Protein 8K07 (pdb70)

Radius of gyration: 27.2 Å; Cα contacts (8 Å, |Δi|>4): 2135; chains: 3; bounding box: 57×72×73 Å

Nearest PDB structures (foldseek):
  8k07-assembly1_B  TM=1.003E+00  e=2.994E-61  Arabidopsis thaliana
  8k07-assembly1_C  TM=9.978E-01  e=1.495E-55  Arabidopsis thaliana
  8k05-assembly1_A  TM=9.420E-01  e=2.807E-55  Arabidopsis thaliana
  4gim-assembly1_C  TM=9.805E-01  e=1.245E-38  Escherichia coli
  4gil-assembly1_C  TM=9.803E-01  e=3.081E-37  Escherichia coli

GO terms:
  GO:0004730 pseudouridylate synthase activity (F, IDA)
  GO:0005777 peroxisome (C, IDA)
  GO:0030597 RNA glycosylase activity (F, IDA)

Organism: Arabidopsis thaliana (NCBI:txid3702)

B-factor: mean 19.68, std 8.08, range [9.18, 56.03]

Structure (mmCIF, N/CA/C/O backbone):
data_8K07
#
_entry.id   8K07
#
_cell.length_a   57.299
_cell.length_b   68.518
_cell.length_c   73.095
_cell.angle_alpha   117.88
_cell.angle_beta   94.31
_cell.angle_gamma   109.38
#
_symmetry.space_group_name_H-M   'P 1'
#
loop_
_entity.id
_entity.type
_entity.pdbx_description
1 polymer "Pseudouridine-5'-phosphate glycosidase"
2 non-polymer 'MANGANESE (II) ION'
3 non-polymer 'CITRIC ACID'
4 water water
#
loop_
_atom_site.group_PDB
_atom_site.id
_atom_site.type_symbol
_atom_site.label_atom_id
_atom_site.label_alt_id
_atom_site.label_comp_id
_atom_site.label_asym_id
_atom_site.label_entity_id
_atom_site.label_seq_id
_atom_site.pdbx_PDB_ins_code
_atom_site.Cartn_x
_atom_site.Cartn_y
_atom_site.Cartn_z
_atom_site.occupancy
_atom_site.B_iso_or_equiv
_atom_site.auth_seq_id
_atom_site.auth_comp_id
_atom_site.auth_asym_id
_atom_site.auth_atom_id
_atom_site.pdbx_PDB_model_num
ATOM 1 N N . SER A 1 28 ? 45.993 23.818 -3.669 1.00 39.19 28 SER A N 1
ATOM 2 C CA . SER A 1 28 ? 45.508 22.772 -2.776 1.00 36.44 28 SER A CA 1
ATOM 3 C C . SER A 1 28 ? 44.055 22.415 -3.076 1.00 33.84 28 SER A C 1
ATOM 4 O O . SER A 1 28 ? 43.354 23.154 -3.768 1.00 38.44 28 SER A O 1
ATOM 7 N N . LEU A 1 29 ? 43.615 21.269 -2.567 1.00 29.71 29 LEU A N 1
ATOM 8 C CA . LEU A 1 29 ? 42.213 20.885 -2.660 1.00 26.03 29 LEU A CA 1
ATOM 9 C C . LEU A 1 29 ? 41.397 21.483 -1.513 1.00 25.08 29 LEU A C 1
ATOM 10 O O . LEU A 1 29 ? 40.210 21.780 -1.664 1.00 23.78 29 LEU A O 1
ATOM 15 N N . VAL A 1 30 ? 42.052 21.675 -0.371 1.00 20.27 30 VAL A N 1
ATOM 16 C CA . VAL A 1 30 ? 41.387 22.103 0.863 1.00 17.00 30 VAL A CA 1
ATOM 17 C C . VAL A 1 30 ? 42.296 23.029 1.666 1.00 17.90 30 VAL A C 1
ATOM 18 O O . VAL A 1 30 ? 43.519 22.925 1.580 1.00 21.49 30 VAL A O 1
ATOM 22 N N . LYS A 1 31 ? 41.699 23.957 2.408 1.00 14.41 31 LYS A N 1
ATOM 23 C CA . LYS A 1 31 ? 42.462 24.807 3.319 1.00 13.42 31 LYS A CA 1
ATOM 24 C C . LYS A 1 31 ? 42.341 24.234 4.725 1.00 12.55 31 LYS A C 1
ATOM 25 O O . LYS A 1 31 ? 41.242 24.135 5.264 1.00 13.37 31 LYS A O 1
ATOM 31 N N . ILE A 1 32 ? 43.467 23.827 5.292 1.00 13.95 32 ILE A N 1
ATOM 32 C CA . ILE A 1 32 ? 43.508 23.310 6.651 1.00 13.97 32 ILE A CA 1
ATOM 33 C C . ILE A 1 32 ? 44.028 24.393 7.585 1.00 13.32 32 ILE A C 1
ATOM 34 O O . ILE A 1 32 ? 45.050 25.021 7.294 1.00 14.41 32 ILE A O 1
ATOM 39 N N . SER A 1 33 ? 43.324 24.649 8.678 1.00 13.27 33 SER A N 1
ATOM 40 C CA . SER A 1 33 ? 43.737 25.711 9.588 1.00 14.26 33 SER A CA 1
ATOM 41 C C . SER A 1 33 ? 45.081 25.384 10.228 1.00 15.58 33 SER A C 1
ATOM 42 O O . SER A 1 33 ? 45.438 24.216 10.355 1.00 15.36 33 SER A O 1
ATOM 45 N N . PRO A 1 34 ? 45.833 26.422 10.640 1.00 15.58 34 PRO A N 1
ATOM 46 C CA . PRO A 1 34 ? 47.116 26.150 11.304 1.00 15.61 34 PRO A CA 1
ATOM 47 C C . PRO A 1 34 ? 47.000 25.183 12.503 1.00 14.35 34 PRO A C 1
ATOM 48 O O . PRO A 1 34 ? 47.796 24.246 12.618 1.00 16.15 34 PRO A O 1
ATOM 52 N N . GLN A 1 35 ? 45.998 25.384 13.351 1.00 14.40 35 GLN A N 1
ATOM 53 C CA . GLN A 1 35 ? 45.833 24.545 14.538 1.00 16.39 35 GLN A CA 1
ATOM 54 C C . GLN A 1 35 ? 45.567 23.079 14.166 1.00 15.39 35 GLN A C 1
ATOM 55 O O . GLN A 1 35 ? 46.116 22.154 14.776 1.00 14.83 35 GLN A O 1
ATOM 61 N N . VAL A 1 36 ? 44.734 22.868 13.153 1.00 14.86 36 VAL A N 1
ATOM 62 C CA . VAL A 1 36 ? 44.405 21.510 12.733 1.00 14.89 36 VAL A CA 1
ATOM 63 C C . VAL A 1 36 ? 45.576 20.864 11.999 1.00 14.48 36 VAL A C 1
ATOM 64 O O . VAL A 1 36 ? 45.875 19.688 12.232 1.00 15.00 36 VAL A O 1
ATOM 68 N N . SER A 1 37 ? 46.264 21.626 11.154 1.00 14.69 37 SER A N 1
ATOM 69 C CA . SER A 1 37 ? 47.401 21.075 10.425 1.00 16.46 37 SER A CA 1
ATOM 70 C C . SER A 1 37 ? 48.513 20.636 11.387 1.00 17.21 37 SER A C 1
ATOM 71 O O . SER A 1 37 ? 49.108 19.564 11.223 1.00 18.68 37 SER A O 1
ATOM 74 N N . GLU A 1 38 ? 48.786 21.470 12.387 1.00 17.14 38 GLU A N 1
ATOM 75 C CA . GLU A 1 38 ? 49.778 21.147 13.407 1.00 18.08 38 GLU A CA 1
ATOM 76 C C . GLU A 1 38 ? 49.384 19.871 14.140 1.00 17.71 38 GLU A C 1
ATOM 77 O O . GLU A 1 38 ? 50.207 18.979 14.342 1.00 20.33 38 GLU A O 1
ATOM 83 N N . ALA A 1 39 ? 48.116 19.779 14.525 1.00 16.17 39 ALA A N 1
ATOM 84 C CA . ALA A 1 39 ? 47.641 18.614 15.257 1.00 16.95 39 ALA A CA 1
ATOM 85 C C . ALA A 1 39 ? 47.782 17.351 14.416 1.00 17.98 39 ALA A C 1
ATOM 86 O O . ALA A 1 39 ? 48.247 16.323 14.905 1.00 18.92 39 ALA A O 1
ATOM 88 N N . LEU A 1 40 ? 47.378 17.417 13.153 1.00 17.57 40 LEU A N 1
ATOM 89 C CA . LEU A 1 40 ? 47.459 16.246 12.290 1.00 19.55 40 LEU A CA 1
ATOM 90 C C . LEU A 1 40 ? 48.917 15.809 12.130 1.00 20.81 40 LEU A C 1
ATOM 91 O O . LEU A 1 40 ? 49.215 14.619 12.192 1.00 22.64 40 LEU A O 1
ATOM 96 N N . SER A 1 41 ? 49.827 16.764 11.943 1.00 19.32 41 SER A N 1
ATOM 97 C CA . SER A 1 41 ? 51.237 16.427 11.737 1.00 22.60 41 SER A CA 1
ATOM 98 C C . SER A 1 41 ? 51.918 15.855 12.982 1.00 24.15 41 SER A C 1
ATOM 99 O O . SER A 1 41 ? 52.849 15.059 12.863 1.00 24.30 41 SER A O 1
ATOM 102 N N . ASN A 1 42 ? 51.440 16.234 14.167 1.00 22.14 42 ASN A N 1
ATOM 103 C CA . ASN A 1 42 ? 52.064 15.811 15.420 1.00 23.83 42 ASN A CA 1
ATOM 104 C C . ASN A 1 42 ? 51.313 14.673 16.091 1.00 23.39 42 ASN A C 1
ATOM 105 O O . ASN A 1 42 ? 51.692 14.220 17.170 1.00 25.38 42 ASN A O 1
ATOM 110 N N . GLY A 1 43 ? 50.274 14.181 15.429 1.00 22.74 43 GLY A N 1
ATOM 111 C CA . GLY A 1 43 ? 49.478 13.089 15.955 1.00 22.62 43 GLY A CA 1
ATOM 112 C C . GLY A 1 43 ? 48.575 13.428 17.129 1.00 24.06 43 GLY A C 1
ATOM 113 O O . GLY A 1 43 ? 48.134 12.521 17.839 1.00 25.29 43 GLY A O 1
ATOM 114 N N . ARG A 1 44 ? 48.256 14.708 17.321 1.00 21.04 44 ARG A N 1
ATOM 115 C CA . ARG A 1 44 ? 47.356 15.093 18.406 1.00 19.36 44 ARG A CA 1
ATOM 116 C C . ARG A 1 44 ? 45.934 14.762 17.962 1.00 18.67 44 ARG A C 1
ATOM 117 O O . ARG A 1 44 ? 45.614 14.828 16.773 1.00 20.88 44 ARG A O 1
ATOM 125 N N . ALA A 1 45 ? 45.076 14.436 18.918 1.00 15.05 45 ALA A N 1
ATOM 126 C CA . ALA A 1 45 ? 43.693 14.075 18.645 1.00 15.48 45 ALA A CA 1
ATOM 127 C C . ALA A 1 45 ? 42.955 15.237 17.989 1.00 14.45 45 ALA A C 1
ATOM 128 O O . ALA A 1 45 ? 43.059 16.380 18.439 1.00 14.49 45 ALA A O 1
ATOM 130 N N . VAL A 1 46 ? 42.228 14.936 16.917 1.00 14.95 46 VAL A N 1
ATOM 131 C CA . VAL A 1 46 ? 41.397 15.922 16.227 1.00 14.73 46 VAL A CA 1
ATOM 132 C C . VAL A 1 46 ? 39.960 15.413 16.188 1.00 13.56 46 VAL A C 1
ATOM 133 O O . VAL A 1 46 ? 39.723 14.221 15.964 1.00 14.63 46 VAL A O 1
ATOM 137 N N . VAL A 1 47 ? 39.014 16.312 16.423 1.00 12.63 47 VAL A N 1
ATOM 138 C CA . VAL A 1 47 ? 37.584 16.020 16.353 1.00 11.72 47 VAL A CA 1
ATOM 139 C C . VAL A 1 47 ? 36.957 16.881 15.260 1.00 11.13 47 VAL A C 1
ATOM 140 O O . VAL A 1 47 ? 36.985 18.116 15.336 1.00 11.52 47 VAL A O 1
ATOM 144 N N . ALA A 1 48 ? 36.394 16.247 14.240 1.00 10.67 48 ALA A N 1
ATOM 145 C CA . ALA A 1 48 ? 35.690 16.984 13.206 1.00 10.00 48 ALA A CA 1
ATOM 146 C C . ALA A 1 48 ? 34.355 17.477 13.740 1.00 10.04 48 ALA A C 1
ATOM 147 O O . ALA A 1 48 ? 33.721 16.799 14.557 1.00 10.28 48 ALA A O 1
ATOM 149 N N . LEU A 1 49 ? 33.940 18.639 13.253 1.00 10.25 49 LEU A N 1
ATOM 150 C CA . LEU A 1 49 ? 32.661 19.226 13.573 1.00 10.12 49 LEU A CA 1
ATOM 151 C C . LEU A 1 49 ? 32.022 19.692 12.276 1.00 10.62 49 LEU A C 1
ATOM 152 O O . LEU A 1 49 ? 32.711 20.107 11.344 1.00 10.76 49 LEU A O 1
ATOM 157 N N . GLU A 1 50 ? 30.707 19.631 12.217 1.00 10.84 50 GLU A N 1
ATOM 158 C CA . GLU A 1 50 ? 29.976 20.087 11.039 1.00 10.91 50 GLU A CA 1
ATOM 159 C C . GLU A 1 50 ? 29.502 21.530 11.197 1.00 10.92 50 GLU A C 1
ATOM 160 O O . GLU A 1 50 ? 29.520 22.092 12.308 1.00 12.14 50 GLU A O 1
ATOM 166 N N . SER A 1 51 ? 29.086 22.127 10.084 1.00 10.54 51 SER A N 1
ATOM 167 C CA . SER A 1 51 ? 28.691 23.527 10.126 1.00 10.93 51 SER A CA 1
ATOM 168 C C . SER A 1 51 ? 27.214 23.787 9.847 1.00 12.09 51 SER A C 1
ATOM 169 O O . SER A 1 51 ? 26.769 24.926 9.997 1.00 12.72 51 SER A O 1
ATOM 172 N N . THR A 1 52 ? 26.440 22.781 9.451 1.00 12.76 52 THR A N 1
ATOM 173 C CA . THR A 1 52 ? 25.022 23.044 9.264 1.00 13.22 52 THR A CA 1
ATOM 174 C C . THR A 1 52 ? 24.328 23.340 10.602 1.00 14.84 52 THR A C 1
ATOM 175 O O . THR A 1 52 ? 23.348 24.092 10.645 1.00 16.10 52 THR A O 1
ATOM 179 N N . ILE A 1 53 ? 24.843 22.793 11.699 1.00 13.68 53 ILE A N 1
ATOM 180 C CA . ILE A 1 53 ? 24.296 23.124 13.012 1.00 15.08 53 ILE A CA 1
ATOM 181 C C . ILE A 1 53 ? 24.448 24.617 13.298 1.00 15.25 53 ILE A C 1
ATOM 182 O O . ILE A 1 53 ? 23.591 25.216 13.950 1.00 17.42 53 ILE A O 1
ATOM 187 N N . ILE A 1 54 ? 25.508 25.224 12.773 1.00 13.85 54 ILE A N 1
ATOM 188 C CA . ILE A 1 54 ? 25.755 26.648 12.952 1.00 14.99 54 ILE A CA 1
ATOM 189 C C . ILE A 1 54 ? 24.853 27.474 12.047 1.00 15.10 54 ILE A C 1
ATOM 190 O O . ILE A 1 54 ? 24.116 28.350 12.508 1.00 16.14 54 ILE A O 1
ATOM 195 N N . SER A 1 55 ? 24.897 27.195 10.751 1.00 15.59 55 SER A N 1
ATOM 196 C CA . SER A 1 55 ? 24.193 28.039 9.788 1.00 16.02 55 SER A CA 1
ATOM 197 C C . SER A 1 55 ? 22.686 27.817 9.794 1.00 17.16 55 SER A C 1
ATOM 198 O O . SER A 1 55 ? 21.929 28.774 9.588 1.00 18.17 55 SER A O 1
ATOM 201 N N . HIS A 1 56 ? 22.248 26.585 10.033 1.00 16.71 56 HIS A N 1
ATOM 202 C CA . HIS A 1 56 ? 20.833 26.252 9.911 1.00 17.00 56 HIS A CA 1
ATOM 203 C C . HIS A 1 56 ? 20.190 25.665 11.159 1.00 18.68 56 HIS A C 1
ATOM 204 O O . HIS A 1 56 ? 18.999 25.867 11.398 1.00 21.20 56 HIS A O 1
ATOM 211 N N . GLY A 1 57 ? 20.981 25.012 11.998 1.00 16.48 57 GLY A N 1
ATOM 212 C CA . GLY A 1 57 ? 20.427 24.288 13.122 1.00 18.97 57 GLY A CA 1
ATOM 213 C C . GLY A 1 57 ? 20.113 25.188 14.293 1.00 16.76 57 GLY A C 1
ATOM 214 O O . GLY A 1 57 ? 19.295 24.840 15.140 1.00 18.75 57 GLY A O 1
ATOM 215 N N . MET A 1 58 ? 20.730 26.366 14.321 1.00 15.13 58 MET A N 1
ATOM 216 C CA . MET A 1 58 ? 20.598 27.263 15.455 1.00 14.95 58 MET A CA 1
ATOM 217 C C . MET A 1 58 ? 20.624 28.685 14.944 1.00 16.13 58 MET A C 1
ATOM 218 O O . MET A 1 58 ? 21.300 28.981 13.966 1.00 15.30 58 MET A O 1
ATOM 223 N N . PRO A 1 59 ? 19.901 29.579 15.626 1.00 15.00 59 PRO A N 1
ATOM 224 C CA . PRO A 1 59 ? 19.823 30.971 15.191 1.00 15.86 59 PRO A CA 1
ATOM 225 C C . PRO A 1 59 ? 21.014 31.798 15.669 1.00 15.36 59 PRO A C 1
ATOM 226 O O . PRO A 1 59 ? 21.623 31.482 16.686 1.00 17.55 59 PRO A O 1
ATOM 230 N N . TYR A 1 60 ? 21.294 32.882 14.956 1.00 18.33 60 TYR A N 1
ATOM 231 C CA . TYR A 1 60 ? 22.312 33.849 15.342 1.00 19.55 60 TYR A CA 1
ATOM 232 C C . TYR A 1 60 ? 21.720 34.740 16.420 1.00 22.40 60 TYR A C 1
ATOM 233 O O . TYR A 1 60 ? 20.602 35.235 16.245 1.00 22.62 60 TYR A O 1
ATOM 242 N N . PRO A 1 61 ? 22.457 34.971 17.524 1.00 23.19 61 PRO A N 1
ATOM 243 C CA . PRO A 1 61 ? 23.842 34.553 17.804 1.00 22.62 61 PRO A CA 1
ATOM 244 C C . PRO A 1 61 ? 24.045 33.292 18.676 1.00 21.76 61 PRO A C 1
ATOM 245 O O . PRO A 1 61 ? 25.193 32.973 18.997 1.00 21.47 61 PRO A O 1
ATOM 249 N N . GLN A 1 62 ? 22.987 32.568 19.028 1.00 20.47 62 GLN A N 1
ATOM 250 C CA . GLN A 1 62 ? 23.151 31.312 19.769 1.00 21.58 62 GLN A CA 1
ATOM 251 C C . GLN A 1 62 ? 24.015 30.302 19.004 1.00 18.85 62 GLN A C 1
ATOM 252 O O . GLN A 1 62 ? 24.709 29.461 19.598 1.00 18.09 62 GLN A O 1
ATOM 258 N N . ASN A 1 63 ? 23.944 30.365 17.679 1.00 16.80 63 ASN A N 1
ATOM 259 C CA . ASN A 1 63 ? 24.724 29.449 16.872 1.00 15.98 63 ASN A CA 1
ATOM 260 C C . ASN A 1 63 ? 26.227 29.641 17.059 1.00 15.69 63 ASN A C 1
ATOM 261 O O . ASN A 1 63 ? 26.966 28.667 17.216 1.00 14.89 63 ASN A O 1
ATOM 266 N N . LEU A 1 64 ? 26.667 30.893 17.072 1.00 14.77 64 LEU A N 1
ATOM 267 C CA . LEU A 1 64 ? 28.075 31.216 17.243 1.00 14.73 64 LEU A CA 1
ATOM 268 C C . LEU A 1 64 ? 28.535 30.908 18.669 1.00 14.47 64 LEU A C 1
ATOM 269 O O . LEU A 1 64 ? 29.602 30.333 18.880 1.00 15.88 64 LEU A O 1
ATOM 274 N N . GLN A 1 65 ? 27.727 31.314 19.646 1.00 15.90 65 GLN A N 1
ATOM 275 C CA . GLN A 1 65 ? 28.031 31.059 21.048 1.00 16.43 65 GLN A CA 1
ATOM 276 C C . GLN A 1 65 ? 28.242 29.568 21.301 1.00 15.89 65 GLN A C 1
ATOM 277 O O . GLN A 1 65 ? 29.218 29.157 21.933 1.00 16.00 65 GLN A O 1
ATOM 283 N N . THR A 1 66 ? 27.332 28.757 20.780 1.00 15.18 66 THR A N 1
ATOM 284 C CA . THR A 1 66 ? 27.406 27.319 20.952 1.00 15.26 66 THR A CA 1
ATOM 285 C C . THR A 1 66 ? 28.605 26.734 20.207 1.00 14.05 66 THR A C 1
ATOM 286 O O . THR A 1 66 ? 29.290 25.854 20.726 1.00 14.10 66 THR A O 1
ATOM 290 N N . ALA A 1 67 ? 28.859 27.205 18.991 1.00 13.82 67 ALA A N 1
ATOM 291 C CA . ALA A 1 67 ? 29.987 26.687 18.222 1.00 13.65 67 ALA A CA 1
ATOM 292 C C . ALA A 1 67 ? 31.303 26.932 18.959 1.00 14.10 67 ALA A C 1
ATOM 293 O O . ALA A 1 67 ? 32.166 26.054 19.001 1.00 13.67 67 ALA A O 1
ATOM 295 N N . LYS A 1 68 ? 31.446 28.115 19.554 1.00 14.53 68 LYS A N 1
ATOM 296 C CA . LYS A 1 68 ? 32.650 28.435 20.322 1.00 14.48 68 LYS A CA 1
ATOM 297 C C . LYS A 1 68 ? 32.748 27.577 21.581 1.00 13.40 68 LYS A C 1
ATOM 298 O O . LYS A 1 68 ? 33.829 27.097 21.931 1.00 13.84 68 LYS A O 1
ATOM 304 N N . GLU A 1 69 ? 31.619 27.385 22.253 1.00 14.63 69 GLU A N 1
ATOM 305 C CA . GLU A 1 69 ? 31.607 26.569 23.459 1.00 15.61 69 GLU A CA 1
ATOM 306 C C . GLU A 1 69 ? 31.937 25.104 23.152 1.00 14.10 69 GLU A C 1
ATOM 307 O O . GLU A 1 69 ? 32.672 24.453 23.903 1.00 14.25 69 GLU A O 1
ATOM 313 N N . VAL A 1 70 ? 31.423 24.601 22.031 1.00 14.04 70 VAL A N 1
ATOM 314 C CA . VAL A 1 70 ? 31.738 23.245 21.596 1.00 13.12 70 VAL A CA 1
ATOM 315 C C . VAL A 1 70 ? 33.225 23.111 21.283 1.00 11.66 70 VAL A C 1
ATOM 316 O O . VAL A 1 70 ? 33.876 22.152 21.725 1.00 12.28 70 VAL A O 1
ATOM 320 N N . GLU A 1 71 ? 33.780 24.072 20.552 1.00 11.61 71 GLU A N 1
ATOM 321 C CA . GLU A 1 71 ? 35.192 24.006 20.249 1.00 11.49 71 GLU A CA 1
ATOM 322 C C . GLU A 1 71 ? 36.027 24.066 21.530 1.00 12.57 71 GLU A C 1
ATOM 323 O O . GLU A 1 71 ? 37.047 23.381 21.636 1.00 13.29 71 GLU A O 1
ATOM 329 N N . SER A 1 72 ? 35.605 24.888 22.483 1.00 12.30 72 SER A N 1
ATOM 330 C CA . SER A 1 72 ? 36.308 24.982 23.763 1.00 13.59 72 SER A CA 1
ATOM 331 C C . SER A 1 72 ? 36.277 23.657 24.525 1.00 13.57 72 SER A C 1
ATOM 332 O O . SER A 1 72 ? 37.286 23.238 25.092 1.00 13.56 72 SER A O 1
ATOM 335 N N . ILE A 1 73 ? 35.121 22.997 24.541 1.00 12.41 73 ILE A N 1
ATOM 336 C CA . ILE A 1 73 ? 35.003 21.694 25.197 1.00 12.09 73 ILE A CA 1
ATOM 337 C C . ILE A 1 73 ? 35.938 20.672 24.554 1.00 13.28 73 ILE A C 1
ATOM 338 O O . ILE A 1 73 ? 36.585 19.878 25.248 1.00 13.34 73 ILE A O 1
ATOM 343 N N . VAL A 1 74 ? 36.020 20.682 23.228 1.00 12.18 74 VAL A N 1
ATOM 344 C CA . VAL A 1 74 ? 36.943 19.784 22.550 1.00 11.48 74 VAL A CA 1
ATOM 345 C C . VAL A 1 74 ? 38.384 20.027 23.034 1.00 12.91 74 VAL A C 1
ATOM 346 O O . VAL A 1 74 ? 39.106 19.080 23.400 1.00 13.27 74 VAL A O 1
ATOM 350 N N . ARG A 1 75 ? 38.784 21.294 23.054 1.00 12.72 75 ARG A N 1
ATOM 351 C CA . ARG A 1 75 ? 40.133 21.670 23.479 1.00 13.87 75 ARG A CA 1
ATOM 352 C C . ARG A 1 75 ? 40.395 21.327 24.939 1.00 14.66 75 ARG A C 1
ATOM 353 O O . ARG A 1 75 ? 41.462 20.814 25.278 1.00 14.80 75 ARG A O 1
ATOM 361 N N . GLU A 1 76 ? 39.388 21.529 25.776 1.00 14.04 76 GLU A N 1
ATOM 362 C CA . GLU A 1 76 ? 39.529 21.314 27.206 1.00 15.08 76 GLU A CA 1
ATOM 363 C C . GLU A 1 76 ? 39.775 19.840 27.520 1.00 16.49 76 GLU A C 1
ATOM 364 O O . GLU A 1 76 ? 40.399 19.515 28.542 1.00 17.56 76 GLU A O 1
ATOM 370 N N . ASN A 1 77 ? 39.375 18.944 26.618 1.00 13.94 77 ASN A N 1
ATOM 371 C CA . ASN A 1 77 ? 39.552 17.519 26.863 1.00 15.70 77 ASN A CA 1
ATOM 372 C C . ASN A 1 77 ? 40.687 16.927 26.052 1.00 13.81 77 ASN A C 1
ATOM 373 O O . ASN A 1 77 ? 40.848 15.710 25.985 1.00 17.20 77 ASN A O 1
ATOM 378 N N . GLY A 1 78 ? 41.533 17.798 25.511 1.00 14.47 78 GLY A N 1
ATOM 379 C CA . GLY A 1 78 ? 42.788 17.375 24.925 1.00 14.60 78 GLY A CA 1
ATOM 380 C C . GLY A 1 78 ? 42.820 17.162 23.425 1.00 13.54 78 GLY A C 1
ATOM 381 O O . GLY A 1 78 ? 43.809 16.671 22.902 1.00 14.50 78 GLY A O 1
ATOM 382 N N . ALA A 1 79 ? 41.761 17.565 22.724 1.00 14.40 79 ALA A N 1
ATOM 383 C CA . ALA A 1 79 ? 41.711 17.405 21.280 1.00 12.55 79 ALA A CA 1
ATOM 384 C C . ALA A 1 79 ? 41.646 18.765 20.589 1.00 13.39 79 ALA A C 1
ATOM 385 O O . ALA A 1 79 ? 41.445 19.790 21.233 1.00 13.77 79 ALA A O 1
ATOM 387 N N . ILE A 1 80 ? 41.827 18.762 19.274 1.00 12.43 80 ILE A N 1
ATOM 388 C CA . ILE A 1 80 ? 41.752 19.977 18.476 1.00 12.23 80 ILE A CA 1
ATOM 389 C C . ILE A 1 80 ? 40.507 19.916 17.602 1.00 11.81 80 ILE A C 1
ATOM 390 O O . ILE A 1 80 ? 40.306 18.948 16.870 1.00 12.24 80 ILE A O 1
ATOM 395 N N . PRO A 1 81 ? 39.637 20.919 17.702 1.00 11.51 81 PRO A N 1
ATOM 396 C CA . PRO A 1 81 ? 38.415 20.900 16.895 1.00 12.14 81 PRO A CA 1
ATOM 397 C C . PRO A 1 81 ? 38.656 21.328 15.465 1.00 11.14 81 PRO A C 1
ATOM 398 O O . PRO A 1 81 ? 39.301 22.352 15.201 1.00 11.98 81 PRO A O 1
ATOM 402 N N . ALA A 1 82 ? 38.084 20.570 14.543 1.00 10.52 82 ALA A N 1
ATOM 403 C CA . ALA A 1 82 ? 38.162 20.862 13.125 1.00 10.94 82 ALA A CA 1
ATOM 404 C C . ALA A 1 82 ? 36.757 21.059 12.587 1.00 11.46 82 ALA A C 1
ATOM 405 O O . ALA A 1 82 ? 36.144 20.132 12.030 1.00 10.95 82 ALA A O 1
ATOM 407 N N . THR A 1 83 ? 36.232 22.265 12.768 1.00 11.12 83 THR A N 1
ATOM 408 C CA . THR A 1 83 ? 34.951 22.585 12.162 1.00 11.22 83 THR A CA 1
ATOM 409 C C . THR A 1 83 ? 35.173 22.683 10.655 1.00 10.10 83 THR A C 1
ATOM 410 O O . THR A 1 83 ? 36.132 23.319 10.196 1.00 11.57 83 THR A O 1
ATOM 414 N N . ILE A 1 84 ? 34.282 22.059 9.894 1.00 10.13 84 ILE A N 1
ATOM 415 C CA . ILE A 1 84 ? 34.393 21.954 8.452 1.00 10.10 84 ILE A CA 1
ATOM 416 C C . ILE A 1 84 ? 33.269 22.738 7.800 1.00 10.28 84 ILE A C 1
ATOM 417 O O . ILE A 1 84 ? 32.140 22.734 8.270 1.00 10.22 84 ILE A O 1
ATOM 422 N N . ALA A 1 85 ? 33.612 23.457 6.731 1.00 10.90 85 ALA A N 1
ATOM 423 C CA . ALA A 1 85 ? 32.655 24.225 5.943 1.00 11.67 85 ALA A CA 1
ATOM 424 C C . ALA A 1 85 ? 33.267 24.480 4.571 1.00 11.82 85 ALA A C 1
ATOM 425 O O . ALA A 1 85 ? 34.420 24.133 4.322 1.00 13.96 85 ALA A O 1
ATOM 427 N N . ILE A 1 86 ? 32.490 25.049 3.658 1.00 11.75 86 ILE A N 1
ATOM 428 C CA . ILE A 1 86 ? 33.036 25.526 2.387 1.00 11.71 86 ILE A CA 1
ATOM 429 C C . ILE A 1 86 ? 32.841 27.032 2.351 1.00 12.32 86 ILE A C 1
ATOM 430 O O . ILE A 1 86 ? 31.736 27.516 2.563 1.00 11.65 86 ILE A O 1
ATOM 435 N N . LEU A 1 87 ? 33.923 27.761 2.122 1.00 11.97 87 LEU A N 1
ATOM 436 C CA . LEU A 1 87 ? 33.855 29.218 2.120 1.00 12.76 87 LEU A CA 1
ATOM 437 C C . LEU A 1 87 ? 34.473 29.746 0.838 1.00 12.06 87 LEU A C 1
ATOM 438 O O . LEU A 1 87 ? 35.607 29.414 0.520 1.00 12.75 87 LEU A O 1
ATOM 443 N N . ASN A 1 88 ? 33.695 30.526 0.089 1.00 13.81 88 ASN A N 1
ATOM 444 C CA . ASN A 1 88 ? 34.139 31.050 -1.203 1.00 15.14 88 ASN A CA 1
ATOM 445 C C . ASN A 1 88 ? 34.649 29.935 -2.111 1.00 14.87 88 ASN A C 1
ATOM 446 O O . ASN A 1 88 ? 35.646 30.100 -2.806 1.00 14.52 88 ASN A O 1
ATOM 451 N N . GLY A 1 89 ? 33.984 28.780 -2.060 1.00 13.50 89 GLY A N 1
ATOM 452 C CA . GLY A 1 89 ? 34.353 27.648 -2.893 1.00 14.11 89 GLY A CA 1
ATOM 453 C C . GLY A 1 89 ? 35.504 26.800 -2.377 1.00 13.31 89 GLY A C 1
ATOM 454 O O . GLY A 1 89 ? 35.866 25.796 -2.994 1.00 15.31 89 GLY A O 1
ATOM 455 N N . VAL A 1 90 ? 36.081 27.195 -1.250 1.00 12.45 90 VAL A N 1
ATOM 456 C CA . VAL A 1 90 ? 37.210 26.480 -0.675 1.00 13.99 90 VAL A CA 1
ATOM 457 C C . VAL A 1 90 ? 36.778 25.605 0.496 1.00 13.21 90 VAL A C 1
ATOM 458 O O . VAL A 1 90 ? 36.292 26.118 1.487 1.00 12.57 90 VAL A O 1
ATOM 462 N N . PRO A 1 91 ? 36.948 24.280 0.391 1.00 13.08 91 PRO A N 1
ATOM 463 C CA . PRO A 1 91 ? 36.696 23.461 1.575 1.00 11.98 91 PRO A CA 1
ATOM 464 C C . PRO A 1 91 ? 37.669 23.819 2.689 1.00 11.63 91 PRO A C 1
ATOM 465 O O . PRO A 1 91 ? 38.883 23.827 2.468 1.00 13.24 91 PRO A O 1
ATOM 469 N N . CYS A 1 92 ? 37.136 24.116 3.867 1.00 11.65 92 CYS A N 1
ATOM 470 C CA . CYS A 1 92 ? 37.951 24.506 5.011 1.00 12.10 92 CYS A CA 1
ATOM 471 C C . CYS A 1 92 ? 37.853 23.438 6.082 1.00 12.98 92 CYS A C 1
ATOM 472 O O . CYS A 1 92 ? 36.746 23.064 6.504 1.00 14.53 92 CYS A O 1
ATOM 475 N N . ILE A 1 93 ? 39.001 22.942 6.524 1.00 12.16 93 ILE A N 1
ATOM 476 C CA . ILE A 1 93 ? 39.043 21.968 7.597 1.00 12.94 93 ILE A CA 1
ATOM 477 C C . ILE A 1 93 ? 39.733 22.634 8.776 1.00 11.93 93 ILE A C 1
ATOM 478 O O . ILE A 1 93 ? 40.946 22.832 8.771 1.00 13.33 93 ILE A O 1
ATOM 483 N N . GLY A 1 94 ? 38.929 23.017 9.757 1.00 11.52 94 GLY A N 1
ATOM 484 C CA . GLY A 1 94 ? 39.402 23.897 10.806 1.00 12.97 94 GLY A CA 1
ATOM 485 C C . GLY A 1 94 ? 39.027 25.323 10.461 1.00 12.66 94 GLY A C 1
ATOM 486 O O . GLY A 1 94 ? 39.323 25.794 9.359 1.00 16.76 94 GLY A O 1
ATOM 487 N N . LEU A 1 95 ? 38.321 25.988 11.365 1.00 12.02 95 LEU A N 1
ATOM 488 C CA . LEU A 1 95 ? 37.912 27.372 11.144 1.00 12.35 95 LEU A CA 1
ATOM 489 C C . LEU A 1 95 ? 38.506 28.292 12.179 1.00 13.52 95 LEU A C 1
ATOM 490 O O . LEU A 1 95 ? 38.708 27.910 13.323 1.00 15.21 95 LEU A O 1
ATOM 495 N N . SER A 1 96 ? 38.791 29.509 11.755 1.00 11.51 96 SER A N 1
ATOM 496 C CA . SER A 1 96 ? 39.192 30.594 12.643 1.00 12.17 96 SER A CA 1
ATOM 497 C C . SER A 1 96 ? 37.992 31.287 13.260 1.00 12.69 96 SER A C 1
ATOM 498 O O . SER A 1 96 ? 36.853 31.089 12.822 1.00 13.30 96 SER A O 1
ATOM 501 N N . GLU A 1 97 ? 38.259 32.154 14.232 1.00 13.66 97 GLU A N 1
ATOM 502 C CA . GLU A 1 97 ? 37.218 32.986 14.821 1.00 15.04 97 GLU A CA 1
ATOM 503 C C . GLU A 1 97 ? 36.477 33.792 13.750 1.00 14.74 97 GLU A C 1
ATOM 504 O O . GLU A 1 97 ? 35.251 33.861 13.757 1.00 15.83 97 GLU A O 1
ATOM 510 N N . GLU A 1 98 ? 37.220 34.370 12.810 1.00 14.70 98 GLU A N 1
ATOM 511 C CA . GLU A 1 98 ? 36.618 35.153 11.738 1.00 14.85 98 GLU A CA 1
ATOM 512 C C . GLU A 1 98 ? 35.673 34.318 10.887 1.00 14.00 98 GLU A C 1
ATOM 513 O O . GLU A 1 98 ? 34.575 34.759 10.540 1.00 15.39 98 GLU A O 1
ATOM 519 N N . GLU A 1 99 ? 36.079 33.087 10.582 1.00 14.05 99 GLU A N 1
ATOM 520 C CA . GLU A 1 99 ? 35.259 32.215 9.757 1.00 14.02 99 GLU A CA 1
ATOM 521 C C . GLU A 1 99 ? 34.011 31.729 10.479 1.00 14.31 99 GLU A C 1
ATOM 522 O O . GLU A 1 99 ? 32.945 31.609 9.874 1.00 16.04 99 GLU A O 1
ATOM 528 N N . LEU A 1 100 ? 34.136 31.427 11.767 1.00 13.64 100 LEU A N 1
ATOM 529 C CA . LEU A 1 100 ? 32.962 31.075 12.560 1.00 13.90 100 LEU A CA 1
ATOM 530 C C . LEU A 1 100 ? 31.959 32.232 12.593 1.00 16.01 100 LEU A C 1
ATOM 531 O O . LEU A 1 100 ? 30.752 32.015 12.467 1.00 16.30 100 LEU A O 1
ATOM 536 N N . GLU A 1 101 ? 32.458 33.452 12.769 1.00 15.56 101 GLU A N 1
ATOM 537 C CA . GLU A 1 101 ? 31.586 34.621 12.771 1.00 17.57 101 GLU A CA 1
ATOM 538 C C . GLU A 1 101 ? 30.880 34.740 11.413 1.00 18.61 101 GLU A C 1
ATOM 539 O O . GLU A 1 101 ? 29.691 35.059 11.350 1.00 18.16 101 GLU A O 1
ATOM 545 N N . ARG A 1 102 ? 31.603 34.441 10.335 1.00 19.04 102 ARG A N 1
ATOM 546 C CA . ARG A 1 102 ? 31.045 34.496 8.986 1.00 21.05 102 ARG A CA 1
ATOM 547 C C . ARG A 1 102 ? 29.903 33.513 8.767 1.00 20.70 102 ARG A C 1
ATOM 548 O O . ARG A 1 102 ? 28.836 33.891 8.283 1.00 20.98 102 ARG A O 1
ATOM 556 N N . LEU A 1 103 ? 30.117 32.249 9.109 1.00 18.92 103 LEU A N 1
ATOM 557 C CA . LEU A 1 103 ? 29.073 31.249 8.967 1.00 20.93 103 LEU A CA 1
ATOM 558 C C . LEU A 1 103 ? 27.885 31.575 9.841 1.00 20.58 103 LEU A C 1
ATOM 559 O O . LEU A 1 103 ? 26.735 31.378 9.439 1.00 20.13 103 LEU A O 1
ATOM 564 N N . ALA A 1 104 ? 28.155 32.001 11.066 1.00 15.04 104 ALA A N 1
ATOM 565 C CA . ALA A 1 104 ? 27.057 32.233 11.985 1.00 14.96 104 ALA A CA 1
ATOM 566 C C . ALA A 1 104 ? 26.218 33.438 11.567 1.00 15.08 104 ALA A C 1
ATOM 567 O O . ALA A 1 104 ? 24.997 33.364 11.575 1.00 15.42 104 ALA A O 1
ATOM 569 N N . SER A 1 105 ? 26.868 34.527 11.157 1.00 14.09 105 SER A N 1
ATOM 570 C CA . SER A 1 105 ? 26.140 35.754 10.831 1.00 16.59 105 SER A CA 1
ATOM 571 C C . SER A 1 105 ? 25.380 35.641 9.517 1.00 18.85 105 SER A C 1
ATOM 572 O O . SER A 1 105 ? 24.308 36.225 9.374 1.00 22.14 105 SER A O 1
ATOM 575 N N . LEU A 1 106 ? 25.927 34.912 8.549 1.00 15.76 106 LEU A N 1
ATOM 576 C CA . LEU A 1 106 ? 25.222 34.721 7.284 1.00 16.98 106 LEU A CA 1
ATOM 577 C C . LEU A 1 106 ? 24.054 33.763 7.471 1.00 17.59 106 LEU A C 1
ATOM 578 O O . LEU A 1 106 ? 23.111 33.755 6.674 1.00 18.80 106 LEU A O 1
ATOM 583 N N . GLY A 1 107 ? 24.127 32.941 8.512 1.00 17.86 107 GLY A N 1
ATOM 584 C CA . GLY A 1 107 ? 22.999 32.133 8.921 1.00 19.28 107 GLY A CA 1
ATOM 585 C C . GLY A 1 107 ? 22.402 31.262 7.839 1.00 18.45 107 GLY A C 1
ATOM 586 O O . GLY A 1 107 ? 23.112 30.609 7.069 1.00 18.92 107 GLY A O 1
ATOM 587 N N . LYS A 1 108 ? 21.075 31.275 7.771 1.00 19.65 108 LYS A N 1
ATOM 588 C CA . LYS A 1 108 ? 20.355 30.365 6.897 1.00 20.91 108 LYS A CA 1
ATOM 589 C C . LYS A 1 108 ? 20.456 30.728 5.413 1.00 20.21 108 LYS A C 1
ATOM 590 O O . LYS A 1 108 ? 19.930 30.002 4.564 1.00 20.88 108 LYS A O 1
ATOM 596 N N . SER A 1 109 ? 21.143 31.823 5.092 1.00 18.98 109 SER A N 1
ATOM 597 C CA . SER A 1 109 ? 21.382 32.189 3.698 1.00 19.83 109 SER A CA 1
ATOM 598 C C . SER A 1 109 ? 22.537 31.387 3.083 1.00 20.06 109 SER A C 1
ATOM 599 O O . SER A 1 109 ? 22.712 31.367 1.862 1.00 20.12 109 SER A O 1
ATOM 602 N N . VAL A 1 110 ? 23.336 30.743 3.928 1.00 17.16 110 VAL A N 1
ATOM 603 C CA . VAL A 1 110 ? 24.363 29.820 3.447 1.00 17.14 110 VAL A CA 1
ATOM 604 C C . VAL A 1 110 ? 23.716 28.519 2.970 1.00 15.13 110 VAL A C 1
ATOM 605 O O . VAL A 1 110 ? 22.773 28.026 3.569 1.00 18.68 110 VAL A O 1
ATOM 609 N N . GLN A 1 111 ? 24.210 27.999 1.853 1.00 15.55 111 GLN A N 1
ATOM 610 C CA . GLN A 1 111 ? 23.718 26.741 1.302 1.00 14.68 111 GLN A CA 1
ATOM 611 C C . GLN A 1 111 ? 23.913 25.579 2.277 1.00 12.08 111 GLN A C 1
ATOM 612 O O . GLN A 1 111 ? 25.045 25.306 2.677 1.00 13.47 111 GLN A O 1
ATOM 618 N N . LYS A 1 112 ? 22.830 24.898 2.641 1.00 13.33 112 LYS A N 1
ATOM 619 C CA . LYS A 1 112 ? 22.937 23.628 3.348 1.00 12.90 112 LYS A CA 1
ATOM 620 C C . LYS A 1 112 ? 23.530 22.634 2.358 1.00 13.63 112 LYS A C 1
ATOM 621 O O . LYS A 1 112 ? 22.949 22.377 1.305 1.00 15.32 112 LYS A O 1
ATOM 627 N N . THR A 1 113 ? 24.717 22.131 2.665 1.00 11.07 113 THR A N 1
ATOM 628 C CA . THR A 1 113 ? 25.534 21.385 1.722 1.00 12.00 113 THR A CA 1
ATOM 629 C C . THR A 1 113 ? 25.681 19.932 2.141 1.00 10.84 113 THR A C 1
ATOM 630 O O . THR A 1 113 ? 26.420 19.618 3.084 1.00 10.90 113 THR A O 1
ATOM 634 N N . ALA A 1 114 ? 24.957 19.044 1.463 1.00 10.52 114 ALA A N 1
ATOM 635 C CA . ALA A 1 114 ? 25.153 17.612 1.647 1.00 10.40 114 ALA A CA 1
ATOM 636 C C . ALA A 1 114 ? 26.362 17.184 0.822 1.00 9.69 114 ALA A C 1
ATOM 637 O O . ALA A 1 114 ? 26.898 17.986 0.050 1.00 9.91 114 ALA A O 1
ATOM 639 N N . GLY A 1 115 ? 26.802 15.940 0.995 1.00 10.38 115 GLY A N 1
ATOM 640 C CA . GLY A 1 115 ? 27.936 15.453 0.233 1.00 11.67 115 GLY A CA 1
ATOM 641 C C . GLY A 1 115 ? 27.750 15.655 -1.263 1.00 10.86 115 GLY A C 1
ATOM 642 O O . GLY A 1 115 ? 28.700 16.053 -1.950 1.00 10.77 115 GLY A O 1
ATOM 643 N N . ARG A 1 116 ? 26.527 15.442 -1.751 1.00 9.86 116 ARG A N 1
ATOM 644 C CA . ARG A 1 116 ? 26.285 15.554 -3.182 1.00 10.11 116 ARG A CA 1
ATOM 645 C C . ARG A 1 116 ? 26.356 16.984 -3.688 1.00 10.85 116 ARG A C 1
ATOM 646 O O . ARG A 1 116 ? 26.423 17.187 -4.897 1.00 11.72 116 ARG A O 1
ATOM 654 N N . ASP A 1 117 ? 26.345 17.958 -2.777 1.00 10.85 117 ASP A N 1
ATOM 655 C CA . ASP A 1 117 ? 26.384 19.369 -3.145 1.00 10.59 117 ASP A CA 1
ATOM 656 C C . ASP A 1 117 ? 27.787 19.952 -3.148 1.00 9.64 117 ASP A C 1
ATOM 657 O O . ASP A 1 117 ? 27.986 21.081 -3.600 1.00 10.69 117 ASP A O 1
ATOM 662 N N . ILE A 1 118 ? 28.757 19.216 -2.618 1.00 10.84 118 ILE A N 1
ATOM 663 C CA . ILE A 1 118 ? 30.110 19.742 -2.479 1.00 11.78 118 ILE A CA 1
ATOM 664 C C . ILE A 1 118 ? 30.679 20.246 -3.800 1.00 10.92 118 ILE A C 1
ATOM 665 O O . ILE A 1 118 ? 31.148 21.384 -3.893 1.00 10.78 118 ILE A O 1
ATOM 670 N N . ALA A 1 119 ? 30.627 19.416 -4.834 1.00 11.60 119 ALA A N 1
ATOM 671 C CA . ALA A 1 119 ? 31.231 19.792 -6.115 1.00 11.62 119 ALA A CA 1
ATOM 672 C C . ALA A 1 119 ? 30.614 21.075 -6.671 1.00 10.66 119 ALA A C 1
ATOM 673 O O . ALA A 1 119 ? 31.322 21.945 -7.171 1.00 11.55 119 ALA A O 1
ATOM 675 N N . ASN A 1 120 ? 29.299 21.201 -6.560 1.00 11.21 120 ASN A N 1
ATOM 676 C CA . ASN A 1 120 ? 28.595 22.379 -7.046 1.00 12.44 120 ASN A CA 1
ATOM 677 C C . ASN A 1 120 ? 28.960 23.632 -6.243 1.00 10.94 120 ASN A C 1
ATOM 678 O O . ASN A 1 120 ? 29.221 24.697 -6.823 1.00 11.89 120 ASN A O 1
ATOM 683 N N . VAL A 1 121 ? 29.015 23.519 -4.920 1.00 11.25 121 VAL A N 1
ATOM 684 C CA . VAL A 1 121 ? 29.362 24.678 -4.105 1.00 10.94 121 VAL A CA 1
ATOM 685 C C . VAL A 1 121 ? 30.807 25.095 -4.383 1.00 11.21 121 VAL A C 1
ATOM 686 O O . VAL A 1 121 ? 31.105 26.293 -4.461 1.00 12.35 121 VAL A O 1
ATOM 690 N N . VAL A 1 122 ? 31.708 24.135 -4.566 1.00 11.57 122 VAL A N 1
ATOM 691 C CA . VAL A 1 122 ? 33.081 24.439 -4.950 1.00 12.07 122 VAL A CA 1
ATOM 692 C C . VAL A 1 122 ? 33.115 25.125 -6.320 1.00 12.18 122 VAL A C 1
ATOM 693 O O . VAL A 1 122 ? 33.715 26.195 -6.484 1.00 13.65 122 VAL A O 1
ATOM 697 N N . ALA A 1 123 ? 32.428 24.546 -7.298 1.00 12.37 123 ALA A N 1
ATOM 698 C CA . ALA A 1 123 ? 32.472 25.057 -8.667 1.00 13.41 123 ALA A CA 1
ATOM 699 C C . ALA A 1 123 ? 31.907 26.474 -8.778 1.00 13.45 123 ALA A C 1
ATOM 700 O O . ALA A 1 123 ? 32.398 27.294 -9.566 1.00 16.14 123 ALA A O 1
ATOM 702 N N . THR A 1 124 ? 30.872 26.770 -8.003 1.00 12.91 124 THR A N 1
ATOM 703 C CA . THR A 1 124 ? 30.242 28.086 -8.039 1.00 14.58 124 THR A CA 1
ATOM 704 C C . THR A 1 124 ? 30.895 29.096 -7.083 1.00 15.83 124 THR A C 1
ATOM 705 O O . THR A 1 124 ? 30.441 30.242 -6.971 1.00 14.71 124 THR A O 1
ATOM 709 N N . ARG A 1 125 ? 31.971 28.684 -6.415 1.00 12.96 125 ARG A N 1
ATOM 710 C CA . ARG A 1 125 ? 32.684 29.512 -5.437 1.00 13.36 125 ARG A CA 1
ATOM 711 C C . ARG A 1 125 ? 31.760 30.008 -4.341 1.00 13.63 125 ARG A C 1
ATOM 712 O O . ARG A 1 125 ? 31.912 31.128 -3.855 1.00 15.25 125 ARG A O 1
ATOM 720 N N . GLY A 1 126 ? 30.855 29.142 -3.896 1.00 14.56 126 GLY A N 1
ATOM 721 C CA . GLY A 1 126 ? 29.894 29.527 -2.889 1.00 14.77 126 GLY A CA 1
ATOM 722 C C . GLY A 1 126 ? 30.302 29.205 -1.468 1.00 12.59 126 GLY A C 1
ATOM 723 O O . GLY A 1 126 ? 31.352 28.606 -1.214 1.00 13.52 126 GLY A O 1
ATOM 724 N N . ASN A 1 127 ? 29.454 29.629 -0.544 1.00 13.05 127 ASN A N 1
ATOM 725 C CA . ASN A 1 127 ? 29.574 29.235 0.844 1.00 12.00 127 ASN A CA 1
ATOM 726 C C . ASN A 1 127 ? 28.636 28.075 1.104 1.00 12.38 127 ASN A C 1
ATOM 727 O O . ASN A 1 127 ? 27.512 28.069 0.603 1.00 14.43 127 ASN A O 1
ATOM 732 N N . GLY A 1 128 ? 29.092 27.087 1.872 1.00 10.75 128 GLY A N 1
ATOM 733 C CA . GLY A 1 128 ? 28.281 25.933 2.196 1.00 10.81 128 GLY A CA 1
ATOM 734 C C . GLY A 1 128 ? 28.498 25.476 3.623 1.00 12.13 128 GLY A C 1
ATOM 735 O O . GLY A 1 128 ? 29.637 25.378 4.079 1.00 13.23 128 GLY A O 1
ATOM 736 N N . ALA A 1 129 ? 27.398 25.220 4.323 1.00 11.89 129 ALA A N 1
ATOM 737 C CA . ALA A 1 129 ? 27.426 24.658 5.664 1.00 11.61 129 ALA A CA 1
ATOM 738 C C . ALA A 1 129 ? 27.185 23.163 5.511 1.00 11.66 129 ALA A C 1
ATOM 739 O O . ALA A 1 129 ? 26.142 22.738 5.004 1.00 11.75 129 ALA A O 1
ATOM 741 N N . THR A 1 130 ? 28.185 22.379 5.886 1.00 10.80 130 THR A N 1
ATOM 742 C CA . THR A 1 130 ? 28.182 20.967 5.569 1.00 10.70 130 THR A CA 1
ATOM 743 C C . THR A 1 130 ? 27.391 20.127 6.566 1.00 10.41 130 THR A C 1
ATOM 744 O O . THR A 1 130 ? 27.490 20.300 7.789 1.00 11.31 130 THR A O 1
ATOM 748 N N . THR A 1 131 ? 26.595 19.211 6.024 1.00 10.43 131 THR A N 1
ATOM 749 C CA . THR A 1 131 ? 25.829 18.248 6.809 1.00 10.37 131 THR A CA 1
ATOM 750 C C . THR A 1 131 ? 26.720 17.073 7.214 1.00 9.18 131 THR A C 1
ATOM 751 O O . THR A 1 131 ? 27.910 17.065 6.913 1.00 10.30 131 THR A O 1
ATOM 755 N N . VAL A 1 132 ? 26.151 16.062 7.861 1.00 10.63 132 VAL A N 1
ATOM 756 C CA . VAL A 1 132 ? 26.939 14.881 8.201 1.00 10.33 132 VAL A CA 1
ATOM 757 C C . VAL A 1 132 ? 27.527 14.205 6.950 1.00 10.39 132 VAL A C 1
ATOM 758 O O . VAL A 1 132 ? 28.708 13.876 6.929 1.00 10.57 132 VAL A O 1
ATOM 762 N N . SER A 1 133 ? 26.751 14.028 5.886 1.00 9.43 133 SER A N 1
ATOM 763 C CA . SER A 1 133 ? 27.299 13.328 4.728 1.00 10.25 133 SER A CA 1
ATOM 764 C C . SER A 1 133 ? 28.481 14.097 4.123 1.00 9.51 133 SER A C 1
ATOM 765 O O . SER A 1 133 ? 29.465 13.490 3.715 1.00 10.89 133 SER A O 1
ATOM 768 N N . ALA A 1 134 ? 28.403 15.422 4.058 1.00 9.66 134 ALA A N 1
ATOM 769 C CA . ALA A 1 134 ? 29.503 16.199 3.479 1.00 10.10 134 ALA A CA 1
ATOM 770 C C . ALA A 1 134 ? 30.701 16.264 4.422 1.00 9.67 134 ALA A C 1
ATOM 771 O O . ALA A 1 134 ? 31.849 16.177 3.995 1.00 10.42 134 ALA A O 1
ATOM 773 N N . THR A 1 135 ? 30.441 16.420 5.716 1.00 9.75 135 THR A N 1
ATOM 774 C CA . THR A 1 135 ? 31.519 16.542 6.689 1.00 10.52 135 THR A CA 1
ATOM 775 C C . THR A 1 135 ? 32.281 15.223 6.821 1.00 11.18 135 THR A C 1
ATOM 776 O O . THR A 1 135 ? 33.508 15.229 6.937 1.00 12.00 135 THR A O 1
ATOM 780 N N . LEU A 1 136 ? 31.557 14.105 6.746 1.00 11.18 136 LEU A N 1
ATOM 781 C CA . LEU A 1 136 ? 32.185 12.773 6.685 1.00 12.30 136 LEU A CA 1
ATOM 782 C C . LEU A 1 136 ? 33.236 12.698 5.596 1.00 11.73 136 LEU A C 1
ATOM 783 O O . LEU A 1 136 ? 34.333 12.165 5.807 1.00 12.86 136 LEU A O 1
ATOM 788 N N . PHE A 1 137 ? 32.878 13.204 4.417 1.00 11.68 137 PHE A N 1
ATOM 789 C CA . PHE A 1 137 ? 33.749 13.118 3.267 1.00 12.39 137 PHE A CA 1
ATOM 790 C C . PHE A 1 137 ? 35.048 13.877 3.534 1.00 12.33 137 PHE A C 1
ATOM 791 O O . PHE A 1 137 ? 36.138 13.354 3.315 1.00 13.54 137 PHE A O 1
ATOM 799 N N . PHE A 1 138 ? 34.941 15.111 4.021 1.00 12.34 138 PHE A N 1
ATOM 800 C CA . PHE A 1 138 ? 36.139 15.904 4.248 1.00 12.98 138 PHE A CA 1
ATOM 801 C C . PHE A 1 138 ? 36.964 15.391 5.427 1.00 13.90 138 PHE A C 1
ATOM 802 O O . PHE A 1 138 ? 38.190 15.395 5.366 1.00 14.68 138 PHE A O 1
ATOM 810 N N . ALA A 1 139 ? 36.314 14.937 6.491 1.00 11.74 139 ALA A N 1
ATOM 811 C CA . ALA A 1 139 ? 37.032 14.386 7.630 1.00 15.52 139 ALA A CA 1
ATOM 812 C C . ALA A 1 139 ? 37.854 13.167 7.196 1.00 15.69 139 ALA A C 1
ATOM 813 O O . ALA A 1 139 ? 39.027 13.028 7.553 1.00 15.88 139 ALA A O 1
ATOM 815 N N . SER A 1 140 ? 37.236 12.290 6.412 1.00 16.39 140 SER A N 1
ATOM 816 C CA . SER A 1 140 ? 37.914 11.085 5.934 1.00 16.87 140 SER A CA 1
ATOM 817 C C . SER A 1 140 ? 39.105 11.425 5.045 1.00 18.79 140 SER A C 1
ATOM 818 O O . SER A 1 140 ? 40.147 10.772 5.102 1.00 20.24 140 SER A O 1
ATOM 821 N N . MET A 1 141 ? 38.943 12.452 4.228 1.00 17.72 141 MET A N 1
ATOM 822 C CA . MET A 1 141 ? 39.978 12.883 3.309 1.00 19.22 141 MET A CA 1
ATOM 823 C C . MET A 1 141 ? 41.299 13.188 4.021 1.00 17.38 141 MET A C 1
ATOM 824 O O . MET A 1 141 ? 42.380 12.920 3.485 1.00 20.25 141 MET A O 1
ATOM 829 N N . VAL A 1 142 ? 41.223 13.776 5.212 1.00 16.67 142 VAL A N 1
ATOM 830 C CA . VAL A 1 142 ? 42.447 14.154 5.921 1.00 18.49 142 VAL A CA 1
ATOM 831 C C . VAL A 1 142 ? 42.764 13.248 7.106 1.00 17.66 142 VAL A C 1
ATOM 832 O O . VAL A 1 142 ? 43.691 13.519 7.868 1.00 20.82 142 VAL A O 1
ATOM 836 N N . GLY A 1 143 ? 42.000 12.174 7.271 1.00 16.49 143 GLY A N 1
ATOM 837 C CA . GLY A 1 143 ? 42.327 11.164 8.261 1.00 18.49 143 GLY A CA 1
ATOM 838 C C . GLY A 1 143 ? 41.825 11.429 9.668 1.00 17.95 143 GLY A C 1
ATOM 839 O O . GLY A 1 143 ? 42.360 10.878 10.631 1.00 22.38 143 GLY A O 1
ATOM 840 N N . ILE A 1 144 ? 40.791 12.252 9.802 1.00 14.08 144 ILE A N 1
ATOM 841 C CA . ILE A 1 144 ? 40.163 12.455 11.100 1.00 14.06 144 ILE A CA 1
ATOM 842 C C . ILE A 1 144 ? 39.203 11.296 11.342 1.00 15.20 144 ILE A C 1
ATOM 843 O O . ILE A 1 144 ? 38.418 10.943 10.464 1.00 17.91 144 ILE A O 1
ATOM 848 N N . GLN A 1 145 ? 39.298 10.678 12.515 1.00 12.46 145 GLN A N 1
ATOM 849 C CA . GLN A 1 145 ? 38.554 9.456 12.820 1.00 13.31 145 GLN A CA 1
ATOM 850 C C . GLN A 1 145 ? 37.282 9.661 13.634 1.00 14.02 145 GLN A C 1
ATOM 851 O O . GLN A 1 145 ? 36.413 8.775 13.670 1.00 16.49 145 GLN A O 1
ATOM 857 N N . VAL A 1 146 ? 37.193 10.789 14.331 1.00 11.02 146 VAL A N 1
ATOM 858 C CA . VAL A 1 146 ? 36.082 11.079 15.215 1.00 10.83 146 VAL A CA 1
ATOM 859 C C . VAL A 1 146 ? 35.414 12.375 14.785 1.00 9.83 146 VAL A C 1
ATOM 860 O O . VAL A 1 146 ? 36.080 13.413 14.625 1.00 10.68 146 VAL A O 1
ATOM 864 N N . PHE A 1 147 ? 34.104 12.304 14.584 1.00 10.02 147 PHE A N 1
ATOM 865 C CA . PHE A 1 147 ? 33.309 13.417 14.086 1.00 9.79 147 PHE A CA 1
ATOM 866 C C . PHE A 1 147 ? 32.105 13.602 15.012 1.00 10.07 147 PHE A C 1
ATOM 867 O O . PHE A 1 147 ? 31.247 12.726 15.097 1.00 10.80 147 PHE A O 1
ATOM 875 N N . VAL A 1 148 ? 32.084 14.718 15.742 1.00 11.01 148 VAL A N 1
ATOM 876 C CA . VAL A 1 148 ? 30.983 15.060 16.627 1.00 10.57 148 VAL A CA 1
ATOM 877 C C . VAL A 1 148 ? 29.914 15.874 15.898 1.00 9.83 148 VAL A C 1
ATOM 878 O O . VAL A 1 148 ? 30.222 16.871 15.260 1.00 10.51 148 VAL A O 1
ATOM 882 N N . THR A 1 149 ? 28.656 15.466 16.043 1.00 11.90 149 THR A N 1
ATOM 883 C CA . THR A 1 149 ? 27.488 16.152 15.487 1.00 14.73 149 THR A CA 1
ATOM 884 C C . THR A 1 149 ? 26.413 16.184 16.604 1.00 14.47 149 THR A C 1
ATOM 885 O O . THR A 1 149 ? 26.663 15.732 17.706 1.00 22.30 149 THR A O 1
ATOM 889 N N . GLY A 1 150 ? 25.254 16.772 16.349 1.00 20.66 150 GLY A N 1
ATOM 890 C CA . GLY A 1 150 ? 24.169 16.682 17.311 1.00 19.09 150 GLY A CA 1
ATOM 891 C C . GLY A 1 150 ? 23.394 15.401 17.085 1.00 20.15 150 GLY A C 1
ATOM 892 O O . GLY A 1 150 ? 23.438 14.465 17.876 1.00 17.49 150 GLY A O 1
ATOM 893 N N . GLY A 1 151 ? 22.704 15.351 15.957 1.00 20.04 151 GLY A N 1
ATOM 894 C CA . GLY A 1 151 ? 21.950 14.180 15.570 1.00 21.22 151 GLY A CA 1
ATOM 895 C C . GLY A 1 151 ? 22.244 13.932 14.114 1.00 22.20 151 GLY A C 1
ATOM 896 O O . GLY A 1 151 ? 22.619 14.833 13.364 1.00 27.73 151 GLY A O 1
ATOM 897 N N . ILE A 1 152 ? 22.065 12.694 13.706 1.00 20.26 152 ILE A N 1
ATOM 898 C CA . ILE A 1 152 ? 22.279 12.345 12.320 1.00 17.02 152 ILE A CA 1
ATOM 899 C C . ILE A 1 152 ? 20.935 12.413 11.586 1.00 20.65 152 ILE A C 1
ATOM 900 O O . ILE A 1 152 ? 19.892 12.203 12.213 1.00 22.59 152 ILE A O 1
ATOM 905 N N . GLY A 1 153 ? 20.940 12.717 10.283 1.00 17.16 153 GLY A N 1
ATOM 906 C CA . GLY A 1 153 ? 19.727 12.585 9.487 1.00 15.31 153 GLY A CA 1
ATOM 907 C C . GLY A 1 153 ? 19.261 11.137 9.529 1.00 14.20 153 GLY A C 1
ATOM 908 O O . GLY A 1 153 ? 19.966 10.269 10.040 1.00 16.52 153 GLY A O 1
ATOM 909 N N . GLY A 1 154 ? 18.068 10.861 9.024 1.00 12.58 154 GLY A N 1
ATOM 910 C CA . GLY A 1 154 ? 17.559 9.510 9.119 1.00 12.65 154 GLY A CA 1
ATOM 911 C C . GLY A 1 154 ? 16.554 9.144 8.057 1.00 11.39 154 GLY A C 1
ATOM 912 O O . GLY A 1 154 ? 16.400 9.829 7.038 1.00 12.40 154 GLY A O 1
ATOM 913 N N . VAL A 1 155 ? 15.876 8.038 8.323 1.00 11.26 155 VAL A N 1
ATOM 914 C CA . VAL A 1 155 ? 14.703 7.661 7.548 1.00 13.42 155 VAL A CA 1
ATOM 915 C C . VAL A 1 155 ? 13.551 8.540 8.008 1.00 13.13 155 VAL A C 1
ATOM 916 O O . VAL A 1 155 ? 13.280 8.605 9.206 1.00 13.31 155 VAL A O 1
ATOM 920 N N . HIS A 1 156 ? 12.891 9.230 7.087 1.00 13.20 156 HIS A N 1
ATOM 921 C CA . HIS A 1 156 ? 11.790 10.094 7.477 1.00 13.21 156 HIS A CA 1
ATOM 922 C C . HIS A 1 156 ? 10.529 9.303 7.758 1.00 15.54 156 HIS A C 1
ATOM 923 O O . HIS A 1 156 ? 10.356 8.193 7.270 1.00 15.46 156 HIS A O 1
ATOM 930 N N . ARG A 1 157 ? 9.645 9.883 8.554 1.00 16.57 157 ARG A N 1
ATOM 931 C CA . ARG A 1 157 ? 8.347 9.267 8.738 1.00 18.63 157 ARG A CA 1
ATOM 932 C C . ARG A 1 157 ? 7.627 9.215 7.396 1.00 18.95 157 ARG A C 1
ATOM 933 O O . ARG A 1 157 ? 7.804 10.094 6.548 1.00 17.91 157 ARG A O 1
ATOM 941 N N . HIS A 1 158 ? 6.845 8.155 7.219 1.00 20.17 158 HIS A N 1
ATOM 942 C CA . HIS A 1 158 ? 6.132 7.864 5.974 1.00 22.42 158 HIS A CA 1
ATOM 943 C C . HIS A 1 158 ? 7.070 7.642 4.786 1.00 22.20 158 HIS A C 1
ATOM 944 O O . HIS A 1 158 ? 6.667 7.832 3.639 1.00 23.13 158 HIS A O 1
ATOM 951 N N . ALA A 1 159 ? 8.309 7.230 5.055 1.00 20.49 159 ALA A N 1
ATOM 952 C CA . ALA A 1 159 ? 9.256 6.901 3.985 1.00 21.30 159 ALA A CA 1
ATOM 953 C C . ALA A 1 159 ? 8.739 5.738 3.150 1.00 23.20 159 ALA A C 1
ATOM 954 O O . ALA A 1 159 ? 9.156 5.521 2.012 1.00 23.81 159 ALA A O 1
ATOM 956 N N . ASN A 1 160 ? 7.812 4.989 3.728 1.00 27.85 160 ASN A N 1
ATOM 957 C CA . ASN A 1 160 ? 7.203 3.899 3.010 1.00 29.72 160 ASN A CA 1
ATOM 958 C C . ASN A 1 160 ? 6.354 4.418 1.868 1.00 31.50 160 ASN A C 1
ATOM 959 O O . ASN A 1 160 ? 6.023 3.647 0.987 1.00 34.66 160 ASN A O 1
ATOM 964 N N . HIS A 1 161 ? 5.921 5.680 1.929 1.00 28.97 161 HIS A N 1
ATOM 965 C CA . HIS A 1 161 ? 5.306 6.345 0.767 1.00 30.79 161 HIS A CA 1
ATOM 966 C C . HIS A 1 161 ? 6.257 7.242 -0.036 1.00 27.45 161 HIS A C 1
ATOM 967 O O . HIS A 1 161 ? 6.035 7.463 -1.226 1.00 31.40 161 HIS A O 1
ATOM 974 N N . SER A 1 162 ? 7.300 7.765 0.610 1.00 22.88 162 SER A N 1
ATOM 975 C CA . SER A 1 162 ? 8.115 8.821 -0.000 1.00 20.01 162 SER A CA 1
ATOM 976 C C . SER A 1 162 ? 9.516 8.395 -0.408 1.00 17.01 162 SER A C 1
ATOM 977 O O . SER A 1 162 ? 10.111 8.997 -1.300 1.00 17.27 162 SER A O 1
ATOM 980 N N . MET A 1 163 ? 10.034 7.380 0.273 1.00 17.03 163 MET A N 1
ATOM 981 C CA . MET A 1 163 ? 11.425 6.950 0.147 1.00 15.67 163 MET A CA 1
ATOM 982 C C . MET A 1 163 ? 12.419 8.057 0.523 1.00 14.34 163 MET A C 1
ATOM 983 O O . MET A 1 163 ? 13.553 8.076 0.053 1.00 14.92 163 MET A O 1
ATOM 988 N N . ASP A 1 164 ? 11.998 8.973 1.388 1.00 14.94 164 ASP A N 1
ATOM 989 C CA . ASP A 1 164 ? 12.890 10.022 1.877 1.00 14.63 164 ASP A CA 1
ATOM 990 C C . ASP A 1 164 ? 13.817 9.468 2.965 1.00 14.40 164 ASP A C 1
ATOM 991 O O . ASP A 1 164 ? 13.400 9.289 4.118 1.00 14.72 164 ASP A O 1
ATOM 996 N N . ILE A 1 165 ? 15.069 9.202 2.590 1.00 13.28 165 ILE A N 1
ATOM 997 C CA . ILE A 1 165 ? 16.056 8.592 3.483 1.00 13.75 165 ILE A CA 1
ATOM 998 C C . ILE A 1 165 ? 17.361 9.374 3.390 1.00 13.36 165 ILE A C 1
ATOM 999 O O . ILE A 1 165 ? 17.929 9.518 2.306 1.00 13.22 165 ILE A O 1
ATOM 1004 N N . SER A 1 166 ? 17.838 9.885 4.523 1.00 12.49 166 SER A N 1
ATOM 1005 C CA . SER A 1 166 ? 19.006 10.761 4.509 1.00 12.18 166 SER A CA 1
ATOM 1006 C C . SER A 1 166 ? 20.253 10.106 3.922 1.00 10.67 166 SER A C 1
ATOM 1007 O O . SER A 1 166 ? 20.607 8.983 4.282 1.00 11.15 166 SER A O 1
ATOM 1010 N N . SER A 1 167 ? 20.956 10.851 3.073 1.00 10.33 167 SER A N 1
ATOM 1011 C CA . SER A 1 167 ? 22.250 10.389 2.582 1.00 10.20 167 SER A CA 1
ATOM 1012 C C . SER A 1 167 ? 23.287 10.272 3.701 1.00 9.37 167 SER A C 1
ATOM 1013 O O . SER A 1 167 ? 24.326 9.666 3.505 1.00 10.10 167 SER A O 1
ATOM 1016 N N . ASP A 1 168 ? 23.023 10.892 4.847 1.00 9.93 168 ASP A N 1
ATOM 1017 C CA . ASP A 1 168 ? 23.894 10.717 6.009 1.00 10.46 168 ASP A CA 1
ATOM 1018 C C . ASP A 1 168 ? 24.124 9.239 6.306 1.00 10.81 168 ASP A C 1
ATOM 1019 O O . ASP A 1 168 ? 25.223 8.822 6.668 1.00 11.26 168 ASP A O 1
ATOM 1024 N N . LEU A 1 169 ? 23.064 8.453 6.159 1.00 10.55 169 LEU A N 1
ATOM 1025 C CA . LEU A 1 169 ? 23.104 7.046 6.524 1.00 10.06 169 LEU A CA 1
ATOM 1026 C C . LEU A 1 169 ? 23.897 6.246 5.511 1.00 10.15 169 LEU A C 1
ATOM 1027 O O . LEU A 1 169 ? 24.724 5.411 5.874 1.00 11.39 169 LEU A O 1
ATOM 1032 N N . THR A 1 170 ? 23.646 6.520 4.236 1.00 10.87 170 THR A N 1
ATOM 1033 C CA . THR A 1 170 ? 24.379 5.861 3.173 1.00 11.64 170 THR A CA 1
ATOM 1034 C C . THR A 1 170 ? 25.863 6.211 3.276 1.00 11.27 170 THR A C 1
ATOM 1035 O O . THR A 1 170 ? 26.738 5.342 3.169 1.00 11.26 170 THR A O 1
ATOM 1039 N N . ALA A 1 171 ? 26.152 7.484 3.505 1.00 10.46 171 ALA A N 1
ATOM 1040 C CA . ALA A 1 171 ? 27.531 7.934 3.600 1.00 11.09 171 ALA A CA 1
ATOM 1041 C C . ALA A 1 171 ? 28.263 7.227 4.746 1.00 10.55 171 ALA A C 1
ATOM 1042 O O . ALA A 1 171 ? 29.404 6.788 4.575 1.00 10.55 171 ALA A O 1
ATOM 1044 N N . LEU A 1 172 ? 27.616 7.112 5.904 1.00 9.92 172 LEU A N 1
ATOM 1045 C CA . LEU A 1 172 ? 28.262 6.489 7.048 1.00 10.02 172 LEU A CA 1
ATOM 1046 C C . LEU A 1 172 ? 28.517 5.012 6.763 1.00 9.70 172 LEU A C 1
ATOM 1047 O O . LEU A 1 172 ? 29.509 4.455 7.216 1.00 10.60 172 LEU A O 1
ATOM 1052 N N . GLY A 1 173 ? 27.644 4.386 5.971 1.00 10.01 173 GLY A N 1
ATOM 1053 C CA . GLY A 1 173 ? 27.820 2.997 5.571 1.00 11.47 173 GLY A CA 1
ATOM 1054 C C . GLY A 1 173 ? 29.011 2.739 4.657 1.00 10.29 173 GLY A C 1
ATOM 1055 O O . GLY A 1 173 ? 29.409 1.586 4.474 1.00 12.14 173 GLY A O 1
ATOM 1056 N N . ARG A 1 174 ? 29.581 3.784 4.066 1.00 10.85 174 ARG A N 1
ATOM 1057 C CA . ARG A 1 174 ? 30.753 3.581 3.214 1.00 11.79 174 ARG A CA 1
ATOM 1058 C C . ARG A 1 174 ? 31.870 4.597 3.477 1.00 12.44 174 ARG A C 1
ATOM 1059 O O . ARG A 1 174 ? 32.739 4.816 2.637 1.00 12.49 174 ARG A O 1
ATOM 1067 N N . THR A 1 175 ? 31.880 5.159 4.681 1.00 10.95 175 THR A N 1
ATOM 1068 C CA . THR A 1 175 ? 32.968 6.017 5.133 1.00 12.07 175 THR A CA 1
ATOM 1069 C C . THR A 1 175 ? 33.394 5.580 6.525 1.00 12.07 175 THR A C 1
ATOM 1070 O O . THR A 1 175 ? 32.597 5.676 7.458 1.00 13.81 175 THR A O 1
ATOM 1074 N N . PRO A 1 176 ? 34.634 5.093 6.673 1.00 11.32 176 PRO A N 1
ATOM 1075 C CA . PRO A 1 176 ? 35.020 4.530 7.974 1.00 12.68 176 PRO A CA 1
ATOM 1076 C C . PRO A 1 176 ? 35.450 5.617 8.955 1.00 12.52 176 PRO A C 1
ATOM 1077 O O . PRO A 1 176 ? 36.636 5.925 9.086 1.00 16.58 176 PRO A O 1
ATOM 1081 N N . ILE A 1 177 ? 34.457 6.204 9.599 1.00 11.93 177 ILE A N 1
ATOM 1082 C CA . ILE A 1 177 ? 34.639 7.258 10.579 1.00 12.21 177 ILE A CA 1
ATOM 1083 C C . ILE A 1 177 ? 33.633 6.992 11.686 1.00 11.14 177 ILE A C 1
ATOM 1084 O O . ILE A 1 177 ? 32.568 6.412 11.445 1.00 11.54 177 ILE A O 1
ATOM 1089 N N . ALA A 1 178 ? 33.971 7.407 12.899 1.00 10.82 178 ALA A N 1
ATOM 1090 C CA . ALA A 1 178 ? 33.054 7.330 14.021 1.00 10.94 178 ALA A CA 1
ATOM 1091 C C . ALA A 1 178 ? 32.317 8.650 14.189 1.00 9.63 178 ALA A C 1
ATOM 1092 O O . ALA A 1 178 ? 32.932 9.694 14.480 1.00 11.27 178 ALA A O 1
ATOM 1094 N N . VAL A 1 179 ? 31.003 8.598 14.039 1.00 10.06 179 VAL A N 1
ATOM 1095 C CA . VAL A 1 179 ? 30.143 9.743 14.278 1.00 10.12 179 VAL A CA 1
ATOM 1096 C C . VAL A 1 179 ? 29.620 9.677 15.708 1.00 9.49 179 VAL A C 1
ATOM 1097 O O . VAL A 1 179 ? 29.100 8.636 16.154 1.00 9.97 179 VAL A O 1
ATOM 1101 N N . ILE A 1 180 ? 29.787 10.790 16.419 1.00 10.02 180 ILE A N 1
ATOM 1102 C CA . ILE A 1 180 ? 29.365 10.901 17.802 1.00 10.28 180 ILE A CA 1
ATOM 1103 C C . ILE A 1 180 ? 28.108 11.754 17.807 1.00 10.53 180 ILE A C 1
ATOM 1104 O O . ILE A 1 180 ? 28.169 12.971 17.574 1.00 12.66 180 ILE A O 1
ATOM 1109 N N . SER A 1 181 ? 26.967 11.109 18.031 1.00 11.74 181 SER A N 1
ATOM 1110 C CA . SER A 1 181 ? 25.657 11.745 17.985 1.00 11.89 181 SER A CA 1
ATOM 1111 C C . SER A 1 181 ? 24.974 11.580 19.340 1.00 11.27 181 SER A C 1
ATOM 1112 O O . SER A 1 181 ? 25.459 10.849 20.202 1.00 12.48 181 SER A O 1
ATOM 1115 N N . ALA A 1 182 ? 23.811 12.201 19.484 1.00 11.14 182 ALA A N 1
ATOM 1116 C CA . ALA A 1 182 ? 22.932 11.942 20.615 1.00 13.43 182 ALA A CA 1
ATOM 1117 C C . ALA A 1 182 ? 21.747 11.096 20.156 1.00 12.82 182 ALA A C 1
ATOM 1118 O O . ALA A 1 182 ? 20.660 11.194 20.706 1.00 13.99 182 ALA A O 1
ATOM 1120 N N . GLY A 1 183 ? 21.973 10.250 19.153 1.00 12.50 183 GLY A N 1
ATOM 1121 C CA . GLY A 1 183 ? 20.906 9.451 18.583 1.00 14.43 183 GLY A CA 1
ATOM 1122 C C . GLY A 1 183 ? 20.230 10.173 17.433 1.00 14.01 183 GLY A C 1
ATOM 1123 O O . GLY A 1 183 ? 20.861 10.944 16.709 1.00 16.07 183 GLY A O 1
ATOM 1124 N N . VAL A 1 184 ? 18.934 9.930 17.297 1.00 13.40 184 VAL A N 1
ATOM 1125 C CA . VAL A 1 184 ? 18.123 10.381 16.180 1.00 13.54 184 VAL A CA 1
ATOM 1126 C C . VAL A 1 184 ? 16.848 11.008 16.724 1.00 14.33 184 VAL A C 1
ATOM 1127 O O . VAL A 1 184 ? 16.208 10.428 17.602 1.00 14.26 184 VAL A O 1
ATOM 1131 N N . ALA A 1 185 ? 16.478 12.179 16.217 1.00 14.01 185 ALA A N 1
ATOM 1132 C CA . ALA A 1 185 ? 15.281 12.845 16.709 1.00 13.82 185 ALA A CA 1
ATOM 1133 C C . ALA A 1 185 ? 14.001 12.138 16.277 1.00 13.96 185 ALA A C 1
ATOM 1134 O O . ALA A 1 185 ? 13.924 11.562 15.186 1.00 13.47 185 ALA A O 1
ATOM 1136 N N . SER A 1 186 ? 12.980 12.224 17.123 1.00 14.36 186 SER A N 1
ATOM 1137 C CA . SER A 1 186 ? 11.694 11.597 16.838 1.00 15.42 186 SER A CA 1
ATOM 1138 C C . SER A 1 186 ? 10.925 12.296 15.730 1.00 14.93 186 SER A C 1
ATOM 1139 O O . SER A 1 186 ? 9.876 11.813 15.312 1.00 15.75 186 SER A O 1
ATOM 1142 N N . ILE A 1 187 ? 11.446 13.414 15.234 1.00 13.40 187 ILE A N 1
ATOM 1143 C CA . ILE A 1 187 ? 10.919 13.979 14.007 1.00 15.58 187 ILE A CA 1
ATOM 1144 C C . ILE A 1 187 ? 11.062 12.959 12.869 1.00 15.97 187 ILE A C 1
ATOM 1145 O O . ILE A 1 187 ? 10.232 12.898 11.949 1.00 19.19 187 ILE A O 1
ATOM 1150 N N . LEU A 1 188 ? 12.122 12.158 12.956 1.00 13.49 188 LEU A N 1
ATOM 1151 C CA . LEU A 1 188 ? 12.406 11.096 12.008 1.00 13.67 188 LEU A CA 1
ATOM 1152 C C . LEU A 1 188 ? 11.821 9.769 12.493 1.00 13.27 188 LEU A C 1
ATOM 1153 O O . LEU A 1 188 ? 11.291 9.699 13.597 1.00 14.22 188 LEU A O 1
ATOM 1158 N N . ASP A 1 189 ? 11.913 8.730 11.666 1.00 13.59 189 ASP A N 1
ATOM 1159 C CA . ASP A 1 189 ? 11.454 7.398 12.037 1.00 12.93 189 ASP A CA 1
ATOM 1160 C C . ASP A 1 189 ? 12.633 6.651 12.659 1.00 13.22 189 ASP A C 1
ATOM 1161 O O . ASP A 1 189 ? 13.508 6.145 11.952 1.00 13.27 189 ASP A O 1
ATOM 1166 N N . ILE A 1 190 ? 12.680 6.597 13.980 1.00 12.11 190 ILE A N 1
ATOM 1167 C CA . ILE A 1 190 ? 13.854 6.052 14.636 1.00 11.95 190 ILE A CA 1
ATOM 1168 C C . ILE A 1 190 ? 13.990 4.536 14.389 1.00 12.16 190 ILE A C 1
ATOM 1169 O O . ILE A 1 190 ? 15.078 4.085 14.032 1.00 12.11 190 ILE A O 1
ATOM 1174 N N . PRO A 1 191 ? 12.903 3.748 14.543 1.00 12.77 191 PRO A N 1
ATOM 1175 C CA . PRO A 1 191 ? 13.069 2.317 14.250 1.00 13.09 191 PRO A CA 1
ATOM 1176 C C . PRO A 1 191 ? 13.561 2.043 12.826 1.00 12.64 191 PRO A C 1
ATOM 1177 O O . PRO A 1 191 ? 14.461 1.209 12.639 1.00 12.82 191 PRO A O 1
ATOM 1181 N N . LYS A 1 192 ? 13.020 2.738 11.833 1.00 12.17 192 LYS A N 1
ATOM 1182 C CA . LYS A 1 192 ? 13.454 2.480 10.467 1.00 12.51 192 LYS A CA 1
ATOM 1183 C C . LYS A 1 192 ? 14.875 2.984 10.244 1.00 12.47 192 LYS A C 1
ATOM 1184 O O . LYS A 1 192 ? 15.611 2.405 9.456 1.00 12.43 192 LYS A O 1
ATOM 1190 N N . THR A 1 193 ? 15.263 4.057 10.928 1.00 11.78 193 THR A N 1
ATOM 1191 C CA . THR A 1 193 ? 16.617 4.581 10.803 1.00 11.37 193 THR A CA 1
ATOM 1192 C C . THR A 1 193 ? 17.610 3.548 11.329 1.00 11.52 193 THR A C 1
ATOM 1193 O O . THR A 1 193 ? 18.650 3.297 10.711 1.00 11.13 193 THR A O 1
ATOM 1197 N N . LEU A 1 194 ? 17.284 2.931 12.462 1.00 11.42 194 LEU A N 1
ATOM 1198 C CA . LEU A 1 194 ? 18.114 1.863 13.004 1.00 12.18 194 LEU A CA 1
ATOM 1199 C C . LEU A 1 194 ? 18.192 0.683 12.028 1.00 11.65 194 LEU A C 1
ATOM 1200 O O . LEU A 1 194 ? 19.276 0.134 11.822 1.00 12.08 194 LEU A O 1
ATOM 1205 N N . GLU A 1 195 ? 17.067 0.305 11.418 1.00 11.37 195 GLU A N 1
ATOM 1206 C CA . GLU A 1 195 ? 17.093 -0.796 10.444 1.00 12.55 195 GLU A CA 1
ATOM 1207 C C . GLU A 1 195 ? 17.975 -0.441 9.245 1.00 11.22 195 GLU A C 1
ATOM 1208 O O . GLU A 1 195 ? 18.781 -1.258 8.798 1.00 11.37 195 GLU A O 1
ATOM 1214 N N . TYR A 1 196 ? 17.836 0.777 8.736 1.00 10.46 196 TYR A N 1
ATOM 1215 C CA . TYR A 1 196 ? 18.597 1.175 7.564 1.00 11.63 196 TYR A CA 1
ATOM 1216 C C . TYR A 1 196 ? 20.094 1.207 7.865 1.00 11.07 196 TYR A C 1
ATOM 1217 O O . TYR A 1 196 ? 20.907 0.733 7.061 1.00 11.13 196 TYR A O 1
ATOM 1226 N N . LEU A 1 197 ? 20.462 1.728 9.035 1.00 10.63 197 LEU A N 1
ATOM 1227 C CA . LEU A 1 197 ? 21.858 1.690 9.461 1.00 12.07 197 LEU A CA 1
ATOM 1228 C C . LEU A 1 197 ? 22.387 0.258 9.505 1.00 10.01 197 LEU A C 1
ATOM 1229 O O . LEU A 1 197 ? 23.517 0.001 9.092 1.00 11.15 197 LEU A O 1
ATOM 1234 N N . GLU A 1 198 ? 21.594 -0.670 10.034 1.00 10.49 198 GLU A N 1
ATOM 1235 C CA . GLU A 1 198 ? 22.012 -2.067 10.054 1.00 10.88 198 GLU A CA 1
ATOM 1236 C C . GLU A 1 198 ? 22.229 -2.597 8.640 1.00 11.04 198 GLU A C 1
ATOM 1237 O O . GLU A 1 198 ? 23.234 -3.246 8.356 1.00 11.63 198 GLU A O 1
ATOM 1243 N N . THR A 1 199 ? 21.305 -2.279 7.752 1.00 10.99 199 THR A N 1
ATOM 1244 C CA . THR A 1 199 ? 21.408 -2.735 6.374 1.00 11.20 199 THR A CA 1
ATOM 1245 C C . THR A 1 199 ? 22.688 -2.198 5.725 1.00 11.54 199 THR A C 1
ATOM 1246 O O . THR A 1 199 ? 23.322 -2.893 4.916 1.00 12.97 199 THR A O 1
ATOM 1250 N N . GLN A 1 200 ? 23.094 -0.981 6.097 1.00 11.35 200 GLN A N 1
ATOM 1251 C CA . GLN A 1 200 ? 24.305 -0.367 5.551 1.00 11.75 200 GLN A CA 1
ATOM 1252 C C . GLN A 1 200 ? 25.599 -0.798 6.244 1.00 12.18 200 GLN A C 1
ATOM 1253 O O . GLN A 1 200 ? 26.675 -0.289 5.890 1.00 14.32 200 GLN A O 1
ATOM 1259 N N . GLU A 1 201 ? 25.504 -1.709 7.210 1.00 12.04 201 GLU A N 1
ATOM 1260 C CA . GLU A 1 201 ? 26.644 -2.267 7.945 1.00 13.11 201 GLU A CA 1
ATOM 1261 C C . GLU A 1 201 ? 27.307 -1.277 8.896 1.00 12.04 201 GLU A C 1
ATOM 1262 O O . GLU A 1 201 ? 28.491 -1.415 9.200 1.00 12.72 201 GLU A O 1
ATOM 1268 N N . VAL A 1 202 ? 26.532 -0.317 9.388 1.00 11.63 202 VAL A N 1
ATOM 1269 C CA . VAL A 1 202 ? 27.030 0.647 10.363 1.00 11.21 202 VAL A CA 1
ATOM 1270 C C . VAL A 1 202 ? 26.848 0.100 11.770 1.00 11.15 202 VAL A C 1
ATOM 1271 O O . VAL A 1 202 ? 25.723 -0.177 12.186 1.00 10.87 202 VAL A O 1
ATOM 1275 N N . TYR A 1 203 ? 27.950 -0.043 12.503 1.00 11.04 203 TYR A N 1
ATOM 1276 C CA . TYR A 1 203 ? 27.906 -0.398 13.915 1.00 10.82 203 TYR A CA 1
ATOM 1277 C C . TYR A 1 203 ? 27.288 0.748 14.718 1.00 10.29 203 TYR A C 1
ATOM 1278 O O . TYR A 1 203 ? 27.739 1.888 14.622 1.00 10.81 203 TYR A O 1
ATOM 1287 N N . VAL A 1 204 ? 26.226 0.437 15.451 1.00 10.65 204 VAL A N 1
ATOM 1288 C CA . VAL A 1 204 ? 25.499 1.404 16.248 1.00 10.57 204 VAL A CA 1
ATOM 1289 C C . VAL A 1 204 ? 25.585 0.994 17.707 1.00 10.20 204 VAL A C 1
ATOM 1290 O O . VAL A 1 204 ? 25.248 -0.140 18.059 1.00 11.17 204 VAL A O 1
ATOM 1294 N N . ALA A 1 205 ? 26.036 1.902 18.573 1.00 10.76 205 ALA A N 1
ATOM 1295 C CA . ALA A 1 205 ? 26.107 1.610 19.999 1.00 11.63 205 ALA A CA 1
ATOM 1296 C C . ALA A 1 205 ? 25.681 2.809 20.826 1.00 11.33 205 ALA A C 1
ATOM 1297 O O . ALA A 1 205 ? 26.080 3.940 20.547 1.00 11.87 205 ALA A O 1
ATOM 1299 N N . ALA A 1 206 ? 24.854 2.544 21.830 1.00 12.34 206 ALA A N 1
ATOM 1300 C CA . ALA A 1 206 ? 24.501 3.554 22.816 1.00 13.25 206 ALA A CA 1
ATOM 1301 C C . ALA A 1 206 ? 25.553 3.587 23.914 1.00 12.89 206 ALA A C 1
ATOM 1302 O O . ALA A 1 206 ? 26.144 2.558 24.272 1.00 14.11 206 ALA A O 1
ATOM 1304 N N . TYR A 1 207 ? 25.772 4.783 24.446 1.00 13.07 207 TYR A N 1
ATOM 1305 C CA . TYR A 1 207 ? 26.776 5.020 25.465 1.00 13.70 207 TYR A CA 1
ATOM 1306 C C . TYR A 1 207 ? 26.164 4.929 26.855 1.00 14.00 207 TYR A C 1
ATOM 1307 O O . TYR A 1 207 ? 25.298 5.733 27.211 1.00 15.14 207 TYR A O 1
ATOM 1316 N N . LYS A 1 208 ? 26.602 3.924 27.615 1.00 13.15 208 LYS A N 1
ATOM 1317 C CA . LYS A 1 208 ? 26.177 3.696 29.004 1.00 15.67 208 LYS A CA 1
ATOM 1318 C C . LYS A 1 208 ? 24.667 3.570 29.154 1.00 15.64 208 LYS A C 1
ATOM 1319 O O . LYS A 1 208 ? 24.092 4.012 30.151 1.00 17.75 208 LYS A O 1
ATOM 1325 N N . SER A 1 209 ? 24.028 2.942 28.176 1.00 15.86 209 SER A N 1
ATOM 1326 C CA . SER A 1 209 ? 22.594 2.719 28.228 1.00 16.07 209 SER A CA 1
ATOM 1327 C C . SER A 1 209 ? 22.228 1.570 27.310 1.00 16.58 209 SER A C 1
ATOM 1328 O O . SER A 1 209 ? 22.921 1.313 26.322 1.00 17.11 209 SER A O 1
ATOM 1331 N N . ASP A 1 210 ? 21.135 0.884 27.642 1.00 17.19 210 ASP A N 1
ATOM 1332 C CA . ASP A 1 210 ? 20.562 -0.123 26.754 1.00 18.47 210 ASP A CA 1
ATOM 1333 C C . ASP A 1 210 ? 19.517 0.478 25.820 1.00 19.07 210 ASP A C 1
ATOM 1334 O O . ASP A 1 210 ? 18.993 -0.214 24.946 1.00 20.17 210 ASP A O 1
ATOM 1339 N N . GLU A 1 211 ? 19.182 1.750 26.018 1.00 17.33 211 GLU A N 1
ATOM 1340 C CA . GLU A 1 211 ? 18.161 2.374 25.187 1.00 18.18 211 GLU A CA 1
ATOM 1341 C C . GLU A 1 211 ? 18.774 3.337 24.182 1.00 15.79 211 GLU A C 1
ATOM 1342 O O . GLU A 1 211 ? 19.595 4.181 24.532 1.00 16.75 211 GLU A O 1
ATOM 1348 N N . PHE A 1 212 ? 18.384 3.198 22.924 1.00 14.33 212 PHE A N 1
ATOM 1349 C CA . PHE A 1 212 ? 18.861 4.128 21.913 1.00 12.81 212 PHE A CA 1
ATOM 1350 C C . PHE A 1 212 ? 18.264 5.513 22.172 1.00 14.80 212 PHE A C 1
ATOM 1351 O O . PHE A 1 212 ? 17.056 5.643 22.320 1.00 15.64 212 PHE A O 1
ATOM 1359 N N . PRO A 1 213 ? 19.105 6.555 22.241 1.00 13.55 213 PRO A N 1
ATOM 1360 C CA . PRO A 1 213 ? 18.551 7.877 22.571 1.00 14.38 213 PRO A CA 1
ATOM 1361 C C . PRO A 1 213 ? 17.902 8.602 21.388 1.00 13.25 213 PRO A C 1
ATOM 1362 O O . PRO A 1 213 ? 18.198 8.319 20.226 1.00 14.14 213 PRO A O 1
ATOM 1366 N N . ALA A 1 214 ? 17.019 9.546 21.706 1.00 14.77 214 ALA A N 1
ATOM 1367 C CA . ALA A 1 214 ? 16.234 10.253 20.709 1.00 14.24 214 ALA A CA 1
ATOM 1368 C C . ALA A 1 214 ? 16.566 11.747 20.678 1.00 14.73 214 ALA A C 1
ATOM 1369 O O . ALA A 1 214 ? 15.663 12.588 20.674 1.00 15.81 214 ALA A O 1
ATOM 1371 N N . PHE A 1 215 ? 17.857 12.070 20.683 1.00 14.18 215 PHE A N 1
ATOM 1372 C CA . PHE A 1 215 ? 18.322 13.440 20.433 1.00 14.09 215 PHE A CA 1
ATOM 1373 C C . PHE A 1 215 ? 17.924 14.368 21.599 1.00 14.48 215 PHE A C 1
ATOM 1374 O O . PHE A 1 215 ? 18.598 14.384 22.629 1.00 15.44 215 PHE A O 1
ATOM 1382 N N . PHE A 1 216 ? 16.814 15.096 21.454 1.00 15.58 216 PHE A N 1
ATOM 1383 C CA . PHE A 1 216 ? 16.313 15.989 22.507 1.00 17.28 216 PHE A CA 1
ATOM 1384 C C . PHE A 1 216 ? 16.054 15.263 23.818 1.00 18.65 216 PHE A C 1
ATOM 1385 O O . PHE A 1 216 ? 16.142 15.860 24.891 1.00 19.63 216 PHE A O 1
ATOM 1393 N N . THR A 1 217 ? 15.654 13.998 23.724 1.00 19.06 217 THR A N 1
ATOM 1394 C CA . THR A 1 217 ? 15.324 13.197 24.897 1.00 21.13 217 THR A CA 1
ATOM 1395 C C . THR A 1 217 ? 16.063 11.872 24.878 1.00 20.79 217 THR A C 1
ATOM 1396 O O . THR A 1 217 ? 16.405 11.366 23.812 1.00 19.69 217 THR A O 1
ATOM 1400 N N . GLU A 1 218 ? 16.282 11.295 26.056 1.00 22.57 218 GLU A N 1
ATOM 1401 C CA . GLU A 1 218 ? 17.017 10.038 26.162 1.00 26.76 218 GLU A CA 1
ATOM 1402 C C . GLU A 1 218 ? 16.172 8.820 25.788 1.00 23.94 218 GLU A C 1
ATOM 1403 O O . GLU A 1 218 ? 16.710 7.761 25.470 1.00 27.35 218 GLU A O 1
ATOM 1409 N N . LYS A 1 219 ? 14.853 8.974 25.813 1.00 24.73 219 LYS A N 1
ATOM 1410 C CA . LYS A 1 219 ? 13.935 7.859 25.592 1.00 29.09 219 LYS A CA 1
ATOM 1411 C C . LYS A 1 219 ? 13.459 7.796 24.141 1.00 25.71 219 LYS A C 1
ATOM 1412 O O . LYS A 1 219 ? 12.771 8.707 23.682 1.00 26.97 219 LYS A O 1
ATOM 1418 N N . SER A 1 220 ? 13.827 6.740 23.412 1.00 24.56 220 SER A N 1
ATOM 1419 C CA . SER A 1 220 ? 13.293 6.550 22.061 1.00 21.72 220 SER A CA 1
ATOM 1420 C C . SER A 1 220 ? 12.260 5.435 22.014 1.00 21.91 220 SER A C 1
ATOM 1421 O O . SER A 1 220 ? 11.425 5.396 21.114 1.00 26.13 220 SER A O 1
ATOM 1424 N N . GLY A 1 221 ? 12.317 4.530 22.983 1.00 22.26 221 GLY A N 1
ATOM 1425 C CA . GLY A 1 221 ? 11.471 3.352 22.967 1.00 22.71 221 GLY A CA 1
ATOM 1426 C C . GLY A 1 221 ? 12.071 2.220 22.145 1.00 20.72 221 GLY A C 1
ATOM 1427 O O . GLY A 1 221 ? 11.452 1.172 21.968 1.00 23.24 221 GLY A O 1
ATOM 1428 N N . CYS A 1 222 ? 13.285 2.433 21.644 1.00 17.56 222 CYS A N 1
ATOM 1429 C CA . CYS A 1 222 ? 14.022 1.420 20.899 1.00 18.16 222 CYS A CA 1
ATOM 1430 C C . CYS A 1 222 ? 15.225 0.949 21.690 1.00 17.39 222 CYS A C 1
ATOM 1431 O O . CYS A 1 222 ? 15.990 1.760 22.218 1.00 16.65 222 CYS A O 1
ATOM 1434 N N . LYS A 1 223 ? 15.407 -0.361 21.747 1.00 18.35 223 LYS A N 1
ATOM 1435 C CA . LYS A 1 223 ? 16.588 -0.938 22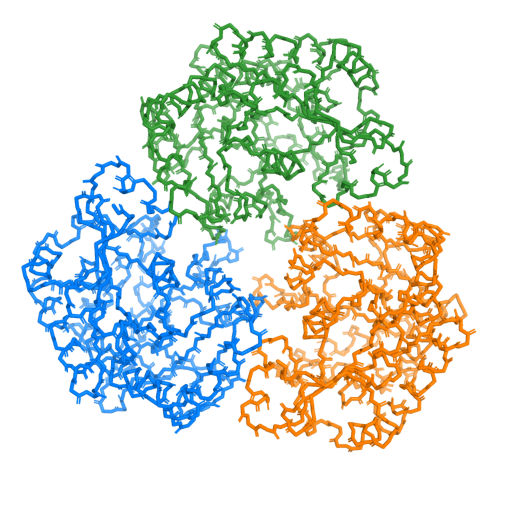.360 1.00 18.05 223 LYS A CA 1
ATOM 1436 C C . LYS A 1 223 ? 17.813 -0.611 21.500 1.00 17.12 223 LYS A C 1
ATOM 1437 O O . LYS A 1 223 ? 17.738 -0.642 20.271 1.00 19.86 223 LYS A O 1
ATOM 1443 N N . ALA A 1 224 ? 18.928 -0.266 22.129 1.00 16.87 224 ALA A N 1
ATOM 1444 C CA . ALA A 1 224 ? 20.167 -0.076 21.373 1.00 16.82 224 ALA A CA 1
ATOM 1445 C C . ALA A 1 224 ? 20.694 -1.434 20.903 1.00 15.66 224 ALA A C 1
ATOM 1446 O O . ALA A 1 224 ? 20.670 -2.404 21.658 1.00 15.74 224 ALA A O 1
ATOM 1448 N N . PRO A 1 225 ? 21.166 -1.527 19.652 1.00 14.33 225 PRO A N 1
ATOM 1449 C CA . PRO A 1 225 ? 21.641 -2.837 19.196 1.00 16.28 225 PRO A CA 1
ATOM 1450 C C . PRO A 1 225 ? 22.963 -3.246 19.844 1.00 15.61 225 PRO A C 1
ATOM 1451 O O . PRO A 1 225 ? 23.313 -4.425 19.814 1.00 16.12 225 PRO A O 1
ATOM 1455 N N . SER A 1 226 ? 23.696 -2.284 20.398 1.00 13.89 226 SER A N 1
ATOM 1456 C CA . SER A 1 226 ? 24.938 -2.582 21.094 1.00 14.72 226 SER A CA 1
ATOM 1457 C C . SER A 1 226 ? 25.193 -1.459 22.083 1.00 13.58 226 SER A C 1
ATOM 1458 O O . SER A 1 226 ? 24.535 -0.416 22.016 1.00 13.11 226 SER A O 1
ATOM 1461 N N . ARG A 1 227 ? 26.138 -1.677 22.987 1.00 13.98 227 ARG A N 1
ATOM 1462 C CA . ARG A 1 227 ? 26.409 -0.735 24.067 1.00 14.07 227 ARG A CA 1
ATOM 1463 C C . ARG A 1 227 ? 27.903 -0.632 24.314 1.00 14.89 227 ARG A C 1
ATOM 1464 O O . ARG A 1 227 ? 28.638 -1.626 24.210 1.00 16.56 227 ARG A O 1
ATOM 1472 N N . VAL A 1 228 ? 28.346 0.585 24.615 1.00 13.26 228 VAL A N 1
ATOM 1473 C CA . VAL A 1 228 ? 29.716 0.857 25.016 1.00 15.20 228 VAL A CA 1
ATOM 1474 C C . VAL A 1 228 ? 29.668 1.689 26.281 1.00 13.94 228 VAL A C 1
ATOM 1475 O O . VAL A 1 228 ? 28.753 2.483 26.458 1.00 15.24 228 VAL A O 1
ATOM 1479 N N . ASN A 1 229 ? 30.641 1.509 27.169 1.00 14.20 229 ASN A N 1
ATOM 1480 C CA . ASN A 1 229 ? 30.523 2.079 28.510 1.00 15.20 229 ASN A CA 1
ATOM 1481 C C . ASN A 1 229 ? 31.600 3.070 28.923 1.00 18.09 229 ASN A C 1
ATOM 1482 O O . ASN A 1 229 ? 31.577 3.564 30.051 1.00 18.77 229 ASN A O 1
ATOM 1487 N N . SER A 1 230 ? 32.530 3.380 28.033 1.00 15.75 230 SER A N 1
ATOM 1488 C CA . SER A 1 230 ? 33.595 4.318 28.372 1.00 15.11 230 SER A CA 1
ATOM 1489 C C . SER A 1 230 ? 34.189 4.861 27.089 1.00 14.36 230 SER A C 1
ATOM 1490 O O . SER A 1 230 ? 34.037 4.242 26.039 1.00 14.16 230 SER A O 1
ATOM 1493 N N . PRO A 1 231 ? 34.889 6.003 27.163 1.00 14.43 231 PRO A N 1
ATOM 1494 C CA . PRO A 1 231 ? 35.543 6.500 25.947 1.00 15.68 231 PRO A CA 1
ATOM 1495 C C . PRO A 1 231 ? 36.605 5.524 25.439 1.00 14.42 231 PRO A C 1
ATOM 1496 O O . PRO A 1 231 ? 36.788 5.386 24.227 1.00 13.64 231 PRO A O 1
ATOM 1500 N N . GLU A 1 232 ? 37.258 4.818 26.360 1.00 14.94 232 GLU A N 1
ATOM 1501 C CA . GLU A 1 232 ? 38.264 3.832 25.999 1.00 15.75 232 GLU A CA 1
ATOM 1502 C C . GLU A 1 232 ? 37.646 2.638 25.253 1.00 16.29 232 GLU A C 1
ATOM 1503 O O . GLU A 1 232 ? 38.239 2.132 24.291 1.00 15.87 232 GLU A O 1
ATOM 1509 N N . ASP A 1 233 ? 36.462 2.201 25.691 1.00 14.44 233 ASP A N 1
ATOM 1510 C CA . ASP A 1 233 ? 35.702 1.166 24.974 1.00 15.16 233 ASP A CA 1
ATOM 1511 C C . ASP A 1 233 ? 35.485 1.589 23.533 1.00 13.58 233 ASP A C 1
ATOM 1512 O O . ASP A 1 233 ? 35.701 0.824 22.592 1.00 13.41 233 ASP A O 1
ATOM 1517 N N . CYS A 1 234 ? 35.031 2.829 23.374 1.00 12.46 234 CYS A N 1
ATOM 1518 C CA . CYS A 1 234 ? 34.717 3.352 22.047 1.00 12.33 234 CYS A CA 1
ATOM 1519 C C . CYS A 1 234 ? 35.961 3.363 21.178 1.00 11.80 234 CYS A C 1
ATOM 1520 O O . CYS A 1 234 ? 35.933 2.950 20.017 1.00 12.69 234 CYS A O 1
ATOM 1523 N N . ALA A 1 235 ? 37.058 3.861 21.742 1.00 12.54 235 ALA A N 1
ATOM 1524 C CA . ALA A 1 235 ? 38.321 3.948 21.028 1.00 12.90 235 ALA A CA 1
ATOM 1525 C C . ALA A 1 235 ? 38.827 2.571 20.588 1.00 12.62 235 ALA A C 1
ATOM 1526 O O . ALA A 1 235 ? 39.380 2.420 19.500 1.00 13.37 235 ALA A O 1
ATOM 1528 N N . ARG A 1 236 ? 38.633 1.554 21.424 1.00 13.35 236 ARG A N 1
ATOM 1529 C CA . ARG A 1 236 ? 39.060 0.205 21.048 1.00 12.96 236 ARG A CA 1
ATOM 1530 C C . ARG A 1 236 ? 38.254 -0.333 19.859 1.00 12.47 236 ARG A C 1
ATOM 1531 O O . ARG A 1 236 ? 38.809 -0.998 18.985 1.00 13.16 236 ARG A O 1
ATOM 1539 N N . VAL A 1 237 ? 36.952 -0.042 19.830 1.00 11.81 237 VAL A N 1
ATOM 1540 C CA . VAL A 1 237 ? 36.135 -0.433 18.674 1.00 11.89 237 VAL A CA 1
ATOM 1541 C C . VAL A 1 237 ? 36.625 0.273 17.409 1.00 11.95 237 VAL A C 1
ATOM 1542 O O . VAL A 1 237 ? 36.819 -0.354 16.374 1.00 11.52 237 VAL A O 1
ATOM 1546 N N . ILE A 1 238 ? 36.881 1.572 17.503 1.00 11.94 238 ILE A N 1
ATOM 1547 C CA . ILE A 1 238 ? 37.363 2.341 16.358 1.00 12.35 238 ILE A CA 1
ATOM 1548 C C . ILE A 1 238 ? 38.703 1.808 15.872 1.00 11.57 238 ILE A C 1
ATOM 1549 O O . ILE A 1 238 ? 38.901 1.594 14.679 1.00 12.74 238 ILE A O 1
ATOM 1554 N N . ASP A 1 239 ? 39.605 1.560 16.821 1.00 12.29 239 ASP A N 1
ATOM 1555 C CA . ASP A 1 239 ? 40.924 1.038 16.513 1.00 12.92 239 ASP A CA 1
ATOM 1556 C C . ASP A 1 239 ? 40.831 -0.281 15.743 1.00 12.29 239 ASP A C 1
ATOM 1557 O O . ASP A 1 239 ? 41.531 -0.485 14.755 1.00 13.30 239 ASP A O 1
ATOM 1562 N N . ALA A 1 240 ? 39.965 -1.185 16.201 1.00 11.99 240 ALA A N 1
ATOM 1563 C CA . ALA A 1 240 ? 39.777 -2.446 15.495 1.00 12.79 240 ALA A CA 1
ATOM 1564 C C . ALA A 1 240 ? 39.232 -2.206 14.088 1.00 12.09 240 ALA A C 1
ATOM 1565 O O . ALA A 1 240 ? 39.683 -2.825 13.130 1.00 13.08 240 ALA A O 1
ATOM 1567 N N . ASN A 1 241 ? 38.269 -1.295 13.967 1.00 12.23 241 ASN A N 1
ATOM 1568 C CA . ASN A 1 241 ? 37.675 -0.991 12.666 1.00 13.16 241 ASN A CA 1
ATOM 1569 C C . ASN A 1 241 ? 38.729 -0.487 11.693 1.00 12.04 241 ASN A C 1
ATOM 1570 O O . ASN A 1 241 ? 38.726 -0.861 10.515 1.00 14.05 241 ASN A O 1
ATOM 1575 N N . MET A 1 242 ? 39.626 0.365 12.190 1.00 13.19 242 MET A N 1
ATOM 1576 C CA . MET A 1 242 ? 40.726 0.901 11.395 1.00 14.85 242 MET A CA 1
ATOM 1577 C C . MET A 1 242 ? 41.696 -0.198 10.955 1.00 16.07 242 MET A C 1
ATOM 1578 O O . MET A 1 242 ? 42.048 -0.297 9.781 1.00 16.42 242 MET A O 1
ATOM 1583 N N . LYS A 1 243 ? 42.115 -1.031 11.904 1.00 14.98 243 LYS A N 1
ATOM 1584 C CA . LYS A 1 243 ? 43.088 -2.088 11.633 1.00 17.26 243 LYS A CA 1
ATOM 1585 C C . LYS A 1 243 ? 42.533 -3.115 10.640 1.00 18.90 243 LYS A C 1
ATOM 1586 O O . LYS A 1 243 ? 43.276 -3.688 9.842 1.00 23.27 243 LYS A O 1
ATOM 1592 N N . LEU A 1 244 ? 41.225 -3.338 10.697 1.00 15.96 244 LEU A N 1
ATOM 1593 C CA . LEU A 1 244 ? 40.551 -4.268 9.796 1.00 16.59 244 LEU A CA 1
ATOM 1594 C C . LEU A 1 244 ? 40.355 -3.706 8.394 1.00 16.99 244 LEU A C 1
ATOM 1595 O O . LEU A 1 244 ? 40.032 -4.443 7.463 1.00 17.78 244 LEU A O 1
ATOM 1600 N N . ASN A 1 245 ? 40.521 -2.396 8.252 1.00 15.55 245 ASN A N 1
ATOM 1601 C CA . ASN A 1 245 ? 40.287 -1.699 6.987 1.00 17.31 245 ASN A CA 1
ATOM 1602 C C . ASN A 1 245 ? 38.853 -1.862 6.478 1.00 16.85 245 ASN A C 1
ATOM 1603 O O . ASN A 1 245 ? 38.617 -1.900 5.273 1.00 18.47 245 ASN A O 1
ATOM 1608 N N . ARG A 1 246 ? 37.893 -1.930 7.392 1.00 14.82 246 ARG A N 1
ATOM 1609 C CA . ARG A 1 246 ? 36.479 -1.902 7.011 1.00 14.26 246 ARG A CA 1
ATOM 1610 C C . ARG A 1 246 ? 36.137 -0.552 6.407 1.00 13.14 246 ARG A C 1
ATOM 1611 O O . ARG A 1 246 ? 36.699 0.478 6.800 1.00 14.35 246 ARG A O 1
ATOM 1619 N N . GLN A 1 247 ? 35.203 -0.555 5.470 1.00 13.45 247 GLN A N 1
ATOM 1620 C CA . GLN A 1 247 ? 34.818 0.668 4.772 1.00 13.73 247 GLN A CA 1
ATOM 1621 C C . GLN A 1 247 ? 33.578 1.323 5.353 1.00 14.14 247 GLN A C 1
ATOM 1622 O O . GLN A 1 247 ? 33.231 2.439 4.968 1.00 16.46 247 GLN A O 1
ATOM 1628 N N . ALA A 1 248 ? 32.928 0.661 6.296 1.00 12.67 248 ALA A N 1
ATOM 1629 C CA . ALA A 1 248 ? 31.765 1.218 6.958 1.00 11.09 248 ALA A CA 1
ATOM 1630 C C . ALA A 1 248 ? 32.148 1.869 8.275 1.00 11.66 248 ALA A C 1
ATOM 1631 O O . ALA A 1 248 ? 33.070 1.418 8.969 1.00 12.20 248 ALA A O 1
ATOM 1633 N N . GLY A 1 249 ? 31.401 2.900 8.641 1.00 11.29 249 GLY A N 1
ATOM 1634 C CA . GLY A 1 249 ? 31.664 3.657 9.839 1.00 11.71 249 GLY A CA 1
ATOM 1635 C C . GLY A 1 249 ? 30.825 3.212 11.014 1.00 10.20 249 GLY A C 1
ATOM 1636 O O . GLY A 1 249 ? 30.222 2.136 11.030 1.00 10.15 249 GLY A O 1
ATOM 1637 N N . ILE A 1 250 ? 30.824 4.079 12.020 1.00 10.37 250 ILE A N 1
ATOM 1638 C CA . ILE A 1 250 ? 30.283 3.789 13.335 1.00 10.39 250 ILE A CA 1
ATOM 1639 C C . ILE A 1 250 ? 29.417 4.943 13.793 1.00 9.70 250 ILE A C 1
ATOM 1640 O O . ILE A 1 250 ? 29.782 6.107 13.597 1.00 10.18 250 ILE A O 1
ATOM 1645 N N . LEU A 1 251 ? 28.251 4.631 14.353 1.00 10.82 251 LEU A N 1
ATOM 1646 C CA . LEU A 1 251 ? 27.452 5.643 15.043 1.00 10.73 251 LEU A CA 1
ATOM 1647 C C . LEU A 1 251 ? 27.432 5.374 16.535 1.00 10.19 251 LEU A C 1
ATOM 1648 O O . LEU A 1 251 ? 26.836 4.384 16.999 1.00 10.87 251 LEU A O 1
ATOM 1653 N N . PHE A 1 252 ? 28.089 6.241 17.298 1.00 10.45 252 PHE A N 1
ATOM 1654 C CA . PHE A 1 252 ? 27.940 6.230 18.739 1.00 10.88 252 PHE A CA 1
ATOM 1655 C C . PHE A 1 252 ? 26.801 7.175 19.080 1.00 11.85 252 PHE A C 1
ATOM 1656 O O . PHE A 1 252 ? 26.656 8.252 18.461 1.00 12.75 252 PHE A O 1
ATOM 1664 N N . ALA A 1 253 ? 25.943 6.745 19.994 1.00 11.31 253 ALA A N 1
ATOM 1665 C CA . ALA A 1 253 ? 24.781 7.527 20.371 1.00 11.55 253 ALA A CA 1
ATOM 1666 C C . ALA A 1 253 ? 24.855 7.801 21.868 1.00 11.42 253 ALA A C 1
ATOM 1667 O O . ALA A 1 253 ? 24.703 6.885 22.694 1.00 12.44 253 ALA A O 1
ATOM 1669 N N . ILE A 1 254 ? 25.121 9.063 22.192 1.00 12.24 254 ILE A N 1
ATOM 1670 C CA . ILE A 1 254 ? 25.349 9.525 23.557 1.00 13.47 254 ILE A CA 1
ATOM 1671 C C . ILE A 1 254 ? 24.062 10.138 24.089 1.00 13.17 254 ILE A C 1
ATOM 1672 O O . ILE A 1 254 ? 23.671 11.212 23.643 1.00 13.23 254 ILE A O 1
ATOM 1677 N N . PRO A 1 255 ? 23.393 9.456 25.029 1.00 13.77 255 PRO A N 1
ATOM 1678 C CA . PRO A 1 255 ? 22.154 10.031 25.557 1.00 14.76 255 PRO A CA 1
ATOM 1679 C C . PRO A 1 255 ? 22.356 11.421 26.168 1.00 15.21 255 PRO A C 1
ATOM 1680 O O . PRO A 1 255 ? 23.348 11.642 26.874 1.00 15.43 255 PRO A O 1
ATOM 1684 N N . ILE A 1 256 ? 21.450 12.349 25.867 1.00 14.59 256 ILE A N 1
ATOM 1685 C CA . ILE A 1 256 ? 21.491 13.683 26.474 1.00 15.32 256 ILE A CA 1
ATOM 1686 C C . ILE A 1 256 ? 21.516 13.529 28.004 1.00 16.97 256 ILE A C 1
ATOM 1687 O O . ILE A 1 256 ? 20.827 12.667 28.547 1.00 17.69 256 ILE A O 1
ATOM 1692 N N . PRO A 1 257 ? 22.339 14.334 28.703 1.00 18.04 257 PRO A N 1
ATOM 1693 C CA . PRO A 1 257 ? 22.392 14.191 30.162 1.00 21.47 257 PRO A CA 1
ATOM 1694 C C . PRO A 1 257 ? 21.021 14.260 30.824 1.00 22.86 257 PRO A C 1
ATOM 1695 O O . PRO A 1 257 ? 20.173 15.043 30.404 1.00 22.03 257 PRO A O 1
ATOM 1699 N N . LYS A 1 258 ? 20.827 13.437 31.851 1.00 24.91 258 LYS A N 1
ATOM 1700 C CA . LYS A 1 258 ? 19.522 13.263 32.476 1.00 27.75 258 LYS A CA 1
ATOM 1701 C C . LYS A 1 258 ? 19.022 14.589 33.044 1.00 31.73 258 LYS A C 1
ATOM 1702 O O . LYS A 1 258 ? 17.824 14.882 33.037 1.00 35.31 258 LYS A O 1
ATOM 1708 N N . HIS A 1 259 ? 19.951 15.400 33.533 1.00 29.21 259 HIS A N 1
ATOM 1709 C CA . HIS A 1 259 ? 19.611 16.728 34.036 1.00 32.94 259 HIS A CA 1
ATOM 1710 C C . HIS A 1 259 ? 19.274 17.707 32.912 1.00 33.12 259 HIS A C 1
ATOM 1711 O O . HIS A 1 259 ? 18.666 18.747 33.151 1.00 35.74 259 HIS A O 1
ATOM 1718 N N . HIS A 1 260 ? 19.651 17.379 31.683 1.00 33.29 260 HIS A N 1
ATOM 1719 C CA . HIS A 1 260 ? 19.287 18.241 30.567 1.00 33.00 260 HIS A CA 1
ATOM 1720 C C . HIS A 1 260 ? 18.166 17.601 29.762 1.00 29.22 260 HIS A C 1
ATOM 1721 O O . HIS A 1 260 ? 17.737 18.143 28.748 1.00 31.25 260 HIS A O 1
ATOM 1728 N N . ALA A 1 263 ? 11.989 17.805 30.416 1.00 26.93 263 ALA A N 1
ATOM 1729 C CA . ALA A 1 263 ? 11.743 18.561 29.200 1.00 28.58 263 ALA A CA 1
ATOM 1730 C C . ALA A 1 263 ? 11.563 17.630 28.008 1.00 27.52 263 ALA A C 1
ATOM 1731 O O . ALA A 1 263 ? 11.118 18.050 26.933 1.00 27.22 263 ALA A O 1
ATOM 1733 N N . GLY A 1 264 ? 11.905 16.362 28.203 1.00 31.62 264 GLY A N 1
ATOM 1734 C CA . GLY A 1 264 ? 11.848 15.384 27.132 1.00 31.14 264 GLY A CA 1
ATOM 1735 C C . GLY A 1 264 ? 10.397 15.111 26.800 1.00 29.59 264 GLY A C 1
ATOM 1736 O O . GLY A 1 264 ? 10.020 14.951 25.635 1.00 32.11 264 GLY A O 1
ATOM 1737 N N . ASN A 1 265 ? 9.577 15.096 27.845 1.00 32.61 265 ASN A N 1
ATOM 1738 C CA . ASN A 1 265 ? 8.159 14.808 27.725 1.00 32.09 265 ASN A CA 1
ATOM 1739 C C . ASN A 1 265 ? 7.491 15.883 26.864 1.00 29.34 265 ASN A C 1
ATOM 1740 O O . ASN A 1 265 ? 6.668 15.602 25.989 1.00 30.33 265 ASN A O 1
ATOM 1745 N N . LEU A 1 266 ? 7.904 17.123 27.100 1.00 26.20 266 LEU A N 1
ATOM 1746 C CA . LEU A 1 266 ? 7.424 18.282 26.362 1.00 21.74 266 LEU A CA 1
ATOM 1747 C C . LEU A 1 266 ? 7.806 18.241 24.883 1.00 22.17 266 LEU A C 1
ATOM 1748 O O . LEU A 1 266 ? 6.960 18.421 24.006 1.00 23.52 266 LEU A O 1
ATOM 1753 N N . ILE A 1 267 ? 9.083 18.007 24.609 1.00 23.56 267 ILE A N 1
ATOM 1754 C CA . ILE A 1 267 ? 9.583 18.058 23.240 1.00 22.65 267 ILE A CA 1
ATOM 1755 C C . ILE A 1 267 ? 8.980 16.945 22.364 1.00 22.13 267 ILE A C 1
ATOM 1756 O O . ILE A 1 267 ? 8.699 17.164 21.185 1.00 23.73 267 ILE A O 1
ATOM 1761 N N . GLU A 1 268 ? 8.759 15.767 22.943 1.00 22.41 268 GLU A N 1
ATOM 1762 C CA . GLU A 1 268 ? 8.077 14.675 22.233 1.00 25.18 268 GLU A CA 1
ATOM 1763 C C . GLU A 1 268 ? 6.637 15.021 21.857 1.00 24.33 268 GLU A C 1
ATOM 1764 O O . GLU A 1 268 ? 6.181 14.735 20.746 1.00 24.07 268 GLU A O 1
ATOM 1770 N N . SER A 1 269 ? 5.915 15.613 22.803 1.00 23.87 269 SER A N 1
ATOM 1771 C CA . SER A 1 269 ? 4.546 16.046 22.562 1.00 23.92 269 SER A CA 1
ATOM 1772 C C . SER A 1 269 ? 4.526 17.098 21.448 1.00 20.79 269 SER A C 1
ATOM 1773 O O . SER A 1 269 ? 3.681 17.072 20.561 1.00 18.91 269 SER A O 1
ATOM 1776 N N . ALA A 1 270 ? 5.445 18.052 21.523 1.00 20.55 270 ALA A N 1
ATOM 1777 C CA . ALA A 1 270 ? 5.548 19.081 20.492 1.00 20.23 270 ALA A CA 1
ATOM 1778 C C . ALA A 1 270 ? 5.914 18.484 19.129 1.00 18.88 270 ALA A C 1
ATOM 1779 O O . ALA A 1 270 ? 5.445 18.945 18.094 1.00 18.76 270 ALA A O 1
ATOM 1781 N N . THR A 1 271 ? 6.760 17.457 19.136 1.00 20.25 271 THR A N 1
ATOM 1782 C CA . THR A 1 271 ? 7.164 16.797 17.897 1.00 20.36 271 THR A CA 1
ATOM 1783 C C . THR A 1 271 ? 5.953 16.209 17.184 1.00 18.92 271 THR A C 1
ATOM 1784 O O . THR A 1 271 ? 5.792 16.381 15.980 1.00 18.68 271 THR A O 1
ATOM 1788 N N . GLN A 1 272 ? 5.102 15.507 17.925 1.00 20.44 272 GLN A N 1
ATOM 1789 C CA . GLN A 1 272 ? 3.900 14.946 17.328 1.00 20.71 272 GLN A CA 1
ATOM 1790 C C . GLN A 1 272 ? 3.024 16.043 16.737 1.00 21.41 272 GLN A C 1
ATOM 1791 O O . GLN A 1 272 ? 2.507 15.905 15.630 1.00 19.74 272 GLN A O 1
ATOM 1797 N N . ARG A 1 273 ? 2.881 17.152 17.456 1.00 21.09 273 ARG A N 1
ATOM 1798 C CA . ARG A 1 273 ? 2.057 18.237 16.944 1.00 22.27 273 ARG A CA 1
ATOM 1799 C C . ARG A 1 273 ? 2.681 18.862 15.691 1.00 20.92 273 ARG A C 1
ATOM 1800 O O . ARG A 1 273 ? 1.981 19.153 14.735 1.00 20.57 273 ARG A O 1
ATOM 1808 N N . ALA A 1 274 ? 3.998 19.057 15.691 1.00 19.66 274 ALA A N 1
ATOM 1809 C CA . ALA A 1 274 ? 4.673 19.653 14.537 1.00 19.87 274 ALA A CA 1
ATOM 1810 C C . ALA A 1 274 ? 4.541 18.766 13.302 1.00 20.50 274 ALA A C 1
ATOM 1811 O O . ALA A 1 274 ? 4.328 19.253 12.195 1.00 19.77 274 ALA A O 1
ATOM 1813 N N . LEU A 1 275 ? 4.651 17.457 13.503 1.00 19.53 275 LEU A N 1
ATOM 1814 C CA . LEU A 1 275 ? 4.499 16.518 12.395 1.00 22.25 275 LEU A CA 1
ATOM 1815 C C . LEU A 1 275 ? 3.113 16.623 11.778 1.00 24.79 275 LEU A C 1
ATOM 1816 O O . LEU A 1 275 ? 2.972 16.657 10.559 1.00 25.65 275 LEU A O 1
ATOM 1821 N N . THR A 1 276 ? 2.096 16.676 12.627 1.00 23.32 276 THR A N 1
ATOM 1822 C CA . THR A 1 276 ? 0.726 16.805 12.148 1.00 25.81 276 THR A CA 1
ATOM 1823 C C . THR A 1 276 ? 0.551 18.087 11.330 1.00 28.83 276 THR A C 1
ATOM 1824 O O . THR A 1 276 ? -0.079 18.077 10.274 1.00 28.41 276 THR A O 1
ATOM 1828 N N . GLU A 1 277 ? 1.109 19.190 11.819 1.00 26.09 277 GLU A N 1
ATOM 1829 C CA . GLU A 1 277 ? 1.000 20.462 11.106 1.00 28.22 277 GLU A CA 1
ATOM 1830 C C . GLU A 1 277 ? 1.684 20.434 9.737 1.00 29.48 277 GLU A C 1
ATOM 1831 O O . GLU A 1 277 ? 1.137 20.930 8.756 1.00 31.40 277 GLU A O 1
ATOM 1837 N N . ALA A 1 278 ? 2.870 19.838 9.669 1.00 27.82 278 ALA A N 1
ATOM 1838 C CA . ALA A 1 278 ? 3.607 19.757 8.409 1.00 29.27 278 ALA A CA 1
ATOM 1839 C C . ALA A 1 278 ? 2.824 18.958 7.369 1.00 32.24 278 ALA A C 1
ATOM 1840 O O . ALA A 1 278 ? 2.831 19.280 6.183 1.00 33.33 278 ALA A O 1
ATOM 1842 N N . ARG A 1 279 ? 2.147 17.918 7.840 1.00 32.59 279 ARG A N 1
ATOM 1843 C CA . ARG A 1 279 ? 1.329 17.053 6.998 1.00 32.49 279 ARG A CA 1
ATOM 1844 C C . ARG A 1 279 ? 0.069 17.761 6.513 1.00 34.38 279 ARG A C 1
ATOM 1845 O O . ARG A 1 279 ? -0.255 17.706 5.328 1.00 36.93 279 ARG A O 1
ATOM 1853 N N . GLU A 1 280 ? -0.630 18.440 7.418 1.00 33.60 280 GLU A N 1
ATOM 1854 C CA . GLU A 1 280 ? -1.875 19.110 7.056 1.00 33.96 280 GLU A CA 1
ATOM 1855 C C . GLU A 1 280 ? -1.600 20.321 6.168 1.00 36.78 280 GLU A C 1
ATOM 1856 O O . GLU A 1 280 ? -2.493 20.795 5.466 1.00 38.77 280 GLU A O 1
ATOM 1862 N N . GLN A 1 281 ? -0.364 20.817 6.192 1.00 35.56 281 GLN A N 1
ATOM 1863 C CA . GLN A 1 281 ? 0.004 21.973 5.377 1.00 34.35 281 GLN A CA 1
ATOM 1864 C C . GLN A 1 281 ? 0.895 21.636 4.183 1.00 33.07 281 GLN A C 1
ATOM 1865 O O . GLN A 1 281 ? 1.380 22.542 3.503 1.00 36.13 281 GLN A O 1
ATOM 1871 N N . ASN A 1 282 ? 1.079 20.344 3.919 1.00 34.43 282 ASN A N 1
ATOM 1872 C CA . ASN A 1 282 ? 1.983 19.868 2.867 1.00 35.21 282 ASN A CA 1
ATOM 1873 C C . ASN A 1 282 ? 3.303 20.629 2.782 1.00 34.64 282 ASN A C 1
ATOM 1874 O O . ASN A 1 282 ? 3.639 21.197 1.743 1.00 34.30 282 ASN A O 1
ATOM 1879 N N . VAL A 1 283 ? 4.048 20.649 3.879 1.00 30.86 283 VAL A N 1
ATOM 1880 C CA . VAL A 1 283 ? 5.380 21.229 3.838 1.00 31.37 283 VAL A CA 1
ATOM 1881 C C . VAL A 1 283 ? 6.342 20.148 3.372 1.00 29.02 283 VAL A C 1
ATOM 1882 O O . VAL A 1 283 ? 6.486 19.114 4.019 1.00 31.21 283 VAL A O 1
ATOM 1886 N N . THR A 1 284 ? 6.971 20.381 2.224 1.00 28.34 284 THR A N 1
ATOM 1887 C CA . THR A 1 284 ? 7.827 19.380 1.597 1.00 27.49 284 THR A CA 1
ATOM 1888 C C . THR A 1 284 ? 9.144 19.989 1.121 1.00 26.89 284 THR A C 1
ATOM 1889 O O . THR A 1 284 ? 9.386 21.188 1.288 1.00 26.23 284 THR A O 1
ATOM 1893 N N . GLY A 1 285 ? 9.987 19.156 0.513 1.00 28.90 285 GLY A N 1
ATOM 1894 C CA . GLY A 1 285 ? 11.241 19.609 -0.066 1.00 27.98 285 GLY A CA 1
ATOM 1895 C C . GLY A 1 285 ? 12.187 20.264 0.924 1.00 25.73 285 GLY A C 1
ATOM 1896 O O . GLY A 1 285 ? 12.324 19.814 2.062 1.00 25.10 285 GLY A O 1
ATOM 1897 N N . ASN A 1 286 ? 12.834 21.342 0.490 1.00 28.06 286 ASN A N 1
ATOM 1898 C CA . ASN A 1 286 ? 13.812 22.039 1.316 1.00 28.01 286 ASN A CA 1
ATOM 1899 C C . ASN A 1 286 ? 13.201 22.682 2.556 1.00 26.58 286 ASN A C 1
ATOM 1900 O O . ASN A 1 286 ? 13.905 22.960 3.528 1.00 25.39 286 ASN A O 1
ATOM 1905 N N . ALA A 1 287 ? 11.892 22.902 2.528 1.00 25.19 287 ALA A N 1
ATOM 1906 C CA . ALA A 1 287 ? 11.215 23.594 3.623 1.00 24.49 287 ALA A CA 1
ATOM 1907 C C . ALA A 1 287 ? 10.904 22.686 4.809 1.00 23.89 287 ALA A C 1
ATOM 1908 O O . ALA A 1 287 ? 10.765 23.153 5.937 1.00 22.70 287 ALA A O 1
ATOM 1910 N N . GLU A 1 288 ? 10.816 21.388 4.559 1.00 21.94 288 GLU A N 1
ATOM 1911 C CA . GLU A 1 288 ? 10.256 20.451 5.529 1.00 20.56 288 GLU A CA 1
ATOM 1912 C C . GLU A 1 288 ? 11.033 20.322 6.854 1.00 20.24 288 GLU A C 1
ATOM 1913 O O . GLU A 1 288 ? 10.479 20.557 7.937 1.00 20.09 288 GLU A O 1
ATOM 1919 N N . THR A 1 289 ? 12.304 19.947 6.786 1.00 20.27 289 THR A N 1
ATOM 1920 C CA . THR A 1 289 ? 13.095 19.765 8.005 1.00 19.28 289 THR A CA 1
ATOM 1921 C C . THR A 1 289 ? 13.278 21.066 8.815 1.00 17.21 289 THR A C 1
ATOM 1922 O O . THR A 1 289 ? 13.103 21.053 10.045 1.00 18.02 289 THR A O 1
ATOM 1926 N N . PRO A 1 290 ? 13.608 22.189 8.151 1.00 17.18 290 PRO A N 1
ATOM 1927 C CA . PRO A 1 290 ? 13.656 23.422 8.941 1.00 17.64 290 PRO A CA 1
ATOM 1928 C C . PRO A 1 290 ? 12.313 23.758 9.577 1.00 17.47 290 PRO A C 1
ATOM 1929 O O . PRO A 1 290 ? 12.305 24.285 10.689 1.00 17.04 290 PRO A O 1
ATOM 1933 N N . PHE A 1 291 ? 11.206 23.458 8.901 1.00 17.77 291 PHE A N 1
ATOM 1934 C CA . PHE A 1 291 ? 9.887 23.760 9.446 1.00 17.92 291 PHE A CA 1
ATOM 1935 C C . PHE A 1 291 ? 9.666 22.996 10.744 1.00 18.15 291 PHE A C 1
ATOM 1936 O O . PHE A 1 291 ? 9.218 23.561 11.744 1.00 16.65 291 PHE A O 1
ATOM 1944 N N . LEU A 1 292 ? 9.972 21.708 10.728 1.00 17.45 292 LEU A N 1
ATOM 1945 C CA . LEU A 1 292 ? 9.761 20.873 11.898 1.00 17.79 292 LEU A CA 1
ATOM 1946 C C . LEU A 1 292 ? 10.632 21.289 13.081 1.00 18.15 292 LEU A C 1
ATOM 1947 O O . LEU A 1 292 ? 10.137 21.410 14.204 1.00 17.16 292 LEU A O 1
ATOM 1952 N N . LEU A 1 293 ? 11.917 21.533 12.842 1.00 16.41 293 LEU A N 1
ATOM 1953 C CA . LEU A 1 293 ? 12.802 21.960 13.919 1.00 17.59 293 LEU A CA 1
ATOM 1954 C C . LEU A 1 293 ? 12.359 23.302 14.492 1.00 17.29 293 LEU A C 1
ATOM 1955 O O . LEU A 1 293 ? 12.378 23.490 15.716 1.00 16.86 293 LEU A O 1
ATOM 1960 N N . ALA A 1 294 ? 11.980 24.235 13.624 1.00 15.70 294 ALA A N 1
ATOM 1961 C CA . ALA A 1 294 ? 11.511 25.538 14.077 1.00 16.90 294 ALA A CA 1
ATOM 1962 C C . ALA A 1 294 ? 10.197 25.416 14.850 1.00 16.73 294 ALA A C 1
ATOM 1963 O O . ALA A 1 294 ? 10.040 26.024 15.910 1.00 15.98 294 ALA A O 1
ATOM 1965 N N . ARG A 1 295 ? 9.250 24.644 14.324 1.00 16.69 295 ARG A N 1
ATOM 1966 C CA . ARG A 1 295 ? 7.964 24.466 14.992 1.00 16.83 295 ARG A CA 1
ATOM 1967 C C . ARG A 1 295 ? 8.138 23.850 16.374 1.00 16.46 295 ARG A C 1
ATOM 1968 O O . ARG A 1 295 ? 7.475 24.270 17.325 1.00 16.18 295 ARG A O 1
ATOM 1976 N N . VAL A 1 296 ? 8.980 22.832 16.497 1.00 15.29 296 VAL A N 1
ATOM 1977 C CA . VAL A 1 296 ? 9.192 22.213 17.804 1.00 16.95 296 VAL A CA 1
ATOM 1978 C C . VAL A 1 296 ? 9.761 23.237 18.793 1.00 15.75 296 VAL A C 1
ATOM 1979 O O . VAL A 1 296 ? 9.353 23.294 19.955 1.00 16.41 296 VAL A O 1
ATOM 1983 N N . ASN A 1 297 ? 10.686 24.072 18.341 1.00 14.93 297 ASN A N 1
ATOM 1984 C CA . ASN A 1 297 ? 11.237 25.073 19.242 1.00 16.09 297 ASN A CA 1
ATOM 1985 C C . ASN A 1 297 ? 10.202 26.121 19.653 1.00 15.64 297 ASN A C 1
ATOM 1986 O O . ASN A 1 297 ? 10.135 26.505 20.824 1.00 15.83 297 ASN A O 1
ATOM 1991 N N . GLU A 1 298 ? 9.378 26.550 18.705 1.00 14.62 298 GLU A N 1
ATOM 1992 C CA . GLU A 1 298 ? 8.310 27.507 18.983 1.00 15.11 298 GLU A CA 1
ATOM 1993 C C . GLU A 1 298 ? 7.299 26.916 19.950 1.00 15.82 298 GLU A C 1
ATOM 1994 O O . GLU A 1 298 ? 6.935 27.551 20.948 1.00 16.40 298 GLU A O 1
ATOM 2000 N N . LEU A 1 299 ? 6.871 25.690 19.674 1.00 15.63 299 LEU A N 1
ATOM 2001 C CA . LEU A 1 299 ? 5.874 25.022 20.499 1.00 16.07 299 LEU A CA 1
ATOM 2002 C C . LEU A 1 299 ? 6.371 24.736 21.910 1.00 16.74 299 LEU A C 1
ATOM 2003 O O . LEU A 1 299 ? 5.573 24.704 22.847 1.00 16.32 299 LEU A O 1
ATOM 2008 N N . THR A 1 300 ? 7.676 24.549 22.072 1.00 15.97 300 THR A N 1
ATOM 2009 C CA . THR A 1 300 ? 8.231 24.273 23.396 1.00 16.73 300 THR A CA 1
ATOM 2010 C C . THR A 1 300 ? 8.827 25.505 24.061 1.00 16.92 300 THR A C 1
ATOM 2011 O O . THR A 1 300 ? 9.462 25.395 25.107 1.00 16.55 300 THR A O 1
ATOM 2015 N N . GLY A 1 301 ? 8.643 26.670 23.452 1.00 16.49 301 GLY A N 1
ATOM 2016 C CA . GLY A 1 301 ? 9.118 27.912 24.038 1.00 18.09 301 GLY A CA 1
ATOM 2017 C C . GLY A 1 301 ? 10.620 27.980 24.220 1.00 17.92 301 GLY A C 1
ATOM 2018 O O . GLY A 1 301 ? 11.097 28.584 25.179 1.00 17.81 301 GLY A O 1
ATOM 2019 N N . GLY A 1 302 ? 11.366 27.365 23.306 1.00 16.57 302 GLY A N 1
ATOM 2020 C CA . GLY A 1 302 ? 12.815 27.397 23.375 1.00 18.22 302 GLY A CA 1
ATOM 2021 C C . GLY A 1 302 ? 13.431 26.189 24.055 1.00 16.62 302 GLY A C 1
ATOM 2022 O O . GLY A 1 302 ? 14.653 26.056 24.111 1.00 17.15 302 GLY A O 1
ATOM 2023 N N . THR A 1 303 ? 12.594 25.296 24.575 1.00 17.59 303 THR A N 1
ATOM 2024 C CA . THR A 1 303 ? 13.103 24.149 25.313 1.00 18.22 303 THR A CA 1
ATOM 2025 C C . THR A 1 303 ? 13.900 23.204 24.405 1.00 17.13 303 THR A C 1
ATOM 2026 O O . THR A 1 303 ? 14.947 22.690 24.803 1.00 17.95 303 THR A O 1
ATOM 2030 N N . SER A 1 304 ? 13.435 22.986 23.179 1.00 16.32 304 SER A N 1
ATOM 2031 C CA . SER A 1 304 ? 14.144 22.060 22.304 1.00 16.51 304 SER A CA 1
ATOM 2032 C C . SER A 1 304 ? 15.487 22.644 21.835 1.00 16.39 304 SER A C 1
ATOM 2033 O O . SER A 1 304 ? 16.469 21.911 21.741 1.00 15.29 304 SER A O 1
ATOM 2036 N N . LEU A 1 305 ? 15.551 23.945 21.555 1.00 16.71 305 LEU A N 1
ATOM 2037 C CA . LEU A 1 305 ? 16.841 24.545 21.203 1.00 15.95 305 LEU A CA 1
ATOM 2038 C C . LEU A 1 305 ? 17.814 24.423 22.379 1.00 16.12 305 LEU A C 1
ATOM 2039 O O . LEU A 1 305 ? 18.981 24.058 22.197 1.00 16.01 305 LEU A O 1
ATOM 2044 N N . ALA A 1 306 ? 17.333 24.686 23.590 1.00 16.30 306 ALA A N 1
ATOM 2045 C CA . ALA A 1 306 ? 18.179 24.553 24.768 1.00 15.99 306 ALA A CA 1
ATOM 2046 C C . ALA A 1 306 ? 18.710 23.121 24.898 1.00 15.04 306 ALA A C 1
ATOM 2047 O O . ALA A 1 306 ? 19.877 22.911 25.216 1.00 15.21 306 ALA A O 1
ATOM 2049 N N . ALA A 1 307 ? 17.851 22.140 24.645 1.00 16.47 307 ALA A N 1
ATOM 2050 C CA . ALA A 1 307 ? 18.276 20.749 24.695 1.00 15.34 307 ALA A CA 1
ATOM 2051 C C . ALA A 1 307 ? 19.295 20.445 23.598 1.00 13.28 307 ALA A C 1
ATOM 2052 O O . ALA A 1 307 ? 20.263 19.716 23.820 1.00 14.47 307 ALA A O 1
ATOM 2054 N N . ASN A 1 308 ? 19.080 21.000 22.411 1.00 13.68 308 ASN A N 1
ATOM 2055 C CA . ASN A 1 308 ? 19.998 20.790 21.297 1.00 15.05 308 ASN A CA 1
ATOM 2056 C C . ASN A 1 308 ? 21.374 21.345 21.640 1.00 14.35 308 ASN A C 1
ATOM 2057 O O . ASN A 1 308 ? 22.397 20.766 21.285 1.00 14.21 308 ASN A O 1
ATOM 2062 N N . ILE A 1 309 ? 21.399 22.489 22.320 1.00 15.35 309 ILE A N 1
ATOM 2063 C CA . ILE A 1 309 ? 22.661 23.073 22.750 1.00 14.43 309 ILE A CA 1
ATOM 2064 C C . ILE A 1 309 ? 23.334 22.165 23.784 1.00 14.26 309 ILE A C 1
ATOM 2065 O O . ILE A 1 309 ? 24.522 21.876 23.679 1.00 15.26 309 ILE A O 1
ATOM 2070 N N . ALA A 1 310 ? 22.567 21.668 24.750 1.00 14.35 310 ALA A N 1
ATOM 2071 C CA . ALA A 1 310 ? 23.125 20.787 25.770 1.00 15.28 310 ALA A CA 1
ATOM 2072 C C . ALA A 1 310 ? 23.690 19.494 25.176 1.00 15.27 310 ALA A C 1
ATOM 2073 O O . ALA A 1 310 ? 24.760 19.027 25.581 1.00 16.01 310 ALA A O 1
ATOM 2075 N N . LEU A 1 311 ? 22.981 18.908 24.214 1.00 14.77 311 LEU A N 1
ATOM 2076 C CA . LEU A 1 311 ? 23.418 17.613 23.703 1.00 15.08 311 LEU A CA 1
ATOM 2077 C C . LEU A 1 311 ? 24.667 17.744 22.823 1.00 13.35 311 LEU A C 1
ATOM 2078 O O . LEU A 1 311 ? 25.526 16.865 22.855 1.00 13.37 311 LEU A O 1
ATOM 2083 N N . VAL A 1 312 ? 24.804 18.825 22.055 1.00 13.01 312 VAL A N 1
ATOM 2084 C CA . VAL A 1 312 ? 26.000 18.919 21.219 1.00 14.75 312 VAL A CA 1
ATOM 2085 C C . VAL A 1 312 ? 27.228 19.167 22.108 1.00 12.34 312 VAL A C 1
ATOM 2086 O O . VAL A 1 312 ? 28.310 18.662 21.835 1.00 13.25 312 VAL A O 1
ATOM 2090 N N . LYS A 1 313 ? 27.052 19.912 23.193 1.00 13.44 313 LYS A N 1
ATOM 2091 C CA . LYS A 1 313 ? 28.139 20.088 24.154 1.00 14.35 313 LYS A CA 1
ATOM 2092 C C . LYS A 1 313 ? 28.526 18.765 24.821 1.00 12.83 313 LYS A C 1
ATOM 2093 O O . LYS A 1 313 ? 29.707 18.489 25.029 1.00 14.48 313 LYS A O 1
ATOM 2099 N N . ASN A 1 314 ? 27.530 17.958 25.172 1.00 13.19 314 ASN A N 1
ATOM 2100 C CA . ASN A 1 314 ? 27.802 16.651 25.759 1.00 14.17 314 ASN A CA 1
ATOM 2101 C C . ASN A 1 314 ? 28.484 15.723 24.748 1.00 13.85 314 ASN A C 1
ATOM 2102 O O . ASN A 1 314 ? 29.425 15.007 25.087 1.00 12.86 314 ASN A O 1
ATOM 2107 N N . ASN A 1 315 ? 28.033 15.755 23.496 1.00 12.76 315 ASN A N 1
ATOM 2108 C CA . ASN A 1 315 ? 28.672 14.940 22.464 1.00 12.67 315 ASN A CA 1
ATOM 2109 C C . ASN A 1 315 ? 30.131 15.356 22.285 1.00 10.90 315 ASN A C 1
ATOM 2110 O O . ASN A 1 315 ? 31.006 14.530 22.038 1.00 12.03 315 ASN A O 1
ATOM 2115 N N . ALA A 1 316 ? 30.388 16.661 22.388 1.00 12.04 316 ALA A N 1
ATOM 2116 C CA . ALA A 1 316 ? 31.743 17.176 22.256 1.00 12.45 316 ALA A CA 1
ATOM 2117 C C . ALA A 1 316 ? 32.636 16.677 23.390 1.00 11.55 316 ALA A C 1
ATOM 21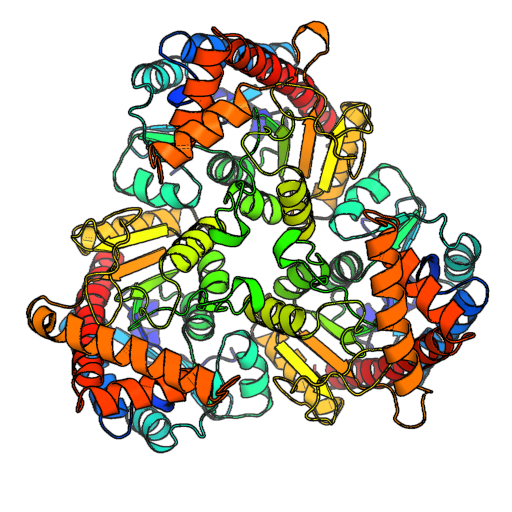18 O O . ALA A 1 316 ? 33.796 16.358 23.181 1.00 12.10 316 ALA A O 1
ATOM 2120 N N . LEU A 1 317 ? 32.082 16.631 24.595 1.00 12.07 317 LEU A N 1
ATOM 2121 C CA . LEU A 1 317 ? 32.806 16.128 25.756 1.00 12.27 317 LEU A CA 1
ATOM 2122 C C . LEU A 1 317 ? 33.225 14.669 25.566 1.00 12.86 317 LEU A C 1
ATOM 2123 O O . LEU A 1 317 ? 34.411 14.333 25.625 1.00 13.18 317 LEU A O 1
ATOM 2128 N N . ILE A 1 318 ? 32.246 13.808 25.321 1.00 12.98 318 ILE A N 1
ATOM 2129 C CA . ILE A 1 318 ? 32.525 12.384 25.193 1.00 13.11 318 ILE A CA 1
ATOM 2130 C C . ILE A 1 318 ? 33.325 12.109 23.915 1.00 11.86 318 ILE A C 1
ATOM 2131 O O . ILE A 1 318 ? 34.278 11.330 23.930 1.00 12.16 318 ILE A O 1
ATOM 2136 N N . GLY A 1 319 ? 32.969 12.778 22.814 1.00 11.77 319 GLY A N 1
ATOM 2137 C CA . GLY A 1 319 ? 33.684 12.577 21.567 1.00 12.96 319 GLY A CA 1
ATOM 2138 C C . GLY A 1 319 ? 35.162 12.930 21.642 1.00 11.77 319 GLY A C 1
ATOM 2139 O O . GLY A 1 319 ? 36.013 12.238 21.102 1.00 12.49 319 GLY A O 1
ATOM 2140 N N . SER A 1 320 ? 35.479 14.040 22.308 1.00 12.18 320 SER A N 1
ATOM 2141 C CA . SER A 1 320 ? 36.883 14.434 22.450 1.00 13.02 320 SER A CA 1
ATOM 2142 C C . SER A 1 320 ? 37.630 13.433 23.333 1.00 12.08 320 SER A C 1
ATOM 2143 O O . SER A 1 320 ? 38.774 13.092 23.054 1.00 12.55 320 SER A O 1
ATOM 2146 N N . GLN A 1 321 ? 36.973 12.933 24.375 1.00 12.71 321 GLN A N 1
ATOM 2147 C CA . GLN A 1 321 ? 37.600 11.912 25.209 1.00 13.84 321 GLN A CA 1
ATOM 2148 C C . GLN A 1 321 ? 37.861 10.636 24.402 1.00 13.11 321 GLN A C 1
ATOM 2149 O O . GLN A 1 321 ? 38.902 9.995 24.550 1.00 13.04 321 GLN A O 1
ATOM 2155 N N . ILE A 1 322 ? 36.929 10.282 23.519 1.00 12.66 322 ILE A N 1
ATOM 2156 C CA . ILE A 1 322 ? 37.122 9.131 22.636 1.00 12.90 322 ILE A CA 1
ATOM 2157 C C . ILE A 1 322 ? 38.321 9.372 21.708 1.00 11.95 322 ILE A C 1
ATOM 2158 O O . ILE A 1 322 ? 39.187 8.510 21.545 1.00 12.09 322 ILE A O 1
ATOM 2163 N N . ALA A 1 323 ? 38.374 10.552 21.096 1.00 11.77 323 ALA A N 1
ATOM 2164 C CA . ALA A 1 323 ? 39.467 10.854 20.176 1.00 12.46 323 ALA A CA 1
ATOM 2165 C C . ALA A 1 323 ? 40.835 10.820 20.867 1.00 12.13 323 ALA A C 1
ATOM 2166 O O . ALA A 1 323 ? 41.804 10.322 20.315 1.00 13.47 323 ALA A O 1
ATOM 2168 N N . VAL A 1 324 ? 40.907 11.357 22.071 1.00 13.04 324 VAL A N 1
ATOM 2169 C CA . VAL A 1 324 ? 42.162 11.326 22.813 1.00 14.40 324 VAL A CA 1
ATOM 2170 C C . VAL A 1 324 ? 42.545 9.885 23.181 1.00 14.25 324 VAL A C 1
ATOM 2171 O O . VAL A 1 324 ? 43.697 9.480 23.004 1.00 15.45 324 VAL A O 1
ATOM 2175 N N . ALA A 1 325 ? 41.581 9.096 23.654 1.00 13.37 325 ALA A N 1
ATOM 2176 C CA . ALA A 1 325 ? 41.843 7.696 23.964 1.00 14.25 325 ALA A CA 1
ATOM 2177 C C . ALA A 1 325 ? 42.325 6.955 22.712 1.00 14.85 325 ALA A C 1
ATOM 2178 O O . ALA A 1 325 ? 43.255 6.146 22.780 1.00 16.93 325 ALA A O 1
ATOM 2180 N N . LEU A 1 326 ? 41.715 7.245 21.562 1.00 13.95 326 LEU A N 1
ATOM 2181 C CA . LEU A 1 326 ? 42.131 6.602 20.324 1.00 15.36 326 LEU A CA 1
ATOM 2182 C C . LEU A 1 326 ? 43.560 6.987 19.946 1.00 16.93 326 LEU A C 1
ATOM 2183 O O . LEU A 1 326 ? 44.360 6.133 19.585 1.00 18.67 326 LEU A O 1
ATOM 2188 N N . SER A 1 327 ? 43.885 8.275 20.037 1.00 17.04 327 SER A N 1
ATOM 2189 C CA . SER A 1 327 ? 45.232 8.736 19.710 1.00 19.45 327 SER A CA 1
ATOM 2190 C C . SER A 1 327 ? 46.269 8.059 20.601 1.00 21.81 327 SER A C 1
ATOM 2191 O O . SER A 1 327 ? 47.357 7.709 20.144 1.00 24.64 327 SER A O 1
ATOM 2194 N N . GLN A 1 328 ? 45.917 7.862 21.865 1.00 20.31 328 GLN A N 1
ATOM 2195 C CA . GLN A 1 328 ? 46.796 7.204 22.825 1.00 23.18 328 GLN A CA 1
ATOM 2196 C C . GLN A 1 328 ? 46.973 5.723 22.501 1.00 25.89 328 GLN A C 1
ATOM 2197 O O . GLN A 1 328 ? 48.073 5.182 22.634 1.00 29.08 328 GLN A O 1
ATOM 2203 N N . LEU A 1 329 ? 45.893 5.072 22.076 1.00 23.94 329 LEU A N 1
ATOM 2204 C CA . LEU A 1 329 ? 45.958 3.676 21.651 1.00 25.37 329 LEU A CA 1
ATOM 2205 C C . LEU A 1 329 ? 46.941 3.500 20.505 1.00 27.11 329 LEU A C 1
ATOM 2206 O O . LEU A 1 329 ? 47.747 2.569 20.498 1.00 31.00 329 LEU A O 1
ATOM 2211 N N . MET A 1 330 ? 46.854 4.396 19.530 1.00 27.17 330 MET A N 1
ATOM 2212 C CA . MET A 1 330 ? 47.674 4.322 18.327 1.00 30.16 330 MET A CA 1
ATOM 2213 C C . MET A 1 330 ? 49.120 4.711 18.616 1.00 30.71 330 MET A C 1
ATOM 2214 O O . MET A 1 330 ? 49.440 5.168 19.713 1.00 32.35 330 MET A O 1
ATOM 2219 N N . SER B 1 28 ? 47.895 -7.464 9.937 1.00 40.90 28 SER B N 1
ATOM 2220 C CA . SER B 1 28 ? 47.903 -8.871 10.314 1.00 38.05 28 SER B CA 1
ATOM 2221 C C . SER B 1 28 ? 47.108 -9.117 11.591 1.00 32.45 28 SER B C 1
ATOM 2222 O O . SER B 1 28 ? 47.640 -9.636 12.570 1.00 36.45 28 SER B O 1
ATOM 2225 N N . LEU B 1 29 ? 45.832 -8.747 11.580 1.00 31.78 30 LEU B N 1
ATOM 2226 C CA . LEU B 1 29 ? 44.962 -9.046 12.711 1.00 29.72 30 LEU B CA 1
ATOM 2227 C C . LEU B 1 29 ? 44.424 -10.471 12.553 1.00 25.36 30 LEU B C 1
ATOM 2228 O O . LEU B 1 29 ? 44.092 -11.146 13.539 1.00 23.98 30 LEU B O 1
ATOM 2233 N N . VAL B 1 30 ? 44.397 -10.944 11.310 1.00 23.46 31 VAL B N 1
ATOM 2234 C CA . VAL B 1 30 ? 43.743 -12.207 10.989 1.00 18.76 31 VAL B CA 1
ATOM 2235 C C . VAL B 1 30 ? 44.718 -13.373 10.997 1.00 19.06 31 VAL B C 1
ATOM 2236 O O . VAL B 1 30 ? 45.838 -13.270 10.504 1.00 22.35 31 VAL B O 1
ATOM 2240 N N . LYS B 1 31 ? 44.274 -14.496 11.553 1.00 15.17 32 LYS B N 1
ATOM 2241 C CA . LYS B 1 31 ? 45.072 -15.710 11.554 1.00 16.49 32 LYS B CA 1
ATOM 2242 C C . LYS B 1 31 ? 44.553 -16.683 10.518 1.00 15.95 32 LYS B C 1
ATOM 2243 O O . LYS B 1 31 ? 43.424 -17.159 10.608 1.00 16.16 32 LYS B O 1
ATOM 2249 N N . ILE B 1 32 ? 45.382 -16.974 9.528 1.00 15.02 33 ILE B N 1
ATOM 2250 C CA . ILE B 1 32 ? 45.035 -17.939 8.508 1.00 16.41 33 ILE B CA 1
ATOM 2251 C C . ILE B 1 32 ? 45.726 -19.238 8.875 1.00 16.45 33 ILE B C 1
ATOM 2252 O O . ILE B 1 32 ? 46.934 -19.251 9.116 1.00 18.04 33 ILE B O 1
ATOM 2257 N N . SER B 1 33 ? 44.967 -20.324 8.950 1.00 15.35 34 SER B N 1
ATOM 2258 C CA . SER B 1 33 ? 45.541 -21.602 9.369 1.00 16.88 34 SER B CA 1
ATOM 2259 C C . SER B 1 33 ? 46.554 -22.082 8.335 1.00 19.72 34 SER B C 1
ATOM 2260 O O . SER B 1 33 ? 46.464 -21.726 7.164 1.00 17.55 34 SER B O 1
ATOM 2263 N N . PRO B 1 34 ? 47.523 -22.905 8.770 1.00 21.26 35 PRO B N 1
ATOM 2264 C CA . PRO B 1 34 ? 48.530 -23.458 7.860 1.00 23.07 35 PRO B CA 1
ATOM 2265 C C . PRO B 1 34 ? 47.906 -24.151 6.657 1.00 21.89 35 PRO B C 1
ATOM 2266 O O . PRO B 1 34 ? 48.379 -24.018 5.536 1.00 22.44 35 PRO B O 1
ATOM 2270 N N . GLN B 1 35 ? 46.845 -24.903 6.908 1.00 21.60 36 GLN B N 1
ATOM 2271 C CA . GLN B 1 35 ? 46.179 -25.641 5.857 1.00 22.95 36 GLN B CA 1
ATOM 2272 C C . GLN B 1 35 ? 45.574 -24.706 4.8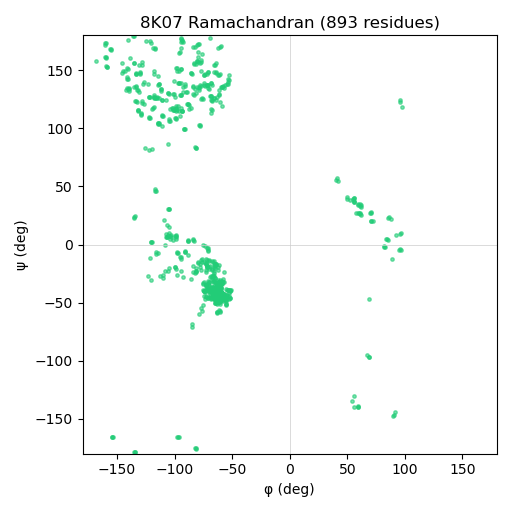01 1.00 22.56 36 GLN B C 1
ATOM 2273 O O . GLN B 1 35 ? 45.684 -24.947 3.598 1.00 23.15 36 GLN B O 1
ATOM 2279 N N . VAL B 1 36 ? 44.944 -23.626 5.252 1.00 21.1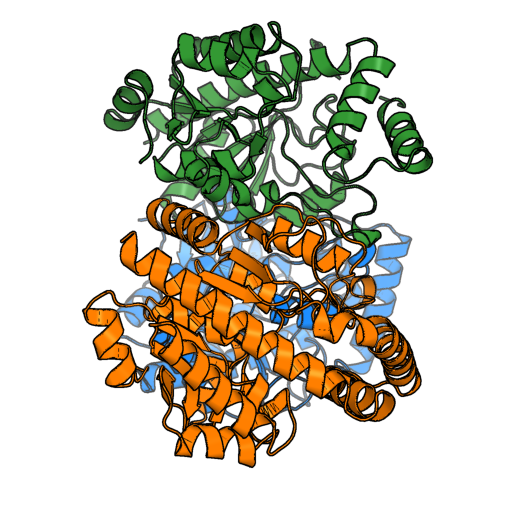7 37 VAL B N 1
ATOM 2280 C CA . VAL B 1 36 ? 44.335 -22.678 4.327 1.00 19.68 37 VAL B CA 1
ATOM 2281 C C . VAL B 1 36 ? 45.406 -21.834 3.624 1.00 20.61 37 VAL B C 1
ATOM 2282 O O . VAL B 1 36 ? 45.320 -21.599 2.420 1.00 22.12 37 VAL B O 1
ATOM 2286 N N . SER B 1 37 ? 46.426 -21.400 4.363 1.00 21.78 38 SER B N 1
ATOM 2287 C CA . SER B 1 37 ? 47.506 -20.621 3.753 1.00 23.09 38 SER B CA 1
ATOM 2288 C C . SER B 1 37 ? 48.257 -21.450 2.701 1.00 25.54 38 SER B C 1
ATOM 2289 O O . SER B 1 37 ? 48.646 -20.922 1.660 1.00 25.89 38 SER B O 1
ATOM 2292 N N . GLU B 1 38 ? 48.467 -22.736 2.979 1.00 24.68 39 GLU B N 1
ATOM 2293 C CA . GLU B 1 38 ? 49.116 -23.633 2.019 1.00 26.16 39 GLU B CA 1
ATOM 2294 C C . GLU B 1 38 ? 48.357 -23.647 0.692 1.00 28.06 39 GLU B C 1
ATOM 2295 O O . GLU B 1 38 ? 48.955 -23.516 -0.378 1.00 29.33 39 GLU B O 1
ATOM 2301 N N . ALA B 1 39 ? 47.038 -23.787 0.765 1.00 25.00 40 ALA B N 1
ATOM 2302 C CA . ALA B 1 39 ? 46.209 -23.819 -0.435 1.00 25.79 40 ALA B CA 1
ATOM 2303 C C . ALA B 1 39 ? 46.226 -22.497 -1.205 1.00 26.48 40 ALA B C 1
ATOM 2304 O O . ALA B 1 39 ? 46.399 -22.479 -2.424 1.00 27.22 40 ALA B O 1
ATOM 2306 N N . LEU B 1 40 ? 46.044 -21.390 -0.490 1.00 25.52 41 LEU B N 1
ATOM 2307 C CA . LEU B 1 40 ? 45.980 -20.076 -1.127 1.00 26.60 41 LEU B CA 1
ATOM 2308 C C . LEU B 1 40 ? 47.275 -19.687 -1.843 1.00 29.54 41 LEU B C 1
ATOM 2309 O O . LEU B 1 40 ? 47.242 -19.159 -2.953 1.00 28.26 41 LEU B O 1
ATOM 2314 N N . SER B 1 41 ? 48.411 -19.963 -1.213 1.00 28.87 42 SER B N 1
ATOM 2315 C CA . SER B 1 41 ? 49.703 -19.586 -1.779 1.00 30.87 42 SER B CA 1
ATOM 2316 C C . SER B 1 41 ? 49.994 -20.351 -3.069 1.00 32.55 42 SER B C 1
ATOM 2317 O O . SER B 1 41 ? 50.763 -19.894 -3.915 1.00 35.61 42 SER B O 1
ATOM 2320 N N . ASN B 1 42 ? 49.378 -21.518 -3.215 1.00 30.52 43 ASN B N 1
ATOM 2321 C CA . ASN B 1 42 ? 49.623 -22.368 -4.373 1.00 32.35 43 ASN B CA 1
ATOM 2322 C C . ASN B 1 42 ? 48.493 -22.317 -5.405 1.00 30.92 43 ASN B C 1
ATOM 2323 O O . ASN B 1 42 ? 48.496 -23.075 -6.375 1.00 30.58 43 ASN B O 1
ATOM 2328 N N . GLY B 1 43 ? 47.522 -21.434 -5.182 1.00 29.33 44 GLY B N 1
ATOM 2329 C CA . GLY B 1 43 ? 46.419 -21.244 -6.110 1.00 27.30 44 GLY B CA 1
ATOM 2330 C C . GLY B 1 43 ? 45.437 -22.402 -6.163 1.00 27.40 44 GLY B C 1
ATOM 2331 O O . GLY B 1 43 ? 44.703 -22.558 -7.134 1.00 29.44 44 GLY B O 1
ATOM 2332 N N . ARG B 1 44 ? 45.443 -23.223 -5.119 1.00 26.39 45 ARG B N 1
ATOM 2333 C CA . ARG B 1 44 ? 44.539 -24.363 -4.999 1.00 24.10 45 ARG B CA 1
ATOM 2334 C C . ARG B 1 44 ? 43.164 -23.966 -4.457 1.00 19.72 45 ARG B C 1
ATOM 2335 O O . ARG B 1 44 ? 43.022 -22.946 -3.782 1.00 21.36 45 ARG B O 1
ATOM 2343 N N . ALA B 1 45 ? 42.157 -24.773 -4.772 1.00 18.88 46 ALA B N 1
ATOM 2344 C CA . ALA B 1 45 ? 40.773 -24.473 -4.400 1.00 19.37 46 ALA B CA 1
ATOM 2345 C C . ALA B 1 45 ? 40.542 -24.396 -2.895 1.00 16.60 46 ALA B C 1
ATOM 2346 O O . ALA B 1 45 ? 40.921 -25.302 -2.143 1.00 16.38 46 ALA B O 1
ATOM 2348 N N . VAL B 1 46 ? 39.920 -23.296 -2.475 1.00 16.27 47 VAL B N 1
ATOM 2349 C CA . VAL B 1 46 ? 39.512 -23.067 -1.092 1.00 15.85 47 VAL B CA 1
ATOM 2350 C C . VAL B 1 46 ? 38.038 -22.696 -1.060 1.00 14.12 47 VAL B C 1
ATOM 2351 O O . VAL B 1 46 ? 37.579 -21.914 -1.896 1.00 15.25 47 VAL B O 1
ATOM 2355 N N . VAL B 1 47 ? 37.298 -23.239 -0.100 1.00 12.94 48 VAL B N 1
ATOM 2356 C CA . VAL B 1 47 ? 35.902 -22.869 0.101 1.00 13.42 48 VAL B CA 1
ATOM 2357 C C . VAL B 1 47 ? 35.713 -22.266 1.490 1.00 12.78 48 VAL B C 1
ATOM 2358 O O . VAL B 1 47 ? 35.962 -22.933 2.506 1.00 12.97 48 VAL B O 1
ATOM 2362 N N . ALA B 1 48 ? 35.296 -20.998 1.542 1.00 12.53 49 ALA B N 1
ATOM 2363 C CA . ALA B 1 48 ? 35.000 -20.369 2.823 1.00 11.77 49 ALA B CA 1
ATOM 2364 C C . ALA B 1 48 ? 33.676 -20.882 3.371 1.00 11.37 49 ALA B C 1
ATOM 2365 O O . ALA B 1 48 ? 32.749 -21.157 2.619 1.00 11.58 49 ALA B O 1
ATOM 2367 N N . LEU B 1 49 ? 33.613 -20.982 4.698 1.00 11.45 50 LEU B N 1
ATOM 2368 C CA . LEU B 1 49 ? 32.417 -21.442 5.394 1.00 11.04 50 LEU B CA 1
ATOM 2369 C C . LEU B 1 49 ? 32.138 -20.494 6.551 1.00 10.50 50 LEU B C 1
ATOM 2370 O O . LEU B 1 49 ? 33.070 -19.958 7.147 1.00 11.63 50 LEU B O 1
ATOM 2375 N N . GLU B 1 50 ? 30.864 -20.287 6.867 1.00 10.60 51 GLU B N 1
ATOM 2376 C CA . GLU B 1 50 ? 30.487 -19.396 7.960 1.00 10.73 51 GLU B CA 1
ATOM 2377 C C . GLU B 1 50 ? 30.248 -20.189 9.236 1.00 10.87 51 GLU B C 1
ATOM 2378 O O . GLU B 1 50 ? 30.091 -21.416 9.214 1.00 12.06 51 GLU B O 1
ATOM 2384 N N . SER B 1 51 ? 30.210 -19.477 10.359 1.00 10.66 52 SER B N 1
ATOM 2385 C CA . SER B 1 51 ? 30.090 -20.141 11.648 1.00 10.52 52 SER B CA 1
ATOM 2386 C C . SER B 1 51 ? 28.806 -19.829 12.404 1.00 10.84 52 SER B C 1
ATOM 2387 O O . SER B 1 51 ? 28.526 -20.496 13.416 1.00 11.20 52 SER B O 1
ATOM 2390 N N . THR B 1 52 ? 28.002 -18.875 11.937 1.00 11.38 53 THR B N 1
ATOM 2391 C CA . THR B 1 52 ? 26.755 -18.636 12.648 1.00 12.03 53 THR B CA 1
ATOM 2392 C C . THR B 1 52 ? 25.794 -19.832 12.543 1.00 11.99 53 THR B C 1
ATOM 2393 O O . THR B 1 52 ? 24.992 -20.061 13.458 1.00 12.24 53 THR B O 1
ATOM 2397 N N . ILE B 1 53 ? 25.879 -20.607 11.465 1.00 11.48 54 ILE B N 1
ATOM 2398 C CA . ILE B 1 53 ? 25.065 -21.819 11.379 1.00 11.89 54 ILE B CA 1
ATOM 2399 C C . ILE B 1 53 ? 25.411 -22.783 12.520 1.00 11.67 54 ILE B C 1
ATOM 2400 O O . ILE B 1 53 ? 24.546 -23.538 12.976 1.00 13.39 54 ILE B O 1
ATOM 2405 N N . ILE B 1 54 ? 26.660 -22.749 12.977 1.00 11.35 55 ILE B N 1
ATOM 2406 C CA . ILE B 1 54 ? 27.103 -23.618 14.065 1.00 11.74 55 ILE B CA 1
ATOM 2407 C C . ILE B 1 54 ? 26.590 -23.113 15.413 1.00 11.57 55 ILE B C 1
ATOM 2408 O O . ILE B 1 54 ? 25.893 -23.835 16.126 1.00 12.37 55 ILE B O 1
ATOM 2413 N N . SER B 1 55 ? 26.907 -21.875 15.769 1.00 11.46 56 SER B N 1
ATOM 2414 C CA . SER B 1 55 ? 26.541 -21.397 17.090 1.00 11.69 56 SER B CA 1
ATOM 2415 C C . SER B 1 55 ? 25.066 -21.060 17.225 1.00 13.46 56 SER B C 1
ATOM 2416 O O . SER B 1 55 ? 24.502 -21.223 18.314 1.00 14.67 56 SER B O 1
ATOM 2419 N N . HIS B 1 56 ? 24.444 -20.577 16.147 1.00 12.67 57 HIS B N 1
ATOM 2420 C CA . HIS B 1 56 ? 23.083 -20.047 16.240 1.00 13.78 57 HIS B CA 1
ATOM 2421 C C . HIS B 1 56 ? 22.045 -20.731 15.372 1.00 14.56 57 HIS B C 1
ATOM 2422 O O . HIS B 1 56 ? 20.880 -20.830 15.762 1.00 17.57 57 HIS B O 1
ATOM 2429 N N . GLY B 1 57 ? 22.470 -21.253 14.229 1.00 13.51 58 GLY B N 1
ATOM 2430 C CA . GLY B 1 57 ? 21.556 -21.753 13.220 1.00 14.57 58 GLY B CA 1
ATOM 2431 C C . GLY B 1 57 ? 21.068 -23.168 13.419 1.00 13.61 58 GLY B C 1
ATOM 2432 O O . GLY B 1 57 ? 20.058 -23.566 12.832 1.00 15.24 58 GLY B O 1
ATOM 2433 N N . MET B 1 58 ? 21.780 -23.933 14.236 1.00 13.00 59 MET B N 1
ATOM 2434 C CA . MET B 1 58 ? 21.477 -25.342 14.451 1.00 14.53 59 MET B CA 1
ATOM 2435 C C . MET B 1 58 ? 21.738 -25.685 15.893 1.00 14.73 59 MET B C 1
ATOM 2436 O O . MET B 1 58 ? 22.617 -25.106 16.523 1.00 14.63 59 MET B O 1
ATOM 2441 N N . PRO B 1 59 ? 20.978 -26.655 16.419 1.00 15.51 60 PRO B N 1
ATOM 2442 C CA . PRO B 1 59 ? 21.116 -27.061 17.813 1.00 17.68 60 PRO B CA 1
ATOM 2443 C C . PRO B 1 59 ? 22.302 -27.991 17.991 1.00 15.00 60 PRO B C 1
ATOM 2444 O O . PRO B 1 59 ? 22.825 -28.558 17.030 1.00 15.40 60 PRO B O 1
ATOM 2448 N N . TYR B 1 60 ? 22.735 -28.102 19.236 1.00 17.05 61 TYR B N 1
ATOM 2449 C CA . TYR B 1 60 ? 23.798 -29.007 19.628 1.00 17.56 61 TYR B CA 1
ATOM 2450 C C . TYR B 1 60 ? 23.226 -30.422 19.773 1.00 19.18 61 TYR B C 1
ATOM 2451 O O . TYR B 1 60 ? 22.152 -30.588 20.352 1.00 20.40 61 TYR B O 1
ATOM 2460 N N . PRO B 1 61 ? 23.921 -31.447 19.253 1.00 16.84 62 PRO B N 1
ATOM 2461 C CA . PRO B 1 61 ? 25.222 -31.428 18.582 1.00 17.50 62 PRO B CA 1
ATOM 2462 C C . PRO B 1 61 ? 25.164 -31.547 17.052 1.00 14.59 62 PRO B C 1
ATOM 2463 O O . PRO B 1 61 ? 26.225 -31.681 16.442 1.00 14.73 62 PRO B O 1
ATOM 2467 N N . GLN B 1 62 ? 23.981 -31.495 16.441 1.00 15.56 63 GLN B N 1
ATOM 2468 C CA . GLN B 1 62 ? 23.909 -31.519 14.983 1.00 15.10 63 GLN B CA 1
ATOM 2469 C C . GLN B 1 62 ? 24.706 -30.368 14.386 1.00 12.95 63 GLN B C 1
ATOM 2470 O O . GLN B 1 62 ? 25.223 -30.492 13.276 1.00 14.40 63 GLN B O 1
ATOM 2476 N N . ASN B 1 63 ? 24.804 -29.254 15.117 1.00 12.50 64 ASN B N 1
ATOM 2477 C CA . ASN B 1 63 ? 25.555 -28.118 14.592 1.00 12.54 64 ASN B CA 1
ATOM 2478 C C . ASN B 1 63 ? 27.017 -28.479 14.334 1.00 12.93 64 ASN B C 1
ATOM 2479 O O . ASN B 1 63 ? 27.557 -28.202 13.255 1.00 13.28 64 ASN B O 1
ATOM 2484 N N . LEU B 1 64 ? 27.631 -29.145 15.303 1.00 12.46 65 LEU B N 1
ATOM 2485 C CA . LEU B 1 64 ? 29.006 -29.590 15.180 1.00 13.35 65 LEU B CA 1
ATOM 2486 C C . LEU B 1 64 ? 29.174 -30.703 14.144 1.00 13.51 65 LEU B C 1
ATOM 2487 O O . LEU B 1 64 ? 30.096 -30.698 13.332 1.00 13.75 65 LEU B O 1
ATOM 2492 N N . GLN B 1 65 ? 28.285 -31.690 14.207 1.00 12.86 66 GLN B N 1
ATOM 2493 C CA . GLN B 1 65 ? 28.341 -32.813 13.281 1.00 14.90 66 GLN B CA 1
ATOM 2494 C C . GLN B 1 65 ? 28.291 -32.318 11.845 1.00 13.39 66 GLN B C 1
ATOM 2495 O O . GLN B 1 65 ? 29.081 -32.733 10.988 1.00 13.62 66 GLN B O 1
ATOM 2501 N N . THR B 1 66 ? 27.367 -31.396 11.592 1.00 14.01 67 THR B N 1
ATOM 2502 C CA . THR B 1 66 ? 27.178 -30.857 10.251 1.00 14.42 67 THR B CA 1
ATOM 2503 C C . THR B 1 66 ? 28.386 -30.037 9.789 1.00 13.07 67 THR B C 1
ATOM 2504 O O . THR B 1 66 ? 28.819 -30.174 8.648 1.00 13.71 67 THR B O 1
ATOM 2508 N N . ALA B 1 67 ? 28.943 -29.222 10.681 1.00 12.96 68 ALA B N 1
ATOM 2509 C CA . ALA B 1 67 ? 30.103 -28.413 10.321 1.00 13.10 68 ALA B CA 1
ATOM 2510 C C . ALA B 1 67 ? 31.283 -29.288 9.897 1.00 13.09 68 ALA B C 1
ATOM 2511 O O . ALA B 1 67 ? 31.990 -28.980 8.930 1.00 14.00 68 ALA B O 1
ATOM 2513 N N . LYS B 1 68 ? 31.488 -30.382 10.628 1.00 13.18 69 LYS B N 1
ATOM 2514 C CA . LYS B 1 68 ? 32.558 -31.322 10.300 1.00 13.74 69 LYS B CA 1
ATOM 2515 C C . LYS B 1 68 ? 32.270 -32.082 9.006 1.00 13.76 69 LYS B C 1
ATOM 2516 O O . LYS B 1 68 ? 33.173 -32.299 8.197 1.00 14.55 69 LYS B O 1
ATOM 2522 N N . GLU B 1 69 ? 31.017 -32.481 8.809 1.00 13.98 70 GLU B N 1
ATOM 2523 C CA . GLU B 1 69 ? 30.640 -33.186 7.589 1.00 14.24 70 GLU B CA 1
ATOM 2524 C C . GLU B 1 69 ? 30.791 -32.288 6.362 1.00 12.95 70 GLU B C 1
ATOM 2525 O O . GLU B 1 69 ? 31.251 -32.729 5.308 1.00 14.44 70 GLU B O 1
ATOM 2531 N N . VAL B 1 70 ? 30.448 -31.010 6.515 1.00 13.38 71 VAL B N 1
ATOM 2532 C CA . VAL B 1 70 ? 30.620 -30.046 5.432 1.00 12.73 71 VAL B CA 1
ATOM 2533 C C . VAL B 1 70 ? 32.101 -29.910 5.068 1.00 12.85 71 VAL B C 1
ATOM 2534 O O . VAL B 1 70 ? 32.460 -29.959 3.896 1.00 14.48 71 VAL B O 1
ATOM 2538 N N . GLU B 1 71 ? 32.970 -29.788 6.064 1.00 13.10 72 GLU B N 1
ATOM 2539 C CA . GLU B 1 71 ? 34.402 -29.685 5.796 1.00 14.70 72 GLU B CA 1
ATOM 2540 C C . GLU B 1 71 ? 34.909 -30.949 5.084 1.00 14.45 72 GLU B C 1
ATOM 2541 O O . GLU B 1 71 ? 35.737 -30.882 4.183 1.00 15.04 72 GLU B O 1
ATOM 2547 N N . SER B 1 72 ? 34.399 -32.106 5.495 1.00 12.75 73 SER B N 1
ATOM 2548 C CA . SER B 1 72 ? 34.768 -33.360 4.850 1.00 14.66 73 SER B CA 1
ATOM 2549 C C . SER B 1 72 ? 34.355 -33.409 3.383 1.00 14.98 73 SER B C 1
ATOM 2550 O O . SER B 1 72 ? 35.123 -33.858 2.526 1.00 15.09 73 SER B O 1
ATOM 2553 N N . ILE B 1 73 ? 33.138 -32.957 3.094 1.00 13.92 74 ILE B N 1
ATOM 2554 C CA . ILE B 1 73 ? 32.650 -32.914 1.722 1.00 14.89 74 ILE B CA 1
ATOM 2555 C C . ILE B 1 73 ? 33.517 -31.997 0.868 1.00 15.21 74 ILE B C 1
ATOM 2556 O O . ILE B 1 73 ? 33.837 -32.316 -0.283 1.00 15.58 74 ILE B O 1
ATOM 2561 N N . VAL B 1 74 ? 33.907 -30.855 1.426 1.00 14.00 75 VAL B N 1
ATOM 2562 C CA . VAL B 1 74 ? 34.789 -29.937 0.715 1.00 13.48 75 VAL B CA 1
ATOM 2563 C C . VAL B 1 74 ? 36.103 -30.647 0.358 1.00 15.93 75 VAL B C 1
ATOM 2564 O O . VAL B 1 74 ? 36.532 -30.603 -0.798 1.00 16.63 75 VAL B O 1
ATOM 2568 N N . ARG B 1 75 ? 36.715 -31.333 1.323 1.00 15.16 76 ARG B N 1
ATOM 2569 C CA . ARG B 1 75 ? 37.960 -32.061 1.054 1.00 16.64 76 ARG B CA 1
ATOM 2570 C C . ARG B 1 75 ? 37.795 -33.184 0.027 1.00 18.60 76 ARG B C 1
ATOM 2571 O O . ARG B 1 75 ? 38.667 -33.373 -0.829 1.00 17.69 76 ARG B O 1
ATOM 2579 N N . GLU B 1 76 ? 36.674 -33.899 0.084 1.00 16.64 77 GLU B N 1
ATOM 2580 C CA . GLU B 1 76 ? 36.456 -35.045 -0.802 1.00 18.34 77 GLU B CA 1
ATOM 2581 C C . GLU B 1 76 ? 36.315 -34.623 -2.249 1.00 20.58 77 GLU B C 1
ATOM 2582 O O . GLU B 1 76 ? 36.588 -35.399 -3.168 1.00 21.59 77 GLU B O 1
ATOM 2588 N N . ASN B 1 77 ? 35.976 -33.362 -2.462 1.00 18.79 78 ASN B N 1
ATOM 2589 C CA . ASN B 1 77 ? 35.808 -32.881 -3.816 1.00 18.48 78 ASN B CA 1
ATOM 2590 C C . ASN B 1 77 ? 36.949 -31.985 -4.264 1.00 19.51 78 ASN B C 1
ATOM 2591 O O . ASN B 1 77 ? 36.838 -31.278 -5.260 1.00 21.88 78 ASN B O 1
ATOM 2596 N N . GLY B 1 78 ? 38.058 -32.043 -3.535 1.00 17.57 79 GLY B N 1
ATOM 2597 C CA . GLY B 1 78 ? 39.295 -31.452 -3.998 1.00 18.49 79 GLY B CA 1
ATOM 2598 C C . GLY B 1 78 ? 39.604 -30.054 -3.513 1.00 17.55 79 GLY B C 1
ATOM 2599 O O . GLY B 1 78 ? 40.553 -29.433 -3.980 1.00 20.27 79 GLY B O 1
ATOM 2600 N N . ALA B 1 79 ? 38.825 -29.551 -2.565 1.00 17.36 80 ALA B N 1
ATOM 2601 C CA . ALA B 1 79 ? 39.085 -28.211 -2.055 1.00 16.53 80 ALA B CA 1
ATOM 2602 C C . ALA B 1 79 ? 39.444 -28.241 -0.574 1.00 15.93 80 ALA B C 1
ATOM 2603 O O . ALA B 1 79 ? 39.274 -29.260 0.106 1.00 16.76 80 ALA B O 1
ATOM 2605 N N . ILE B 1 80 ? 39.925 -27.110 -0.077 1.00 16.31 81 ILE B N 1
ATOM 2606 C CA . ILE B 1 80 ? 40.293 -26.967 1.321 1.00 16.52 81 ILE B CA 1
ATOM 2607 C C . ILE B 1 80 ? 39.249 -26.098 2.000 1.00 13.81 81 ILE B C 1
ATOM 2608 O O . ILE B 1 80 ? 38.974 -24.987 1.536 1.00 14.15 81 ILE B O 1
ATOM 2613 N N . PRO B 1 81 ? 38.635 -26.607 3.077 1.00 13.29 82 PRO B N 1
ATOM 2614 C CA . PRO B 1 81 ? 37.605 -25.842 3.784 1.00 13.65 82 PRO B CA 1
ATOM 2615 C C . PRO B 1 81 ? 38.231 -24.790 4.673 1.00 14.80 82 PRO B C 1
ATOM 2616 O O . PRO B 1 81 ? 39.264 -25.034 5.302 1.00 15.14 82 PRO B O 1
ATOM 2620 N N . ALA B 1 82 ? 37.647 -23.599 4.652 1.00 12.37 83 ALA B N 1
ATOM 2621 C CA . ALA B 1 82 ? 38.089 -22.502 5.497 1.00 12.94 83 ALA B CA 1
ATOM 2622 C C . ALA B 1 82 ? 36.919 -21.962 6.306 1.00 12.18 83 ALA B C 1
ATOM 2623 O O . ALA B 1 82 ? 36.279 -20.984 5.901 1.00 12.03 83 ALA B O 1
ATOM 2625 N N . THR B 1 83 ? 36.608 -22.595 7.427 1.00 12.07 84 THR B N 1
ATOM 2626 C CA . THR B 1 83 ? 35.565 -22.056 8.287 1.00 11.77 84 THR B CA 1
ATOM 2627 C C . THR B 1 83 ? 36.111 -20.815 8.990 1.00 11.06 84 THR B C 1
ATOM 2628 O O . THR B 1 83 ? 37.261 -20.795 9.430 1.00 12.04 84 THR B O 1
ATOM 2632 N N . ILE B 1 84 ? 35.294 -19.767 9.046 1.00 11.53 85 ILE B N 1
ATOM 2633 C CA . ILE B 1 84 ? 35.706 -18.475 9.578 1.00 10.90 85 ILE B CA 1
ATOM 2634 C C . ILE B 1 84 ? 34.934 -18.179 10.863 1.00 10.92 85 ILE B C 1
ATOM 2635 O O . ILE B 1 84 ? 33.741 -18.452 10.952 1.00 11.37 85 ILE B O 1
ATOM 2640 N N . ALA B 1 85 ? 35.634 -17.641 11.856 1.00 10.78 86 ALA B N 1
ATOM 2641 C CA . ALA B 1 85 ? 35.030 -17.209 13.115 1.00 11.14 86 ALA B CA 1
ATOM 2642 C C . ALA B 1 85 ? 35.981 -16.243 13.796 1.00 11.67 86 ALA B C 1
ATOM 2643 O O . ALA B 1 85 ? 37.100 -16.051 13.341 1.00 14.32 86 ALA B O 1
ATOM 2645 N N . ILE B 1 86 ? 35.539 -15.647 14.891 1.00 10.95 87 ILE B N 1
ATOM 2646 C CA . ILE B 1 86 ? 36.409 -14.834 15.729 1.00 11.50 87 ILE B CA 1
ATOM 2647 C C . ILE B 1 86 ? 36.520 -15.534 17.080 1.00 11.84 87 ILE B C 1
ATOM 2648 O O . ILE B 1 86 ? 35.507 -15.878 17.688 1.00 12.35 87 ILE B O 1
ATOM 2653 N N . LEU B 1 87 ? 37.749 -15.764 17.528 1.00 11.98 88 LEU B N 1
ATOM 2654 C CA . LEU B 1 87 ? 37.969 -16.507 18.764 1.00 12.25 88 LEU B CA 1
ATOM 2655 C C . LEU B 1 87 ? 38.858 -15.679 19.663 1.00 12.79 88 LEU B C 1
ATOM 2656 O O . LEU B 1 87 ? 39.973 -15.357 19.280 1.00 13.87 88 LEU B O 1
ATOM 2661 N N . ASN B 1 88 ? 38.359 -15.352 20.849 1.00 13.67 89 ASN B N 1
ATOM 2662 C CA . ASN B 1 88 ? 39.107 -14.497 21.766 1.00 14.80 89 ASN B CA 1
ATOM 2663 C C . ASN B 1 88 ? 39.614 -13.227 21.088 1.00 14.77 89 ASN B C 1
ATOM 2664 O O . ASN B 1 88 ? 40.737 -12.797 21.330 1.00 15.70 89 ASN B O 1
ATOM 2669 N N . GLY B 1 89 ? 38.781 -12.646 20.223 1.00 12.94 90 GLY B N 1
ATOM 2670 C CA . GLY B 1 89 ? 39.101 -11.421 19.523 1.00 13.18 90 GLY B CA 1
ATOM 2671 C C . GLY B 1 89 ? 39.953 -11.579 18.283 1.00 12.25 90 GLY B C 1
ATOM 2672 O O . GLY B 1 89 ? 40.220 -10.586 17.599 1.00 14.25 90 GLY B O 1
ATOM 2673 N N . VAL B 1 90 ? 40.359 -12.806 17.973 1.00 13.72 91 VAL B N 1
ATOM 2674 C CA . VAL B 1 90 ? 41.195 -13.065 16.806 1.00 13.71 91 VAL B CA 1
ATOM 2675 C C . VAL B 1 90 ? 40.363 -13.606 15.648 1.00 13.49 91 VAL B C 1
ATOM 2676 O O . VAL B 1 90 ? 39.790 -14.688 15.761 1.00 13.03 91 VAL B O 1
ATOM 2680 N N . PRO B 1 91 ? 40.277 -12.862 14.534 1.00 12.37 92 PRO B N 1
ATOM 2681 C CA . PRO B 1 91 ? 39.616 -13.438 13.363 1.00 13.15 92 PRO B CA 1
ATOM 2682 C C . PRO B 1 91 ? 40.425 -14.615 12.858 1.00 13.28 92 PRO B C 1
ATOM 2683 O O . PRO B 1 91 ? 41.627 -14.488 12.607 1.00 14.48 92 PRO B O 1
ATOM 2687 N N . CYS B 1 92 ? 39.764 -15.759 12.732 1.00 12.24 93 CYS B N 1
ATOM 2688 C CA . CYS B 1 92 ? 40.408 -16.989 12.293 1.00 13.23 93 CYS B CA 1
ATOM 2689 C C . CYS B 1 92 ? 39.812 -17.476 10.997 1.00 13.16 93 CYS B C 1
ATOM 2690 O O . CYS B 1 92 ? 38.594 -17.622 10.883 1.00 13.34 93 CYS B O 1
ATOM 2693 N N . ILE B 1 93 ? 40.679 -17.746 10.033 1.00 12.82 94 ILE B N 1
ATOM 2694 C CA . ILE B 1 93 ? 40.282 -18.302 8.755 1.00 13.71 94 ILE B CA 1
ATOM 2695 C C . ILE B 1 93 ? 40.899 -19.698 8.677 1.00 13.08 94 ILE B C 1
ATOM 2696 O O . ILE B 1 93 ? 42.105 -19.856 8.489 1.00 14.04 94 ILE B O 1
ATOM 2701 N N . GLY B 1 94 ? 40.053 -20.707 8.867 1.00 13.10 95 GLY B N 1
ATOM 2702 C CA . GLY B 1 94 ? 40.476 -22.080 9.097 1.00 13.86 95 GLY B CA 1
ATOM 2703 C C . GLY B 1 94 ? 40.458 -22.355 10.589 1.00 13.83 95 GLY B C 1
ATOM 2704 O O . GLY B 1 94 ? 41.187 -21.726 11.360 1.00 15.75 95 GLY B O 1
ATOM 2705 N N . LEU B 1 95 ? 39.619 -23.308 10.990 1.00 13.90 96 LEU B N 1
ATOM 2706 C CA . LEU B 1 95 ? 39.431 -23.636 12.393 1.00 15.20 96 LEU B CA 1
ATOM 2707 C C . LEU B 1 95 ? 39.833 -25.065 12.696 1.00 14.57 96 LEU B C 1
ATOM 2708 O O . LEU B 1 95 ? 39.686 -25.934 11.851 1.00 15.30 96 LEU B O 1
ATOM 2713 N N . SER B 1 96 ? 40.311 -25.310 13.912 1.00 13.46 97 SER B N 1
ATOM 2714 C CA . SER B 1 96 ? 40.543 -26.680 14.354 1.00 13.97 97 SER B CA 1
ATOM 2715 C C . SER B 1 96 ? 39.219 -27.301 14.794 1.00 12.61 97 SER B C 1
ATOM 2716 O O . SER B 1 96 ? 38.232 -26.597 15.035 1.00 13.81 97 SER B O 1
ATOM 2719 N N . GLU B 1 97 ? 39.207 -28.620 14.939 1.00 12.65 98 GLU B N 1
ATOM 2720 C CA . GLU B 1 97 ? 38.023 -29.304 15.428 1.00 12.18 98 GLU B CA 1
ATOM 2721 C C . GLU B 1 97 ? 37.623 -28.863 16.823 1.00 12.05 98 GLU B C 1
ATOM 2722 O O . GLU B 1 97 ? 36.440 -28.723 17.099 1.00 13.00 98 GLU B O 1
ATOM 2728 N N . GLU B 1 98 ? 38.597 -28.651 17.699 1.00 12.49 99 GLU B N 1
ATOM 2729 C CA . GLU B 1 98 ? 38.264 -28.183 19.042 1.00 14.44 99 GLU B CA 1
ATOM 2730 C C . GLU B 1 98 ? 37.599 -26.800 18.966 1.00 12.84 99 GLU B C 1
ATOM 2731 O O . GLU B 1 98 ? 36.734 -26.484 19.786 1.00 13.65 99 GLU B O 1
ATOM 2737 N N . GLU B 1 99 ? 38.011 -25.967 18.006 1.00 12.51 100 GLU B N 1
ATOM 2738 C CA . GLU B 1 99 ? 37.394 -24.648 17.859 1.00 12.62 100 GLU B CA 1
ATOM 2739 C C . GLU B 1 99 ? 35.963 -24.777 17.315 1.00 12.65 100 GLU B C 1
ATOM 2740 O O . GLU B 1 99 ? 35.063 -24.075 17.789 1.00 12.33 100 GLU B O 1
ATOM 2746 N N . LEU B 1 100 ? 35.732 -25.697 16.375 1.00 12.63 101 LEU B N 1
ATOM 2747 C CA . LEU B 1 100 ? 34.371 -25.968 15.923 1.00 13.52 101 LEU B CA 1
ATOM 2748 C C . LEU B 1 100 ? 33.513 -26.433 17.109 1.00 12.10 101 LEU B C 1
ATOM 2749 O O . LEU B 1 100 ? 32.373 -26.005 17.277 1.00 12.58 101 LEU B O 1
ATOM 2754 N N . GLU B 1 101 ? 34.079 -27.313 17.936 1.00 13.08 102 GLU B N 1
ATOM 2755 C CA . GLU B 1 101 ? 33.375 -27.817 19.121 1.00 14.62 102 GLU B CA 1
ATOM 2756 C C . GLU B 1 101 ? 33.040 -26.707 20.101 1.00 13.30 102 GLU B C 1
ATOM 2757 O O . GLU B 1 101 ? 31.931 -26.661 20.637 1.00 13.50 102 GLU B O 1
ATOM 2763 N N . ARG B 1 102 ? 33.977 -25.781 20.275 1.00 13.36 103 ARG B N 1
ATOM 2764 C CA . ARG B 1 102 ? 33.772 -24.652 21.179 1.00 14.09 103 ARG B CA 1
ATOM 2765 C C . ARG B 1 102 ? 32.615 -23.767 20.697 1.00 11.78 103 ARG B C 1
ATOM 2766 O O . ARG B 1 102 ? 31.738 -23.395 21.474 1.00 13.21 103 ARG B O 1
ATOM 2774 N N . LEU B 1 103 ? 32.602 -23.445 19.406 1.00 12.38 104 LEU B N 1
ATOM 2775 C CA . LEU B 1 103 ? 31.521 -22.651 18.822 1.00 13.20 104 LEU B CA 1
ATOM 2776 C C . LEU B 1 103 ? 30.188 -23.363 18.996 1.00 12.43 104 LEU B C 1
ATOM 2777 O O . LEU B 1 103 ? 29.170 -22.740 19.302 1.00 13.08 104 LEU B O 1
ATOM 2782 N N . ALA B 1 104 ? 30.185 -24.673 18.759 1.00 11.61 105 ALA B N 1
ATOM 2783 C CA . ALA B 1 104 ? 28.951 -25.446 18.833 1.00 11.99 105 ALA B CA 1
ATOM 2784 C C . ALA B 1 104 ? 28.430 -25.558 20.265 1.00 11.99 105 ALA B C 1
ATOM 2785 O O . ALA B 1 104 ? 27.217 -25.496 20.499 1.00 13.96 105 ALA B O 1
ATOM 2787 N N . SER B 1 105 ? 29.349 -25.761 21.207 1.00 13.48 106 SER B N 1
ATOM 2788 C CA . SER B 1 105 ? 28.987 -25.951 22.614 1.00 14.13 106 SER B CA 1
ATOM 2789 C C . SER B 1 105 ? 28.568 -24.666 23.323 1.00 14.61 106 SER B C 1
ATOM 2790 O O . SER B 1 105 ? 27.592 -24.645 24.077 1.00 14.01 106 SER B O 1
ATOM 2793 N N . LEU B 1 106 ? 29.266 -23.577 23.024 1.00 13.27 107 LEU B N 1
ATOM 2794 C CA . LEU B 1 106 ? 28.926 -22.298 23.632 1.00 13.37 107 LEU B CA 1
ATOM 2795 C C . LEU B 1 106 ? 27.636 -21.767 23.033 1.00 15.58 107 LEU B C 1
ATOM 2796 O O . LEU B 1 106 ? 26.929 -20.997 23.677 1.00 16.44 107 LEU B O 1
ATOM 2801 N N . GLY B 1 107 ? 27.312 -22.206 21.818 1.00 13.66 108 GLY B N 1
ATOM 2802 C CA . GLY B 1 107 ? 26.013 -21.913 21.253 1.00 14.90 108 GLY B CA 1
ATOM 2803 C C . GLY B 1 107 ? 25.701 -20.428 21.216 1.00 15.23 108 GLY B C 1
ATOM 2804 O O . GLY B 1 107 ? 26.499 -19.603 20.747 1.00 15.72 108 GLY B O 1
ATOM 2805 N N . LYS B 1 108 ? 24.522 -20.084 21.716 1.00 16.87 109 LYS B N 1
ATOM 2806 C CA . LYS B 1 108 ? 24.010 -18.723 21.604 1.00 20.29 109 LYS B CA 1
ATOM 2807 C C . LYS B 1 108 ? 24.760 -17.724 22.475 1.00 19.20 109 LYS B C 1
ATOM 2808 O O . LYS B 1 108 ? 24.514 -16.519 22.376 1.00 20.65 109 LYS B O 1
ATOM 2814 N N . SER B 1 109 ? 25.691 -18.188 23.301 1.00 18.51 110 SER B N 1
ATOM 2815 C CA . SER B 1 109 ? 26.494 -17.255 24.083 1.00 17.66 110 SER B CA 1
ATOM 2816 C C . SER B 1 109 ? 27.611 -16.671 23.218 1.00 16.50 110 SER B C 1
ATOM 2817 O O . SER B 1 109 ? 28.215 -15.658 23.558 1.00 16.53 110 SER B O 1
ATOM 2820 N N . VAL B 1 110 ? 27.874 -17.302 22.083 1.00 13.94 111 VAL B N 1
ATOM 2821 C CA . VAL B 1 110 ? 28.783 -16.717 21.101 1.00 13.44 111 VAL B CA 1
ATOM 2822 C C . VAL B 1 110 ? 28.060 -15.564 20.398 1.00 11.71 111 VAL B C 1
ATOM 2823 O O . VAL B 1 110 ? 26.882 -15.672 20.086 1.00 13.22 111 VAL B O 1
ATOM 2827 N N . GLN B 1 111 ? 28.728 -14.438 20.182 1.00 11.77 112 GLN B N 1
ATOM 2828 C CA . GLN B 1 111 ? 28.085 -13.325 19.479 1.00 11.63 112 GLN B CA 1
ATOM 2829 C C . GLN B 1 111 ? 27.746 -13.686 18.040 1.00 11.58 112 GLN B C 1
ATOM 2830 O O . GLN B 1 111 ? 28.626 -14.090 17.293 1.00 11.92 112 GLN B O 1
ATOM 2836 N N . LYS B 1 112 ? 26.481 -13.553 17.658 1.00 12.15 113 LYS B N 1
ATOM 2837 C CA . LYS B 1 112 ? 26.133 -13.625 16.252 1.00 11.67 113 LYS B CA 1
ATOM 2838 C C . LYS B 1 112 ? 26.724 -12.370 15.615 1.00 11.87 113 LYS B C 1
ATOM 2839 O O . LYS B 1 112 ? 26.294 -11.239 15.894 1.00 13.60 113 LYS B O 1
ATOM 2845 N N . THR B 1 113 ? 27.709 -12.571 14.760 1.00 10.54 114 THR B N 1
ATOM 2846 C CA . THR B 1 113 ? 28.546 -11.478 14.301 1.00 9.82 114 THR B CA 1
ATOM 2847 C C . THR B 1 113 ? 28.310 -11.165 12.836 1.00 10.74 114 THR B C 1
ATOM 2848 O O . THR B 1 113 ? 28.797 -11.854 11.955 1.00 10.90 114 THR B O 1
ATOM 2852 N N . ALA B 1 114 ? 27.550 -10.105 12.584 1.00 10.17 115 ALA B N 1
ATOM 2853 C CA . ALA B 1 114 ? 27.430 -9.566 11.239 1.00 11.00 115 ALA B CA 1
ATOM 2854 C C . ALA B 1 114 ? 28.675 -8.731 10.960 1.00 10.90 115 ALA B C 1
ATOM 2855 O O . ALA B 1 114 ? 29.473 -8.480 11.865 1.00 10.32 115 ALA B O 1
ATOM 2857 N N . GLY B 1 115 ? 28.830 -8.281 9.721 1.00 10.35 116 GLY B N 1
ATOM 2858 C CA . GLY B 1 115 ? 29.972 -7.457 9.375 1.00 11.79 116 GLY B CA 1
ATOM 2859 C C . GLY B 1 115 ? 30.131 -6.273 10.326 1.00 10.56 116 GLY B C 1
ATOM 2860 O O . GLY B 1 115 ? 31.247 -5.966 10.741 1.00 10.98 116 GLY B O 1
ATOM 2861 N N . ARG B 1 116 ? 29.019 -5.666 10.723 1.00 10.37 117 ARG B N 1
ATOM 2862 C CA . ARG B 1 116 ? 29.085 -4.476 11.571 1.00 10.22 117 ARG B CA 1
ATOM 2863 C C . ARG B 1 116 ? 29.513 -4.771 12.990 1.00 9.91 117 ARG B C 1
ATOM 2864 O O . ARG B 1 116 ? 29.828 -3.844 13.717 1.00 11.49 117 ARG B O 1
ATOM 2872 N N . ASP B 1 117 ? 29.511 -6.042 13.391 1.00 9.81 118 ASP B N 1
ATOM 2873 C CA . ASP B 1 117 ? 29.878 -6.438 14.744 1.00 9.73 118 ASP B CA 1
ATOM 2874 C C . ASP B 1 117 ? 31.334 -6.854 14.864 1.00 10.49 118 ASP B C 1
ATOM 2875 O O . ASP B 1 117 ? 31.818 -7.066 15.986 1.00 11.14 118 ASP B O 1
ATOM 2880 N N . ILE B 1 118 ? 32.019 -7.028 13.737 1.00 10.85 119 ILE B N 1
ATOM 2881 C CA . ILE B 1 118 ? 33.385 -7.553 13.770 1.00 11.02 119 ILE B CA 1
ATOM 2882 C C . ILE B 1 118 ? 34.297 -6.724 14.671 1.00 11.70 119 ILE B C 1
ATOM 2883 O O . ILE B 1 118 ? 34.961 -7.276 15.558 1.00 11.42 119 ILE B O 1
ATOM 2888 N N . ALA B 1 119 ? 34.316 -5.412 14.473 1.00 10.32 120 ALA B N 1
ATOM 2889 C CA . ALA B 1 119 ? 35.210 -4.558 15.247 1.00 10.91 120 ALA B CA 1
ATOM 2890 C C . ALA B 1 119 ? 34.940 -4.662 16.750 1.00 10.61 120 ALA B C 1
ATOM 2891 O O . ALA B 1 119 ? 35.875 -4.711 17.558 1.00 12.25 120 ALA B O 1
ATOM 2893 N N . ASN B 1 120 ? 33.669 -4.708 17.126 1.00 10.82 121 ASN B N 1
ATOM 2894 C CA . ASN B 1 120 ? 33.299 -4.821 18.526 1.00 12.33 121 ASN B CA 1
ATOM 2895 C C . ASN B 1 120 ? 33.735 -6.160 19.126 1.00 11.48 121 ASN B C 1
ATOM 2896 O O . ASN B 1 120 ? 34.261 -6.193 20.246 1.00 12.95 121 ASN B O 1
ATOM 2901 N N . VAL B 1 121 ? 33.535 -7.263 18.405 1.00 11.23 122 VAL B N 1
ATOM 2902 C CA . VAL B 1 121 ? 33.952 -8.566 18.930 1.00 12.20 122 VAL B CA 1
ATOM 2903 C C . VAL B 1 121 ? 35.482 -8.632 19.054 1.00 12.44 122 VAL B C 1
ATOM 2904 O O . VAL B 1 121 ? 35.999 -9.127 20.067 1.00 12.47 122 VAL B O 1
ATOM 2908 N N . VAL B 1 122 ? 36.200 -8.066 18.085 1.00 13.03 123 VAL B N 1
ATOM 2909 C CA . VAL B 1 122 ? 37.648 -7.971 18.194 1.00 13.27 123 VAL B CA 1
ATOM 2910 C C . VAL B 1 122 ? 38.058 -7.118 19.416 1.00 14.04 123 VAL B C 1
ATOM 2911 O O . VAL B 1 122 ? 38.886 -7.549 20.242 1.00 14.97 123 VAL B O 1
ATOM 2915 N N . ALA B 1 123 ? 37.448 -5.943 19.567 1.00 12.65 124 ALA B N 1
ATOM 2916 C CA . ALA B 1 123 ? 37.817 -5.010 20.635 1.00 14.22 124 ALA B CA 1
ATOM 2917 C C . ALA B 1 123 ? 37.558 -5.593 22.014 1.00 14.99 124 ALA B C 1
ATOM 2918 O O . ALA B 1 123 ? 38.308 -5.342 22.962 1.00 15.73 124 ALA B O 1
ATOM 2920 N N . THR B 1 124 ? 36.479 -6.352 22.138 1.00 14.11 125 THR B N 1
ATOM 2921 C CA . THR B 1 124 ? 36.138 -6.940 23.425 1.00 15.68 125 THR B CA 1
ATOM 2922 C C . THR B 1 124 ? 36.795 -8.303 23.653 1.00 13.75 125 THR B C 1
ATOM 2923 O O . THR B 1 124 ? 36.588 -8.924 24.699 1.00 15.14 125 THR B O 1
ATOM 2927 N N . ARG B 1 125 ? 37.615 -8.741 22.699 1.00 14.20 126 ARG B N 1
ATOM 2928 C CA . ARG B 1 125 ? 38.280 -10.051 22.765 1.00 15.28 126 ARG B CA 1
ATOM 2929 C C . ARG B 1 125 ? 37.278 -11.186 22.947 1.00 15.94 126 ARG B C 1
ATOM 2930 O O . ARG B 1 125 ? 37.532 -12.165 23.666 1.00 15.47 126 ARG B O 1
ATOM 2938 N N . GLY B 1 126 ? 36.142 -11.077 22.272 1.00 15.06 127 GLY B N 1
ATOM 2939 C CA . GLY B 1 126 ? 35.091 -12.066 22.392 1.00 14.82 127 GLY B CA 1
ATOM 2940 C C . GLY B 1 126 ? 35.132 -13.140 21.327 1.00 12.47 127 GLY B C 1
ATOM 2941 O O . GLY B 1 126 ? 35.984 -13.145 20.445 1.00 13.00 127 GLY B O 1
ATOM 2942 N N . ASN B 1 127 ? 34.209 -14.079 21.455 1.00 12.70 128 ASN B N 1
ATOM 2943 C CA . ASN B 1 127 ? 33.980 -15.062 20.416 1.00 11.67 128 ASN B CA 1
ATOM 2944 C C . ASN B 1 127 ? 32.836 -14.609 19.541 1.00 11.91 128 ASN B C 1
ATOM 2945 O O . ASN B 1 127 ? 31.815 -14.118 20.035 1.00 13.36 128 ASN B O 1
ATOM 2950 N N . GLY B 1 128 ? 32.989 -14.809 18.239 1.00 11.47 129 GLY B N 1
ATOM 2951 C CA . GLY B 1 128 ? 31.966 -14.415 17.291 1.00 11.12 129 GLY B CA 1
ATOM 2952 C C . GLY B 1 128 ? 31.802 -15.452 16.214 1.00 11.57 129 GLY B C 1
ATOM 2953 O O . GLY B 1 128 ? 32.781 -15.937 15.639 1.00 12.95 129 GLY B O 1
ATOM 2954 N N . ALA B 1 129 ? 30.548 -15.798 15.959 1.00 10.84 130 ALA B N 1
ATOM 2955 C CA . ALA B 1 129 ? 30.181 -16.698 14.886 1.00 10.51 130 ALA B CA 1
ATOM 2956 C C . ALA B 1 129 ? 29.680 -15.819 13.751 1.00 10.84 130 ALA B C 1
ATOM 2957 O O . ALA B 1 129 ? 28.663 -15.130 13.899 1.00 11.41 130 ALA B O 1
ATOM 2959 N N . THR B 1 130 ? 30.392 -15.849 12.634 1.00 10.66 131 THR B N 1
ATOM 2960 C CA . THR B 1 130 ? 30.186 -14.873 11.578 1.00 10.95 131 THR B CA 1
ATOM 2961 C C . THR B 1 130 ? 29.040 -15.250 10.644 1.00 11.28 131 THR B C 1
ATOM 2962 O O . THR B 1 130 ? 28.884 -16.414 10.244 1.00 11.94 131 THR B O 1
ATOM 2966 N N . THR B 1 131 ? 28.220 -14.256 10.315 1.00 10.76 132 THR B N 1
ATOM 2967 C CA . THR B 1 131 ? 27.116 -14.396 9.376 1.00 11.39 132 THR B CA 1
ATOM 2968 C C . THR B 1 131 ? 27.639 -14.263 7.950 1.00 9.43 132 THR B C 1
ATOM 2969 O O . THR B 1 131 ? 28.835 -14.116 7.733 1.00 10.88 132 THR B O 1
ATOM 2973 N N . VAL B 1 132 ? 26.749 -14.271 6.970 1.00 11.18 133 VAL B N 1
ATOM 2974 C CA . VAL B 1 132 ? 27.188 -14.094 5.601 1.00 13.22 133 VAL B CA 1
ATOM 2975 C C . VAL B 1 132 ? 27.905 -12.743 5.408 1.00 11.13 133 VAL B C 1
ATOM 2976 O O . VAL B 1 132 ? 28.982 -12.702 4.826 1.00 11.39 133 VAL B O 1
ATOM 2980 N N . SER B 1 133 ? 27.364 -11.643 5.933 1.00 10.55 134 SER B N 1
ATOM 2981 C CA . SER B 1 133 ? 28.011 -10.356 5.696 1.00 11.27 134 SER B CA 1
ATOM 2982 C C . SER B 1 133 ? 29.419 -10.308 6.305 1.00 10.31 134 SER B C 1
ATOM 2983 O O . SER B 1 133 ? 30.344 -9.751 5.695 1.00 11.46 134 SER B O 1
ATOM 2986 N N . ALA B 1 134 ? 29.612 -10.888 7.488 1.00 10.09 135 ALA B N 1
ATOM 2987 C CA . ALA B 1 134 ? 30.944 -10.861 8.092 1.00 10.89 135 ALA B CA 1
ATOM 2988 C C . ALA B 1 134 ? 31.907 -11.836 7.419 1.00 10.41 135 ALA B C 1
ATOM 2989 O O . ALA B 1 134 ? 33.092 -11.548 7.247 1.00 10.80 135 ALA B O 1
ATOM 2991 N N . THR B 1 135 ? 31.398 -13.011 7.066 1.00 10.88 136 THR B N 1
ATOM 2992 C CA . THR B 1 135 ? 32.233 -14.021 6.439 1.00 12.16 136 THR B CA 1
ATOM 2993 C C . THR B 1 135 ? 32.675 -13.565 5.040 1.00 12.63 136 THR B C 1
ATOM 2994 O O . THR B 1 135 ? 33.823 -13.801 4.658 1.00 12.57 136 THR B O 1
ATOM 2998 N N . LEU B 1 136 ? 31.789 -12.869 4.319 1.00 11.90 137 LEU B N 1
ATOM 2999 C CA . LEU B 1 136 ? 32.107 -12.242 3.023 1.00 15.84 137 LEU B CA 1
ATOM 3000 C C . LEU B 1 136 ? 33.339 -11.374 3.147 1.00 13.45 137 LEU B C 1
ATOM 3001 O O . LEU B 1 136 ? 34.266 -11.434 2.327 1.00 14.27 137 LEU B O 1
ATOM 3006 N N . PHE B 1 137 ? 33.337 -10.563 4.197 1.00 13.18 138 PHE B N 1
ATOM 3007 C CA . PHE B 1 137 ? 34.400 -9.605 4.402 1.00 13.16 138 PHE B CA 1
ATOM 3008 C C . PHE B 1 137 ? 35.744 -10.311 4.570 1.00 12.80 138 PHE B C 1
ATOM 3009 O O . PHE B 1 137 ? 36.734 -9.960 3.918 1.00 13.03 138 PHE B O 1
ATOM 3017 N N . PHE B 1 138 ? 35.782 -11.316 5.439 1.00 11.74 139 PHE B N 1
ATOM 3018 C CA . PHE B 1 138 ? 37.048 -11.995 5.692 1.00 12.15 139 PHE B CA 1
ATOM 3019 C C . PHE B 1 138 ? 37.497 -12.860 4.520 1.00 12.45 139 PHE B C 1
ATOM 3020 O O . PHE B 1 138 ? 38.683 -12.902 4.194 1.00 13.09 139 PHE B O 1
ATOM 3028 N N . ALA B 1 139 ? 36.562 -13.547 3.877 1.00 12.38 140 ALA B N 1
ATOM 3029 C CA . ALA B 1 139 ? 36.914 -14.383 2.733 1.00 14.34 140 ALA B CA 1
ATOM 3030 C C . ALA B 1 139 ? 37.523 -13.539 1.617 1.00 14.72 140 ALA B C 1
ATOM 3031 O O . ALA B 1 139 ? 38.570 -13.883 1.061 1.00 16.10 140 ALA B O 1
ATOM 3033 N N . SER B 1 140 ? 36.889 -12.415 1.310 1.00 14.29 141 SER B N 1
ATOM 3034 C CA . SER B 1 140 ? 37.401 -11.535 0.269 1.00 17.12 141 SER B CA 1
ATOM 3035 C C . SER B 1 140 ? 38.761 -10.966 0.638 1.00 16.68 141 SER B C 1
ATOM 3036 O O . SER B 1 140 ? 39.649 -10.848 -0.211 1.00 18.04 141 SER B O 1
ATOM 3039 N N . MET B 1 141 ? 38.926 -10.622 1.909 1.00 15.22 142 MET B N 1
ATOM 3040 C CA . MET B 1 141 ? 40.172 -10.058 2.402 1.00 16.34 142 MET B CA 1
ATOM 3041 C C . MET B 1 141 ? 41.381 -10.931 2.092 1.00 16.70 142 MET B C 1
ATOM 3042 O O . MET B 1 141 ? 42.446 -10.417 1.731 1.00 19.53 142 MET B O 1
ATOM 3047 N N . VAL B 1 142 ? 41.226 -12.248 2.206 1.00 14.93 143 VAL B N 1
ATOM 3048 C CA . VAL B 1 142 ? 42.383 -13.117 2.038 1.00 16.26 143 VAL B CA 1
ATOM 3049 C C . VAL B 1 142 ? 42.389 -13.822 0.695 1.00 17.10 143 VAL B C 1
ATOM 3050 O O . VAL B 1 142 ? 43.247 -14.667 0.443 1.00 19.50 143 VAL B O 1
ATOM 3054 N N . GLY B 1 143 ? 41.456 -13.458 -0.177 1.00 15.59 144 GLY B N 1
ATOM 3055 C CA . GLY B 1 143 ? 41.461 -13.944 -1.543 1.00 16.61 144 GLY B CA 1
ATOM 3056 C C . GLY B 1 143 ? 40.750 -15.260 -1.805 1.00 16.98 144 GLY B C 1
ATOM 3057 O O . GLY B 1 143 ? 41.043 -15.940 -2.789 1.00 18.70 144 GLY B O 1
ATOM 3058 N N . ILE B 1 144 ? 39.820 -15.636 -0.932 1.00 14.60 145 ILE B N 1
ATOM 3059 C CA . ILE B 1 144 ? 38.960 -16.785 -1.195 1.00 14.81 145 ILE B CA 1
ATOM 3060 C C . ILE B 1 144 ? 37.784 -16.332 -2.059 1.00 15.57 145 ILE B C 1
ATOM 3061 O O . ILE B 1 144 ? 37.131 -15.336 -1.740 1.00 18.62 145 ILE B O 1
ATOM 3066 N N . GLN B 1 145 ? 37.514 -17.039 -3.149 1.00 13.79 146 GLN B N 1
ATOM 3067 C CA . GLN B 1 145 ? 36.515 -16.617 -4.130 1.00 14.96 146 GLN B CA 1
ATOM 3068 C C . GLN B 1 145 ? 35.153 -17.304 -3.999 1.00 14.99 146 GLN B C 1
ATOM 3069 O O . GLN B 1 145 ? 34.157 -16.845 -4.572 1.00 17.07 146 GLN B O 1
ATOM 3075 N N . VAL B 1 146 ? 35.123 -18.444 -3.320 1.00 12.50 147 VAL B N 1
ATOM 3076 C CA . VAL B 1 146 ? 33.905 -19.224 -3.194 1.00 12.22 147 VAL B CA 1
ATOM 3077 C C . VAL B 1 146 ? 33.567 -19.398 -1.718 1.00 11.16 147 VAL B C 1
ATOM 3078 O O . VAL B 1 146 ? 34.405 -19.846 -0.937 1.00 12.82 147 VAL B O 1
ATOM 3082 N N . PHE B 1 147 ? 32.338 -19.045 -1.355 1.00 10.48 148 PHE B N 1
ATOM 3083 C CA . PHE B 1 147 ? 31.854 -19.082 0.026 1.00 10.99 148 PHE B CA 1
ATOM 3084 C C . PHE B 1 147 ? 30.523 -19.847 0.047 1.00 10.98 148 PHE B C 1
ATOM 3085 O O . PHE B 1 147 ? 29.535 -19.416 -0.546 1.00 11.58 148 PHE B O 1
ATOM 3093 N N . VAL B 1 148 ? 30.527 -21.019 0.686 1.00 10.59 149 VAL B N 1
ATOM 3094 C CA . VAL B 1 148 ? 29.340 -21.860 0.814 1.00 10.50 149 VAL B CA 1
ATOM 3095 C C . VAL B 1 148 ? 28.580 -21.565 2.098 1.00 10.62 149 VAL B C 1
ATOM 3096 O O . VAL B 1 148 ? 29.169 -21.498 3.165 1.00 11.42 149 VAL B O 1
ATOM 3100 N N . THR B 1 149 ? 27.274 -21.371 1.981 1.00 11.88 150 THR B N 1
ATOM 3101 C CA . THR B 1 149 ? 26.381 -21.231 3.121 1.00 14.22 150 THR B CA 1
ATOM 3102 C C . THR B 1 149 ? 25.086 -21.974 2.782 1.00 13.70 150 THR B C 1
ATOM 3103 O O . THR B 1 149 ? 24.898 -22.396 1.645 1.00 17.80 150 THR B O 1
ATOM 3107 N N . GLY B 1 150 ? 24.155 -22.047 3.716 1.00 16.43 151 GLY B N 1
ATOM 3108 C CA . GLY B 1 150 ? 22.870 -22.664 3.443 1.00 15.04 151 GLY B CA 1
ATOM 3109 C C . GLY B 1 150 ? 21.958 -21.727 2.681 1.00 14.40 151 GLY B C 1
ATOM 3110 O O . GLY B 1 150 ? 21.437 -22.054 1.616 1.00 15.48 151 GLY B O 1
ATOM 3111 N N . GLY B 1 151 ? 21.685 -20.588 3.305 1.00 15.14 152 GLY B N 1
ATOM 3112 C CA . GLY B 1 151 ? 20.858 -19.542 2.735 1.00 16.42 152 GLY B CA 1
ATOM 3113 C C . GLY B 1 151 ? 21.438 -18.169 3.007 1.00 15.04 152 GLY B C 1
ATOM 3114 O O . GLY B 1 151 ? 22.322 -18.013 3.850 1.00 18.34 152 GLY B O 1
ATOM 3115 N N . ILE B 1 152 ? 21.026 -17.188 2.222 1.00 14.35 153 ILE B N 1
ATOM 3116 C CA . ILE B 1 152 ? 21.417 -15.812 2.508 1.00 13.55 153 ILE B CA 1
ATOM 3117 C C . ILE B 1 152 ? 20.271 -15.090 3.238 1.00 14.88 153 ILE B C 1
ATOM 3118 O O . ILE B 1 152 ? 19.095 -15.439 3.063 1.00 14.85 153 ILE B O 1
ATOM 3123 N N . GLY B 1 153 ? 20.598 -14.093 4.062 1.00 12.80 154 GLY B N 1
ATOM 3124 C CA . GLY B 1 153 ? 19.583 -13.219 4.623 1.00 13.91 154 GLY B CA 1
ATOM 3125 C C . GLY B 1 153 ? 18.858 -12.452 3.528 1.00 12.96 154 GLY B C 1
ATOM 3126 O O . GLY B 1 153 ? 19.273 -12.453 2.369 1.00 15.27 154 GLY B O 1
ATOM 3127 N N . GLY B 1 154 ? 17.763 -11.790 3.872 1.00 12.17 155 GLY B N 1
ATOM 3128 C CA . GLY B 1 154 ? 17.003 -11.115 2.838 1.00 13.30 155 GLY B CA 1
ATOM 3129 C C . GLY B 1 154 ? 16.196 -9.934 3.323 1.00 12.19 155 GLY B C 1
ATOM 3130 O O . GLY B 1 154 ? 16.379 -9.438 4.440 1.00 11.55 155 GLY B O 1
ATOM 3131 N N . VAL B 1 155 ? 15.291 -9.504 2.462 1.00 12.15 156 VAL B N 1
ATOM 3132 C CA . VAL B 1 155 ? 14.260 -8.554 2.825 1.00 12.86 156 VAL B CA 1
ATOM 3133 C C . VAL B 1 155 ? 13.225 -9.303 3.648 1.00 12.97 156 VAL B C 1
ATOM 3134 O O . VAL B 1 155 ? 12.699 -10.328 3.210 1.00 13.06 156 VAL B O 1
ATOM 3138 N N . HIS B 1 156 ? 12.922 -8.824 4.842 1.00 12.58 157 HIS B N 1
ATOM 3139 C CA . HIS B 1 156 ? 11.951 -9.512 5.681 1.00 13.89 157 HIS B CA 1
ATOM 3140 C C . HIS B 1 156 ? 10.529 -9.246 5.215 1.00 13.75 157 HIS B C 1
ATOM 3141 O O . HIS B 1 156 ? 10.272 -8.285 4.490 1.00 15.20 157 HIS B O 1
ATOM 3148 N N . ARG B 1 157 ? 9.612 -10.130 5.596 1.00 15.32 158 ARG B N 1
ATOM 3149 C CA . ARG B 1 157 ? 8.204 -9.875 5.352 1.00 15.51 158 ARG B CA 1
ATOM 3150 C C . ARG B 1 157 ? 7.797 -8.608 6.095 1.00 18.10 158 ARG B C 1
ATOM 3151 O O . ARG B 1 157 ? 8.331 -8.313 7.171 1.00 17.29 158 ARG B O 1
ATOM 3159 N N . HIS B 1 158 ? 6.874 -7.863 5.490 1.00 19.64 159 HIS B N 1
ATOM 3160 C CA . HIS B 1 158 ? 6.399 -6.577 6.010 1.00 21.89 159 HIS B CA 1
ATOM 3161 C C . HIS B 1 158 ? 7.513 -5.540 6.112 1.00 21.38 159 HIS B C 1
ATOM 3162 O O . HIS B 1 158 ? 7.445 -4.632 6.935 1.00 23.19 159 HIS B O 1
ATOM 3169 N N . ALA B 1 159 ? 8.536 -5.675 5.279 1.00 18.56 160 ALA B N 1
ATOM 3170 C CA . ALA B 1 159 ? 9.622 -4.702 5.255 1.00 18.35 160 ALA B CA 1
ATOM 3171 C C . ALA B 1 159 ? 9.154 -3.290 4.869 1.00 24.10 160 ALA B C 1
ATOM 3172 O O . ALA B 1 159 ? 9.849 -2.300 5.134 1.00 22.92 160 ALA B O 1
ATOM 3174 N N . ASN B 1 160 ? 7.971 -3.178 4.276 1.00 25.86 161 ASN B N 1
ATOM 3175 C CA . ASN B 1 160 ? 7.494 -1.853 3.908 1.00 26.81 161 ASN B CA 1
ATOM 3176 C C . ASN B 1 160 ? 7.167 -1.018 5.147 1.00 29.42 161 ASN B C 1
ATOM 3177 O O . ASN B 1 160 ? 7.293 0.209 5.136 1.00 34.36 161 ASN B O 1
ATOM 3182 N N . HIS B 1 161 ? 6.817 -1.688 6.241 1.00 28.27 162 HIS B N 1
ATOM 3183 C CA . HIS B 1 161 ? 6.633 -1.012 7.529 1.00 31.08 162 HIS B CA 1
ATOM 3184 C C . HIS B 1 161 ? 7.868 -1.039 8.415 1.00 28.52 162 HIS B C 1
ATOM 3185 O O . HIS B 1 161 ? 7.989 -0.215 9.313 1.00 33.67 162 HIS B O 1
ATOM 3192 N N . SER B 1 162 ? 8.769 -1.992 8.192 1.00 26.01 163 SER B N 1
ATOM 3193 C CA . SER B 1 162 ? 9.888 -2.158 9.112 1.00 21.93 163 SER B CA 1
ATOM 3194 C C . SER B 1 162 ? 11.233 -1.750 8.510 1.00 19.48 163 SER B C 1
ATOM 3195 O O . SER B 1 162 ? 12.128 -1.335 9.237 1.00 17.84 163 SER B O 1
ATOM 3198 N N . MET B 1 163 ? 11.366 -1.876 7.189 1.00 18.14 164 MET B N 1
ATOM 3199 C CA . MET B 1 163 ? 12.647 -1.710 6.483 1.00 15.89 164 MET B CA 1
ATOM 3200 C C . MET B 1 163 ? 13.715 -2.683 7.015 1.00 13.81 164 MET B C 1
ATOM 3201 O O . MET B 1 163 ? 14.914 -2.426 6.929 1.00 13.76 164 MET B O 1
ATOM 3206 N N . ASP B 1 164 ? 13.277 -3.825 7.540 1.00 13.35 165 ASP B N 1
ATOM 3207 C CA . ASP B 1 164 ? 14.207 -4.850 8.001 1.00 14.00 165 ASP B CA 1
ATOM 3208 C C . ASP B 1 164 ? 14.765 -5.617 6.801 1.00 13.08 165 ASP B C 1
ATOM 3209 O O . ASP B 1 164 ? 14.073 -6.453 6.199 1.00 13.83 165 ASP B O 1
ATOM 3214 N N . ILE B 1 165 ? 16.004 -5.301 6.432 1.00 12.75 166 ILE B N 1
ATOM 3215 C CA . ILE B 1 165 ? 16.660 -5.862 5.248 1.00 12.42 166 ILE B CA 1
ATOM 3216 C C . ILE B 1 165 ? 18.076 -6.280 5.608 1.00 12.57 166 ILE B C 1
ATOM 3217 O O . ILE B 1 165 ? 18.864 -5.475 6.101 1.00 12.41 166 ILE B O 1
ATOM 3222 N N . SER B 1 166 ? 18.403 -7.546 5.374 1.00 12.12 167 SER B N 1
ATOM 3223 C CA . SER B 1 166 ? 19.681 -8.095 5.792 1.00 11.24 167 SER B CA 1
ATOM 3224 C C . SER B 1 166 ? 20.881 -7.370 5.202 1.00 10.76 167 SER B C 1
ATOM 3225 O O . SER B 1 166 ? 20.922 -7.111 3.997 1.00 10.99 167 SER B O 1
ATOM 3228 N N . SER B 1 167 ? 21.868 -7.105 6.051 1.00 11.05 168 SER B N 1
ATOM 3229 C CA . SER B 1 167 ? 23.123 -6.563 5.558 1.00 11.28 168 SER B CA 1
ATOM 3230 C C . SER B 1 167 ? 23.852 -7.533 4.625 1.00 10.66 168 SER B C 1
ATOM 3231 O O . SER B 1 167 ? 24.762 -7.124 3.915 1.00 11.08 168 SER B O 1
ATOM 3234 N N . ASP B 1 168 ? 23.474 -8.813 4.642 1.00 11.21 169 ASP B N 1
ATOM 3235 C CA . ASP B 1 168 ? 24.020 -9.766 3.689 1.00 11.07 169 ASP B CA 1
ATOM 3236 C C . ASP B 1 168 ? 23.898 -9.253 2.260 1.00 11.11 169 ASP B C 1
ATOM 3237 O O . ASP B 1 168 ? 24.787 -9.464 1.449 1.00 11.03 169 ASP B O 1
ATOM 3242 N N . LEU B 1 169 ? 22.779 -8.609 1.949 1.00 10.43 170 LEU B N 1
ATOM 3243 C CA . LEU B 1 169 ? 22.506 -8.192 0.584 1.00 10.43 170 LEU B CA 1
ATOM 3244 C C . LEU B 1 169 ? 23.383 -7.017 0.165 1.00 10.86 170 LEU B C 1
ATOM 3245 O O . LEU B 1 169 ? 23.929 -7.002 -0.931 1.00 11.54 170 LEU B O 1
ATOM 3250 N N . THR B 1 170 ? 23.504 -6.027 1.044 1.00 10.68 171 THR B N 1
ATOM 3251 C CA . THR B 1 170 ? 24.366 -4.889 0.805 1.00 11.63 171 THR B CA 1
ATOM 3252 C C . THR B 1 170 ? 25.816 -5.336 0.693 1.00 11.47 171 THR B C 1
ATOM 3253 O O . THR B 1 170 ? 26.551 -4.909 -0.205 1.00 11.19 171 THR B O 1
ATOM 3257 N N . ALA B 1 171 ? 26.224 -6.205 1.611 1.00 10.24 172 ALA B N 1
ATOM 3258 C CA . ALA B 1 171 ? 27.590 -6.690 1.598 1.00 11.18 172 ALA B CA 1
ATOM 3259 C C . ALA B 1 171 ? 27.924 -7.396 0.287 1.00 11.42 172 ALA B C 1
ATOM 3260 O O . ALA B 1 171 ? 28.992 -7.181 -0.274 1.00 11.23 172 ALA B O 1
ATOM 3262 N N . LEU B 1 172 ? 27.025 -8.246 -0.196 1.00 10.32 173 LEU B N 1
ATOM 3263 C CA . LEU B 1 172 ? 27.320 -8.961 -1.420 1.00 9.73 173 LEU B CA 1
ATOM 3264 C C . LEU B 1 172 ? 27.384 -7.996 -2.614 1.00 10.58 173 LEU B C 1
ATOM 3265 O O . LEU B 1 172 ? 28.139 -8.228 -3.559 1.00 10.71 173 LEU B O 1
ATOM 3270 N N . GLY B 1 173 ? 26.590 -6.929 -2.565 1.00 10.02 174 GLY B N 1
ATOM 3271 C CA . GLY B 1 173 ? 26.606 -5.914 -3.603 1.00 10.57 174 GLY B CA 1
ATOM 3272 C C . GLY B 1 173 ? 27.901 -5.123 -3.692 1.00 10.60 174 GLY B C 1
ATOM 3273 O O . GLY B 1 173 ? 28.123 -4.417 -4.679 1.00 11.81 174 GLY B O 1
ATOM 3274 N N . ARG B 1 174 ? 28.754 -5.212 -2.674 1.00 11.11 175 ARG B N 1
ATOM 3275 C CA . ARG B 1 174 ? 30.021 -4.482 -2.744 1.00 12.14 175 ARG B CA 1
ATOM 3276 C C . ARG B 1 174 ? 31.211 -5.335 -2.304 1.00 12.15 175 ARG B C 1
ATOM 3277 O O . ARG B 1 174 ? 32.277 -4.810 -1.986 1.00 13.03 175 ARG B O 1
ATOM 3285 N N . THR B 1 175 ? 31.058 -6.655 -2.386 1.00 11.66 176 THR B N 1
ATOM 3286 C CA . THR B 1 175 ? 32.163 -7.581 -2.128 1.00 12.72 176 THR B CA 1
ATOM 3287 C C . THR B 1 175 ? 32.229 -8.601 -3.255 1.00 13.83 176 THR B C 1
ATOM 3288 O O . THR B 1 175 ? 31.286 -9.380 -3.430 1.00 14.43 176 THR B O 1
ATOM 3292 N N . PRO B 1 176 ? 33.328 -8.607 -4.027 1.00 11.26 177 PRO B N 1
ATOM 3293 C CA . PRO B 1 176 ? 33.377 -9.473 -5.215 1.00 14.15 177 PRO B CA 1
ATOM 3294 C C . PRO B 1 176 ? 33.746 -10.918 -4.866 1.00 13.57 177 PRO B C 1
ATOM 3295 O O . PRO B 1 176 ? 34.907 -11.327 -4.921 1.00 16.82 177 PRO B O 1
ATOM 3299 N N . ILE B 1 177 ? 32.745 -11.675 -4.455 1.00 11.81 178 ILE B N 1
ATOM 3300 C CA . ILE B 1 177 ? 32.923 -13.065 -4.071 1.00 12.59 178 ILE B CA 1
ATOM 3301 C C . ILE B 1 177 ? 31.659 -13.791 -4.501 1.00 12.28 178 ILE B C 1
ATOM 3302 O O . ILE B 1 177 ? 30.607 -13.172 -4.682 1.00 12.56 178 ILE B O 1
ATOM 3307 N N . ALA B 1 178 ? 31.768 -15.095 -4.714 1.00 11.83 179 ALA B N 1
ATOM 3308 C CA . ALA B 1 178 ? 30.620 -15.911 -5.056 1.00 12.75 179 ALA B CA 1
ATOM 3309 C C . ALA B 1 178 ? 30.079 -16.633 -3.834 1.00 11.71 179 ALA B C 1
ATOM 3310 O O . ALA B 1 178 ? 30.794 -17.407 -3.191 1.00 14.00 179 ALA B O 1
ATOM 3312 N N . VAL B 1 179 ? 28.827 -16.352 -3.495 1.00 10.96 180 VAL B N 1
ATOM 3313 C CA . VAL B 1 179 ? 28.149 -17.071 -2.428 1.00 11.52 180 VAL B CA 1
ATOM 3314 C C . VAL B 1 179 ? 27.349 -18.217 -3.035 1.00 11.63 180 VAL B C 1
ATOM 3315 O O . VAL B 1 179 ? 26.580 -18.019 -3.981 1.00 12.07 180 VAL B O 1
ATOM 3319 N N . ILE B 1 180 ? 27.560 -19.417 -2.493 1.00 11.34 181 ILE B N 1
ATOM 3320 C CA . ILE B 1 180 ? 26.880 -20.629 -2.936 1.00 12.07 181 ILE B CA 1
ATOM 3321 C C . ILE B 1 180 ? 25.832 -20.959 -1.890 1.00 13.19 181 ILE B C 1
ATOM 3322 O O . ILE B 1 180 ? 26.178 -21.346 -0.767 1.00 15.18 181 ILE B O 1
ATOM 3327 N N . SER B 1 181 ? 24.569 -20.746 -2.235 1.00 13.41 182 SER B N 1
ATOM 3328 C CA . SER B 1 181 ? 23.432 -20.910 -1.336 1.00 13.20 182 SER B CA 1
ATOM 3329 C C . SER B 1 181 ? 22.415 -21.861 -1.907 1.00 11.96 182 SER B C 1
ATOM 3330 O O . SER B 1 181 ? 22.520 -22.240 -3.066 1.00 12.96 182 SER B O 1
ATOM 3333 N N . ALA B 1 182 ? 21.382 -22.161 -1.125 1.00 11.52 183 ALA B N 1
ATOM 3334 C CA . ALA B 1 182 ? 20.204 -22.848 -1.648 1.00 11.28 183 ALA B CA 1
ATOM 3335 C C . ALA B 1 182 ? 19.060 -21.849 -1.792 1.00 12.50 183 ALA B C 1
ATOM 3336 O O . ALA B 1 182 ? 17.887 -22.209 -1.672 1.00 15.09 183 ALA B O 1
ATOM 3338 N N . GLY B 1 183 ? 19.402 -20.588 -2.051 1.00 12.60 184 GLY B N 1
ATOM 3339 C CA . GLY B 1 183 ? 18.394 -19.554 -2.159 1.00 13.29 184 GLY B CA 1
ATOM 3340 C C . GLY B 1 183 ? 18.090 -18.831 -0.862 1.00 12.71 184 GLY B C 1
ATOM 3341 O O . GLY B 1 183 ? 18.981 -18.562 -0.047 1.00 15.30 184 GLY B O 1
ATOM 3342 N N . VAL B 1 184 ? 16.818 -18.482 -0.707 1.00 13.24 185 VAL B N 1
ATOM 3343 C CA . VAL B 1 184 ? 16.320 -17.649 0.379 1.00 13.79 185 VAL B CA 1
ATOM 3344 C C . VAL B 1 184 ? 15.104 -18.334 1.007 1.00 12.94 185 VAL B C 1
ATOM 3345 O O . VAL B 1 184 ? 14.202 -18.748 0.286 1.00 14.47 185 VAL B O 1
ATOM 3349 N N . ALA B 1 185 ? 15.069 -18.446 2.331 1.00 13.18 186 ALA B N 1
ATOM 3350 C CA . ALA B 1 185 ? 13.943 -19.105 3.002 1.00 13.59 186 ALA B CA 1
ATOM 3351 C C . ALA B 1 185 ? 12.666 -18.267 2.937 1.00 15.10 186 ALA B C 1
ATOM 3352 O O . ALA B 1 185 ? 12.716 -17.032 2.927 1.00 13.93 186 ALA B O 1
ATOM 3354 N N . SER B 1 186 ? 11.521 -18.943 2.900 1.00 14.04 187 SER B N 1
ATOM 3355 C CA . SER B 1 186 ? 10.227 -18.281 2.822 1.00 14.63 187 SER B CA 1
ATOM 3356 C C . SER B 1 186 ? 9.844 -17.577 4.118 1.00 14.01 187 SER B C 1
ATOM 3357 O O . SER B 1 186 ? 8.811 -16.915 4.190 1.00 15.74 187 SER B O 1
ATOM 3360 N N . ILE B 1 187 ? 10.682 -17.707 5.135 1.00 14.49 188 ILE B N 1
ATOM 3361 C CA . ILE B 1 187 ? 10.573 -16.868 6.319 1.00 15.37 188 ILE B CA 1
ATOM 3362 C C . ILE B 1 187 ? 10.712 -15.407 5.882 1.00 16.05 188 ILE B C 1
ATOM 3363 O O . ILE B 1 187 ? 10.076 -14.512 6.441 1.00 16.85 188 ILE B O 1
ATOM 3368 N N . LEU B 1 188 ? 11.523 -15.191 4.846 1.00 13.96 189 LEU B N 1
ATOM 3369 C CA . LEU B 1 188 ? 11.770 -13.878 4.260 1.00 13.30 189 LEU B CA 1
ATOM 3370 C C . LEU B 1 188 ? 10.845 -13.609 3.069 1.00 13.38 189 LEU B C 1
ATOM 3371 O O . LEU B 1 188 ? 10.092 -14.491 2.644 1.00 14.88 189 LEU B O 1
ATOM 3376 N N . ASP B 1 189 ? 10.905 -12.395 2.532 1.00 13.54 190 ASP B N 1
ATOM 3377 C CA . ASP B 1 189 ? 10.144 -12.012 1.357 1.00 13.91 190 ASP B CA 1
ATOM 3378 C C . ASP B 1 189 ? 11.014 -12.278 0.139 1.00 13.62 190 ASP B C 1
ATOM 3379 O O . ASP B 1 189 ? 11.895 -11.475 -0.178 1.00 13.86 190 ASP B O 1
ATOM 3384 N N . ILE B 1 190 ? 10.785 -13.398 -0.541 1.00 14.04 191 ILE B N 1
ATOM 3385 C CA . ILE B 1 190 ? 11.692 -13.797 -1.611 1.00 13.18 191 ILE B CA 1
ATOM 3386 C C . ILE B 1 190 ? 11.605 -12.855 -2.829 1.00 14.04 191 ILE B C 1
ATOM 3387 O O . ILE B 1 190 ? 12.652 -12.424 -3.325 1.00 13.32 191 ILE B O 1
ATOM 3392 N N . PRO B 1 191 ? 10.391 -12.487 -3.289 1.00 13.56 192 PRO B N 1
ATOM 3393 C CA . PRO B 1 191 ? 10.371 -11.553 -4.422 1.00 14.43 192 PRO B CA 1
ATOM 3394 C C . PRO B 1 191 ? 11.096 -10.232 -4.133 1.00 13.64 192 PRO B C 1
ATOM 3395 O O . PRO B 1 191 ? 11.843 -9.747 -4.991 1.00 14.00 192 PRO B O 1
ATOM 3399 N N . LYS B 1 192 ? 10.895 -9.657 -2.953 1.00 13.01 193 LYS B N 1
ATOM 3400 C CA . LYS B 1 192 ? 11.547 -8.388 -2.649 1.00 13.75 193 LYS B CA 1
ATOM 3401 C C . LYS B 1 192 ? 13.055 -8.576 -2.474 1.00 12.60 193 LYS B C 1
ATOM 3402 O O . LYS B 1 192 ? 13.838 -7.671 -2.788 1.00 12.96 193 LYS B O 1
ATOM 3408 N N . THR B 1 193 ? 13.463 -9.738 -1.972 1.00 12.98 194 THR B N 1
ATOM 3409 C CA . THR B 1 193 ? 14.883 -10.026 -1.806 1.00 12.70 194 THR B CA 1
ATOM 3410 C C . THR B 1 193 ? 15.555 -10.067 -3.175 1.00 12.32 194 THR B C 1
ATOM 3411 O O . THR B 1 193 ? 16.646 -9.519 -3.371 1.00 12.35 194 THR B O 1
ATOM 3415 N N . LEU B 1 194 ? 14.892 -10.699 -4.134 1.00 11.42 195 LEU B N 1
ATOM 3416 C CA . LEU B 1 194 ? 15.398 -10.722 -5.501 1.00 11.63 195 LEU B CA 1
ATOM 3417 C C . LEU B 1 194 ? 15.488 -9.304 -6.091 1.00 11.76 195 LEU B C 1
ATOM 3418 O O . LEU B 1 194 ? 16.481 -8.969 -6.745 1.00 12.94 195 LEU B O 1
ATOM 3423 N N . GLU B 1 195 ? 14.479 -8.472 -5.848 1.00 11.89 196 GLU B N 1
ATOM 3424 C CA . GLU B 1 195 ? 14.538 -7.090 -6.329 1.00 11.97 196 GLU B CA 1
ATOM 3425 C C . GLU B 1 195 ? 15.708 -6.336 -5.692 1.00 11.09 196 GLU B C 1
ATOM 3426 O O . GLU B 1 195 ? 16.424 -5.595 -6.383 1.00 12.59 196 GLU B O 1
ATOM 3432 N N . TYR B 1 196 ? 15.897 -6.502 -4.386 1.00 10.91 197 TYR B N 1
ATOM 3433 C CA . TYR B 1 196 ? 16.940 -5.772 -3.683 1.00 11.50 197 TYR B CA 1
ATOM 3434 C C . TYR B 1 196 ? 18.322 -6.210 -4.165 1.00 11.32 197 TYR B C 1
ATOM 3435 O O . TYR B 1 196 ? 19.199 -5.367 -4.376 1.00 11.33 197 TYR B O 1
ATOM 3444 N N . LEU B 1 197 ? 18.516 -7.517 -4.370 1.00 11.30 198 LEU B N 1
ATOM 3445 C CA . LEU B 1 197 ? 19.759 -8.015 -4.942 1.00 11.85 198 LEU B CA 1
ATOM 3446 C C . LEU B 1 197 ? 20.024 -7.380 -6.298 1.00 12.92 198 LEU B C 1
ATOM 3447 O O . LEU B 1 197 ? 21.157 -6.984 -6.599 1.00 12.19 198 LEU B O 1
ATOM 3452 N N . GLU B 1 198 ? 18.987 -7.272 -7.119 1.00 11.51 199 GLU B N 1
ATOM 3453 C CA . GLU B 1 198 ? 19.150 -6.627 -8.411 1.00 12.31 199 GLU B CA 1
ATOM 3454 C C . GLU B 1 198 ? 19.571 -5.157 -8.259 1.00 12.48 199 GLU B C 1
ATOM 3455 O O . GLU B 1 198 ? 20.498 -4.686 -8.930 1.00 13.61 199 GLU B O 1
ATOM 3461 N N . THR B 1 199 ? 18.924 -4.448 -7.348 1.00 11.56 200 THR B N 1
ATOM 3462 C CA . THR B 1 199 ? 19.251 -3.037 -7.115 1.00 12.48 200 THR B CA 1
ATOM 3463 C C . THR B 1 199 ? 20.709 -2.875 -6.657 1.00 11.63 200 THR B C 1
ATOM 3464 O O . THR B 1 199 ? 21.374 -1.886 -7.007 1.00 13.03 200 THR B O 1
ATOM 3468 N N . GLN B 1 200 ? 21.200 -3.858 -5.900 1.00 11.16 201 GLN B N 1
ATOM 3469 C CA . GLN B 1 200 ? 22.577 -3.847 -5.378 1.00 11.76 201 GLN B CA 1
ATOM 3470 C C . GLN B 1 200 ? 23.615 -4.379 -6.367 1.00 11.92 201 GLN B C 1
ATOM 3471 O O . GLN B 1 200 ? 24.802 -4.458 -6.040 1.00 13.63 201 GLN B O 1
ATOM 3477 N N . GLU B 1 201 ? 23.168 -4.708 -7.572 1.00 11.87 202 GLU B N 1
ATOM 3478 C CA . GLU B 1 201 ? 24.030 -5.156 -8.664 1.00 12.95 202 GLU B CA 1
ATOM 3479 C C . GLU B 1 201 ? 24.631 -6.551 -8.465 1.00 11.89 202 GLU B C 1
ATOM 3480 O O . GLU B 1 201 ? 25.681 -6.873 -9.026 1.00 13.24 202 GLU B O 1
ATOM 3486 N N . VAL B 1 202 ? 23.943 -7.399 -7.708 1.00 11.38 203 VAL B N 1
ATOM 3487 C CA . VAL B 1 202 ? 24.375 -8.785 -7.506 1.00 12.18 203 VAL B CA 1
ATOM 3488 C C . VAL B 1 202 ? 23.829 -9.708 -8.583 1.00 10.44 203 VAL B C 1
ATOM 3489 O O . VAL B 1 202 ? 22.620 -9.800 -8.768 1.00 12.39 203 VAL B O 1
ATOM 3493 N N . TYR B 1 203 ? 24.724 -10.372 -9.303 1.00 11.37 204 TYR B N 1
ATOM 3494 C CA . TYR B 1 203 ? 24.326 -11.401 -10.248 1.00 10.72 204 TYR B CA 1
ATOM 3495 C C . TYR B 1 203 ? 23.761 -12.597 -9.497 1.00 11.18 204 TYR B C 1
ATOM 3496 O O . TYR B 1 203 ? 24.413 -13.134 -8.602 1.00 11.82 204 TYR B O 1
ATOM 3505 N N . VAL B 1 204 ? 22.536 -12.978 -9.840 1.00 10.27 205 VAL B N 1
ATOM 3506 C CA . VAL B 1 204 ? 21.825 -14.091 -9.224 1.00 10.83 205 VAL B CA 1
ATOM 3507 C C . VAL B 1 204 ? 21.535 -15.156 -10.276 1.00 11.78 205 VAL B C 1
ATOM 3508 O O . VAL B 1 204 ? 20.968 -14.844 -11.333 1.00 12.86 205 VAL B O 1
ATOM 3512 N N . ALA B 1 205 ? 21.923 -16.396 -10.012 1.00 12.35 206 ALA B N 1
ATOM 3513 C CA . ALA B 1 205 ? 21.636 -17.468 -10.955 1.00 11.54 206 ALA B CA 1
ATOM 3514 C C . ALA B 1 205 ? 21.237 -18.717 -10.215 1.00 12.40 206 ALA B C 1
ATOM 3515 O O . ALA B 1 205 ? 21.881 -19.092 -9.238 1.00 13.11 206 ALA B O 1
ATOM 3517 N N . ALA B 1 206 ? 20.168 -19.355 -10.679 1.00 12.99 207 ALA B N 1
ATOM 3518 C CA . ALA B 1 206 ? 19.778 -20.657 -10.162 1.00 13.28 207 ALA B CA 1
ATOM 3519 C C . ALA B 1 206 ? 20.544 -21.740 -10.904 1.00 14.28 207 ALA B C 1
ATOM 3520 O O . ALA B 1 206 ? 20.859 -21.598 -12.094 1.00 15.22 207 ALA B O 1
ATOM 3522 N N . TYR B 1 207 ? 20.828 -22.821 -10.185 1.00 14.44 208 TYR B N 1
ATOM 3523 C CA . TYR B 1 207 ? 21.620 -23.924 -10.702 1.00 15.29 208 TYR B CA 1
ATOM 3524 C C . TYR B 1 207 ? 20.727 -25.009 -11.288 1.00 15.66 208 TYR B C 1
ATOM 3525 O O . TYR B 1 207 ? 19.961 -25.637 -10.559 1.00 15.66 208 TYR B O 1
ATOM 3534 N N . LYS B 1 208 ? 20.827 -25.211 -12.604 1.00 15.32 209 LYS B N 1
ATOM 3535 C CA . LYS B 1 208 ? 20.071 -26.252 -13.323 1.00 15.51 209 LYS B CA 1
ATOM 3536 C C . LYS B 1 208 ? 18.563 -26.144 -13.122 1.00 17.87 209 LYS B C 1
ATOM 3537 O O . LYS B 1 208 ? 17.873 -27.163 -13.011 1.00 19.48 209 LYS B O 1
ATOM 3543 N N . SER B 1 209 ? 18.049 -24.919 -13.071 1.00 16.63 210 SER B N 1
ATOM 3544 C CA . SER B 1 209 ? 16.618 -24.692 -12.927 1.00 17.07 210 SER B CA 1
ATOM 3545 C C . SER B 1 209 ? 16.254 -23.288 -13.386 1.00 17.48 210 SER B C 1
ATOM 3546 O O . SER B 1 209 ? 17.092 -22.380 -13.338 1.00 17.09 210 SER B O 1
ATOM 3549 N N . ASP B 1 210 ? 15.010 -23.107 -13.824 1.00 18.12 211 ASP B N 1
ATOM 3550 C CA . ASP B 1 210 ? 14.494 -21.772 -14.112 1.00 19.81 211 ASP B CA 1
ATOM 3551 C C . ASP B 1 210 ? 13.808 -21.144 -12.901 1.00 19.57 211 ASP B C 1
ATOM 3552 O O . ASP B 1 210 ? 13.422 -19.977 -12.952 1.00 20.64 211 ASP B O 1
ATOM 3557 N N . GLU B 1 211 ? 13.661 -21.908 -11.820 1.00 17.16 212 GLU B N 1
ATOM 3558 C CA . GLU B 1 211 ? 12.977 -21.416 -10.628 1.00 17.03 212 GLU B CA 1
ATOM 3559 C C . GLU B 1 211 ? 13.972 -21.097 -9.525 1.00 16.95 212 GLU B C 1
ATOM 3560 O O . GLU B 1 211 ? 14.819 -21.923 -9.188 1.00 16.73 212 GLU B O 1
ATOM 3566 N N . PHE B 1 212 ? 13.867 -19.904 -8.951 1.00 15.61 213 PHE B N 1
ATOM 3567 C CA . PHE B 1 212 ? 14.723 -19.559 -7.823 1.00 14.36 213 PHE B CA 1
ATOM 3568 C C . PHE B 1 212 ? 14.348 -20.403 -6.606 1.00 14.75 213 PHE B C 1
ATOM 3569 O O . PHE B 1 212 ? 13.180 -20.463 -6.242 1.00 17.00 213 PHE B O 1
ATOM 3577 N N . PRO B 1 213 ? 15.329 -21.072 -5.980 1.00 14.07 214 PRO B N 1
ATOM 3578 C CA . PRO B 1 213 ? 14.957 -21.953 -4.865 1.00 14.93 214 PRO B CA 1
ATOM 3579 C C . PRO B 1 213 ? 14.740 -21.205 -3.548 1.00 13.63 214 PRO B C 1
ATOM 3580 O O . PRO B 1 213 ? 15.246 -20.091 -3.344 1.00 13.89 214 PRO B O 1
ATOM 3584 N N . ALA B 1 214 ? 13.981 -21.847 -2.662 1.00 14.83 215 ALA B N 1
ATOM 3585 C CA . ALA B 1 214 ? 13.583 -21.257 -1.393 1.00 15.24 215 ALA B CA 1
ATOM 3586 C C . ALA B 1 214 ? 14.130 -22.029 -0.191 1.00 14.94 215 ALA B C 1
ATOM 3587 O O . ALA B 1 214 ? 13.380 -22.343 0.739 1.00 16.65 215 ALA B O 1
ATOM 3589 N N . PHE B 1 215 ? 15.422 -22.350 -0.225 1.00 14.04 216 PHE B N 1
ATOM 3590 C CA . PHE B 1 215 ? 16.132 -22.903 0.937 1.00 14.87 216 PHE B CA 1
ATOM 3591 C C . PHE B 1 215 ? 15.620 -24.327 1.214 1.00 15.15 216 PHE B C 1
ATOM 3592 O O . PHE B 1 215 ? 16.061 -25.271 0.554 1.00 15.05 216 PHE B O 1
ATOM 3600 N N . PHE B 1 216 ? 14.675 -24.471 2.147 1.00 15.45 217 PHE B N 1
ATOM 3601 C CA . PHE B 1 216 ? 14.057 -25.759 2.476 1.00 17.06 217 PHE B CA 1
ATOM 3602 C C . PHE B 1 216 ? 13.395 -26.441 1.296 1.00 17.58 217 PHE B C 1
ATOM 3603 O O . PHE B 1 216 ? 13.292 -27.673 1.283 1.00 18.91 217 PHE B O 1
ATOM 3611 N N . THR B 1 217 ? 12.856 -25.652 0.369 1.00 18.29 218 THR B N 1
ATOM 3612 C CA . THR B 1 217 ? 12.178 -26.190 -0.810 1.00 18.88 218 THR B CA 1
ATOM 3613 C C . THR B 1 217 ? 12.666 -25.544 -2.102 1.00 19.67 218 THR B C 1
ATOM 3614 O O . THR B 1 217 ? 13.138 -24.407 -2.094 1.00 18.37 218 THR B O 1
ATOM 3618 N N . GLU B 1 218 ? 12.534 -26.262 -3.213 1.00 19.93 219 GLU B N 1
ATOM 3619 C CA . GLU B 1 218 ? 12.953 -25.747 -4.512 1.00 22.43 219 GLU B CA 1
ATOM 3620 C C . GLU B 1 218 ? 11.912 -24.770 -5.043 1.00 22.54 219 GLU B C 1
ATOM 3621 O O . GLU B 1 218 ? 12.183 -23.996 -5.969 1.00 22.15 219 GLU B O 1
ATOM 3627 N N . LYS B 1 219 ? 10.713 -24.809 -4.470 1.00 22.11 220 LYS B N 1
ATOM 3628 C CA . LYS B 1 219 ? 9.616 -24.020 -5.012 1.00 24.36 220 LYS B CA 1
ATOM 3629 C C . LYS B 1 219 ? 9.470 -22.678 -4.295 1.00 23.42 220 LYS B C 1
ATOM 3630 O O . LYS B 1 219 ? 9.059 -22.622 -3.139 1.00 27.07 220 LYS B O 1
ATOM 3636 N N . SER B 1 220 ? 9.794 -21.595 -4.994 1.00 23.39 221 SER B N 1
ATOM 3637 C CA . SER B 1 220 ? 9.579 -20.251 -4.471 1.00 21.19 221 SER B CA 1
ATOM 3638 C C . SER B 1 220 ? 8.436 -19.542 -5.180 1.00 21.74 221 SER B C 1
ATOM 3639 O O . SER B 1 220 ? 7.861 -18.589 -4.651 1.00 26.45 221 SER B O 1
ATOM 3642 N N . GLY B 1 221 ? 8.131 -19.983 -6.395 1.00 23.46 222 GLY B N 1
ATOM 3643 C CA . GLY B 1 221 ? 7.143 -19.301 -7.206 1.00 21.67 222 GLY B CA 1
ATOM 3644 C C . GLY B 1 221 ? 7.747 -18.121 -7.947 1.00 22.46 222 GLY B C 1
ATOM 3645 O O . GLY B 1 221 ? 7.035 -17.362 -8.608 1.00 23.60 222 GLY B O 1
ATOM 3646 N N . CYS B 1 222 ? 9.063 -17.959 -7.823 1.00 20.34 223 CYS B N 1
ATOM 3647 C CA . CYS B 1 222 ? 9.784 -16.885 -8.504 1.00 17.77 223 CYS B CA 1
ATOM 3648 C C . CYS B 1 222 ? 10.703 -17.429 -9.576 1.00 17.53 223 CYS B C 1
ATOM 3649 O O . CYS B 1 222 ? 11.484 -18.343 -9.322 1.00 17.36 223 CYS B O 1
ATOM 3652 N N . LYS B 1 223 ? 10.643 -16.832 -10.760 1.00 18.76 224 LYS B N 1
ATOM 3653 C CA . LYS B 1 223 ? 11.556 -17.186 -11.836 1.00 18.10 224 LYS B CA 1
ATOM 3654 C C . LYS B 1 223 ? 12.968 -16.733 -11.473 1.00 18.90 224 LYS B C 1
ATOM 3655 O O . LYS B 1 223 ? 13.152 -15.651 -10.918 1.00 22.15 224 LYS B O 1
ATOM 3661 N N . ALA B 1 224 ? 13.965 -17.558 -11.764 1.00 19.15 225 ALA B N 1
ATOM 3662 C CA . ALA B 1 224 ? 15.351 -17.139 -11.575 1.00 18.64 225 ALA B CA 1
ATOM 3663 C C . ALA B 1 224 ? 15.721 -16.093 -12.625 1.00 18.01 225 ALA B C 1
ATOM 3664 O O . ALA B 1 224 ? 15.360 -16.236 -13.789 1.00 17.79 225 ALA B O 1
ATOM 3666 N N . PRO B 1 225 ? 16.437 -15.027 -12.231 1.00 16.79 226 PRO B N 1
ATOM 3667 C CA . PRO B 1 225 ? 16.773 -14.026 -13.252 1.00 16.92 226 PRO B CA 1
ATOM 3668 C C . PRO B 1 225 ? 17.828 -14.531 -14.234 1.00 15.16 226 PRO B C 1
ATOM 3669 O O . PRO B 1 225 ? 17.947 -13.977 -15.329 1.00 17.72 226 PRO B O 1
ATOM 3673 N N . SER B 1 226 ? 18.576 -15.563 -13.851 1.00 15.13 227 SER B N 1
ATOM 3674 C CA . SER B 1 226 ? 19.576 -16.152 -14.720 1.00 16.16 227 SER B CA 1
ATOM 3675 C C . SER B 1 226 ? 19.798 -17.594 -14.275 1.00 14.84 227 SER B C 1
ATOM 3676 O O . SER B 1 226 ? 19.344 -17.995 -13.201 1.00 14.30 227 SER B O 1
ATOM 3679 N N . ARG B 1 227 ? 20.493 -18.366 -15.103 1.00 14.76 228 ARG B N 1
ATOM 3680 C CA . ARG B 1 227 ? 20.681 -19.790 -14.855 1.00 14.12 228 ARG B CA 1
ATOM 3681 C C . ARG B 1 227 ? 22.090 -20.219 -15.251 1.00 16.39 228 ARG B C 1
ATOM 3682 O O . ARG B 1 227 ? 22.658 -19.697 -16.216 1.00 17.45 228 ARG B O 1
ATOM 3690 N N . VAL B 1 228 ? 22.656 -21.143 -14.482 1.00 15.14 229 VAL B N 1
ATOM 3691 C CA . VAL B 1 228 ? 23.917 -21.790 -14.803 1.00 15.44 229 VAL B CA 1
ATOM 3692 C C . VAL B 1 228 ? 23.695 -23.293 -14.667 1.00 16.31 229 VAL B C 1
ATOM 3693 O O . VAL B 1 228 ? 22.883 -23.728 -13.851 1.00 16.20 229 VAL B O 1
ATOM 3697 N N . ASN B 1 229 ? 24.397 -24.091 -15.467 1.00 17.23 230 ASN B N 1
ATOM 3698 C CA . ASN B 1 229 ? 24.060 -25.513 -15.562 1.00 17.75 230 ASN B CA 1
ATOM 3699 C C . ASN B 1 229 ? 25.163 -26.490 -15.169 1.00 19.14 230 ASN B C 1
ATOM 3700 O O . ASN B 1 229 ? 24.967 -27.701 -15.251 1.00 18.93 230 ASN B O 1
ATOM 3705 N N . SER B 1 230 ? 26.309 -25.983 -14.733 1.00 16.91 231 SER B N 1
ATOM 3706 C CA . SER B 1 230 ? 27.418 -26.844 -14.338 1.00 16.83 231 SER B CA 1
ATOM 3707 C C . SER B 1 230 ? 28.385 -26.087 -13.437 1.00 15.39 231 SER B C 1
ATOM 3708 O O . SER B 1 230 ? 28.390 -24.849 -13.428 1.00 15.59 231 SER B O 1
ATOM 3711 N N . PRO B 1 231 ? 29.227 -26.815 -12.688 1.00 15.42 232 PRO B N 1
ATOM 3712 C CA . PRO B 1 231 ? 30.213 -26.098 -11.877 1.00 17.20 232 PRO B CA 1
ATOM 3713 C C . PRO B 1 231 ? 31.163 -25.280 -12.745 1.00 17.01 232 PRO B C 1
ATOM 3714 O O . PRO B 1 231 ? 31.601 -24.203 -12.340 1.00 16.14 232 PRO B O 1
ATOM 3718 N N . GLU B 1 232 ? 31.444 -25.780 -13.943 1.00 17.41 233 GLU B N 1
ATOM 3719 C CA . GLU B 1 232 ? 32.312 -25.084 -14.879 1.00 17.72 233 GLU B CA 1
ATOM 3720 C C . GLU B 1 232 ? 31.684 -23.774 -15.375 1.00 16.62 233 GLU B C 1
ATOM 3721 O O . GLU B 1 232 ? 32.386 -22.759 -15.514 1.00 17.76 233 GLU B O 1
ATOM 3727 N N . ASP B 1 233 ? 30.372 -23.794 -15.623 1.00 15.89 234 ASP B N 1
ATOM 3728 C CA . ASP B 1 233 ? 29.633 -22.574 -15.982 1.00 17.01 234 ASP B CA 1
ATOM 3729 C C . ASP B 1 233 ? 29.835 -21.515 -14.912 1.00 15.75 234 ASP B C 1
ATOM 3730 O O . ASP B 1 233 ? 30.103 -20.347 -15.207 1.00 15.04 234 ASP B O 1
ATOM 3735 N N . CYS B 1 234 ? 29.660 -21.938 -13.666 1.00 15.48 235 CYS B N 1
ATOM 3736 C CA . CYS B 1 234 ? 29.775 -21.046 -12.522 1.00 15.35 235 CYS B CA 1
ATOM 3737 C C . CYS B 1 234 ? 31.172 -20.471 -12.436 1.00 16.64 235 CYS B C 1
ATOM 3738 O O . CYS B 1 234 ? 31.344 -19.269 -12.240 1.00 14.60 235 CYS B O 1
ATOM 3741 N N . ALA B 1 235 ? 32.176 -21.327 -12.578 1.00 14.69 236 ALA B N 1
ATOM 3742 C CA . ALA B 1 235 ? 33.557 -20.887 -12.507 1.00 15.18 236 ALA B CA 1
ATOM 3743 C C . ALA B 1 235 ? 33.880 -19.873 -13.598 1.00 14.92 236 ALA B C 1
ATOM 3744 O O . ALA B 1 235 ? 34.623 -18.921 -13.359 1.00 15.66 236 ALA B O 1
ATOM 3746 N N . ARG B 1 236 ? 33.328 -20.069 -14.793 1.00 15.62 237 ARG B N 1
ATOM 3747 C CA . ARG B 1 236 ? 33.589 -19.130 -15.878 1.00 15.88 237 ARG B CA 1
ATOM 3748 C C . ARG B 1 236 ? 32.980 -17.751 -15.584 1.00 14.94 237 ARG B C 1
ATOM 3749 O O . ARG B 1 236 ? 33.594 -16.730 -15.885 1.00 15.83 237 ARG B O 1
ATOM 3757 N N . VAL B 1 237 ? 31.793 -17.712 -14.990 1.00 14.23 238 VAL B N 1
ATOM 3758 C CA . VAL B 1 237 ? 31.209 -16.434 -14.571 1.00 14.93 238 VAL B CA 1
ATOM 3759 C C . VAL B 1 237 ? 32.079 -15.752 -13.516 1.00 13.82 238 VAL B C 1
ATOM 3760 O O . VAL B 1 237 ? 32.366 -14.555 -13.626 1.00 14.23 238 VAL B O 1
ATOM 3764 N N . ILE B 1 238 ? 32.514 -16.514 -12.516 1.00 13.43 239 ILE B N 1
ATOM 3765 C CA . ILE B 1 238 ? 33.373 -15.959 -11.473 1.00 14.33 239 ILE B CA 1
ATOM 3766 C C . ILE B 1 238 ? 34.680 -15.428 -12.063 1.00 14.38 239 ILE B C 1
ATOM 3767 O O . ILE B 1 238 ? 35.127 -14.327 -11.738 1.00 14.52 239 ILE B O 1
ATOM 3772 N N . ASP B 1 239 ? 35.285 -16.219 -12.946 1.00 15.44 240 ASP B N 1
ATOM 3773 C CA . ASP B 1 239 ? 36.533 -15.843 -13.605 1.00 15.89 240 ASP B CA 1
ATOM 3774 C C . ASP B 1 239 ? 36.387 -14.509 -14.343 1.00 15.36 240 ASP B C 1
ATOM 3775 O O . ASP B 1 239 ? 37.249 -13.629 -14.253 1.00 15.96 240 ASP B O 1
ATOM 3780 N N . ALA B 1 240 ? 35.290 -14.360 -15.075 1.00 14.22 241 ALA B N 1
ATOM 3781 C CA . ALA B 1 240 ? 35.030 -13.107 -15.771 1.00 14.45 241 ALA B CA 1
ATOM 3782 C C . ALA B 1 240 ? 34.857 -11.958 -14.777 1.00 15.41 241 ALA B C 1
ATOM 3783 O O . ALA B 1 240 ? 35.374 -10.868 -14.993 1.00 14.80 241 ALA B O 1
ATOM 3785 N N . ASN B 1 241 ? 34.133 -12.199 -13.689 1.00 13.97 242 ASN B N 1
ATOM 3786 C CA . ASN B 1 241 ? 33.907 -11.166 -12.685 1.00 14.73 242 ASN B CA 1
ATOM 3787 C C . ASN B 1 241 ? 35.222 -10.680 -12.084 1.00 15.59 242 ASN B C 1
ATOM 3788 O O . ASN B 1 241 ? 35.419 -9.471 -11.866 1.00 15.32 242 ASN B O 1
ATOM 3793 N N . MET B 1 242 ? 36.125 -11.622 -11.829 1.00 14.75 243 MET B N 1
ATOM 3794 C CA . MET B 1 242 ? 37.450 -11.320 -11.299 1.00 15.71 243 MET B CA 1
ATOM 3795 C C . MET B 1 242 ? 38.269 -10.509 -12.296 1.00 16.64 243 MET B C 1
ATOM 3796 O O . MET B 1 242 ? 38.846 -9.480 -11.945 1.00 17.84 243 MET B O 1
ATOM 3801 N N . LYS B 1 243 ? 38.323 -10.977 -13.536 1.00 16.77 244 LYS B N 1
ATOM 3802 C CA . LYS B 1 243 ? 39.133 -10.306 -14.543 1.00 18.78 244 LYS B CA 1
ATOM 3803 C C . LYS B 1 243 ? 38.625 -8.897 -14.830 1.00 18.64 244 LYS B C 1
ATOM 3804 O O . LYS B 1 243 ? 39.422 -8.002 -15.115 1.00 20.55 244 LYS B O 1
ATOM 3810 N N . LEU B 1 244 ? 37.310 -8.700 -14.740 1.00 15.93 245 LEU B N 1
ATOM 3811 C CA . LEU B 1 244 ? 36.697 -7.385 -14.954 1.00 17.17 245 LEU B CA 1
ATOM 3812 C C . LEU B 1 244 ? 36.927 -6.438 -13.782 1.00 16.86 245 LEU B C 1
ATOM 3813 O O . LEU B 1 244 ? 36.737 -5.224 -13.912 1.00 17.11 245 LEU B O 1
ATOM 3818 N N . ASN B 1 245 ? 37.342 -6.996 -12.651 1.00 17.12 246 ASN B N 1
ATOM 3819 C CA . ASN B 1 245 ? 37.539 -6.244 -11.416 1.00 17.77 246 ASN B CA 1
ATOM 3820 C C . ASN B 1 245 ? 36.252 -5.554 -10.953 1.00 16.56 246 ASN B C 1
ATOM 3821 O O . ASN B 1 245 ? 36.285 -4.464 -10.376 1.00 18.72 246 ASN B O 1
ATOM 3826 N N . ARG B 1 246 ? 35.114 -6.201 -11.188 1.00 15.29 247 ARG B N 1
ATOM 3827 C CA . ARG B 1 246 ? 33.852 -5.730 -10.623 1.00 15.03 247 ARG B CA 1
ATOM 3828 C C . ARG B 1 246 ? 33.906 -5.819 -9.109 1.00 14.87 247 ARG B C 1
ATOM 3829 O O . ARG B 1 246 ? 34.561 -6.701 -8.565 1.00 16.19 247 ARG B O 1
ATOM 3837 N N . GLN B 1 247 ? 33.219 -4.911 -8.433 1.00 13.79 248 GLN B N 1
ATOM 3838 C CA . GLN B 1 247 ? 33.219 -4.850 -6.971 1.00 13.36 248 GLN B CA 1
ATOM 3839 C C . GLN B 1 247 ? 32.004 -5.524 -6.345 1.00 16.10 248 GLN B C 1
ATOM 3840 O O . GLN B 1 247 ? 31.927 -5.676 -5.126 1.00 19.41 248 GLN B O 1
ATOM 3846 N N . ALA B 1 248 ? 31.060 -5.939 -7.173 1.00 13.51 249 ALA B N 1
ATOM 3847 C CA . ALA B 1 248 ? 29.884 -6.645 -6.695 1.00 12.53 249 ALA B CA 1
ATOM 3848 C C . ALA B 1 248 ? 30.057 -8.139 -6.848 1.00 11.68 249 ALA B C 1
ATOM 3849 O O . ALA B 1 248 ? 30.749 -8.617 -7.761 1.00 13.27 249 ALA B O 1
ATOM 3851 N N . GLY B 1 249 ? 29.390 -8.882 -5.978 1.00 12.09 250 GLY B N 1
ATOM 3852 C CA . GLY B 1 249 ? 29.493 -10.325 -5.949 1.00 11.46 250 GLY B CA 1
ATOM 3853 C C . GLY B 1 249 ? 28.374 -11.060 -6.665 1.00 11.22 250 GLY B C 1
ATOM 3854 O O . GLY B 1 249 ? 27.594 -10.484 -7.436 1.00 11.44 250 GLY B O 1
ATOM 3855 N N . ILE B 1 250 ? 28.305 -12.354 -6.379 1.00 10.55 251 ILE B N 1
ATOM 3856 C CA . ILE B 1 250 ? 27.462 -13.292 -7.103 1.00 10.75 251 ILE B CA 1
ATOM 3857 C C . ILE B 1 250 ? 26.739 -14.193 -6.120 1.00 10.04 251 ILE B C 1
ATOM 3858 O O . ILE B 1 250 ? 27.333 -14.630 -5.131 1.00 10.70 251 ILE B O 1
ATOM 3863 N N . LEU B 1 251 ? 25.449 -14.406 -6.346 1.00 10.44 252 LEU B N 1
ATOM 3864 C CA . LEU B 1 251 ? 24.705 -15.413 -5.615 1.00 10.55 252 LEU B CA 1
ATOM 3865 C C . LEU B 1 251 ? 24.320 -16.553 -6.532 1.00 12.42 252 LEU B C 1
ATOM 3866 O O . LEU B 1 251 ? 23.514 -16.379 -7.453 1.00 11.81 252 LEU B O 1
ATOM 3871 N N . PHE B 1 252 ? 24.920 -17.716 -6.304 1.00 11.69 253 PHE B N 1
ATOM 3872 C CA . PHE B 1 252 ? 24.450 -18.935 -6.936 1.00 12.47 253 PHE B CA 1
ATOM 3873 C C . PHE B 1 252 ? 23.454 -19.593 -5.987 1.00 12.53 253 PHE B C 1
ATOM 3874 O O . PHE B 1 252 ? 23.690 -19.657 -4.771 1.00 15.45 253 PHE B O 1
ATOM 3882 N N . ALA B 1 253 ? 22.340 -20.052 -6.535 1.00 11.51 254 ALA B N 1
ATOM 3883 C CA . ALA B 1 253 ? 21.269 -20.637 -5.742 1.00 12.09 254 ALA B CA 1
ATOM 3884 C C . ALA B 1 253 ? 20.993 -22.058 -6.232 1.00 11.95 254 ALA B C 1
ATOM 3885 O O . ALA B 1 253 ? 20.501 -22.265 -7.339 1.00 13.13 254 ALA B O 1
ATOM 3887 N N . ILE B 1 254 ? 21.360 -23.015 -5.392 1.00 11.89 255 ILE B N 1
ATOM 3888 C CA . ILE B 1 254 ? 21.316 -24.440 -5.690 1.00 13.59 255 ILE B CA 1
ATOM 3889 C C . ILE B 1 254 ? 20.061 -25.062 -5.074 1.00 13.22 255 ILE B C 1
ATOM 3890 O O . ILE B 1 254 ? 19.981 -25.158 -3.859 1.00 13.46 255 ILE B O 1
ATOM 3895 N N . PRO B 1 255 ? 19.075 -25.450 -5.895 1.00 14.28 256 PRO B N 1
ATOM 3896 C CA . PRO B 1 255 ? 17.886 -26.095 -5.317 1.00 14.01 256 PRO B CA 1
ATOM 3897 C C . PRO B 1 255 ? 18.223 -27.331 -4.479 1.00 15.10 256 PRO B C 1
ATOM 3898 O O . PRO B 1 255 ? 19.099 -28.118 -4.841 1.00 15.02 256 PRO B O 1
ATOM 3902 N N . ILE B 1 256 ? 17.567 -27.454 -3.334 1.00 14.58 257 ILE B N 1
ATOM 3903 C CA . ILE B 1 256 ? 17.723 -28.631 -2.482 1.00 15.05 257 ILE B CA 1
ATOM 3904 C C . ILE B 1 256 ? 17.453 -29.904 -3.304 1.00 16.67 257 ILE B C 1
ATOM 3905 O O . ILE B 1 256 ? 16.580 -29.907 -4.167 1.00 15.17 257 ILE B O 1
ATOM 3910 N N . PRO B 1 257 ? 18.250 -30.969 -3.086 1.00 16.20 258 PRO B N 1
ATOM 3911 C CA . PRO B 1 257 ? 18.017 -32.206 -3.847 1.00 18.45 258 PRO B CA 1
ATOM 3912 C C . PRO B 1 257 ? 16.581 -32.729 -3.775 1.00 18.64 258 PRO B C 1
ATOM 3913 O O . PRO B 1 257 ? 15.916 -32.608 -2.748 1.00 18.23 258 PRO B O 1
ATOM 3917 N N . LYS B 1 258 ? 16.139 -33.318 -4.883 1.00 21.00 259 LYS B N 1
ATOM 3918 C CA . LYS B 1 258 ? 14.766 -33.793 -5.096 1.00 23.52 259 LYS B CA 1
ATOM 3919 C C . LYS B 1 258 ? 14.308 -34.791 -4.046 1.00 24.28 259 LYS B C 1
ATOM 3920 O O . LYS B 1 258 ? 13.116 -34.947 -3.793 1.00 26.04 259 LYS B O 1
ATOM 3926 N N . HIS B 1 259 ? 15.279 -35.445 -3.430 1.00 21.93 260 HIS B N 1
ATOM 3927 C CA . HIS B 1 259 ? 15.051 -36.466 -2.422 1.00 26.87 260 HIS B CA 1
ATOM 3928 C C . HIS B 1 259 ? 14.395 -35.868 -1.174 1.00 26.00 260 HIS B C 1
ATOM 3929 O O . HIS B 1 259 ? 13.848 -36.580 -0.332 1.00 28.07 260 HIS B O 1
ATOM 3936 N N . HIS B 1 260 ? 14.470 -34.546 -1.064 1.00 22.61 261 HIS B N 1
ATOM 3937 C CA . HIS B 1 260 ? 13.828 -33.802 0.013 1.00 21.48 261 HIS B CA 1
ATOM 3938 C C . HIS B 1 260 ? 12.596 -33.013 -0.440 1.00 18.55 261 HIS B C 1
ATOM 3939 O O . HIS B 1 260 ? 12.012 -32.275 0.343 1.00 19.78 261 HIS B O 1
ATOM 3946 N N . SER B 1 261 ? 12.173 -33.192 -1.687 1.00 20.94 262 SER B N 1
ATOM 3947 C CA . SER B 1 261 ? 11.076 -32.385 -2.208 1.00 22.15 262 SER B CA 1
ATOM 3948 C C . SER B 1 261 ? 9.762 -32.652 -1.470 1.00 20.08 262 SER B C 1
ATOM 3949 O O . SER B 1 261 ? 8.952 -31.743 -1.296 1.00 19.75 262 SER B O 1
ATOM 3952 N N . ALA B 1 262 ? 9.563 -33.883 -1.007 1.00 19.83 263 ALA B N 1
ATOM 3953 C CA . ALA B 1 262 ? 8.320 -34.246 -0.333 1.00 22.04 263 ALA B CA 1
ATOM 3954 C C . ALA B 1 262 ? 8.114 -33.500 0.983 1.00 20.66 263 ALA B C 1
ATOM 3955 O O . ALA B 1 262 ? 6.999 -33.444 1.496 1.00 22.85 263 ALA B O 1
ATOM 3957 N N . ALA B 1 263 ? 9.190 -32.938 1.527 1.00 18.09 264 ALA B N 1
ATOM 3958 C CA . ALA B 1 263 ? 9.140 -32.225 2.796 1.00 17.77 264 ALA B CA 1
ATOM 3959 C C . ALA B 1 263 ? 8.812 -30.738 2.649 1.00 18.04 264 ALA B C 1
ATOM 3960 O O . ALA B 1 263 ? 8.550 -30.068 3.647 1.00 16.56 264 ALA B O 1
ATOM 3962 N N . GLY B 1 264 ? 8.791 -30.228 1.418 1.00 17.40 265 GLY B N 1
ATOM 3963 C CA . GLY B 1 264 ? 8.664 -28.792 1.226 1.00 16.91 265 GLY B CA 1
ATOM 3964 C C . GLY B 1 264 ? 7.327 -28.224 1.651 1.00 19.18 265 GLY B C 1
ATOM 3965 O O . GLY B 1 264 ? 7.294 -27.193 2.315 1.00 17.86 265 GLY B O 1
ATOM 3966 N N . ASN B 1 265 ? 6.227 -28.906 1.343 1.00 18.17 266 ASN B N 1
ATOM 3967 C CA . ASN B 1 265 ? 4.914 -28.383 1.710 1.00 17.97 266 ASN B CA 1
ATOM 3968 C C . ASN B 1 265 ? 4.769 -28.317 3.220 1.00 16.44 266 ASN B C 1
ATOM 3969 O O . ASN B 1 265 ? 4.233 -27.348 3.761 1.00 18.00 266 ASN B O 1
ATOM 3974 N N . LEU B 1 266 ? 5.302 -29.335 3.893 1.00 16.42 267 LEU B N 1
ATOM 3975 C CA . LEU B 1 266 ? 5.297 -29.391 5.344 1.00 15.91 267 LEU B CA 1
ATOM 3976 C C . LEU B 1 266 ? 6.058 -28.212 5.935 1.00 15.09 267 LEU B C 1
ATOM 3977 O O . LEU B 1 266 ? 5.561 -27.517 6.816 1.00 15.95 267 LEU B O 1
ATOM 3982 N N . ILE B 1 267 ? 7.279 -28.007 5.461 1.00 15.87 268 ILE B N 1
ATOM 3983 C CA . ILE B 1 267 ? 8.108 -26.952 6.032 1.00 15.02 268 ILE B CA 1
ATOM 3984 C C . ILE B 1 267 ? 7.510 -25.574 5.718 1.00 16.03 268 ILE B C 1
ATOM 3985 O O . ILE B 1 267 ? 7.517 -24.687 6.566 1.00 16.56 268 ILE B O 1
ATOM 3990 N N . GLU B 1 268 ? 6.939 -25.421 4.528 1.00 15.33 269 GLU B N 1
ATOM 3991 C CA . GLU B 1 268 ? 6.264 -24.175 4.171 1.00 16.96 269 GLU B CA 1
ATOM 3992 C C . GLU B 1 268 ? 5.068 -23.894 5.073 1.00 17.53 269 GLU B C 1
ATOM 3993 O O . GLU B 1 268 ? 4.885 -22.771 5.548 1.00 18.77 269 GLU B O 1
ATOM 3999 N N . SER B 1 269 ? 4.261 -24.925 5.324 1.00 16.63 270 SER B N 1
ATOM 4000 C CA . SER B 1 269 ? 3.097 -24.784 6.196 1.00 17.85 270 SER B CA 1
ATOM 4001 C C . SER B 1 269 ? 3.513 -24.386 7.613 1.00 16.82 270 SER B C 1
ATOM 4002 O O . SER B 1 269 ? 2.928 -23.482 8.216 1.00 17.50 270 SER B O 1
ATOM 4005 N N . ALA B 1 270 ? 4.523 -25.071 8.145 1.00 16.74 271 ALA B N 1
ATOM 4006 C CA . ALA B 1 270 ? 5.044 -24.760 9.471 1.00 16.30 271 ALA B CA 1
ATOM 4007 C C . ALA B 1 270 ? 5.629 -23.344 9.517 1.00 15.91 271 ALA B C 1
ATOM 4008 O O . ALA B 1 270 ? 5.511 -22.653 10.529 1.00 16.35 271 ALA B O 1
ATOM 4010 N N . THR B 1 271 ? 6.273 -22.932 8.426 1.00 15.76 272 THR B N 1
ATOM 4011 C CA . THR B 1 271 ? 6.834 -21.585 8.342 1.00 17.48 272 THR B CA 1
ATOM 4012 C C . THR B 1 271 ? 5.720 -20.552 8.499 1.00 17.82 272 THR B C 1
ATOM 4013 O O . THR B 1 271 ? 5.846 -19.621 9.292 1.00 18.20 272 THR B O 1
ATOM 4017 N N . GLN B 1 272 ? 4.624 -20.734 7.772 1.00 18.48 273 GLN B N 1
ATOM 4018 C CA . GLN B 1 272 ? 3.500 -19.812 7.881 1.00 20.20 273 GLN B CA 1
ATOM 4019 C C . GLN B 1 272 ? 2.934 -19.765 9.305 1.00 19.76 273 GLN B C 1
ATOM 4020 O O . GLN B 1 272 ? 2.631 -18.684 9.818 1.00 21.36 273 GLN B O 1
ATOM 4026 N N . ARG B 1 273 ? 2.812 -20.923 9.957 1.00 19.05 274 ARG B N 1
ATOM 4027 C CA . ARG B 1 273 ? 2.271 -20.954 11.313 1.00 19.88 274 ARG B CA 1
ATOM 4028 C C . ARG B 1 273 ? 3.217 -20.242 12.284 1.00 20.62 274 ARG B C 1
ATOM 4029 O O . ARG B 1 273 ? 2.787 -19.484 13.150 1.00 21.31 274 ARG B O 1
ATOM 4037 N N . ALA B 1 274 ? 4.515 -20.487 12.130 1.00 18.30 275 ALA B N 1
ATOM 4038 C CA . ALA B 1 274 ? 5.516 -19.872 12.995 1.00 18.18 275 ALA B CA 1
ATOM 4039 C C . ALA B 1 274 ? 5.533 -18.348 12.839 1.00 21.12 275 ALA B C 1
ATOM 4040 O O . ALA B 1 274 ? 5.667 -17.622 13.826 1.00 21.29 275 ALA B O 1
ATOM 4042 N N . LEU B 1 275 ? 5.392 -17.870 11.604 1.00 19.77 276 LEU B N 1
ATOM 4043 C CA . LEU B 1 275 ? 5.344 -16.431 11.348 1.00 21.18 276 LEU B CA 1
ATOM 4044 C C . LEU B 1 275 ? 4.144 -15.812 12.062 1.00 23.11 276 LEU B C 1
ATOM 4045 O O . LEU B 1 275 ? 4.270 -14.773 12.721 1.00 23.10 276 LEU B O 1
ATOM 4050 N N . THR B 1 276 ? 2.986 -16.455 11.937 1.00 22.38 277 THR B N 1
ATOM 4051 C CA . THR B 1 276 ? 1.771 -15.990 12.603 1.00 25.62 277 THR B CA 1
ATOM 4052 C C . THR B 1 276 ? 1.958 -15.965 14.121 1.00 25.81 277 THR B C 1
ATOM 4053 O O . THR B 1 276 ? 1.588 -14.994 14.788 1.00 29.26 277 THR B O 1
ATOM 4057 N N . GLU B 1 277 ? 2.545 -17.029 14.660 1.00 24.30 278 GLU B N 1
ATOM 4058 C CA . GLU B 1 277 ? 2.807 -17.124 16.093 1.00 26.18 278 GLU B CA 1
ATOM 4059 C C . GLU B 1 277 ? 3.768 -16.044 16.579 1.00 28.60 278 GLU B C 1
ATOM 4060 O O . GLU B 1 277 ? 3.587 -15.481 17.661 1.00 29.16 278 GLU B O 1
ATOM 4066 N N . ALA B 1 278 ? 4.799 -15.766 15.791 1.00 26.57 279 ALA B N 1
ATOM 4067 C CA . ALA B 1 278 ? 5.773 -14.745 16.157 1.00 25.57 279 ALA B CA 1
ATOM 4068 C C . ALA B 1 278 ? 5.092 -13.385 16.254 1.00 29.52 279 ALA B C 1
ATOM 4069 O O . ALA B 1 278 ? 5.405 -12.583 17.136 1.00 31.22 279 ALA B O 1
ATOM 4071 N N . ARG B 1 279 ? 4.145 -13.143 15.351 1.00 29.18 280 ARG B N 1
ATOM 4072 C CA . ARG B 1 279 ? 3.397 -11.892 15.340 1.00 31.11 280 ARG B CA 1
ATOM 4073 C C . ARG B 1 279 ? 2.438 -11.794 16.521 1.00 32.27 280 ARG B C 1
ATOM 4074 O O . ARG B 1 279 ? 2.363 -10.755 17.178 1.00 35.19 280 ARG B O 1
ATOM 4082 N N . GLU B 1 280 ? 1.698 -12.868 16.788 1.00 31.49 281 GLU B N 1
ATOM 4083 C CA . GLU B 1 280 ? 0.714 -12.853 17.870 1.00 32.38 281 GLU B CA 1
ATOM 4084 C C . GLU B 1 280 ? 1.379 -12.830 19.250 1.00 33.66 281 GLU B C 1
ATOM 4085 O O . GLU B 1 280 ? 0.764 -12.419 20.234 1.00 35.43 281 GLU B O 1
ATOM 4091 N N . GLN B 1 281 ? 2.640 -13.244 19.318 1.00 32.06 282 GLN B N 1
ATOM 4092 C CA . GLN B 1 281 ? 3.355 -13.270 20.590 1.00 31.78 282 GLN B CA 1
ATOM 4093 C C . GLN B 1 281 ? 4.352 -12.127 20.675 1.00 31.13 282 GLN B C 1
ATOM 4094 O O . GLN B 1 281 ? 5.176 -12.077 21.590 1.00 32.44 282 GLN B O 1
ATOM 4100 N N . ASN B 1 282 ? 4.248 -11.214 19.713 1.00 32.17 283 ASN B N 1
ATOM 4101 C CA . ASN B 1 282 ? 5.142 -10.070 19.570 1.00 32.52 283 ASN B CA 1
ATOM 4102 C C . ASN B 1 282 ? 6.616 -10.412 19.813 1.00 33.49 283 ASN B C 1
ATOM 4103 O O . ASN B 1 282 ? 7.291 -9.770 20.627 1.00 32.63 283 ASN B O 1
ATOM 4108 N N . VAL B 1 283 ? 7.114 -11.410 19.083 1.00 31.00 284 VAL B N 1
ATOM 4109 C CA . VAL B 1 283 ? 8.528 -11.770 19.133 1.00 29.62 284 VAL B CA 1
ATOM 4110 C C . VAL B 1 283 ? 9.302 -10.930 18.125 1.00 29.97 284 VAL B C 1
ATOM 4111 O O . VAL B 1 283 ? 9.072 -11.032 16.921 1.00 29.56 284 VAL B O 1
ATOM 4115 N N . THR B 1 284 ? 10.214 -10.098 18.618 1.00 28.32 285 THR B N 1
ATOM 4116 C CA . THR B 1 284 ? 10.929 -9.160 17.758 1.00 26.62 285 THR B CA 1
ATOM 4117 C C . THR B 1 284 ? 12.424 -9.136 18.051 1.00 24.61 285 THR B C 1
ATOM 4118 O O . THR B 1 284 ? 12.909 -9.866 18.916 1.00 24.92 285 THR B O 1
ATOM 4122 N N . GLY B 1 285 ? 13.146 -8.281 17.330 1.00 25.95 286 GLY B N 1
ATOM 4123 C CA . GLY B 1 285 ? 14.564 -8.084 17.566 1.00 26.78 286 GLY B CA 1
ATOM 4124 C C . GLY B 1 285 ? 15.397 -9.342 17.419 1.00 23.32 286 GLY B C 1
ATOM 4125 O O . GLY B 1 285 ? 15.166 -10.162 16.526 1.00 22.90 286 GLY B O 1
ATOM 4126 N N . ASN B 1 286 ? 16.360 -9.504 18.317 1.00 22.35 287 ASN B N 1
ATOM 4127 C CA . ASN B 1 286 ? 17.287 -10.622 18.267 1.00 22.82 287 ASN B CA 1
ATOM 4128 C C . ASN B 1 286 ? 16.621 -11.975 18.510 1.00 22.38 287 ASN B C 1
ATOM 4129 O O . ASN B 1 286 ? 17.192 -13.015 18.188 1.00 24.87 287 ASN B O 1
ATOM 4134 N N . ALA B 1 287 ? 15.421 -11.948 19.085 1.00 22.33 288 ALA B N 1
ATOM 4135 C CA . ALA B 1 287 ? 14.687 -13.168 19.416 1.00 22.88 288 ALA B CA 1
ATOM 4136 C C . ALA B 1 287 ? 13.947 -13.760 18.213 1.00 21.82 288 ALA B C 1
ATOM 4137 O O . ALA B 1 287 ? 13.648 -14.956 18.195 1.00 22.24 288 ALA B O 1
ATOM 4139 N N . GLU B 1 288 ? 13.654 -12.923 17.220 1.00 22.51 289 GLU B N 1
ATOM 4140 C CA . GLU B 1 288 ? 12.737 -13.273 16.129 1.00 21.20 289 GLU B CA 1
ATOM 4141 C C . GLU B 1 288 ? 13.216 -14.438 15.259 1.00 20.41 289 GLU B C 1
ATOM 4142 O O . GLU B 1 288 ? 12.531 -15.463 15.145 1.00 20.88 289 GLU B O 1
ATOM 4148 N N . THR B 1 289 ? 14.391 -14.293 14.658 1.00 20.87 290 THR B N 1
ATOM 4149 C CA . THR B 1 289 ? 14.917 -15.323 13.769 1.00 20.24 290 THR B CA 1
ATOM 4150 C C . THR B 1 289 ? 15.188 -16.654 14.507 1.00 20.08 290 THR B C 1
ATOM 4151 O O . THR B 1 289 ? 14.820 -17.716 13.997 1.00 20.29 290 THR B O 1
ATOM 4155 N N . PRO B 1 290 ? 15.796 -16.619 15.712 1.00 21.39 291 PRO B N 1
ATOM 4156 C CA . PRO B 1 290 ? 15.925 -17.889 16.443 1.00 24.14 291 PRO B CA 1
ATOM 4157 C C . PRO B 1 290 ? 14.586 -18.553 16.765 1.00 20.27 291 PRO B C 1
ATOM 4158 O O . PRO B 1 290 ? 14.471 -19.786 16.727 1.00 23.06 291 PRO B O 1
ATOM 4162 N N . PHE B 1 291 ? 13.581 -17.746 17.082 1.00 19.70 292 PHE B N 1
ATOM 4163 C CA . PHE B 1 291 ? 12.263 -18.285 17.404 1.00 20.92 292 PHE B CA 1
ATOM 4164 C C . PHE B 1 291 ? 11.693 -19.030 16.213 1.00 18.24 292 PHE B C 1
ATOM 4165 O O . PHE B 1 291 ? 11.191 -20.149 16.346 1.00 17.98 292 PHE B O 1
ATOM 4173 N N . LEU B 1 292 ? 11.778 -18.407 15.049 1.00 18.69 293 LEU B N 1
ATOM 4174 C CA . LEU B 1 292 ? 11.218 -18.980 13.832 1.00 19.15 293 LEU B CA 1
ATOM 4175 C C . LEU B 1 292 ? 11.896 -20.288 13.421 1.00 19.77 293 LEU B C 1
ATOM 4176 O O . LEU B 1 292 ? 11.211 -21.276 13.128 1.00 18.88 293 LEU B O 1
ATOM 4181 N N . LEU B 1 293 ? 13.226 -20.324 13.432 1.00 21.02 294 LEU B N 1
ATOM 4182 C CA . LEU B 1 293 ? 13.943 -21.557 13.096 1.00 21.25 294 LEU B CA 1
ATOM 4183 C C . LEU B 1 293 ? 13.640 -22.696 14.066 1.00 20.23 294 LEU B C 1
ATOM 4184 O O . LEU B 1 293 ? 13.444 -23.846 13.651 1.00 19.88 294 LEU B O 1
ATOM 4189 N N . ALA B 1 294 ? 13.613 -22.388 15.354 1.00 18.32 295 ALA B N 1
ATOM 4190 C CA . ALA B 1 294 ? 13.313 -23.385 16.368 1.00 21.51 295 ALA B CA 1
ATOM 4191 C C . ALA B 1 294 ? 11.876 -23.895 16.258 1.00 18.93 295 ALA B C 1
ATOM 4192 O O . ALA B 1 294 ? 11.630 -25.107 16.316 1.00 18.85 295 ALA B O 1
ATOM 4194 N N . ARG B 1 295 ? 10.931 -22.970 16.118 1.00 17.32 296 ARG B N 1
ATOM 4195 C CA . ARG B 1 295 ? 9.516 -23.310 16.013 1.00 17.33 296 ARG B CA 1
ATOM 4196 C C . ARG B 1 295 ? 9.231 -24.184 14.799 1.00 17.88 296 ARG B C 1
ATOM 4197 O O . ARG B 1 295 ? 8.453 -25.137 14.883 1.00 15.61 296 ARG B O 1
ATOM 4205 N N . VAL B 1 296 ? 9.804 -23.829 13.655 1.00 16.80 297 VAL B N 1
ATOM 4206 C CA . VAL B 1 296 ? 9.612 -24.618 12.442 1.00 16.48 297 VAL B CA 1
ATOM 4207 C C . VAL B 1 296 ? 10.155 -26.037 12.646 1.00 15.08 297 VAL B 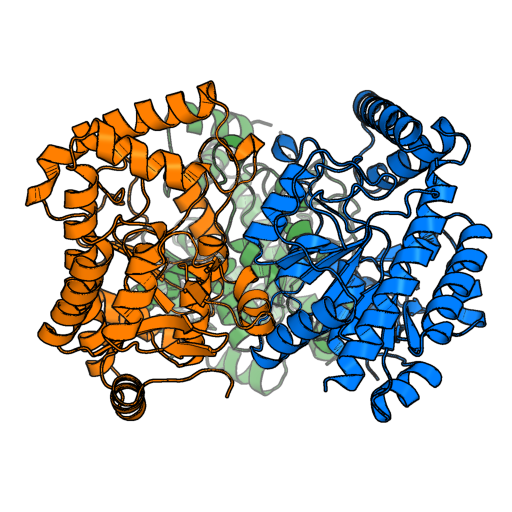C 1
ATOM 4208 O O . VAL B 1 296 ? 9.509 -27.019 12.252 1.00 15.66 297 VAL B O 1
ATOM 4212 N N . ASN B 1 297 ? 11.308 -26.169 13.292 1.00 15.23 298 ASN B N 1
ATOM 4213 C CA . ASN B 1 297 ? 11.858 -27.505 13.523 1.00 14.80 298 ASN B CA 1
ATOM 4214 C C . ASN B 1 297 ? 10.976 -28.303 14.480 1.00 15.15 298 ASN B C 1
ATOM 4215 O O . ASN B 1 297 ? 10.792 -29.512 14.312 1.00 15.54 298 ASN B O 1
ATOM 4220 N N . GLU B 1 298 ? 10.431 -27.633 15.490 1.00 15.42 299 GLU B N 1
ATOM 4221 C CA . GLU B 1 298 ? 9.508 -28.273 16.423 1.00 17.07 299 GLU B CA 1
ATOM 4222 C C . GLU B 1 298 ? 8.227 -28.726 15.709 1.00 16.44 299 GLU B C 1
ATOM 4223 O O . GLU B 1 298 ? 7.809 -29.883 15.837 1.00 16.32 299 GLU B O 1
ATOM 4229 N N . LEU B 1 299 ? 7.633 -27.832 14.926 1.00 15.48 300 LEU B N 1
ATOM 4230 C CA . LEU B 1 299 ? 6.392 -28.143 14.221 1.00 15.12 300 LEU B CA 1
ATOM 4231 C C . LEU B 1 299 ? 6.553 -29.234 13.175 1.00 14.33 300 LEU B C 1
ATOM 4232 O O . LEU B 1 299 ? 5.610 -29.984 12.902 1.00 14.75 300 LEU B O 1
ATOM 4237 N N . THR B 1 300 ? 7.747 -29.351 12.611 1.00 13.81 301 THR B N 1
ATOM 4238 C CA . THR B 1 300 ? 7.975 -30.347 11.572 1.00 13.99 301 THR B CA 1
ATOM 4239 C C . THR B 1 300 ? 8.650 -31.607 12.111 1.00 13.28 301 THR B C 1
ATOM 4240 O O . THR B 1 300 ? 9.068 -32.455 11.338 1.00 13.27 301 THR B O 1
ATOM 4244 N N . GLY B 1 301 ? 8.793 -31.705 13.428 1.00 13.52 302 GLY B N 1
ATOM 4245 C CA . GLY B 1 301 ? 9.343 -32.908 14.034 1.00 14.77 302 GLY B CA 1
ATOM 4246 C C . GLY B 1 301 ? 10.766 -33.205 13.597 1.00 13.98 302 GLY B C 1
ATOM 4247 O O . GLY B 1 301 ? 11.164 -34.367 13.489 1.00 14.85 302 GLY B O 1
ATOM 4248 N N . GLY B 1 302 ? 11.539 -32.153 13.338 1.00 14.30 303 GLY B N 1
ATOM 4249 C CA . GLY B 1 302 ? 12.922 -32.325 12.944 1.00 14.86 303 GLY B CA 1
ATOM 4250 C C . GLY B 1 302 ? 13.141 -32.332 11.446 1.00 13.01 303 GLY B C 1
ATOM 4251 O O . GLY B 1 302 ? 14.281 -32.386 11.003 1.00 14.51 303 GLY B O 1
ATOM 4252 N N . THR B 1 303 ? 12.061 -32.287 10.669 1.00 12.76 304 THR B N 1
ATOM 4253 C CA . THR B 1 303 ? 12.176 -32.354 9.222 1.00 13.02 304 THR B CA 1
ATOM 4254 C C . THR B 1 303 ? 12.891 -31.126 8.647 1.00 12.16 304 THR B C 1
ATOM 4255 O O . THR B 1 303 ? 13.700 -31.265 7.732 1.00 12.99 304 THR B O 1
ATOM 4259 N N . SER B 1 304 ? 12.628 -29.943 9.192 1.00 12.61 305 SER B N 1
ATOM 4260 C CA . SER B 1 304 ? 13.271 -28.756 8.636 1.00 12.47 305 SER B CA 1
ATOM 4261 C C . SER B 1 304 ? 14.774 -28.763 8.935 1.00 13.76 305 SER B C 1
ATOM 4262 O O . SER B 1 304 ? 15.566 -28.431 8.049 1.00 13.38 305 SER B O 1
ATOM 4265 N N . LEU B 1 305 ? 15.178 -29.188 10.134 1.00 12.78 306 LEU B N 1
ATOM 4266 C CA . LEU B 1 305 ? 16.610 -29.306 10.415 1.00 13.78 306 LEU B CA 1
ATOM 4267 C C . LEU B 1 305 ? 17.244 -30.347 9.481 1.00 14.05 306 LEU B C 1
ATOM 4268 O O . LEU B 1 305 ? 18.328 -30.133 8.949 1.00 13.33 306 LEU B O 1
ATOM 4273 N N . ALA B 1 306 ? 16.573 -31.480 9.271 1.00 13.36 307 ALA B N 1
ATOM 4274 C CA . ALA B 1 306 ? 17.109 -32.484 8.369 1.00 14.24 307 ALA B CA 1
ATOM 4275 C C . ALA B 1 306 ? 17.302 -31.918 6.956 1.00 13.40 307 ALA B C 1
ATOM 4276 O O . ALA B 1 306 ? 18.313 -32.180 6.305 1.00 13.29 307 ALA B O 1
ATOM 4278 N N . ALA B 1 307 ? 16.332 -31.138 6.492 1.00 13.51 308 ALA B N 1
ATOM 4279 C CA . ALA B 1 307 ? 16.446 -30.522 5.180 1.00 13.58 308 ALA B CA 1
ATOM 4280 C C . ALA B 1 307 ? 17.590 -29.508 5.155 1.00 13.61 308 ALA B C 1
ATOM 4281 O O . ALA B 1 307 ? 18.347 -29.435 4.184 1.00 13.78 308 ALA B O 1
ATOM 4283 N N . ASN B 1 308 ? 17.719 -28.754 6.236 1.00 12.37 309 ASN B N 1
ATOM 4284 C CA . ASN B 1 308 ? 18.791 -27.768 6.343 1.00 13.33 309 ASN B CA 1
ATOM 4285 C C . ASN B 1 308 ? 20.155 -28.443 6.259 1.00 12.48 309 ASN B C 1
ATOM 4286 O O . ASN B 1 308 ? 21.084 -27.945 5.608 1.00 12.97 309 ASN B O 1
ATOM 4291 N N . ILE B 1 309 ? 20.277 -29.591 6.913 1.00 12.53 310 ILE B N 1
ATOM 4292 C CA . ILE B 1 309 ? 21.525 -30.330 6.867 1.00 12.39 310 ILE B CA 1
ATOM 4293 C C . ILE B 1 309 ? 21.790 -30.832 5.452 1.00 12.65 310 ILE B C 1
ATOM 4294 O O . ILE B 1 309 ? 22.912 -30.738 4.954 1.00 13.82 310 ILE B O 1
ATOM 4299 N N . ALA B 1 310 ? 20.761 -31.355 4.794 1.00 13.18 311 ALA B N 1
ATOM 4300 C CA . ALA B 1 310 ? 20.935 -31.857 3.438 1.00 12.80 311 ALA B CA 1
ATOM 4301 C C . ALA B 1 310 ? 21.349 -30.755 2.465 1.00 12.96 311 ALA B C 1
ATOM 4302 O O . ALA B 1 310 ? 22.202 -30.965 1.595 1.00 13.72 311 ALA B O 1
ATOM 4304 N N . LEU B 1 311 ? 20.733 -29.584 2.590 1.00 13.13 312 LEU B N 1
ATOM 4305 C CA . LEU B 1 311 ? 21.026 -28.539 1.618 1.00 13.18 312 LEU B CA 1
ATOM 4306 C C . LEU B 1 311 ? 22.426 -27.951 1.836 1.00 13.16 312 LEU B C 1
ATOM 4307 O O . LEU B 1 311 ? 23.088 -27.635 0.856 1.00 13.57 312 LEU B O 1
ATOM 4312 N N . VAL B 1 312 ? 22.905 -27.844 3.076 1.00 12.88 313 VAL B N 1
ATOM 4313 C CA . VAL B 1 312 ? 24.258 -27.295 3.234 1.00 14.34 313 VAL B CA 1
ATOM 4314 C C . VAL B 1 312 ? 25.284 -28.311 2.717 1.00 13.16 313 VAL B C 1
ATOM 4315 O O . VAL B 1 312 ? 26.300 -27.935 2.132 1.00 14.19 313 VAL B O 1
ATOM 4319 N N . LYS B 1 313 ? 25.011 -29.601 2.899 1.00 14.03 314 LYS B N 1
ATOM 4320 C CA . LYS B 1 313 ? 25.884 -30.625 2.327 1.00 14.28 314 LYS B CA 1
ATOM 4321 C C . LYS B 1 313 ? 25.909 -30.576 0.798 1.00 12.60 314 LYS B C 1
ATOM 4322 O O . LYS B 1 313 ? 26.965 -30.734 0.187 1.00 14.95 314 LYS B O 1
ATOM 4328 N N . ASN B 1 314 ? 24.750 -30.362 0.190 1.00 13.19 315 ASN B N 1
ATOM 4329 C CA . ASN B 1 314 ? 24.663 -30.255 -1.257 1.00 12.87 315 ASN B CA 1
ATOM 4330 C C . ASN B 1 314 ? 25.395 -29.012 -1.760 1.00 13.85 315 ASN B C 1
ATOM 4331 O O . ASN B 1 314 ? 26.107 -29.053 -2.773 1.00 13.46 315 ASN B O 1
ATOM 4336 N N . ASN B 1 315 ? 25.237 -27.908 -1.031 1.00 12.77 316 ASN B N 1
ATOM 4337 C CA . ASN B 1 315 ? 25.923 -26.679 -1.398 1.00 12.97 316 ASN B CA 1
ATOM 4338 C C . ASN B 1 315 ? 27.435 -26.852 -1.283 1.00 12.77 316 ASN B C 1
ATOM 4339 O O . ASN B 1 315 ? 28.194 -26.298 -2.075 1.00 13.25 316 ASN B O 1
ATOM 4344 N N . ALA B 1 316 ? 27.877 -27.601 -0.274 1.00 12.59 317 ALA B N 1
ATOM 4345 C CA . ALA B 1 316 ? 29.299 -27.854 -0.107 1.00 12.99 317 ALA B CA 1
ATOM 4346 C C . ALA B 1 316 ? 29.851 -28.659 -1.281 1.00 13.20 317 ALA B C 1
ATOM 4347 O O . ALA B 1 316 ? 30.965 -28.414 -1.739 1.00 14.22 317 ALA B O 1
ATOM 4349 N N . LEU B 1 317 ? 29.071 -29.633 -1.741 1.00 14.11 318 LEU B N 1
ATOM 4350 C CA . LEU B 1 317 ? 29.455 -30.450 -2.887 1.00 15.09 318 LEU B CA 1
ATOM 4351 C C . LEU B 1 317 ? 29.636 -29.601 -4.144 1.00 14.33 318 LEU B C 1
ATOM 4352 O O . LEU B 1 317 ? 30.712 -29.574 -4.746 1.00 15.12 318 LEU B O 1
ATOM 4357 N N . ILE B 1 318 ? 28.581 -28.893 -4.519 1.00 14.93 319 ILE B N 1
ATOM 4358 C CA . ILE B 1 318 ? 28.623 -28.101 -5.739 1.00 14.70 319 ILE B CA 1
ATOM 4359 C C . ILE B 1 318 ? 29.616 -26.934 -5.598 1.00 15.24 319 ILE B C 1
ATOM 4360 O O . ILE B 1 318 ? 30.387 -26.644 -6.515 1.00 14.42 319 ILE B O 1
ATOM 4365 N N . GLY B 1 319 ? 29.628 -26.302 -4.429 1.00 13.77 320 GLY B N 1
ATOM 4366 C CA . GLY B 1 319 ? 30.547 -25.204 -4.180 1.00 13.86 320 GLY B CA 1
ATOM 4367 C C . GLY B 1 319 ? 32.006 -25.604 -4.308 1.00 13.02 320 GLY B C 1
ATOM 4368 O O . GLY B 1 319 ? 32.820 -24.860 -4.858 1.00 14.03 320 GLY B O 1
ATOM 4369 N N . SER B 1 320 ? 32.344 -26.784 -3.799 1.00 13.45 321 SER B N 1
ATOM 4370 C CA . SER B 1 320 ? 33.704 -27.269 -3.926 1.00 13.80 321 SER B CA 1
ATOM 4371 C C . SER B 1 320 ? 34.056 -27.561 -5.382 1.00 14.09 321 SER B C 1
ATOM 4372 O O . SER B 1 320 ? 35.165 -27.271 -5.816 1.00 14.79 321 SER B O 1
ATOM 4375 N N . GLN B 1 321 ? 33.105 -28.107 -6.132 1.00 14.66 322 GLN B N 1
ATOM 4376 C CA . GLN B 1 321 ? 33.341 -28.371 -7.550 1.00 15.33 322 GLN B CA 1
ATOM 4377 C C . GLN B 1 321 ? 33.567 -27.068 -8.318 1.00 15.32 322 GLN B C 1
ATOM 4378 O O . GLN B 1 321 ? 34.427 -27.002 -9.197 1.00 16.04 322 GLN B O 1
ATOM 4384 N N . ILE B 1 322 ? 32.808 -26.032 -7.965 1.00 13.96 323 ILE B N 1
ATOM 4385 C CA . ILE B 1 322 ? 32.981 -24.715 -8.568 1.00 14.19 323 ILE B CA 1
ATOM 4386 C C . ILE B 1 322 ? 34.370 -24.173 -8.250 1.00 15.93 323 ILE B C 1
ATOM 4387 O O . ILE B 1 322 ? 35.073 -23.677 -9.131 1.00 14.88 323 ILE B O 1
ATOM 4392 N N . ALA B 1 323 ? 34.765 -24.269 -6.984 1.00 14.53 324 ALA B N 1
ATOM 4393 C CA . ALA B 1 323 ? 36.067 -23.768 -6.551 1.00 14.74 324 ALA B CA 1
ATOM 4394 C C . ALA B 1 323 ? 37.217 -24.489 -7.265 1.00 15.54 324 ALA B C 1
ATOM 4395 O O . ALA B 1 323 ? 38.203 -23.867 -7.662 1.00 17.01 324 ALA B O 1
ATOM 4397 N N . VAL B 1 324 ? 37.088 -25.801 -7.426 1.00 15.90 325 VAL B N 1
ATOM 4398 C CA . VAL B 1 324 ? 38.114 -26.567 -8.128 1.00 17.35 325 VAL B CA 1
ATOM 4399 C C . VAL B 1 324 ? 38.174 -26.186 -9.613 1.00 16.93 325 VAL B C 1
ATOM 4400 O O . VAL B 1 324 ? 39.260 -25.980 -10.165 1.00 18.69 325 VAL B O 1
ATOM 4404 N N . ALA B 1 325 ? 37.015 -26.069 -10.247 1.00 15.87 326 ALA B N 1
ATOM 4405 C CA . ALA B 1 325 ? 36.958 -25.644 -11.643 1.00 17.46 326 ALA B CA 1
ATOM 4406 C C . ALA B 1 325 ? 37.570 -24.257 -11.822 1.00 18.95 326 ALA B C 1
ATOM 4407 O O . ALA B 1 325 ? 38.292 -24.008 -12.789 1.00 18.99 326 ALA B O 1
ATOM 4409 N N . LEU B 1 326 ? 37.289 -23.360 -10.879 1.00 16.13 327 LEU B N 1
ATOM 4410 C CA . LEU B 1 326 ? 37.836 -22.014 -10.941 1.00 16.45 327 LEU B CA 1
ATOM 4411 C C . LEU B 1 326 ? 39.356 -22.051 -10.814 1.00 18.56 327 LEU B C 1
ATOM 4412 O O . LEU B 1 326 ? 40.068 -21.357 -11.544 1.00 21.21 327 LEU B O 1
ATOM 4417 N N . SER B 1 327 ? 39.849 -22.856 -9.878 1.00 18.99 328 SER B N 1
ATOM 4418 C CA . SER B 1 327 ? 41.280 -22.995 -9.666 1.00 21.82 328 SER B CA 1
ATOM 4419 C C . SER B 1 327 ? 41.967 -23.502 -10.930 1.00 23.00 328 SER B C 1
ATOM 4420 O O . SER B 1 327 ? 43.072 -23.068 -11.260 1.00 25.02 328 SER B O 1
ATOM 4423 N N . GLN B 1 328 ? 41.301 -24.407 -11.637 1.00 23.56 329 GLN B N 1
ATOM 4424 C CA . GLN B 1 328 ? 41.830 -24.948 -12.888 1.00 25.89 329 GLN B CA 1
ATOM 4425 C C . GLN B 1 328 ? 41.854 -23.884 -13.985 1.00 27.48 329 GLN B C 1
ATOM 4426 O O . GLN B 1 328 ? 42.797 -23.827 -14.777 1.00 29.80 329 GLN B O 1
ATOM 4432 N N . LEU B 1 329 ? 40.825 -23.043 -14.033 1.00 24.98 330 LEU B N 1
ATOM 4433 C CA . LEU B 1 329 ? 40.790 -21.934 -14.989 1.00 27.49 330 LEU B CA 1
ATOM 4434 C C . LEU B 1 329 ? 41.964 -20.986 -14.815 1.00 29.70 330 LEU B C 1
ATOM 4435 O O . LEU B 1 329 ? 42.615 -20.600 -15.785 1.00 33.52 330 LEU B O 1
ATOM 4440 N N . MET B 1 330 ? 42.226 -20.612 -13.568 1.00 28.82 331 MET B N 1
ATOM 4441 C CA . MET B 1 330 ? 43.265 -19.639 -13.250 1.00 29.74 331 MET B CA 1
ATOM 4442 C C . MET B 1 330 ? 44.671 -20.214 -13.409 1.00 30.81 331 MET B C 1
ATOM 4443 O O . MET B 1 330 ? 44.866 -21.426 -13.345 1.00 32.26 331 MET B O 1
ATOM 4448 N N . LEU C 1 29 ? 41.181 -7.779 -21.669 1.00 32.86 29 LEU C N 1
ATOM 4449 C CA . LEU C 1 29 ? 39.872 -8.346 -21.955 1.00 31.85 29 LEU C CA 1
ATOM 4450 C C . LEU C 1 29 ? 38.951 -7.375 -22.685 1.00 27.61 29 LEU C C 1
ATOM 4451 O O . LEU C 1 29 ? 38.089 -7.807 -23.450 1.00 28.43 29 LEU C O 1
ATOM 4456 N N . VAL C 1 30 ? 39.141 -6.074 -22.502 1.00 27.95 30 VAL C N 1
ATOM 4457 C CA . VAL C 1 30 ? 38.206 -5.154 -23.122 1.00 22.09 30 VAL C CA 1
ATOM 4458 C C . VAL C 1 30 ? 38.883 -4.631 -24.374 1.00 23.20 30 VAL C C 1
ATOM 4459 O O . VAL C 1 30 ? 40.094 -4.407 -24.398 1.00 23.56 30 VAL C O 1
ATOM 4463 N N . LYS C 1 31 ? 38.094 -4.480 -25.432 1.00 18.58 31 LYS C N 1
ATOM 4464 C CA . LYS C 1 31 ? 38.605 -3.950 -26.690 1.00 17.21 31 LYS C CA 1
ATOM 4465 C C . LYS C 1 31 ? 38.220 -2.486 -26.840 1.00 16.61 31 LYS C C 1
ATOM 4466 O O . LYS C 1 31 ? 37.043 -2.142 -26.880 1.00 16.01 31 LYS C O 1
ATOM 4472 N N . ILE C 1 32 ? 39.227 -1.628 -26.900 1.00 18.45 32 ILE C N 1
ATOM 4473 C CA . ILE C 1 32 ? 38.992 -0.208 -27.111 1.00 18.76 32 ILE C CA 1
ATOM 4474 C C . ILE C 1 32 ? 39.255 0.112 -28.583 1.00 19.54 32 ILE C C 1
ATOM 4475 O O . ILE C 1 32 ? 40.283 -0.278 -29.131 1.00 20.47 32 ILE C O 1
ATOM 4480 N N . SER C 1 33 ? 38.316 0.787 -29.237 1.00 17.39 33 SER C N 1
ATOM 4481 C CA . SER C 1 33 ? 38.472 1.068 -30.667 1.00 18.30 33 SER C CA 1
ATOM 4482 C C . SER C 1 33 ? 39.670 1.980 -30.914 1.00 19.55 33 SER C C 1
ATOM 4483 O O . SER C 1 33 ? 40.111 2.685 -30.007 1.00 19.05 33 SER C O 1
ATOM 4486 N N . PRO C 1 34 ? 40.237 1.932 -32.129 1.00 19.81 34 PRO C N 1
ATOM 4487 C CA . PRO C 1 34 ? 41.363 2.823 -32.423 1.00 22.90 34 PRO C CA 1
ATOM 4488 C C . PRO C 1 34 ? 41.056 4.302 -32.161 1.00 22.94 34 PRO C C 1
ATOM 4489 O O . PRO C 1 34 ? 41.889 4.977 -31.560 1.00 21.47 34 PRO C O 1
ATOM 4493 N N . GLN C 1 35 ? 39.887 4.785 -32.575 1.00 20.81 35 GLN C N 1
ATOM 4494 C CA . GLN C 1 35 ? 39.552 6.197 -32.390 1.00 20.76 35 GLN C CA 1
ATOM 4495 C C . GLN C 1 35 ? 39.449 6.574 -30.919 1.00 21.32 35 GLN C C 1
ATOM 4496 O O . GLN C 1 35 ? 39.924 7.632 -30.509 1.00 20.96 35 GLN C O 1
ATOM 4502 N N . VAL C 1 36 ? 38.826 5.712 -30.123 1.00 20.21 36 VAL C N 1
ATOM 4503 C CA . VAL C 1 36 ? 38.658 6.008 -28.706 1.00 18.97 36 VAL C CA 1
ATOM 4504 C C . VAL C 1 36 ? 39.986 5.904 -27.969 1.00 19.64 36 VAL C C 1
ATOM 4505 O O . VAL C 1 36 ? 40.278 6.705 -27.074 1.00 20.16 36 VAL C O 1
ATOM 4509 N N . SER C 1 37 ? 40.797 4.922 -28.344 1.00 20.15 37 SER C N 1
ATOM 4510 C CA . SER C 1 37 ? 42.102 4.769 -27.714 1.00 23.81 37 SER C CA 1
ATOM 4511 C C . SER C 1 37 ? 42.983 5.988 -27.968 1.00 25.17 37 SER C C 1
ATOM 4512 O O . SER C 1 37 ? 43.637 6.494 -27.057 1.00 24.52 37 SER C O 1
ATOM 4515 N N . GLU C 1 38 ? 42.981 6.465 -29.207 1.00 22.15 38 GLU C N 1
ATOM 4516 C CA . GLU C 1 38 ? 43.756 7.650 -29.567 1.00 23.84 38 GLU C CA 1
ATOM 4517 C C . GLU C 1 38 ? 43.315 8.857 -28.741 1.00 25.22 38 GLU C C 1
ATOM 4518 O O . GLU C 1 38 ? 44.140 9.569 -28.175 1.00 26.83 38 GLU C O 1
ATOM 4524 N N . ALA C 1 39 ? 42.005 9.050 -28.647 1.00 23.08 39 ALA C N 1
ATOM 4525 C CA . ALA C 1 39 ? 41.442 10.174 -27.914 1.00 22.96 39 ALA C CA 1
ATOM 4526 C C . ALA C 1 39 ? 41.796 10.129 -26.429 1.00 24.25 39 ALA C C 1
ATOM 4527 O O . ALA C 1 39 ? 42.211 11.132 -25.851 1.00 25.04 39 ALA C O 1
ATOM 4529 N N . LEU C 1 40 ? 41.631 8.964 -25.810 1.00 23.74 40 LEU C N 1
ATOM 4530 C CA . LEU C 1 40 ? 41.924 8.817 -24.388 1.00 26.09 40 LEU C CA 1
ATOM 4531 C C . LEU C 1 40 ? 43.394 9.086 -24.093 1.00 26.92 40 LEU C C 1
ATOM 4532 O O . LEU C 1 40 ? 43.720 9.744 -23.109 1.00 27.70 40 LEU C O 1
ATOM 4537 N N . SER C 1 41 ? 44.272 8.586 -24.955 1.00 27.23 41 SER C N 1
ATOM 4538 C CA . SER C 1 41 ? 45.709 8.746 -24.763 1.00 29.84 41 SER C CA 1
ATOM 4539 C C . SER C 1 41 ? 46.151 10.202 -24.882 1.00 31.67 41 SER C C 1
ATOM 4540 O O . SER C 1 41 ? 47.169 10.597 -24.313 1.00 32.70 41 SER C O 1
ATOM 4543 N N . ASN C 1 42 ? 45.389 10.997 -25.628 1.00 29.02 42 ASN C N 1
ATOM 4544 C CA . ASN C 1 42 ? 45.752 12.392 -25.863 1.00 31.16 42 ASN C CA 1
ATOM 4545 C C . ASN C 1 42 ? 44.931 13.385 -25.048 1.00 29.95 42 ASN C C 1
ATOM 4546 O O . ASN C 1 42 ? 45.070 14.597 -25.216 1.00 32.80 42 ASN C O 1
ATOM 4551 N N . GLY C 1 43 ? 44.077 12.874 -24.168 1.00 29.05 43 GLY C N 1
ATOM 4552 C CA . GLY C 1 43 ? 43.269 13.725 -23.313 1.00 28.95 43 GLY C CA 1
ATOM 4553 C C . GLY C 1 43 ? 42.166 14.481 -24.033 1.00 28.18 43 GLY C C 1
ATOM 4554 O O . GLY C 1 43 ? 41.675 15.492 -23.534 1.00 30.20 43 GLY C O 1
ATOM 4555 N N . ARG C 1 44 ? 41.776 14.001 -25.211 1.00 26.60 44 ARG C N 1
ATOM 4556 C CA . ARG C 1 44 ? 40.702 14.634 -25.969 1.00 24.37 44 ARG C CA 1
ATOM 4557 C C . ARG C 1 44 ? 39.336 14.200 -25.453 1.00 18.40 44 ARG C C 1
ATOM 4558 O O . ARG C 1 44 ? 39.210 13.138 -24.843 1.00 20.25 44 ARG C O 1
ATOM 4566 N N . ALA C 1 45 ? 38.326 15.033 -25.679 1.00 17.62 45 ALA C N 1
ATOM 4567 C CA . ALA C 1 45 ? 36.978 14.768 -25.181 1.00 15.66 45 ALA C CA 1
ATOM 4568 C C . ALA C 1 45 ? 36.398 13.483 -25.760 1.00 14.49 45 ALA C C 1
ATOM 4569 O O . ALA C 1 45 ? 36.410 13.272 -26.975 1.00 15.26 45 ALA C O 1
ATOM 4571 N N . VAL C 1 46 ? 35.891 12.628 -24.879 1.00 14.76 46 VAL C N 1
ATOM 4572 C CA . VAL C 1 46 ? 35.216 11.392 -25.264 1.00 14.35 46 VAL C CA 1
ATOM 4573 C C . VAL C 1 46 ? 33.845 11.371 -24.602 1.00 13.84 46 VAL C C 1
ATOM 4574 O O . VAL C 1 46 ? 33.708 11.798 -23.452 1.00 14.41 46 VAL C O 1
ATOM 4578 N N . VAL C 1 47 ? 32.835 10.918 -25.334 1.00 13.18 47 VAL C N 1
ATOM 4579 C CA . VAL C 1 47 ? 31.494 10.766 -24.800 1.00 13.22 47 VAL C CA 1
ATOM 4580 C C . VAL C 1 47 ? 31.088 9.299 -24.891 1.00 11.86 47 VAL C C 1
ATOM 4581 O O . VAL C 1 47 ? 30.989 8.749 -25.989 1.00 12.93 47 VAL C O 1
ATOM 4585 N N . ALA C 1 48 ? 30.855 8.654 -23.753 1.00 11.73 48 ALA C N 1
ATOM 4586 C CA . ALA C 1 48 ? 30.369 7.284 -23.737 1.00 12.06 48 ALA C CA 1
ATOM 4587 C C . ALA C 1 48 ? 28.901 7.271 -24.127 1.00 12.20 48 ALA C C 1
ATOM 4588 O O . ALA C 1 48 ? 28.135 8.203 -23.823 1.00 12.06 48 ALA C O 1
ATOM 4590 N N . LEU C 1 49 ? 28.517 6.195 -24.817 1.00 12.44 49 LEU C N 1
ATOM 4591 C CA . LEU C 1 49 ? 27.142 5.969 -25.245 1.00 10.92 49 LEU C CA 1
ATOM 4592 C C . LEU C 1 49 ? 26.760 4.529 -24.914 1.00 11.21 49 LEU C C 1
ATOM 4593 O O . LEU C 1 49 ? 27.610 3.647 -25.011 1.00 12.61 49 LEU C O 1
ATOM 4598 N N . GLU C 1 50 ? 25.495 4.298 -24.571 1.00 12.28 50 GLU C N 1
ATOM 4599 C CA . GLU C 1 50 ? 25.032 2.955 -24.216 1.00 12.79 50 GLU C CA 1
ATOM 4600 C C . GLU C 1 50 ? 24.436 2.256 -25.436 1.00 12.35 50 GLU C C 1
ATOM 4601 O O . GLU C 1 50 ? 24.222 2.892 -26.476 1.00 14.07 50 GLU C O 1
ATOM 4607 N N . SER C 1 51 ? 24.185 0.955 -25.321 1.00 12.38 51 SER C N 1
ATOM 4608 C CA . SER C 1 51 ? 23.678 0.215 -26.473 1.00 13.37 51 SER C CA 1
ATOM 4609 C C . SER C 1 51 ? 22.273 -0.355 -26.275 1.00 15.83 51 SER C C 1
ATOM 4610 O O . SER C 1 51 ? 21.688 -0.868 -27.234 1.00 15.47 51 SER C O 1
ATOM 4613 N N . THR C 1 52 ? 21.698 -0.265 -25.077 1.00 16.35 52 THR C N 1
ATOM 4614 C CA . THR C 1 52 ? 20.329 -0.760 -24.929 1.00 17.06 52 THR C CA 1
ATOM 4615 C C . THR C 1 52 ? 19.350 0.114 -25.741 1.00 20.47 52 THR C C 1
ATOM 4616 O O . THR C 1 52 ? 18.305 -0.372 -26.191 1.00 20.38 52 THR C O 1
ATOM 4620 N N . ILE C 1 53 ? 19.691 1.385 -25.950 1.00 18.82 53 ILE C N 1
ATOM 4621 C CA . ILE C 1 53 ? 18.891 2.264 -26.803 1.00 19.14 53 ILE C CA 1
ATOM 4622 C C . ILE C 1 53 ? 18.851 1.738 -28.245 1.00 19.17 53 ILE C C 1
ATOM 4623 O O . ILE C 1 53 ? 17.869 1.927 -28.967 1.00 23.29 53 ILE C O 1
ATOM 4628 N N . ILE C 1 54 ? 19.922 1.074 -28.656 1.00 16.66 54 ILE C N 1
ATOM 4629 C CA . ILE C 1 54 ? 20.006 0.473 -29.984 1.00 16.35 54 ILE C CA 1
ATOM 4630 C C . ILE C 1 54 ? 19.168 -0.804 -30.050 1.00 17.88 54 ILE C C 1
ATOM 4631 O O . ILE C 1 54 ? 18.345 -0.976 -30.951 1.00 19.12 54 ILE C O 1
ATOM 4636 N N . SER C 1 55 ? 19.380 -1.717 -29.109 1.00 18.12 55 SER C N 1
ATOM 4637 C CA . SER C 1 55 ? 18.707 -3.011 -29.160 1.00 19.60 55 SER C CA 1
ATOM 4638 C C . SER C 1 55 ? 17.234 -2.974 -28.782 1.00 20.73 55 SER C C 1
ATOM 4639 O O . SER C 1 55 ? 16.445 -3.759 -29.305 1.00 20.79 55 SER C O 1
ATOM 4642 N N . HIS C 1 56 ? 16.855 -2.081 -27.877 1.00 22.20 56 HIS C N 1
ATOM 4643 C CA . HIS C 1 56 ? 15.514 -2.113 -27.306 1.00 20.46 56 HIS C CA 1
ATOM 4644 C C . HIS C 1 56 ? 14.685 -0.846 -27.498 1.00 24.41 56 HIS C C 1
ATOM 4645 O O . HIS C 1 56 ? 13.491 -0.840 -27.192 1.00 29.26 56 HIS C O 1
ATOM 4652 N N . GLY C 1 57 ? 15.305 0.240 -27.941 1.00 23.89 57 GLY C N 1
ATOM 4653 C CA . GLY C 1 57 ? 14.550 1.469 -28.073 1.00 23.99 57 GLY C CA 1
ATOM 4654 C C . GLY C 1 57 ? 13.752 1.564 -29.366 1.00 22.42 57 GLY C C 1
ATOM 4655 O O . GLY C 1 57 ? 12.763 2.294 -29.417 1.00 26.81 57 GLY C O 1
ATOM 4656 N N . MET C 1 58 ? 14.180 0.845 -30.405 1.00 23.11 58 MET C N 1
ATOM 4657 C CA . MET C 1 58 ? 13.544 0.927 -31.726 1.00 22.95 58 MET C CA 1
ATOM 4658 C C . MET C 1 58 ? 14.021 -0.200 -32.658 1.00 19.75 58 MET C C 1
ATOM 4659 O O . MET C 1 58 ? 15.090 -0.772 -32.441 1.00 20.90 58 MET C O 1
ATOM 4664 N N . PRO C 1 59 ? 13.225 -0.535 -33.692 1.00 20.72 59 PRO C N 1
ATOM 4665 C CA . PRO C 1 59 ? 13.596 -1.631 -34.594 1.00 19.33 59 PRO C CA 1
ATOM 4666 C C . PRO C 1 59 ? 14.696 -1.278 -35.603 1.00 17.59 59 PRO C C 1
ATOM 4667 O O . PRO C 1 59 ? 15.024 -0.110 -35.808 1.00 18.99 59 PRO C O 1
ATOM 4671 N N . TYR C 1 60 ? 15.275 -2.320 -36.191 1.00 17.29 60 TYR C N 1
ATOM 4672 C CA . TYR C 1 60 ? 16.255 -2.218 -37.276 1.00 16.80 60 TYR C CA 1
ATOM 4673 C C . TYR C 1 60 ? 15.570 -1.898 -38.607 1.00 19.37 60 TYR C C 1
ATOM 4674 O O . TYR C 1 60 ? 14.570 -2.537 -38.949 1.00 20.20 60 TYR C O 1
ATOM 4683 N N . PRO C 1 61 ? 16.131 -0.965 -39.399 1.00 17.73 61 PRO C N 1
ATOM 4684 C CA . PRO C 1 61 ? 17.416 -0.272 -39.233 1.00 18.10 61 PRO C CA 1
ATOM 4685 C C . PRO C 1 61 ? 17.337 1.124 -38.623 1.00 17.42 61 PRO C C 1
ATOM 4686 O O . PRO C 1 61 ? 18.350 1.828 -38.620 1.00 19.27 61 PRO C O 1
ATOM 4690 N N . GLN C 1 62 ? 16.170 1.533 -38.138 1.00 18.65 62 GLN C N 1
ATOM 4691 C CA . GLN C 1 62 ? 16.037 2.830 -37.481 1.00 18.06 62 GLN C CA 1
ATOM 4692 C C . GLN C 1 62 ? 16.946 2.951 -36.261 1.00 21.18 62 GLN C C 1
ATOM 4693 O O . GLN C 1 62 ? 17.432 4.043 -35.952 1.00 19.62 62 GLN C O 1
ATOM 4699 N N . ASN C 1 63 ? 17.179 1.841 -35.563 1.00 19.10 63 ASN C N 1
ATOM 4700 C CA . ASN C 1 63 ? 18.062 1.881 -34.400 1.00 16.36 63 ASN C CA 1
ATOM 4701 C C . ASN C 1 63 ? 19.489 2.230 -34.801 1.00 16.71 63 ASN C C 1
ATOM 4702 O O . ASN C 1 63 ? 20.164 3.013 -34.120 1.00 16.55 63 ASN C O 1
ATOM 4707 N N . LEU C 1 64 ? 19.939 1.648 -35.904 1.00 16.20 64 LEU C N 1
ATOM 4708 C CA . LEU C 1 64 ? 21.259 1.928 -36.442 1.00 15.07 64 LEU C CA 1
ATOM 4709 C C . LEU C 1 64 ? 21.368 3.376 -36.919 1.00 17.30 64 LEU C C 1
ATOM 4710 O O . LEU C 1 64 ? 22.363 4.057 -36.659 1.00 16.29 64 LEU C O 1
ATOM 4715 N N . GLN C 1 65 ? 20.355 3.846 -37.637 1.00 17.31 65 GLN C N 1
ATOM 4716 C CA . GLN C 1 65 ? 20.350 5.230 -38.112 1.00 19.08 65 GLN C CA 1
ATOM 4717 C C . GLN C 1 65 ? 20.492 6.217 -36.948 1.00 18.93 65 GLN C C 1
ATOM 4718 O O . GLN C 1 65 ? 21.294 7.154 -36.998 1.00 17.91 65 GLN C O 1
ATOM 4724 N N . THR C 1 66 ? 19.733 5.990 -35.884 1.00 19.97 66 THR C N 1
ATOM 4725 C CA . THR C 1 66 ? 19.780 6.872 -34.728 1.00 20.25 66 THR C CA 1
ATOM 4726 C C . THR C 1 66 ? 21.136 6.818 -34.032 1.00 20.73 66 THR C C 1
ATOM 4727 O O . THR C 1 66 ? 21.688 7.858 -33.660 1.00 18.15 66 THR C O 1
ATOM 4731 N N . ALA C 1 67 ? 21.686 5.618 -33.868 1.00 17.26 67 ALA C N 1
ATOM 4732 C CA . ALA C 1 67 ? 22.984 5.483 -33.227 1.00 17.67 67 ALA C CA 1
ATOM 4733 C C . ALA C 1 67 ? 24.061 6.218 -34.018 1.00 16.67 67 ALA C C 1
ATOM 4734 O O . ALA C 1 67 ? 24.914 6.889 -33.443 1.00 16.35 67 ALA C O 1
ATOM 4736 N N . LYS C 1 68 ? 24.019 6.099 -35.343 1.00 15.77 68 LYS C N 1
ATOM 4737 C CA . LYS C 1 68 ? 24.995 6.790 -36.175 1.00 15.27 68 LYS C CA 1
ATOM 4738 C C . LYS C 1 68 ? 24.784 8.308 -36.157 1.00 15.78 68 LYS C C 1
ATOM 4739 O O . LYS C 1 68 ? 25.753 9.079 -36.169 1.00 14.96 68 LYS C O 1
ATOM 4745 N N . GLU C 1 69 ? 23.532 8.745 -36.141 1.00 15.43 69 GLU C N 1
ATOM 4746 C CA . GLU C 1 69 ? 23.263 10.178 -36.080 1.00 17.61 69 GLU C CA 1
ATOM 4747 C C . GLU C 1 69 ? 23.754 10.751 -34.740 1.00 16.28 69 GLU C C 1
ATOM 4748 O O . GLU C 1 69 ? 24.344 11.828 -34.701 1.00 16.55 69 GLU C O 1
ATOM 4754 N N . VAL C 1 70 ? 23.560 10.003 -33.655 1.00 15.76 70 VAL C N 1
ATOM 4755 C CA . VAL C 1 70 ? 24.061 10.409 -32.341 1.00 14.68 70 VAL C CA 1
ATOM 4756 C C . VAL C 1 70 ? 25.591 10.472 -32.350 1.00 14.97 70 VAL C C 1
ATOM 4757 O O . VAL C 1 70 ? 26.184 11.445 -31.879 1.00 14.76 70 VAL C O 1
ATOM 4761 N N . GLU C 1 71 ? 26.241 9.461 -32.920 1.00 14.20 71 GLU C N 1
ATOM 4762 C CA . GLU C 1 71 ? 27.693 9.478 -32.999 1.00 11.71 71 GLU C CA 1
ATOM 4763 C C . GLU C 1 71 ? 28.188 10.651 -33.845 1.00 13.62 71 GLU C C 1
ATOM 4764 O O . GLU C 1 71 ? 29.207 11.261 -33.536 1.00 13.46 71 GLU C O 1
ATOM 4770 N N . SER C 1 72 ? 27.485 10.953 -34.931 1.00 12.66 72 SER C N 1
ATOM 4771 C CA . SER C 1 72 ? 27.866 12.089 -35.760 1.00 14.58 72 SER C CA 1
ATOM 4772 C C . SER C 1 72 ? 27.749 13.414 -35.003 1.00 14.48 72 SER C C 1
ATOM 4773 O O . SER C 1 72 ? 28.577 14.298 -35.182 1.00 15.20 72 SER C O 1
ATOM 4776 N N . ILE C 1 73 ? 26.689 13.575 -34.221 1.00 14.62 73 ILE C N 1
ATOM 4777 C CA . ILE C 1 73 ? 26.540 14.777 -33.403 1.00 15.82 73 ILE C CA 1
ATOM 4778 C C . ILE C 1 73 ? 27.713 14.906 -32.441 1.00 13.92 73 ILE C C 1
ATOM 4779 O O . ILE C 1 73 ? 28.262 15.998 -32.259 1.00 15.30 73 ILE C O 1
ATOM 4784 N N . VAL C 1 74 ? 28.113 13.794 -31.834 1.00 13.57 74 VAL C N 1
ATOM 4785 C CA . VAL C 1 74 ? 29.270 13.843 -30.956 1.00 14.16 74 VAL C CA 1
ATOM 4786 C C . VAL C 1 74 ? 30.521 14.300 -31.722 1.00 13.90 74 VAL C C 1
ATOM 4787 O O . VAL C 1 74 ? 31.225 15.215 -31.291 1.00 15.28 74 VAL C O 1
ATOM 4791 N N . ARG C 1 75 ? 30.783 13.687 -32.875 1.00 14.31 75 ARG C N 1
ATOM 4792 C CA . ARG C 1 75 ? 31.972 14.066 -33.640 1.00 14.42 75 ARG C CA 1
ATOM 4793 C C . ARG C 1 75 ? 31.943 15.505 -34.155 1.00 15.44 75 ARG C C 1
ATOM 4794 O O . ARG C 1 75 ? 32.982 16.163 -34.185 1.00 16.53 75 ARG C O 1
ATOM 4802 N N . GLU C 1 76 ? 30.775 15.964 -34.592 1.00 13.86 76 GLU C N 1
ATOM 4803 C CA . GLU C 1 76 ? 30.642 17.309 -35.154 1.00 14.87 76 GLU C CA 1
ATOM 4804 C C . GLU C 1 76 ? 30.727 18.385 -34.070 1.00 15.44 76 GLU C C 1
ATOM 4805 O O . GLU C 1 76 ? 30.768 19.577 -34.382 1.00 17.71 76 GLU C O 1
ATOM 4811 N N . ASN C 1 77 ? 30.654 17.982 -32.803 1.00 16.41 77 ASN C N 1
ATOM 4812 C CA . ASN C 1 77 ? 30.800 18.926 -31.700 1.00 17.80 77 ASN C CA 1
ATOM 4813 C C . ASN C 1 77 ? 32.105 18.758 -30.935 1.00 17.00 77 ASN C C 1
ATOM 4814 O O . ASN C 1 77 ? 32.209 19.136 -29.770 1.00 20.36 77 ASN C O 1
ATOM 4819 N N . GLY C 1 78 ? 33.087 18.135 -31.569 1.00 16.58 78 GLY C N 1
ATOM 4820 C CA . GLY C 1 78 ? 34.450 18.159 -31.077 1.00 17.11 78 GLY C CA 1
ATOM 4821 C C . GLY C 1 78 ? 34.855 17.023 -30.160 1.00 14.81 78 GLY C C 1
ATOM 4822 O O . GLY C 1 78 ? 35.943 17.041 -29.594 1.00 16.30 78 GLY C O 1
ATOM 4823 N N . ALA C 1 79 ? 33.988 16.027 -30.021 1.00 14.94 79 ALA C N 1
ATOM 4824 C CA . ALA C 1 79 ? 34.264 14.906 -29.140 1.00 15.76 79 ALA C CA 1
ATOM 4825 C C . ALA C 1 79 ? 34.318 13.603 -29.926 1.00 15.32 79 ALA C C 1
ATOM 4826 O O . ALA C 1 79 ? 33.950 13.559 -31.099 1.00 15.27 79 ALA C O 1
ATOM 4828 N N . ILE C 1 80 ? 34.782 12.542 -29.278 1.00 13.70 80 ILE C N 1
ATOM 4829 C CA . ILE C 1 80 ? 34.858 11.219 -29.891 1.00 14.14 80 ILE C CA 1
ATOM 4830 C C . ILE C 1 80 ? 33.842 10.304 -29.223 1.00 13.54 80 ILE C C 1
ATOM 4831 O O . ILE C 1 80 ? 33.857 10.164 -27.991 1.00 13.42 80 ILE C O 1
ATOM 4836 N N . PRO C 1 81 ? 32.941 9.700 -30.010 1.00 13.34 81 PRO C N 1
ATOM 4837 C CA . PRO C 1 81 ? 31.925 8.829 -29.409 1.00 12.61 81 PRO C CA 1
ATOM 4838 C C . PRO C 1 81 ? 32.448 7.450 -29.058 1.00 14.69 81 PRO C C 1
ATOM 4839 O O . PRO C 1 81 ? 33.149 6.826 -29.852 1.00 15.62 81 PRO C O 1
ATOM 4843 N N . ALA C 1 82 ? 32.102 6.976 -27.867 1.00 12.49 82 ALA C N 1
ATOM 4844 C CA . ALA C 1 82 ? 32.481 5.648 -27.418 1.00 12.32 82 ALA C CA 1
ATOM 4845 C C . ALA C 1 82 ? 31.224 4.859 -27.086 1.00 12.59 82 ALA C C 1
ATOM 4846 O O . ALA C 1 82 ? 30.837 4.780 -25.912 1.00 12.84 82 ALA C O 1
ATOM 4848 N N . THR C 1 83 ? 30.576 4.304 -28.112 1.00 13.08 83 THR C N 1
ATOM 4849 C CA . THR C 1 83 ? 29.440 3.422 -27.870 1.00 12.07 83 THR C CA 1
ATOM 4850 C C . THR C 1 83 ? 29.970 2.126 -27.273 1.00 13.08 83 THR C C 1
ATOM 4851 O O . THR C 1 83 ? 30.989 1.595 -27.722 1.00 13.37 83 THR C O 1
ATOM 4855 N N . ILE C 1 84 ? 29.307 1.657 -26.219 1.00 12.21 84 ILE C N 1
ATOM 4856 C CA . ILE C 1 84 ? 29.746 0.493 -25.477 1.00 12.77 84 ILE C CA 1
ATOM 4857 C C . ILE C 1 84 ? 28.726 -0.630 -25.647 1.00 10.85 84 ILE C C 1
ATOM 4858 O O . ILE C 1 84 ? 27.529 -0.393 -25.629 1.00 12.45 84 ILE C O 1
ATOM 4863 N N . ALA C 1 85 ? 29.231 -1.844 -25.846 1.00 13.61 85 ALA C N 1
ATOM 4864 C CA . ALA C 1 85 ? 28.399 -3.035 -25.970 1.00 13.63 85 ALA C CA 1
ATOM 4865 C C . ALA C 1 85 ? 29.272 -4.247 -25.711 1.00 13.10 85 ALA C C 1
ATOM 4866 O O . ALA C 1 85 ? 30.479 -4.127 -25.566 1.00 14.42 85 ALA C O 1
ATOM 4868 N N . ILE C 1 86 ? 28.658 -5.420 -25.619 1.00 13.88 86 ILE C N 1
ATOM 4869 C CA . ILE C 1 86 ? 29.413 -6.667 -25.557 1.00 13.83 86 ILE C CA 1
ATOM 4870 C C . ILE C 1 86 ? 29.060 -7.495 -26.792 1.00 14.12 86 ILE C C 1
ATOM 4871 O O . ILE C 1 86 ? 27.893 -7.694 -27.085 1.00 15.20 86 ILE C O 1
ATOM 4876 N N . LEU C 1 87 ? 30.080 -7.913 -27.529 1.00 15.17 87 LEU C N 1
ATOM 4877 C CA . LEU C 1 87 ? 29.878 -8.675 -28.757 1.00 15.24 87 LEU C CA 1
ATOM 4878 C C . LEU C 1 87 ? 30.709 -9.937 -28.714 1.00 16.25 87 LEU C C 1
ATOM 4879 O O . LEU C 1 87 ? 31.920 -9.874 -28.549 1.00 15.07 87 LEU C O 1
ATOM 4884 N N . ASN C 1 88 ? 30.032 -11.081 -28.831 1.00 15.56 88 ASN C N 1
ATOM 4885 C CA . ASN C 1 88 ? 30.677 -12.389 -28.747 1.00 18.07 88 ASN C CA 1
ATOM 4886 C C . ASN C 1 88 ? 31.574 -12.498 -27.519 1.00 16.90 88 ASN C C 1
ATOM 4887 O O . ASN C 1 88 ? 32.699 -12.990 -27.574 1.00 18.81 88 ASN C O 1
ATOM 4892 N N . GLY C 1 89 ? 31.077 -11.965 -26.410 1.00 15.45 89 GLY C N 1
ATOM 4893 C CA . GLY C 1 89 ? 31.782 -12.026 -25.141 1.00 18.67 89 GLY C CA 1
ATOM 4894 C C . GLY C 1 89 ? 32.858 -10.977 -24.929 1.00 16.89 89 GLY C C 1
ATOM 4895 O O . GLY C 1 89 ? 33.478 -10.932 -23.875 1.00 18.50 89 GLY C O 1
ATOM 4896 N N . VAL C 1 90 ? 33.078 -10.122 -25.920 1.00 16.13 90 VAL C N 1
ATOM 4897 C CA . VAL C 1 90 ? 34.105 -9.094 -25.818 1.00 18.49 90 VAL C CA 1
ATOM 4898 C C . VAL C 1 90 ? 33.478 -7.739 -25.491 1.00 17.49 90 VAL C C 1
ATOM 4899 O O . VAL C 1 90 ? 32.684 -7.225 -26.269 1.00 16.33 90 VAL C O 1
ATOM 4903 N N . PRO C 1 91 ? 33.792 -7.174 -24.312 1.00 16.13 91 PRO C N 1
ATOM 4904 C CA . PRO C 1 91 ? 33.346 -5.801 -24.054 1.00 15.57 91 PRO C CA 1
ATOM 4905 C C . PRO C 1 91 ? 34.044 -4.859 -25.008 1.00 14.66 91 PRO C C 1
ATOM 4906 O O . PRO C 1 91 ? 35.270 -4.884 -25.066 1.00 15.46 91 PRO C O 1
ATOM 4910 N N . CYS C 1 92 ? 33.268 -4.058 -25.726 1.00 13.77 92 CYS C N 1
ATOM 4911 C CA . CYS C 1 92 ? 33.796 -3.130 -26.712 1.00 13.72 92 CYS C CA 1
ATOM 4912 C C . CYS C 1 92 ? 33.517 -1.711 -26.267 1.00 14.30 92 CYS C C 1
ATOM 4913 O O . CYS C 1 92 ? 32.371 -1.360 -26.014 1.00 15.13 92 CYS C O 1
ATOM 4916 N N . ILE C 1 93 ? 34.570 -0.905 -26.212 1.00 14.45 93 ILE C N 1
ATOM 4917 C CA . ILE C 1 93 ? 34.437 0.510 -25.896 1.00 13.65 93 ILE C CA 1
ATOM 4918 C C . ILE C 1 93 ? 34.842 1.276 -27.148 1.00 14.23 93 ILE C C 1
ATOM 4919 O O . ILE C 1 93 ? 36.025 1.360 -27.478 1.00 14.54 93 ILE C O 1
ATOM 4924 N N . GLY C 1 94 ? 33.831 1.786 -27.840 1.00 13.64 94 GLY C N 1
ATOM 4925 C CA . GLY C 1 94 ? 33.993 2.298 -29.187 1.00 15.17 94 GLY C CA 1
ATOM 4926 C C . GLY C 1 94 ? 33.606 1.214 -30.177 1.00 16.23 94 GLY C C 1
ATOM 4927 O O . GLY C 1 94 ? 34.161 0.113 -30.155 1.00 19.19 94 GLY C O 1
ATOM 4928 N N . LEU C 1 95 ? 32.643 1.503 -31.038 1.00 15.04 95 LEU C N 1
ATOM 4929 C CA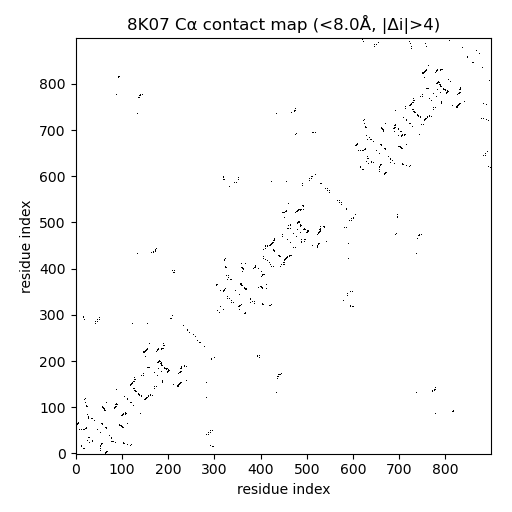 . LEU C 1 95 ? 32.222 0.514 -32.018 1.00 14.91 95 LEU C CA 1
ATOM 4930 C C . LEU C 1 95 ? 32.548 0.989 -33.418 1.00 14.31 95 LEU C C 1
ATOM 4931 O O . LEU C 1 95 ? 32.472 2.179 -33.732 1.00 16.41 95 LEU C O 1
ATOM 4936 N N . SER C 1 96 ? 32.906 0.037 -34.265 1.00 13.19 96 SER C N 1
ATOM 4937 C CA . SER C 1 96 ? 33.081 0.274 -35.687 1.00 13.86 96 SER C CA 1
ATOM 4938 C C . SER C 1 96 ? 31.739 0.235 -36.397 1.00 13.55 96 SER C C 1
ATOM 4939 O O . SER C 1 96 ? 30.732 -0.203 -35.830 1.00 13.49 96 SER C O 1
ATOM 4942 N N . GLU C 1 97 ? 31.731 0.644 -37.663 1.00 13.12 97 GLU C N 1
ATOM 4943 C CA . GLU C 1 97 ? 30.525 0.546 -38.476 1.00 14.44 97 GLU C CA 1
ATOM 4944 C C . GLU C 1 97 ? 30.005 -0.893 -38.505 1.00 13.65 97 GLU C C 1
ATOM 4945 O O . GLU C 1 97 ? 28.804 -1.124 -38.361 1.00 14.84 97 GLU C O 1
ATOM 4951 N N . GLU C 1 98 ? 30.904 -1.864 -38.662 1.00 13.87 98 GLU C N 1
ATOM 4952 C CA . GLU C 1 98 ? 30.468 -3.255 -38.714 1.00 14.71 98 GLU C CA 1
ATOM 4953 C C . GLU C 1 98 ? 29.819 -3.683 -37.401 1.00 14.96 98 GLU C C 1
ATOM 4954 O O . GLU C 1 98 ? 28.804 -4.373 -37.406 1.00 15.04 98 GLU C O 1
ATOM 4960 N N . GLU C 1 99 ? 30.400 -3.263 -36.284 1.00 14.23 99 GLU C N 1
ATOM 4961 C CA . GLU C 1 99 ? 29.887 -3.653 -34.974 1.00 15.02 99 GLU C CA 1
ATOM 4962 C C . GLU C 1 99 ? 28.551 -2.992 -34.671 1.00 14.21 99 GLU C C 1
ATOM 4963 O O . GLU C 1 99 ? 27.648 -3.645 -34.146 1.00 15.70 99 GLU C O 1
ATOM 4969 N N . LEU C 1 100 ? 28.406 -1.722 -35.026 1.00 13.62 100 LEU C N 1
ATOM 4970 C CA . LEU C 1 100 ? 27.121 -1.053 -34.871 1.00 13.67 100 LEU C CA 1
ATOM 4971 C C . LEU C 1 100 ? 26.005 -1.729 -35.664 1.00 14.38 100 LEU C C 1
ATOM 4972 O O . LEU C 1 100 ? 24.915 -1.972 -35.138 1.00 14.69 100 LEU C O 1
ATOM 4977 N N . GLU C 1 101 ? 26.267 -2.038 -36.931 1.00 15.25 101 GLU C N 1
ATOM 4978 C CA . GLU C 1 101 ? 25.237 -2.657 -37.759 1.00 15.77 101 GLU C CA 1
ATOM 4979 C C . GLU C 1 101 ? 24.946 -4.073 -37.262 1.00 15.44 101 GLU C C 1
ATOM 4980 O O . GLU C 1 101 ? 23.793 -4.490 -37.209 1.00 16.74 101 GLU C O 1
ATOM 4986 N N . ARG C 1 102 ? 25.984 -4.805 -36.871 1.00 16.06 102 ARG C N 1
ATOM 4987 C CA . ARG C 1 102 ? 25.788 -6.164 -36.391 1.00 19.03 102 ARG C CA 1
ATOM 4988 C C . ARG C 1 102 ? 24.924 -6.156 -35.131 1.00 18.26 102 ARG C C 1
ATOM 4989 O O . ARG C 1 102 ? 23.954 -6.908 -35.025 1.00 18.23 102 ARG C O 1
ATOM 4997 N N . LEU C 1 103 ? 25.251 -5.282 -34.192 1.00 16.27 103 LEU C N 1
ATOM 4998 C CA . LEU C 1 103 ? 24.450 -5.139 -32.987 1.00 15.94 103 LEU C CA 1
ATOM 4999 C C . LEU C 1 103 ? 23.000 -4.744 -33.293 1.00 14.84 103 LEU C C 1
ATOM 5000 O O . LEU C 1 103 ? 22.053 -5.395 -32.826 1.00 16.75 103 LEU C O 1
ATOM 5005 N N . ALA C 1 104 ? 22.829 -3.742 -34.143 1.00 14.30 104 ALA C N 1
ATOM 5006 C CA . ALA C 1 104 ? 21.506 -3.214 -34.454 1.00 14.69 104 ALA C CA 1
ATOM 5007 C C . ALA C 1 104 ? 20.646 -4.264 -35.166 1.00 14.88 104 ALA C C 1
ATOM 5008 O O . ALA C 1 104 ? 19.448 -4.352 -34.929 1.00 14.50 104 ALA C O 1
ATOM 5010 N N . SER C 1 105 ? 21.272 -5.069 -36.018 1.00 14.11 105 SER C N 1
ATOM 5011 C CA . SER C 1 105 ? 20.541 -6.044 -36.838 1.00 15.12 105 SER C CA 1
ATOM 5012 C C . SER C 1 105 ? 19.925 -7.144 -35.993 1.00 17.89 105 SER C C 1
ATOM 5013 O O . SER C 1 105 ? 18.900 -7.724 -36.359 1.00 20.59 105 SER C O 1
ATOM 5016 N N . LEU C 1 106 ? 20.563 -7.459 -34.876 1.00 16.68 106 LEU C N 1
ATOM 5017 C CA . LEU C 1 106 ? 20.059 -8.481 -33.972 1.00 18.47 106 LEU C CA 1
ATOM 5018 C C . LEU C 1 106 ? 18.818 -7.990 -33.210 1.00 19.37 106 LEU C C 1
ATOM 5019 O O . LEU C 1 106 ? 18.089 -8.784 -32.613 1.00 20.79 106 LEU C O 1
ATOM 5024 N N . GLY C 1 107 ? 18.608 -6.677 -33.202 1.00 21.54 107 GLY C N 1
ATOM 5025 C CA . GLY C 1 107 ? 17.413 -6.065 -32.638 1.00 20.21 107 GLY C CA 1
ATOM 5026 C C . GLY C 1 107 ? 17.162 -6.432 -31.189 1.00 21.71 107 GLY C C 1
ATOM 5027 O O . GLY C 1 107 ? 18.105 -6.545 -30.412 1.00 21.62 107 GLY C O 1
ATOM 5028 N N . LYS C 1 108 ? 15.904 -6.671 -30.830 1.00 20.34 108 LYS C N 1
ATOM 5029 C CA . LYS C 1 108 ? 15.563 -6.893 -29.424 1.00 22.62 108 LYS C CA 1
ATOM 5030 C C . LYS C 1 108 ? 15.981 -8.273 -28.915 1.00 22.45 108 LYS C C 1
ATOM 5031 O O . LYS C 1 108 ? 15.768 -8.593 -27.741 1.00 24.81 108 LYS C O 1
ATOM 5037 N N . SER C 1 109 ? 16.575 -9.084 -29.787 1.00 22.48 109 SER C N 1
ATOM 5038 C CA . SER C 1 109 ? 17.060 -10.407 -29.403 1.00 22.33 109 SER C CA 1
ATOM 5039 C C . SER C 1 109 ? 18.379 -10.353 -28.633 1.00 23.71 109 SER C C 1
ATOM 5040 O O . SER C 1 109 ? 18.803 -11.345 -28.047 1.00 24.73 109 SER C O 1
ATOM 5043 N N . VAL C 1 110 ? 19.036 -9.199 -28.644 1.00 23.11 110 VAL C N 1
ATOM 5044 C CA . VAL C 1 110 ? 20.251 -9.030 -27.851 1.00 22.38 110 VAL C CA 1
ATOM 5045 C C . VAL C 1 110 ? 19.927 -8.939 -26.356 1.00 18.70 110 VAL C C 1
ATOM 5046 O O . VAL C 1 110 ? 18.997 -8.232 -25.968 1.00 24.70 110 VAL C O 1
ATOM 5050 N N . GLN C 1 111 ? 20.722 -9.626 -25.535 1.00 21.36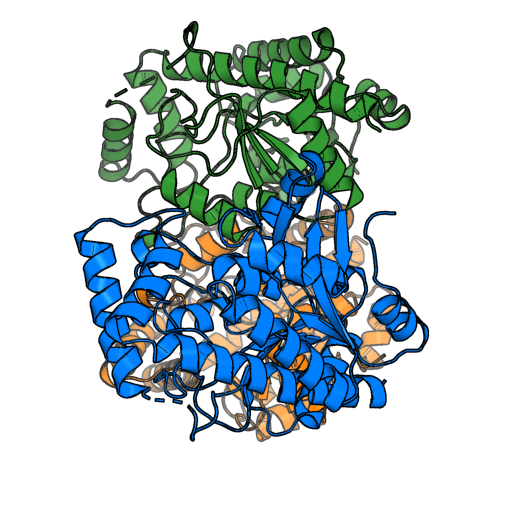 111 GLN C N 1
ATOM 5051 C CA . GLN C 1 111 ? 20.564 -9.590 -24.077 1.00 20.07 111 GLN C CA 1
ATOM 5052 C C . GLN C 1 111 ? 20.689 -8.170 -23.546 1.00 16.38 111 GLN C C 1
ATOM 5053 O O . GLN C 1 111 ? 21.728 -7.530 -23.708 1.00 17.16 111 GLN C O 1
ATOM 5059 N N . LYS C 1 112 ? 19.632 -7.689 -22.911 1.00 17.07 112 LYS C N 1
ATOM 5060 C CA . LYS C 1 112 ? 19.709 -6.438 -22.174 1.00 17.11 112 LYS C CA 1
ATOM 5061 C C . LYS C 1 112 ? 20.627 -6.679 -20.980 1.00 15.00 112 LYS C C 1
ATOM 5062 O O . LYS C 1 112 ? 20.359 -7.535 -20.142 1.00 16.36 112 LYS C O 1
ATOM 5068 N N . THR C 1 113 ? 21.751 -5.981 -20.959 1.00 14.26 113 THR C N 1
ATOM 5069 C CA . THR C 1 113 ? 22.837 -6.287 -20.035 1.00 13.29 113 THR C CA 1
ATOM 5070 C C . THR C 1 113 ? 23.040 -5.175 -19.016 1.00 12.87 113 THR C C 1
ATOM 5071 O O . THR C 1 113 ? 23.590 -4.116 -19.330 1.00 11.76 113 THR C O 1
ATOM 5075 N N . ALA C 1 114 ? 22.570 -5.411 -17.797 1.00 12.37 114 ALA C N 1
ATOM 5076 C CA . ALA C 1 114 ? 22.863 -4.514 -16.694 1.00 13.06 114 ALA C CA 1
ATOM 5077 C C . ALA C 1 114 ? 24.265 -4.824 -16.189 1.00 12.14 114 ALA C C 1
ATOM 5078 O O . ALA C 1 114 ? 24.884 -5.796 -16.611 1.00 12.02 114 ALA C O 1
ATOM 5080 N N . GLY C 1 115 ? 24.772 -4.001 -15.278 1.00 11.41 115 GLY C N 1
ATOM 5081 C CA . GLY C 1 115 ? 26.098 -4.231 -14.732 1.00 12.47 115 GLY C CA 1
ATOM 5082 C C . GLY C 1 115 ? 26.238 -5.642 -14.183 1.00 11.22 115 GLY C C 1
ATOM 5083 O O . GLY C 1 115 ? 27.265 -6.295 -14.381 1.00 12.12 115 GLY C O 1
ATOM 5084 N N . ARG C 1 116 ? 25.187 -6.135 -13.537 1.00 11.15 116 ARG C N 1
ATOM 5085 C CA . ARG C 1 116 ? 25.260 -7.457 -12.921 1.00 11.72 116 ARG C CA 1
ATOM 5086 C C . ARG C 1 116 ? 25.299 -8.594 -13.934 1.00 11.58 116 ARG C C 1
ATOM 5087 O O . ARG C 1 116 ? 25.621 -9.717 -13.553 1.00 13.06 116 ARG C O 1
ATOM 5095 N N . ASP C 1 117 ? 24.978 -8.310 -15.199 1.00 11.64 117 ASP C N 1
ATOM 5096 C CA . ASP C 1 117 ? 24.957 -9.327 -16.251 1.00 11.81 117 ASP C CA 1
ATOM 5097 C C . ASP C 1 117 ? 26.260 -9.404 -17.020 1.00 13.15 117 ASP C C 1
ATOM 5098 O O . ASP C 1 117 ? 26.440 -10.324 -17.810 1.00 13.28 117 ASP C O 1
ATOM 5103 N N . ILE C 1 118 ? 27.148 -8.431 -16.849 1.00 12.45 118 ILE C N 1
ATOM 5104 C CA . ILE C 1 118 ? 28.358 -8.366 -17.659 1.00 13.43 118 ILE C CA 1
ATOM 5105 C C . ILE C 1 118 ? 29.175 -9.649 -17.595 1.00 12.92 118 ILE C C 1
ATOM 5106 O O . ILE C 1 118 ? 29.537 -10.206 -18.633 1.00 13.28 118 ILE C O 1
ATOM 5111 N N . ALA C 1 119 ? 29.457 -10.123 -16.388 1.00 13.09 119 ALA C N 1
ATOM 5112 C CA . ALA C 1 119 ? 30.293 -11.306 -16.234 1.00 13.73 119 ALA C CA 1
ATOM 5113 C C . ALA C 1 119 ? 29.690 -12.522 -16.942 1.00 12.54 119 ALA C C 1
ATOM 5114 O O . ALA C 1 119 ? 30.407 -13.272 -17.605 1.00 14.30 119 ALA C O 1
ATOM 5116 N N . ASN C 1 120 ? 28.380 -12.693 -16.825 1.00 12.80 120 ASN C N 1
ATOM 5117 C CA . ASN C 1 120 ? 27.697 -13.808 -17.464 1.00 12.66 120 ASN C CA 1
ATOM 5118 C C . ASN C 1 120 ? 27.735 -13.703 -18.988 1.00 13.28 120 ASN C C 1
ATOM 5119 O O . ASN C 1 120 ? 27.973 -14.698 -19.683 1.00 14.08 120 ASN C O 1
ATOM 5124 N N . VAL C 1 121 ? 27.512 -12.509 -19.530 1.00 13.00 121 VAL C N 1
ATOM 5125 C CA . VAL C 1 121 ? 27.520 -12.347 -20.983 1.00 13.60 121 VAL C CA 1
ATOM 5126 C C . VAL C 1 121 ? 28.924 -12.591 -21.513 1.00 13.96 121 VAL C C 1
ATOM 5127 O O . VAL C 1 121 ? 29.096 -13.244 -22.549 1.00 14.86 121 VAL C O 1
ATOM 5131 N N . VAL C 1 122 ? 29.934 -12.115 -20.796 1.00 14.06 122 VAL C N 1
ATOM 5132 C CA . VAL C 1 122 ? 31.311 -12.397 -21.152 1.00 14.94 122 VAL C CA 1
ATOM 5133 C C . VAL C 1 122 ? 31.583 -13.904 -21.093 1.00 15.69 122 VAL C C 1
ATOM 5134 O O . VAL C 1 122 ? 32.116 -14.491 -22.046 1.00 17.10 122 VAL C O 1
ATOM 5138 N N . ALA C 1 123 ? 31.195 -14.547 -19.993 1.00 15.57 123 ALA C N 1
ATOM 5139 C CA . ALA C 1 123 ? 31.489 -15.961 -19.779 1.00 15.95 123 ALA C CA 1
ATOM 5140 C C . ALA C 1 123 ? 30.832 -16.857 -20.824 1.00 16.43 123 ALA C C 1
ATOM 5141 O O . ALA C 1 123 ? 31.401 -17.879 -21.223 1.00 18.11 123 ALA C O 1
ATOM 5143 N N . THR C 1 124 ? 29.629 -16.492 -21.248 1.00 14.93 124 THR C N 1
ATOM 5144 C CA . THR C 1 124 ? 28.887 -17.283 -22.233 1.00 16.50 124 THR C CA 1
ATOM 5145 C C . THR C 1 124 ? 29.220 -16.882 -23.673 1.00 16.28 124 THR C C 1
ATOM 5146 O O . THR C 1 124 ? 28.634 -17.410 -24.624 1.00 18.12 124 THR C O 1
ATOM 5150 N N . ARG C 1 125 ? 30.159 -15.948 -23.829 1.00 16.23 125 ARG C N 1
ATOM 5151 C CA . ARG C 1 125 ? 30.558 -15.417 -25.141 1.00 17.98 125 ARG C CA 1
ATOM 5152 C C . ARG C 1 125 ? 29.365 -14.859 -25.908 1.00 17.14 125 ARG C C 1
ATOM 5153 O O . ARG C 1 125 ? 29.257 -15.035 -27.131 1.00 17.81 125 ARG C O 1
ATOM 5161 N N . GLY C 1 126 ? 28.471 -14.184 -25.198 1.00 16.61 126 GLY C N 1
ATOM 5162 C CA . GLY C 1 126 ? 27.263 -13.667 -25.798 1.00 15.74 126 GLY C CA 1
ATOM 5163 C C . GLY C 1 126 ? 27.361 -12.223 -26.258 1.00 14.69 126 GLY C C 1
ATOM 5164 O O . GLY C 1 126 ? 28.380 -11.548 -26.073 1.00 15.64 126 GLY C O 1
ATOM 5165 N N . ASN C 1 127 ? 26.277 -11.768 -26.872 1.00 15.36 127 ASN C N 1
ATOM 5166 C CA . ASN C 1 127 ? 26.102 -10.364 -27.208 1.00 14.87 127 ASN C CA 1
ATOM 5167 C C . ASN C 1 127 ? 25.276 -9.687 -26.131 1.00 14.43 127 ASN C C 1
ATOM 5168 O O . ASN C 1 127 ? 24.295 -10.254 -25.644 1.00 16.11 127 ASN C O 1
ATOM 5173 N N . GLY C 1 128 ? 25.658 -8.468 -25.766 1.00 14.26 128 GLY C N 1
ATOM 5174 C CA . GLY C 1 128 ? 24.937 -7.735 -24.747 1.00 14.63 128 GLY C CA 1
ATOM 5175 C C . GLY C 1 128 ? 24.832 -6.262 -25.076 1.00 13.15 128 GLY C C 1
ATOM 5176 O O . GLY C 1 128 ? 25.811 -5.636 -25.487 1.00 15.25 128 GLY C O 1
ATOM 5177 N N . ALA C 1 129 ? 23.634 -5.723 -24.907 1.00 13.09 129 ALA C N 1
ATOM 5178 C CA . ALA C 1 129 ? 23.394 -4.303 -25.056 1.00 14.56 129 ALA C CA 1
ATOM 5179 C C . ALA C 1 129 ? 23.384 -3.716 -23.655 1.00 15.09 129 ALA C C 1
ATOM 5180 O O . ALA C 1 129 ? 22.502 -4.041 -22.852 1.00 14.69 129 ALA C O 1
ATOM 5182 N N . THR C 1 130 ? 24.364 -2.864 -23.374 1.00 12.80 130 THR C N 1
ATOM 5183 C CA . THR C 1 130 ? 24.606 -2.416 -22.015 1.00 12.31 130 THR C CA 1
ATOM 5184 C C . THR C 1 130 ? 23.674 -1.274 -21.628 1.00 12.67 130 THR C C 1
ATOM 5185 O O . THR C 1 130 ? 23.508 -0.297 -22.372 1.00 12.85 130 THR C O 1
ATOM 5189 N N . THR C 1 131 ? 23.103 -1.393 -20.432 1.00 13.24 131 THR C N 1
ATOM 5190 C CA . THR C 1 131 ? 22.243 -0.377 -19.850 1.00 13.07 131 THR C CA 1
ATOM 5191 C C . THR C 1 131 ? 23.104 0.716 -19.208 1.00 10.70 131 THR C C 1
ATOM 5192 O O . THR C 1 131 ? 24.324 0.673 -19.308 1.00 11.09 131 THR C O 1
ATOM 5196 N N . VAL C 1 132 ? 22.469 1.677 -18.542 1.00 12.36 132 VAL C N 1
ATOM 5197 C CA . VAL C 1 132 ? 23.236 2.708 -17.850 1.00 13.01 132 VAL C CA 1
ATOM 5198 C C . VAL C 1 132 ? 24.166 2.090 -16.789 1.00 10.99 132 VAL C C 1
ATOM 5199 O O . VAL C 1 132 ? 25.341 2.437 -16.750 1.00 11.94 132 VAL C O 1
ATOM 5203 N N . SER C 1 133 ? 23.692 1.136 -15.986 1.00 11.44 133 SER C N 1
ATOM 5204 C CA . SER C 1 133 ? 24.558 0.594 -14.932 1.00 11.31 133 SER C CA 1
ATOM 5205 C C . SER C 1 133 ? 25.783 -0.116 -15.518 1.00 11.36 133 SER C C 1
ATOM 5206 O O . SER C 1 133 ? 26.888 -0.010 -14.994 1.00 12.35 133 SER C O 1
ATOM 5209 N N . ALA C 1 134 ? 25.606 -0.842 -16.618 1.00 11.12 134 ALA C N 1
ATOM 5210 C CA . ALA C 1 134 ? 26.735 -1.535 -17.223 1.00 11.08 134 ALA C CA 1
ATOM 5211 C C . ALA C 1 134 ? 27.664 -0.577 -17.960 1.00 10.34 134 ALA C C 1
ATOM 5212 O O . ALA C 1 134 ? 28.876 -0.730 -17.918 1.00 11.43 134 ALA C O 1
ATOM 5214 N N . THR C 1 135 ? 27.081 0.387 -18.661 1.00 10.60 135 THR C N 1
ATOM 5215 C CA . THR C 1 135 ? 27.877 1.336 -19.431 1.00 11.78 135 THR C CA 1
ATOM 5216 C C . THR C 1 135 ? 28.698 2.234 -18.502 1.00 12.40 135 THR C C 1
ATOM 5217 O O . THR C 1 135 ? 29.850 2.521 -18.801 1.00 12.07 135 THR C O 1
ATOM 5221 N N . LEU C 1 136 ? 28.132 2.620 -17.357 1.00 11.80 136 LEU C N 1
ATOM 5222 C CA . LEU C 1 136 ? 28.878 3.331 -16.303 1.00 12.87 136 LEU C CA 1
ATOM 5223 C C . LEU C 1 136 ? 30.154 2.606 -15.918 1.00 13.35 136 LEU C C 1
ATOM 5224 O O . LEU C 1 136 ? 31.228 3.217 -15.777 1.00 13.93 136 LEU C O 1
ATOM 5229 N N . PHE C 1 137 ? 30.024 1.298 -15.723 1.00 12.90 137 PHE C N 1
ATOM 5230 C CA . PHE C 1 137 ? 31.142 0.502 -15.273 1.00 13.60 137 PHE C CA 1
ATOM 5231 C C . PHE C 1 137 ? 32.279 0.578 -16.290 1.00 14.56 137 PHE C C 1
ATOM 5232 O O . PHE C 1 137 ?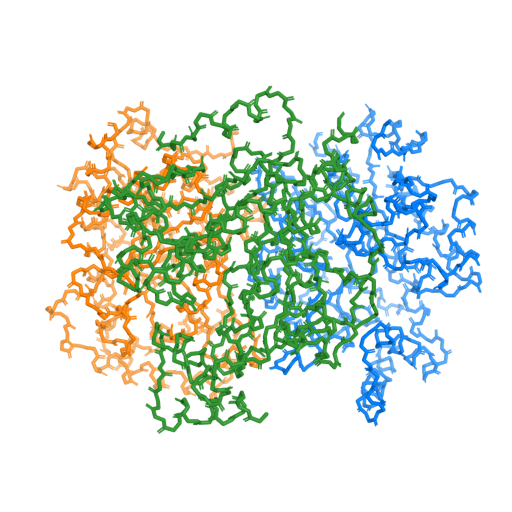 33.428 0.827 -15.932 1.00 14.36 137 PHE C O 1
ATOM 5240 N N . PHE C 1 138 ? 31.958 0.378 -17.563 1.00 13.75 138 PHE C N 1
ATOM 5241 C CA . PHE C 1 138 ? 33.006 0.369 -18.579 1.00 13.94 138 PHE C CA 1
ATOM 5242 C C . PHE C 1 138 ? 33.562 1.765 -18.849 1.00 13.10 138 PHE C C 1
ATOM 5243 O O . PHE C 1 138 ? 34.772 1.924 -19.021 1.00 14.13 138 PHE C O 1
ATOM 5251 N N . ALA C 1 139 ? 32.694 2.772 -18.853 1.00 11.85 139 ALA C N 1
ATOM 5252 C CA . ALA C 1 139 ? 33.154 4.139 -19.067 1.00 14.29 139 ALA C CA 1
ATOM 5253 C C . ALA C 1 139 ? 34.145 4.552 -17.975 1.00 14.80 139 ALA C C 1
ATOM 5254 O O . ALA C 1 139 ? 35.213 5.091 -18.271 1.00 14.62 139 ALA C O 1
ATOM 5256 N N . SER C 1 140 ? 33.810 4.273 -16.716 1.00 15.18 140 SER C N 1
ATOM 5257 C CA . SER C 1 140 ? 34.686 4.600 -15.582 1.00 16.83 140 SER C CA 1
ATOM 5258 C C . SER C 1 140 ? 35.997 3.843 -15.630 1.00 18.90 140 SER C C 1
ATOM 5259 O O . SER C 1 140 ? 37.053 4.386 -15.301 1.00 21.23 140 SER C O 1
ATOM 5262 N N . MET C 1 141 ? 35.922 2.584 -16.040 1.00 17.70 141 MET C N 1
ATOM 5263 C CA . MET C 1 141 ? 37.098 1.737 -16.129 1.00 17.97 141 MET C CA 1
ATOM 5264 C C . MET C 1 141 ? 38.209 2.370 -16.961 1.00 18.08 141 MET C C 1
ATOM 5265 O O . MET C 1 141 ? 39.383 2.265 -16.622 1.00 20.71 141 MET C O 1
ATOM 5270 N N . VAL C 1 142 ? 37.837 3.038 -18.050 1.00 16.94 142 VAL C N 1
ATOM 5271 C CA . VAL C 1 142 ? 38.836 3.580 -18.967 1.00 18.40 142 VAL C CA 1
ATOM 5272 C C . VAL C 1 142 ? 38.975 5.093 -18.883 1.00 17.86 142 VAL C C 1
ATOM 5273 O O . VAL C 1 142 ? 39.712 5.702 -19.660 1.00 20.23 142 VAL C O 1
ATOM 5277 N N . GLY C 1 143 ? 38.287 5.704 -17.927 1.00 16.08 143 GLY C N 1
ATOM 5278 C CA . GLY C 1 143 ? 38.481 7.113 -17.654 1.00 18.11 143 GLY C CA 1
ATOM 5279 C C . GLY C 1 143 ? 37.650 8.063 -18.494 1.00 17.13 143 GLY C C 1
ATOM 5280 O O . GLY C 1 143 ? 38.035 9.222 -18.677 1.00 18.39 143 GLY C O 1
ATOM 5281 N N . ILE C 1 144 ? 36.528 7.589 -19.025 1.00 15.54 144 ILE C N 1
ATOM 5282 C CA . ILE C 1 144 ? 35.594 8.473 -19.708 1.00 14.43 144 ILE C CA 1
ATOM 5283 C C . ILE C 1 144 ? 34.705 9.138 -18.658 1.00 15.26 144 ILE C C 1
ATOM 5284 O O . ILE C 1 144 ? 34.128 8.451 -17.810 1.00 17.49 144 ILE C O 1
ATOM 5289 N N . GLN C 1 145 ? 34.595 10.463 -18.710 1.00 12.44 145 GLN C N 1
ATOM 5290 C CA . GLN C 1 145 ? 33.920 11.221 -17.654 1.00 13.43 145 GLN C CA 1
ATOM 5291 C C . GLN C 1 145 ? 32.490 11.615 -17.976 1.00 13.29 145 GLN C C 1
ATOM 5292 O O . GLN C 1 145 ? 31.723 11.979 -17.078 1.00 17.52 145 GLN C O 1
ATOM 5298 N N . VAL C 1 146 ? 32.140 11.609 -19.257 1.00 12.17 146 VAL C N 1
ATOM 5299 C CA . VAL C 1 146 ? 30.824 12.041 -19.696 1.00 11.83 146 VAL C CA 1
ATOM 5300 C C . VAL C 1 146 ? 30.143 10.908 -20.444 1.00 10.14 146 VAL C C 1
ATOM 5301 O O . VAL C 1 146 ? 30.712 10.357 -21.390 1.00 11.61 146 VAL C O 1
ATOM 5305 N N . PHE C 1 147 ? 28.930 10.565 -20.026 1.00 10.75 147 PHE C N 1
ATOM 5306 C CA . PHE C 1 147 ? 28.166 9.457 -20.593 1.00 10.61 147 PHE C CA 1
ATOM 5307 C C . PHE C 1 147 ? 26.771 9.970 -20.943 1.00 10.74 147 PHE C C 1
ATOM 5308 O O . PHE C 1 147 ? 25.984 10.345 -20.083 1.00 11.68 147 PHE C O 1
ATOM 5316 N N . VAL C 1 148 ? 26.497 10.036 -22.242 1.00 11.33 148 VAL C N 1
ATOM 5317 C CA . VAL C 1 148 ? 25.200 10.464 -22.758 1.00 11.50 148 VAL C CA 1
ATOM 5318 C C . VAL C 1 148 ? 24.249 9.280 -22.900 1.00 11.93 148 VAL C C 1
ATOM 5319 O O . VAL C 1 148 ? 24.609 8.275 -23.490 1.00 12.91 148 VAL C O 1
ATOM 5323 N N . THR C 1 149 ? 23.033 9.435 -22.383 1.00 12.90 149 THR C N 1
ATOM 5324 C CA . THR C 1 149 ? 21.983 8.422 -22.455 1.00 17.53 149 THR C CA 1
ATOM 5325 C C . THR C 1 149 ? 20.668 9.141 -22.827 1.00 16.54 149 THR C C 1
ATOM 5326 O O . THR C 1 149 ? 20.656 10.349 -23.030 1.00 21.82 149 THR C O 1
ATOM 5330 N N . GLY C 1 150 ? 19.577 8.401 -22.966 1.00 22.27 150 GLY C N 1
ATOM 5331 C CA . GLY C 1 150 ? 18.296 9.060 -23.149 1.00 22.47 150 GLY C CA 1
ATOM 5332 C C . GLY C 1 150 ? 17.703 9.427 -21.803 1.00 24.41 150 GLY C C 1
ATOM 5333 O O . GLY C 1 150 ? 17.694 10.583 -21.388 1.00 20.05 150 GLY C O 1
ATOM 5334 N N . GLY C 1 151 ? 17.273 8.404 -21.080 1.00 25.65 151 GLY C N 1
ATOM 5335 C CA . GLY C 1 151 ? 16.734 8.579 -19.749 1.00 25.66 151 GLY C CA 1
ATOM 5336 C C . GLY C 1 151 ? 17.357 7.501 -18.896 1.00 24.41 151 GLY C C 1
ATOM 5337 O O . GLY C 1 151 ? 17.780 6.454 -19.389 1.00 27.62 151 GLY C O 1
ATOM 5338 N N . ILE C 1 152 ? 17.402 7.744 -17.601 1.00 24.34 152 ILE C N 1
ATOM 5339 C CA . ILE C 1 152 ? 17.960 6.758 -16.698 1.00 21.52 152 ILE C CA 1
ATOM 5340 C C . ILE C 1 152 ? 16.822 5.885 -16.145 1.00 23.66 152 ILE C C 1
ATOM 5341 O O . ILE C 1 152 ? 15.684 6.349 -16.049 1.00 23.79 152 ILE C O 1
ATOM 5346 N N . GLY C 1 153 ? 17.108 4.626 -15.801 1.00 19.33 153 GLY C N 1
ATOM 5347 C CA . GLY C 1 153 ? 16.140 3.806 -15.089 1.00 18.32 153 GLY C CA 1
ATOM 5348 C C . GLY C 1 153 ? 15.813 4.474 -13.763 1.00 15.99 153 GLY C C 1
ATOM 5349 O O . GLY C 1 153 ? 16.454 5.448 -13.377 1.00 18.28 153 GLY C O 1
ATOM 5350 N N . GLY C 1 154 ? 14.803 3.976 -13.060 1.00 13.90 154 GLY C N 1
ATOM 5351 C CA . GLY C 1 154 ? 14.392 4.634 -11.839 1.00 15.14 154 GLY C CA 1
ATOM 5352 C C . GLY C 1 154 ? 13.714 3.742 -10.825 1.00 12.90 154 GLY C C 1
ATOM 5353 O O . GLY C 1 154 ? 13.785 2.510 -10.879 1.00 14.10 154 GLY C O 1
ATOM 5354 N N . VAL C 1 155 ? 13.084 4.390 -9.856 1.00 13.98 155 VAL C N 1
ATOM 5355 C CA . VAL C 1 155 ? 12.176 3.721 -8.949 1.00 15.67 155 VAL C CA 1
ATOM 5356 C C . VAL C 1 155 ? 10.867 3.501 -9.688 1.00 15.18 155 VAL C C 1
ATOM 5357 O O . VAL C 1 155 ? 10.282 4.453 -10.209 1.00 15.49 155 VAL C O 1
ATOM 5361 N N . HIS C 1 156 ? 10.402 2.263 -9.734 1.00 15.24 156 HIS C N 1
ATOM 5362 C CA . HIS C 1 156 ? 9.168 1.974 -10.448 1.00 15.85 156 HIS C CA 1
ATOM 5363 C C . HIS C 1 156 ? 7.953 2.391 -9.639 1.00 16.98 156 HIS C C 1
ATOM 5364 O O . HIS C 1 156 ? 8.015 2.508 -8.422 1.00 17.20 156 HIS C O 1
ATOM 5371 N N . ARG C 1 157 ? 6.840 2.624 -10.328 1.00 18.41 157 ARG C N 1
ATOM 5372 C CA . ARG C 1 157 ? 5.589 2.872 -9.632 1.00 19.70 157 ARG C CA 1
ATOM 5373 C C . ARG C 1 157 ? 5.224 1.655 -8.787 1.00 20.83 157 ARG C C 1
ATOM 5374 O O . ARG C 1 157 ? 5.549 0.521 -9.144 1.00 20.03 157 ARG C O 1
ATOM 5382 N N . HIS C 1 158 ? 4.584 1.917 -7.649 1.00 22.74 158 HIS C N 1
ATOM 5383 C CA . HIS C 1 158 ? 4.210 0.883 -6.675 1.00 27.20 158 HIS C CA 1
ATOM 5384 C C . HIS C 1 158 ? 5.421 0.154 -6.111 1.00 24.92 158 HIS C C 1
ATOM 5385 O O . HIS C 1 158 ? 5.320 -1.002 -5.707 1.00 27.71 158 HIS C O 1
ATOM 5392 N N . ALA C 1 159 ? 6.573 0.819 -6.103 1.00 22.41 159 ALA C N 1
ATOM 5393 C CA . ALA C 1 159 ? 7.779 0.207 -5.542 1.00 23.07 159 ALA C CA 1
ATOM 5394 C C . ALA C 1 159 ? 7.635 -0.101 -4.044 1.00 26.84 159 ALA C C 1
ATOM 5395 O O . ALA C 1 159 ? 8.341 -0.938 -3.496 1.00 26.77 159 ALA C O 1
ATOM 5397 N N . ASN C 1 160 ? 6.731 0.573 -3.364 1.00 30.37 160 ASN C N 1
ATOM 5398 C CA . ASN C 1 160 ? 6.538 0.282 -1.956 1.00 31.65 160 ASN C CA 1
ATOM 5399 C C . ASN C 1 160 ? 5.805 -1.081 -1.799 1.00 33.27 160 ASN C C 1
ATOM 5400 O O . ASN C 1 160 ? 5.752 -1.637 -0.686 1.00 37.61 160 ASN C O 1
ATOM 5405 N N . HIS C 1 161 ? 5.197 -1.599 -2.874 1.00 33.07 161 HIS C N 1
ATOM 5406 C CA . HIS C 1 161 ? 4.748 -3.002 -2.868 1.00 33.47 161 HIS C CA 1
ATOM 5407 C C . HIS C 1 161 ? 5.814 -3.965 -3.442 1.00 28.74 161 HIS C C 1
ATOM 5408 O O . HIS C 1 161 ? 5.860 -5.147 -3.075 1.00 34.40 161 HIS C O 1
ATOM 5415 N N . SER C 1 162 ? 6.666 -3.468 -4.338 1.00 27.16 162 SER C N 1
ATOM 5416 C CA . SER C 1 162 ? 7.574 -4.346 -5.086 1.00 22.59 162 SER C CA 1
ATOM 5417 C C . SER C 1 162 ? 9.081 -4.228 -4.793 1.00 18.45 162 SER C C 1
ATOM 5418 O O . SER C 1 162 ? 9.830 -5.187 -5.007 1.00 17.99 162 SER C O 1
ATOM 5421 N N . MET C 1 163 ? 9.513 -3.046 -4.357 1.00 19.81 163 MET C N 1
ATOM 5422 C CA . MET C 1 163 ? 10.933 -2.695 -4.248 1.00 16.74 163 MET C CA 1
ATOM 5423 C C . MET C 1 163 ? 11.679 -2.776 -5.572 1.00 15.20 163 MET C C 1
ATOM 5424 O O . MET C 1 163 ? 12.891 -2.970 -5.595 1.00 14.64 163 MET C O 1
ATOM 5429 N N . ASP C 1 164 ? 10.964 -2.583 -6.678 1.00 15.78 164 ASP C N 1
ATOM 5430 C CA . ASP C 1 164 ? 11.597 -2.558 -7.991 1.00 14.81 164 ASP C CA 1
ATOM 5431 C C . ASP C 1 164 ? 12.285 -1.214 -8.224 1.00 13.77 164 ASP C C 1
ATOM 5432 O O . ASP C 1 164 ? 11.633 -0.211 -8.520 1.00 15.88 164 ASP C O 1
ATOM 5437 N N . ILE C 1 165 ? 13.609 -1.206 -8.073 1.00 13.51 165 ILE C N 1
ATOM 5438 C CA . ILE C 1 165 ? 14.411 0.012 -8.165 1.00 13.76 165 ILE C CA 1
ATOM 5439 C C . ILE C 1 165 ? 15.630 -0.246 -9.043 1.00 13.61 165 ILE C C 1
ATOM 5440 O O . ILE C 1 165 ? 16.419 -1.148 -8.765 1.00 13.79 165 ILE C O 1
ATOM 5445 N N . SER C 1 166 ? 15.785 0.549 -10.100 1.00 12.88 166 SER C N 1
ATOM 5446 C CA . SER C 1 166 ? 16.844 0.313 -11.073 1.00 12.75 166 SER C CA 1
ATOM 5447 C C . SER C 1 166 ? 18.248 0.331 -10.477 1.00 11.76 166 SER C C 1
ATOM 5448 O O . SER C 1 166 ? 18.604 1.237 -9.725 1.00 12.26 166 SER C O 1
ATOM 5451 N N . SER C 1 167 ? 19.069 -0.632 -10.868 1.00 11.66 167 SER C N 1
ATOM 5452 C CA . SER C 1 167 ? 20.477 -0.617 -10.488 1.00 11.11 167 SER C CA 1
ATOM 5453 C C . SER C 1 167 ? 21.216 0.573 -11.082 1.00 10.88 167 SER C C 1
ATOM 5454 O O . SER C 1 167 ? 22.313 0.899 -10.639 1.00 11.45 167 SER C O 1
ATOM 5457 N N . ASP C 1 168 ? 20.640 1.219 -12.094 1.00 11.20 168 ASP C N 1
ATOM 5458 C CA . ASP C 1 168 ? 21.220 2.437 -12.637 1.00 11.05 168 ASP C CA 1
ATOM 5459 C C . ASP C 1 168 ? 21.504 3.453 -11.538 1.00 11.87 168 ASP C C 1
ATOM 5460 O O . ASP C 1 168 ? 22.523 4.154 -11.560 1.00 12.41 168 ASP C O 1
ATOM 5465 N N . LEU C 1 169 ? 20.580 3.551 -10.595 1.00 11.74 169 LEU C N 1
ATOM 5466 C CA . LEU C 1 169 ? 20.664 4.561 -9.548 1.00 11.49 169 LEU C CA 1
ATOM 5467 C C . LEU C 1 169 ? 21.756 4.214 -8.536 1.00 10.59 169 LEU C C 1
ATOM 5468 O O . LEU C 1 169 ? 22.540 5.079 -8.137 1.00 11.45 169 LEU C O 1
ATOM 5473 N N . THR C 1 170 ? 21.800 2.951 -8.125 1.00 10.60 170 THR C N 1
ATOM 5474 C CA . THR C 1 170 ? 22.842 2.480 -7.224 1.00 11.86 170 THR C CA 1
ATOM 5475 C C . THR C 1 170 ? 24.213 2.639 -7.864 1.00 10.48 170 THR C C 1
ATOM 5476 O O . THR C 1 170 ? 25.165 3.128 -7.236 1.00 10.71 170 THR C O 1
ATOM 5480 N N . ALA C 1 171 ? 24.309 2.257 -9.134 1.00 9.91 171 ALA C N 1
ATOM 5481 C CA . ALA C 1 171 ? 25.578 2.342 -9.829 1.00 10.54 171 ALA C CA 1
ATOM 5482 C C . ALA C 1 171 ? 26.071 3.783 -9.894 1.00 10.78 171 ALA C C 1
ATOM 5483 O O . ALA C 1 171 ? 27.259 4.046 -9.695 1.00 10.59 171 ALA C O 1
ATOM 5485 N N . LEU C 1 172 ? 25.175 4.725 -10.189 1.00 10.04 172 LEU C N 1
ATOM 5486 C CA . LEU C 1 172 ? 25.593 6.107 -10.317 1.00 10.89 172 LEU C CA 1
ATOM 5487 C C . LEU C 1 172 ? 26.059 6.655 -8.959 1.00 11.28 172 LEU C C 1
ATOM 5488 O O . LEU C 1 172 ? 26.952 7.501 -8.909 1.00 10.76 172 LEU C O 1
ATOM 5493 N N . GLY C 1 173 ? 25.475 6.161 -7.867 1.00 10.45 173 GLY C N 1
ATOM 5494 C CA . GLY C 1 173 ? 25.881 6.559 -6.532 1.00 11.11 173 GLY C CA 1
ATOM 5495 C C . GLY C 1 173 ? 27.271 6.098 -6.132 1.00 10.68 173 GLY C C 1
ATOM 5496 O O . GLY C 1 173 ? 27.807 6.568 -5.126 1.00 12.13 173 GLY C O 1
ATOM 5497 N N . ARG C 1 174 ? 27.864 5.170 -6.877 1.00 10.66 174 ARG C N 1
ATOM 5498 C CA . ARG C 1 174 ? 29.220 4.725 -6.542 1.00 10.63 174 ARG C CA 1
ATOM 5499 C C . ARG C 1 174 ? 30.117 4.632 -7.769 1.00 11.98 174 ARG C C 1
ATOM 5500 O O . ARG C 1 174 ? 31.148 3.955 -7.744 1.00 12.29 174 ARG C O 1
ATOM 5508 N N . THR C 1 175 ? 29.766 5.381 -8.816 1.00 10.89 175 THR C N 1
ATOM 5509 C CA . THR C 1 175 ? 30.624 5.492 -9.998 1.00 12.59 175 THR C CA 1
ATOM 5510 C C . THR C 1 175 ? 30.764 6.963 -10.349 1.00 12.67 175 THR C C 1
ATOM 5511 O O . THR C 1 175 ? 29.771 7.596 -10.711 1.00 13.90 175 THR C O 1
ATOM 5515 N N . PRO C 1 176 ? 31.979 7.523 -10.237 1.00 12.04 176 PRO C N 1
ATOM 5516 C CA . PRO C 1 176 ? 32.122 8.973 -10.425 1.00 12.60 176 PRO C CA 1
ATOM 5517 C C . PRO C 1 176 ? 32.190 9.345 -11.904 1.00 12.29 176 PRO C C 1
ATOM 5518 O O . PRO C 1 176 ? 33.271 9.505 -12.489 1.00 17.64 176 PRO C O 1
ATOM 5522 N N . ILE C 1 177 ? 31.013 9.458 -12.497 1.00 11.72 177 ILE C N 1
ATOM 5523 C CA . ILE C 1 177 ? 30.851 9.789 -13.905 1.00 12.82 177 ILE C CA 1
ATOM 5524 C C . ILE C 1 177 ? 29.653 10.713 -14.012 1.00 11.99 177 ILE C C 1
ATOM 5525 O O . ILE C 1 177 ? 28.742 10.648 -13.182 1.00 12.35 177 ILE C O 1
ATOM 5530 N N . ALA C 1 178 ? 29.640 11.572 -15.030 1.00 10.89 178 ALA C N 1
ATOM 5531 C CA . ALA C 1 178 ? 28.490 12.413 -15.299 1.00 11.57 178 ALA C CA 1
ATOM 5532 C C . ALA C 1 178 ? 27.611 11.783 -16.370 1.00 10.88 178 ALA C C 1
ATOM 5533 O O . ALA C 1 178 ? 28.040 11.569 -17.517 1.00 13.30 178 ALA C O 1
ATOM 5535 N N . VAL C 1 179 ? 26.378 11.490 -15.998 1.00 10.36 179 VAL C N 1
ATOM 5536 C CA . VAL C 1 179 ? 25.391 10.970 -16.928 1.00 11.30 179 VAL C CA 1
ATOM 5537 C C . VAL C 1 179 ? 24.556 12.124 -17.450 1.00 11.36 179 VAL C C 1
ATOM 5538 O O . VAL C 1 179 ? 24.012 12.910 -16.676 1.00 11.97 179 VAL C O 1
ATOM 5542 N N . ILE C 1 180 ? 24.444 12.213 -18.775 1.00 11.16 180 ILE C N 1
ATOM 5543 C CA . ILE C 1 180 ? 23.687 13.269 -19.437 1.00 11.85 180 ILE C CA 1
ATOM 5544 C C . ILE C 1 180 ? 22.388 12.656 -19.916 1.00 12.83 180 ILE C C 1
ATOM 5545 O O . ILE C 1 180 ? 22.375 11.894 -20.885 1.00 14.20 180 ILE C O 1
ATOM 5550 N N . SER C 1 181 ? 21.303 12.983 -19.230 1.00 13.79 181 SER C N 1
ATOM 5551 C CA . SER C 1 181 ? 19.992 12.414 -19.499 1.00 14.65 181 SER C CA 1
ATOM 5552 C C . SER C 1 181 ? 19.021 13.525 -19.854 1.00 15.05 181 SER C C 1
ATOM 5553 O O . SER C 1 181 ? 19.352 14.706 -19.723 1.00 15.34 181 SER C O 1
ATOM 5556 N N . ALA C 1 182 ? 17.814 13.136 -20.262 1.00 16.11 182 ALA C N 1
ATOM 5557 C CA . ALA C 1 182 ? 16.710 14.077 -20.399 1.00 16.54 182 ALA C CA 1
ATOM 5558 C C . ALA C 1 182 ? 15.723 13.905 -19.252 1.00 18.01 182 ALA C C 1
ATOM 5559 O O . ALA C 1 182 ? 14.522 14.136 -19.409 1.00 19.02 182 ALA C O 1
ATOM 5561 N N . GLY C 1 183 ? 16.238 13.500 -18.093 1.00 16.84 183 GLY C N 1
ATOM 5562 C CA . GLY C 1 183 ? 15.395 13.241 -16.940 1.00 18.44 183 GLY C CA 1
ATOM 5563 C C . GLY C 1 183 ? 14.898 11.810 -16.869 1.00 18.78 183 GLY C C 1
ATOM 5564 O O . GLY C 1 183 ? 15.574 10.879 -17.313 1.00 20.68 183 GLY C O 1
ATOM 5565 N N . VAL C 1 184 ? 13.693 11.648 -16.328 1.00 17.24 184 VAL C N 1
ATOM 5566 C CA . VAL C 1 184 ? 13.110 10.346 -16.016 1.00 17.70 184 VAL C CA 1
ATOM 5567 C C . VAL C 1 184 ? 11.683 10.296 -16.561 1.00 18.84 184 VAL C C 1
ATOM 5568 O O . VAL C 1 184 ? 10.919 11.235 -16.360 1.00 19.78 184 VAL C O 1
ATOM 5572 N N . ALA C 1 185 ? 11.326 9.214 -17.246 1.00 20.10 185 ALA C N 1
ATOM 5573 C CA . ALA C 1 185 ? 9.980 9.097 -17.810 1.00 20.82 185 ALA C CA 1
ATOM 5574 C C . ALA C 1 185 ? 8.919 8.862 -16.731 1.00 22.12 185 ALA C C 1
ATOM 5575 O O . ALA C 1 185 ? 9.178 8.191 -15.724 1.00 19.67 185 ALA C O 1
ATOM 5577 N N . SER C 1 186 ? 7.716 9.388 -16.958 1.00 21.46 186 SER C N 1
ATOM 5578 C CA . SER C 1 186 ? 6.623 9.259 -15.997 1.00 21.76 186 SER C CA 1
ATOM 5579 C C . SER C 1 186 ? 6.062 7.838 -15.930 1.00 21.49 186 SER C C 1
ATOM 5580 O O . SER C 1 186 ? 5.186 7.550 -15.114 1.00 22.65 186 SER C O 1
ATOM 5583 N N . ILE C 1 187 ? 6.575 6.948 -16.773 1.00 19.10 187 ILE C N 1
ATOM 5584 C CA . ILE C 1 187 ? 6.317 5.520 -16.608 1.00 20.69 187 ILE C CA 1
ATOM 5585 C C . ILE C 1 187 ? 6.835 5.075 -15.240 1.00 19.62 187 ILE C C 1
ATOM 5586 O O . ILE C 1 187 ? 6.259 4.196 -14.588 1.00 20.69 187 ILE C O 1
ATOM 5591 N N . LEU C 1 188 ? 7.920 5.716 -14.810 1.00 17.73 188 LEU C N 1
ATOM 5592 C CA . LEU C 1 188 ? 8.529 5.467 -13.510 1.00 17.43 188 LEU C CA 1
ATOM 5593 C C . LEU C 1 188 ? 7.990 6.445 -12.477 1.00 18.14 188 LEU C C 1
ATOM 5594 O O . LEU C 1 188 ? 7.224 7.355 -12.803 1.00 18.52 188 LEU C O 1
ATOM 5599 N N . ASP C 1 189 ? 8.389 6.255 -11.223 1.00 16.07 189 ASP C N 1
ATOM 5600 C CA . ASP C 1 189 ? 7.992 7.160 -10.157 1.00 16.92 189 ASP C CA 1
ATOM 5601 C C . ASP C 1 189 ? 9.057 8.235 -10.033 1.00 17.05 189 ASP C C 1
ATOM 5602 O O . ASP C 1 189 ? 10.119 8.013 -9.435 1.00 15.48 189 ASP C O 1
ATOM 5607 N N . ILE C 1 190 ? 8.793 9.400 -10.611 1.00 16.33 190 ILE C N 1
ATOM 5608 C CA . ILE C 1 190 ? 9.820 10.432 -10.664 1.00 15.49 190 ILE C CA 1
ATOM 5609 C C . ILE C 1 190 ? 10.143 10.992 -9.267 1.00 16.54 190 ILE C C 1
ATOM 5610 O O . ILE C 1 190 ? 11.325 11.105 -8.932 1.00 15.68 190 ILE C O 1
ATOM 5615 N N . PRO C 1 191 ? 9.126 11.318 -8.435 1.00 15.98 191 PRO C N 1
ATOM 5616 C CA . PRO C 1 191 ? 9.504 11.791 -7.094 1.00 15.96 191 PRO C CA 1
ATOM 5617 C C . PRO C 1 191 ? 10.353 10.787 -6.308 1.00 14.79 191 PRO C C 1
ATOM 5618 O O . PRO C 1 191 ? 11.330 11.194 -5.668 1.00 15.09 191 PRO C O 1
ATOM 5622 N N . LYS C 1 192 ? 10.003 9.510 -6.348 1.00 14.65 192 LYS C N 1
ATOM 5623 C CA . LYS C 1 192 ? 10.769 8.535 -5.581 1.00 14.60 192 LYS C CA 1
ATOM 5624 C C . LYS C 1 192 ? 12.147 8.318 -6.198 1.00 14.10 192 LYS C C 1
ATOM 5625 O O . LYS C 1 192 ? 13.109 8.042 -5.483 1.00 13.82 192 LYS C O 1
ATOM 5631 N N . THR C 1 193 ? 12.248 8.440 -7.518 1.00 13.55 193 THR C N 1
ATOM 5632 C CA . THR C 1 193 ? 13.538 8.305 -8.179 1.00 13.30 193 THR C CA 1
ATOM 5633 C C . THR C 1 193 ? 14.482 9.415 -7.720 1.00 13.29 193 THR C C 1
ATOM 5634 O O . THR C 1 193 ? 15.657 9.169 -7.417 1.00 13.49 193 THR C O 1
ATOM 5638 N N . LEU C 1 194 ? 13.969 10.638 -7.641 1.00 12.66 194 LEU C N 1
ATOM 5639 C CA . LEU C 1 194 ? 14.745 11.755 -7.119 1.00 12.61 194 LEU C CA 1
ATOM 5640 C C . LEU C 1 194 ? 15.167 11.503 -5.663 1.00 12.99 194 LEU C C 1
ATOM 5641 O O . LEU C 1 194 ? 16.310 11.786 -5.302 1.00 13.12 194 LEU C O 1
ATOM 5646 N N . GLU C 1 195 ? 14.270 10.964 -4.835 1.00 12.26 195 GLU C N 1
ATOM 5647 C CA . GLU C 1 195 ? 14.639 10.656 -3.457 1.00 13.43 195 GLU C CA 1
ATOM 5648 C C . GLU C 1 195 ? 15.746 9.606 -3.391 1.00 13.38 195 GLU C C 1
ATOM 5649 O O . GLU C 1 195 ? 16.698 9.759 -2.627 1.00 13.23 195 GLU C O 1
ATOM 5655 N N . TYR C 1 196 ? 15.625 8.547 -4.185 1.00 13.15 196 TYR C N 1
ATOM 5656 C CA . TYR C 1 196 ? 16.601 7.461 -4.144 1.00 12.96 196 TYR C CA 1
ATOM 5657 C C . TYR C 1 196 ? 17.965 7.957 -4.615 1.00 11.86 196 TYR C C 1
ATOM 5658 O O . TYR C 1 196 ? 18.989 7.650 -3.987 1.00 12.68 196 TYR C O 1
ATOM 5667 N N . LEU C 1 197 ? 17.987 8.768 -5.665 1.00 11.72 197 LEU C N 1
ATOM 5668 C CA . LEU C 1 197 ? 19.230 9.389 -6.096 1.00 12.05 197 LEU C CA 1
ATOM 5669 C C . LEU C 1 197 ? 19.872 10.200 -4.983 1.00 12.49 197 LEU C C 1
ATOM 5670 O O . LEU C 1 197 ? 21.096 10.139 -4.796 1.00 12.40 197 LEU C O 1
ATOM 5675 N N . GLU C 1 198 ? 19.065 10.969 -4.257 1.00 11.42 198 GLU C N 1
ATOM 5676 C CA . GLU C 1 198 ? 19.591 11.744 -3.148 1.00 13.05 198 GLU C CA 1
ATOM 5677 C C . GLU C 1 198 ? 20.181 10.821 -2.070 1.00 11.86 198 GLU C C 1
ATOM 5678 O O . GLU C 1 198 ? 21.270 11.078 -1.569 1.00 12.59 198 GLU C O 1
ATOM 5684 N N . THR C 1 199 ? 19.482 9.748 -1.738 1.00 11.77 199 THR C N 1
ATOM 5685 C CA . THR C 1 199 ? 19.968 8.796 -0.741 1.00 11.70 199 THR C CA 1
ATOM 5686 C C . THR C 1 199 ? 21.302 8.186 -1.168 1.00 13.45 199 THR C C 1
ATOM 5687 O O . THR C 1 199 ? 22.167 7.903 -0.319 1.00 14.14 199 THR C O 1
ATOM 5691 N N . GLN C 1 200 ? 21.475 7.994 -2.477 1.00 11.31 200 GLN C N 1
ATOM 5692 C CA . GLN C 1 200 ? 22.702 7.417 -3.004 1.00 12.94 200 GLN C CA 1
ATOM 5693 C C . GLN C 1 200 ? 23.831 8.421 -3.217 1.00 12.26 200 GLN C C 1
ATOM 5694 O O . GLN C 1 200 ? 24.871 8.056 -3.768 1.00 13.37 200 GLN C O 1
ATOM 5700 N N . GLU C 1 201 ? 23.621 9.674 -2.809 1.00 11.08 201 GLU C N 1
ATOM 5701 C CA . GLU C 1 201 ? 24.609 10.761 -2.909 1.00 12.03 201 GLU C CA 1
ATOM 5702 C C . GLU C 1 201 ? 24.905 11.258 -4.320 1.00 11.66 201 GLU C C 1
ATOM 5703 O O . GLU C 1 201 ? 25.970 11.828 -4.574 1.00 12.09 201 GLU C O 1
ATOM 5709 N N . VAL C 1 202 ? 23.935 11.109 -5.215 1.00 11.27 202 VAL C N 1
ATOM 5710 C CA . VAL C 1 202 ? 24.078 11.577 -6.591 1.00 11.06 202 VAL C CA 1
ATOM 5711 C C . VAL C 1 202 ? 23.623 13.018 -6.745 1.00 10.34 202 VAL C C 1
ATOM 5712 O O . VAL C 1 202 ? 22.476 13.324 -6.454 1.00 10.87 202 VAL C O 1
ATOM 5716 N N . TYR C 1 203 ? 24.526 13.889 -7.189 1.00 10.43 203 TYR C N 1
ATOM 5717 C CA . TYR C 1 203 ? 24.180 15.259 -7.534 1.00 10.37 203 TYR C CA 1
ATOM 5718 C C . TYR C 1 203 ? 23.300 15.265 -8.769 1.00 11.37 203 TYR C C 1
ATOM 5719 O O . TYR C 1 203 ? 23.670 14.700 -9.803 1.00 11.60 203 TYR C O 1
ATOM 5728 N N . VAL C 1 204 ? 22.129 15.877 -8.639 1.00 11.30 204 VAL C N 1
ATOM 5729 C CA . VAL C 1 204 ? 21.159 15.982 -9.717 1.00 11.95 204 VAL C CA 1
ATOM 5730 C C . VAL C 1 204 ? 20.930 17.457 -10.056 1.00 11.69 204 VAL C C 1
ATOM 5731 O O . VAL C 1 204 ? 20.605 18.263 -9.174 1.00 12.98 204 VAL C O 1
ATOM 5735 N N . ALA C 1 205 ? 21.079 17.818 -11.329 1.00 12.30 205 ALA C N 1
ATOM 5736 C CA . ALA C 1 205 ? 20.858 19.199 -11.743 1.00 12.56 205 ALA C CA 1
ATOM 5737 C C . ALA C 1 205 ? 20.131 19.254 -13.071 1.00 14.21 205 ALA C C 1
ATOM 5738 O O . ALA C 1 205 ? 20.464 18.527 -14.005 1.00 13.87 205 ALA C O 1
ATOM 5740 N N . ALA C 1 206 ? 19.119 20.114 -13.136 1.00 14.34 206 ALA C N 1
ATOM 5741 C CA . ALA C 1 206 ? 18.445 20.387 -14.395 1.00 14.93 206 ALA C CA 1
ATOM 5742 C C . ALA C 1 206 ? 19.184 21.478 -15.153 1.00 14.91 206 ALA C C 1
ATOM 5743 O O . ALA C 1 206 ? 19.783 22.372 -14.554 1.00 15.57 206 ALA C O 1
ATOM 5745 N N . TYR C 1 207 ? 19.137 21.384 -16.475 1.00 15.26 207 TYR C N 1
ATOM 5746 C CA . TYR C 1 207 ? 19.834 22.302 -17.362 1.00 15.41 207 TYR C CA 1
ATOM 5747 C C . TYR C 1 207 ? 18.934 23.458 -17.798 1.00 16.11 207 TYR C C 1
ATOM 5748 O O . TYR C 1 207 ? 17.928 23.241 -18.469 1.00 16.74 207 TYR C O 1
ATOM 5757 N N . LYS C 1 208 ? 19.296 24.666 -17.376 1.00 15.59 208 LYS C N 1
ATOM 5758 C CA . LYS C 1 208 ? 18.582 25.892 -17.744 1.00 18.77 208 LYS C CA 1
ATOM 5759 C C . LYS C 1 208 ? 17.102 25.848 -17.388 1.00 21.03 208 LYS C C 1
ATOM 5760 O O . LYS C 1 208 ? 16.259 26.378 -18.122 1.00 21.80 208 LYS C O 1
ATOM 5766 N N . SER C 1 209 ? 16.791 25.230 -16.256 1.00 20.00 209 SER C N 1
ATOM 5767 C CA . SER C 1 209 ? 15.416 25.159 -15.779 1.00 20.93 209 SER C CA 1
ATOM 5768 C C . SER C 1 209 ? 15.376 24.883 -14.284 1.00 22.15 209 SER C C 1
ATOM 5769 O O . SER C 1 209 ? 16.303 24.277 -13.731 1.00 21.45 209 SER C O 1
ATOM 5772 N N . ASP C 1 210 ? 14.304 25.325 -13.630 1.00 22.76 210 ASP C N 1
ATOM 5773 C CA . ASP C 1 210 ? 14.062 24.973 -12.237 1.00 24.50 210 ASP C CA 1
ATOM 5774 C C . ASP C 1 210 ? 13.217 23.705 -12.127 1.00 23.01 210 ASP C C 1
ATOM 5775 O O . ASP C 1 210 ? 13.010 23.193 -11.026 1.00 26.20 210 ASP C O 1
ATOM 5780 N N . GLU C 1 211 ? 12.725 23.201 -13.256 1.00 22.58 211 GLU C N 1
ATOM 5781 C CA . GLU C 1 211 ? 11.884 22.004 -13.245 1.00 24.41 211 GLU C CA 1
ATOM 5782 C C . GLU C 1 211 ? 12.624 20.774 -13.749 1.00 21.95 211 GLU C C 1
ATOM 5783 O O . GLU C 1 211 ? 13.261 20.801 -14.803 1.00 21.82 211 GLU C O 1
ATOM 5789 N N . PHE C 1 212 ? 12.540 19.690 -12.987 1.00 20.15 212 PHE C N 1
ATOM 5790 C CA . PHE C 1 212 ? 13.139 18.438 -13.412 1.00 18.76 212 PHE C CA 1
ATOM 5791 C C . PHE C 1 212 ? 12.361 17.887 -14.603 1.00 21.09 212 PHE C C 1
ATOM 5792 O O . PHE C 1 212 ? 11.144 17.759 -14.537 1.00 21.22 212 PHE C O 1
ATOM 5800 N N . PRO C 1 213 ? 13.057 17.556 -15.696 1.00 18.94 213 PRO C N 1
ATOM 5801 C CA . PRO C 1 213 ? 12.342 17.121 -16.905 1.00 20.65 213 PRO C CA 1
ATOM 5802 C C . PRO C 1 213 ? 11.891 15.668 -16.860 1.00 20.80 213 PRO C C 1
ATOM 5803 O O . PRO C 1 213 ? 12.463 14.855 -16.127 1.00 20.44 213 PRO C O 1
ATOM 5807 N N . ALA C 1 214 ? 10.875 15.356 -17.662 1.00 20.22 214 ALA C N 1
ATOM 5808 C CA . ALA C 1 214 ? 10.254 14.042 -17.654 1.00 20.37 214 ALA C CA 1
ATOM 5809 C C . ALA C 1 214 ? 10.416 13.320 -18.988 1.00 21.44 214 ALA C C 1
ATOM 5810 O O . ALA C 1 214 ? 9.450 12.777 -19.525 1.00 22.89 214 ALA C O 1
ATOM 5812 N N . PHE C 1 215 ? 11.635 13.339 -19.520 1.00 20.82 215 PHE C N 1
ATOM 5813 C CA . PHE C 1 215 ? 12.013 12.518 -20.666 1.00 20.62 215 PHE C CA 1
ATOM 5814 C C . PHE C 1 215 ? 11.262 12.985 -21.925 1.00 20.72 215 PHE C C 1
ATOM 5815 O O . PHE C 1 215 ? 11.707 13.931 -22.584 1.00 20.53 215 PHE C O 1
ATOM 5823 N N . PHE C 1 216 ? 10.132 12.349 -22.240 1.00 22.94 216 PHE C N 1
ATOM 5824 C CA . PHE C 1 216 ? 9.316 12.725 -23.403 1.00 25.69 216 PHE C CA 1
ATOM 5825 C C . PHE C 1 216 ? 8.841 14.174 -23.350 1.00 24.88 216 PHE C C 1
ATOM 5826 O O . PHE C 1 216 ? 8.685 14.826 -24.389 1.00 26.25 216 PHE C O 1
ATOM 5834 N N . THR C 1 217 ? 8.580 14.663 -22.142 1.00 24.47 217 THR C N 1
ATOM 5835 C CA . THR C 1 217 ? 8.076 16.021 -21.938 1.00 27.36 217 THR C CA 1
ATOM 5836 C C . THR C 1 217 ? 8.925 16.773 -20.921 1.00 27.94 217 THR C C 1
ATOM 5837 O O . THR C 1 217 ? 9.602 16.162 -20.096 1.00 27.06 217 THR C O 1
ATOM 5841 N N . GLU C 1 218 ? 8.886 18.098 -20.984 1.00 30.47 218 GLU C N 1
ATOM 5842 C CA . GLU C 1 218 ? 9.684 18.929 -20.091 1.00 30.14 218 GLU C CA 1
ATOM 5843 C C . GLU C 1 218 ? 9.121 19.055 -18.669 1.00 30.36 218 GLU C C 1
ATOM 5844 O O . GLU C 1 218 ? 9.867 19.341 -17.733 1.00 30.92 218 GLU C O 1
ATOM 5850 N N . LYS C 1 219 ? 7.823 18.821 -18.499 1.00 31.35 219 LYS C N 1
ATOM 5851 C CA . LYS C 1 219 ? 7.181 18.981 -17.192 1.00 32.22 219 LYS C CA 1
ATOM 5852 C C . LYS C 1 219 ? 7.020 17.659 -16.447 1.00 30.94 219 LYS C C 1
ATOM 5853 O O . LYS C 1 219 ? 6.321 16.759 -16.907 1.00 31.05 219 LYS C O 1
ATOM 5859 N N . SER C 1 220 ? 7.678 17.544 -15.298 1.00 28.91 220 SER C N 1
ATOM 5860 C CA . SER C 1 220 ? 7.500 16.379 -14.437 1.00 28.26 220 SER C CA 1
ATOM 5861 C C . SER C 1 220 ? 6.640 16.729 -13.229 1.00 29.47 220 SER C C 1
ATOM 5862 O O . SER C 1 220 ? 6.079 15.845 -12.582 1.00 30.41 220 SER C O 1
ATOM 5865 N N . GLY C 1 221 ? 6.554 18.020 -12.920 1.00 27.34 221 GLY C N 1
ATOM 5866 C CA . GLY C 1 221 ? 5.860 18.471 -11.728 1.00 28.71 221 GLY C CA 1
ATOM 5867 C C . GLY C 1 221 ? 6.745 18.436 -10.496 1.00 29.58 221 GLY C C 1
ATOM 5868 O O . GLY C 1 221 ? 6.297 18.711 -9.383 1.00 29.80 221 GLY C O 1
ATOM 5869 N N . CYS C 1 222 ? 8.013 18.098 -10.700 1.00 26.43 222 CYS C N 1
ATOM 5870 C CA . CYS C 1 222 ? 8.978 18.072 -9.611 1.00 25.12 222 CYS C CA 1
ATOM 5871 C C . CYS C 1 222 ? 10.005 19.176 -9.775 1.00 24.05 222 CYS C C 1
ATOM 5872 O O . CYS C 1 222 ? 10.548 19.370 -10.861 1.00 23.11 222 CYS C O 1
ATOM 5875 N N . LYS C 1 223 ? 10.274 19.887 -8.687 1.00 22.79 223 LYS C N 1
ATOM 5876 C CA . LYS C 1 223 ? 11.323 20.893 -8.663 1.00 24.83 223 LYS C CA 1
ATOM 5877 C C . LYS C 1 223 ? 12.687 20.220 -8.796 1.00 23.73 223 LYS C C 1
ATOM 5878 O O . LYS C 1 223 ? 12.931 19.191 -8.176 1.00 24.10 223 LYS C O 1
ATOM 5884 N N . ALA C 1 224 ? 13.574 20.792 -9.603 1.00 23.16 224 ALA C N 1
ATOM 5885 C CA . ALA C 1 224 ? 14.938 20.277 -9.684 1.00 22.60 224 ALA C CA 1
ATOM 5886 C C . ALA C 1 224 ? 15.679 20.625 -8.405 1.00 21.81 224 ALA C C 1
ATOM 5887 O O . ALA C 1 224 ? 15.554 21.737 -7.908 1.00 20.26 224 ALA C O 1
ATOM 5889 N N . PRO C 1 225 ? 16.450 19.674 -7.852 1.00 18.54 225 PRO C N 1
ATOM 5890 C CA . PRO C 1 225 ? 17.154 19.998 -6.605 1.00 17.96 225 PRO C CA 1
ATOM 5891 C C . PRO C 1 225 ? 18.311 20.969 -6.817 1.00 16.78 225 PRO C C 1
ATOM 5892 O O . PRO C 1 225 ? 18.764 21.588 -5.860 1.00 18.92 225 PRO C O 1
ATOM 5896 N N . SER C 1 226 ? 18.789 21.087 -8.053 1.00 15.90 226 SER C N 1
ATOM 5897 C CA . SER C 1 226 ? 19.854 22.026 -8.380 1.00 15.46 226 SER C CA 1
ATOM 5898 C C . SER C 1 226 ? 19.767 22.356 -9.862 1.00 15.10 226 SER C C 1
ATOM 5899 O O . SER C 1 226 ? 19.046 21.688 -10.602 1.00 15.37 226 SER C O 1
ATOM 5902 N N . ARG C 1 227 ? 20.500 23.383 -10.283 1.00 15.88 227 ARG C N 1
ATOM 5903 C CA . ARG C 1 227 ? 20.422 23.873 -11.647 1.00 15.86 227 ARG C CA 1
ATOM 5904 C C . ARG C 1 227 ? 21.798 24.262 -12.178 1.00 15.23 227 ARG C C 1
ATOM 5905 O O . ARG C 1 227 ? 22.639 24.787 -11.447 1.00 16.90 227 ARG C O 1
ATOM 5913 N N . VAL C 1 228 ? 22.017 23.978 -13.459 1.00 14.33 228 VAL C N 1
ATOM 5914 C CA . VAL C 1 228 ? 23.205 24.422 -14.172 1.00 15.09 228 VAL C CA 1
ATOM 5915 C C . VAL C 1 228 ? 22.755 25.070 -15.481 1.00 13.97 228 VAL C C 1
ATOM 5916 O O . VAL C 1 228 ? 21.746 24.655 -16.056 1.00 16.36 228 VAL C O 1
ATOM 5920 N N . ASN C 1 229 ? 23.492 26.073 -15.955 1.00 14.55 229 ASN C N 1
ATOM 5921 C CA . ASN C 1 229 ? 22.996 26.905 -17.053 1.00 16.44 229 ASN C CA 1
ATOM 5922 C C . ASN C 1 229 ? 23.839 26.924 -18.316 1.00 16.73 229 ASN C C 1
ATOM 5923 O O . ASN C 1 229 ? 23.512 27.645 -19.257 1.00 18.67 229 ASN C O 1
ATOM 5928 N N . SER C 1 230 ? 24.923 26.161 -18.355 1.00 15.97 230 SER C N 1
ATOM 5929 C CA . SER C 1 230 ? 25.777 26.138 -19.538 1.00 16.02 230 SER C CA 1
ATOM 5930 C C . SER C 1 230 ? 26.633 24.886 -19.526 1.00 14.17 230 SER C C 1
ATOM 5931 O O . SER C 1 230 ? 26.809 24.272 -18.471 1.00 14.64 230 SER C O 1
ATOM 5934 N N . PRO C 1 231 ? 27.184 24.500 -20.686 1.00 14.13 231 PRO C N 1
ATOM 5935 C CA . PRO C 1 231 ? 28.068 23.326 -20.666 1.00 14.45 231 PRO C CA 1
ATOM 5936 C C . PRO C 1 231 ? 29.299 23.562 -19.794 1.00 13.73 231 PRO C C 1
ATOM 5937 O O . PRO C 1 231 ? 29.806 22.625 -19.164 1.00 14.58 231 PRO C O 1
ATOM 5941 N N . GLU C 1 232 ? 29.754 24.810 -19.755 1.00 15.46 232 GLU C N 1
ATOM 5942 C CA . GLU C 1 232 ? 30.891 25.175 -18.937 1.00 16.33 232 GLU C CA 1
ATOM 5943 C C . GLU C 1 232 ? 30.582 25.030 -17.441 1.00 14.74 232 GLU C C 1
ATOM 5944 O O . GLU C 1 232 ? 31.435 24.558 -16.675 1.00 16.60 232 GLU C O 1
ATOM 5950 N N . ASP C 1 233 ? 29.368 25.407 -17.033 1.00 14.53 233 ASP C N 1
ATOM 5951 C CA . ASP C 1 233 ? 28.914 25.198 -15.646 1.00 15.87 233 ASP C CA 1
ATOM 5952 C C . ASP C 1 233 ? 29.026 23.727 -15.282 1.00 14.06 233 ASP C C 1
ATOM 5953 O O . ASP C 1 233 ? 29.513 23.354 -14.212 1.00 14.49 233 ASP C O 1
ATOM 5958 N N . CYS C 1 234 ? 28.519 22.893 -16.184 1.00 12.97 234 CYS C N 1
ATOM 5959 C CA . CYS C 1 234 ? 28.515 21.452 -15.977 1.00 12.94 234 CYS C CA 1
ATOM 5960 C C . CYS C 1 234 ? 29.942 20.931 -15.849 1.00 13.44 234 CYS C C 1
ATOM 5961 O O . CYS C 1 234 ? 30.241 20.139 -14.951 1.00 12.56 234 CYS C O 1
ATOM 5964 N N . ALA C 1 235 ? 30.822 21.366 -16.747 1.00 13.50 235 ALA C N 1
ATOM 5965 C CA . ALA C 1 235 ? 32.205 20.924 -16.722 1.00 13.06 235 ALA C CA 1
ATOM 5966 C C . ALA C 1 235 ? 32.891 21.328 -15.426 1.00 13.59 235 ALA C C 1
ATOM 5967 O O . ALA C 1 235 ? 33.701 20.574 -14.902 1.00 13.32 235 ALA C O 1
ATOM 5969 N N . ARG C 1 236 ? 32.578 22.512 -14.906 1.00 13.83 236 ARG C N 1
ATOM 5970 C CA . ARG C 1 236 ? 33.195 22.942 -13.657 1.00 14.33 236 ARG C CA 1
ATOM 5971 C C . ARG C 1 236 ? 32.750 22.085 -12.474 1.00 12.26 236 ARG C C 1
ATOM 5972 O O . ARG C 1 236 ? 33.561 21.780 -11.602 1.00 13.38 236 ARG C O 1
ATOM 5980 N N . VAL C 1 237 ? 31.476 21.706 -12.431 1.00 12.37 237 VAL C N 1
ATOM 5981 C CA . VAL C 1 237 ? 31.028 20.776 -11.397 1.00 12.56 237 VAL C CA 1
ATOM 5982 C C . VAL C 1 237 ? 31.749 19.429 -11.520 1.00 12.62 237 VAL C C 1
ATOM 5983 O O . VAL C 1 237 ? 32.237 18.884 -10.522 1.00 12.81 237 VAL C O 1
ATOM 5987 N N . ILE C 1 238 ? 31.833 18.900 -12.740 1.00 12.19 238 ILE C N 1
ATOM 5988 C CA . ILE C 1 238 ? 32.520 17.625 -12.943 1.00 12.61 238 ILE C CA 1
ATOM 5989 C C . ILE C 1 238 ? 33.988 17.713 -12.516 1.00 11.91 238 ILE C C 1
ATOM 5990 O O . ILE C 1 238 ? 34.511 16.824 -11.852 1.00 12.80 238 ILE C O 1
ATOM 5995 N N . ASP C 1 239 ? 34.642 18.796 -12.914 1.00 12.97 239 ASP C N 1
ATOM 5996 C CA . ASP C 1 239 ? 36.041 19.019 -12.589 1.00 13.44 239 ASP C CA 1
ATOM 5997 C C . ASP C 1 239 ? 36.266 19.001 -11.072 1.00 13.05 239 ASP C C 1
ATOM 5998 O O . ASP C 1 239 ? 37.192 18.357 -10.580 1.00 13.98 239 ASP C O 1
ATOM 6003 N N . ALA C 1 240 ? 35.394 19.682 -10.337 1.00 12.20 240 ALA C N 1
ATOM 6004 C CA . ALA C 1 240 ? 35.485 19.681 -8.879 1.00 12.33 240 ALA C CA 1
ATOM 6005 C C . ALA C 1 240 ? 35.289 18.271 -8.323 1.00 12.10 240 ALA C C 1
ATOM 6006 O O . ALA C 1 240 ? 36.005 17.847 -7.421 1.00 12.81 240 ALA C O 1
ATOM 6008 N N . ASN C 1 241 ? 34.315 17.537 -8.860 1.00 11.65 241 ASN C N 1
ATOM 6009 C CA . ASN C 1 241 ? 34.025 16.184 -8.405 1.00 12.23 241 ASN C CA 1
ATOM 6010 C C . ASN C 1 241 ? 35.229 15.275 -8.603 1.00 12.63 241 ASN C C 1
ATOM 6011 O O . ASN C 1 241 ? 35.548 14.449 -7.741 1.00 14.01 241 ASN C O 1
ATOM 6016 N N . MET C 1 242 ? 35.889 15.428 -9.748 1.00 13.73 242 MET C N 1
ATOM 6017 C CA . MET C 1 242 ? 37.082 14.657 -10.072 1.00 14.82 242 MET C CA 1
ATOM 6018 C C . MET C 1 242 ? 38.240 14.978 -9.141 1.00 15.45 242 MET C C 1
ATOM 6019 O O . MET C 1 242 ? 38.868 14.078 -8.570 1.00 15.91 242 MET C O 1
ATOM 6024 N N . LYS C 1 243 ? 38.508 16.268 -8.982 1.00 15.22 243 LYS C N 1
ATOM 6025 C CA . LYS C 1 243 ? 39.645 16.708 -8.190 1.00 15.86 243 LYS C CA 1
ATOM 6026 C C . LYS C 1 243 ? 39.507 16.277 -6.739 1.00 15.81 243 LYS C C 1
ATOM 6027 O O . LYS C 1 243 ? 40.488 15.909 -6.096 1.00 18.60 243 LYS C O 1
ATOM 6033 N N . LEU C 1 244 ? 38.276 16.297 -6.238 1.00 14.35 244 LEU C N 1
ATOM 6034 C CA . LEU C 1 244 ? 38.010 15.898 -4.859 1.00 14.78 244 LEU C CA 1
ATOM 6035 C C . LEU C 1 244 ? 38.039 14.392 -4.654 1.00 15.21 244 LEU C C 1
ATOM 6036 O O . LEU C 1 244 ? 38.041 13.917 -3.518 1.00 16.20 244 LEU C O 1
ATOM 6041 N N . ASN C 1 245 ? 38.035 13.650 -5.759 1.00 15.15 245 ASN C N 1
ATOM 6042 C CA . ASN C 1 245 ? 37.992 12.190 -5.747 1.00 16.66 245 ASN C CA 1
ATOM 6043 C C . ASN C 1 245 ? 36.739 11.627 -5.074 1.00 15.62 245 ASN C C 1
ATOM 6044 O O . ASN C 1 245 ? 36.789 10.570 -4.432 1.00 16.66 245 ASN C O 1
ATOM 6049 N N . ARG C 1 246 ? 35.610 12.315 -5.231 1.00 14.35 246 ARG C N 1
ATOM 6050 C CA . ARG C 1 246 ? 34.341 11.729 -4.798 1.00 13.72 246 ARG C CA 1
ATOM 6051 C C . ARG C 1 246 ? 34.021 10.486 -5.603 1.00 12.88 246 ARG C C 1
ATOM 6052 O O . ARG C 1 246 ? 34.364 10.385 -6.780 1.00 14.87 246 ARG C O 1
ATOM 6060 N N . GLN C 1 247 ? 33.362 9.533 -4.958 1.00 12.81 247 GLN C N 1
ATOM 6061 C CA . GLN C 1 247 ? 33.076 8.250 -5.590 1.00 12.56 247 GLN C CA 1
ATOM 6062 C C . GLN C 1 247 ? 31.677 8.162 -6.171 1.00 13.73 247 GLN C C 1
ATOM 6063 O O . GLN C 1 247 ? 31.346 7.183 -6.829 1.00 16.56 247 GLN C O 1
ATOM 6069 N N . ALA C 1 248 ? 30.856 9.174 -5.932 1.00 12.74 248 ALA C N 1
ATOM 6070 C CA . ALA C 1 248 ? 29.516 9.242 -6.478 1.00 11.69 248 ALA C CA 1
ATOM 6071 C C . ALA C 1 248 ? 29.499 10.110 -7.721 1.00 10.40 248 ALA C C 1
ATOM 6072 O O . ALA C 1 248 ? 30.268 11.069 -7.849 1.00 11.64 248 ALA C O 1
ATOM 6074 N N . GLY C 1 249 ? 28.602 9.773 -8.631 1.00 10.73 249 GLY C N 1
ATOM 6075 C CA . GLY C 1 249 ? 28.493 10.469 -9.890 1.00 10.75 249 GLY C CA 1
ATOM 6076 C C . GLY C 1 249 ? 27.423 11.535 -9.902 1.00 9.38 249 GLY C C 1
ATOM 6077 O O . GLY C 1 249 ? 26.903 11.974 -8.870 1.00 10.69 249 GLY C O 1
ATOM 6078 N N . ILE C 1 250 ? 27.103 11.963 -11.116 1.00 9.84 250 ILE C N 1
ATOM 6079 C CA . ILE C 1 250 ? 26.275 13.134 -11.354 1.00 9.86 250 ILE C CA 1
ATOM 6080 C C . ILE C 1 250 ? 25.224 12.809 -12.393 1.00 10.07 250 ILE C C 1
ATOM 6081 O O . ILE C 1 250 ? 25.529 12.153 -13.388 1.00 11.13 250 ILE C O 1
ATOM 6086 N N . LEU C 1 251 ? 23.989 13.232 -12.158 1.00 10.72 251 LEU C N 1
ATOM 6087 C CA . LEU C 1 251 ? 22.950 13.180 -13.183 1.00 11.01 251 LEU C CA 1
ATOM 6088 C C . LEU C 1 251 ? 22.594 14.578 -13.640 1.00 11.92 251 LEU C C 1
ATOM 6089 O O . LEU C 1 251 ? 21.985 15.338 -12.892 1.00 12.58 251 LEU C O 1
ATOM 6094 N N . PHE C 1 252 ? 22.955 14.907 -14.876 1.00 12.71 252 PHE C N 1
ATOM 6095 C CA . PHE C 1 252 ? 22.459 16.117 -15.504 1.00 12.54 252 PHE C CA 1
ATOM 6096 C C . PHE C 1 252 ? 21.193 15.756 -16.254 1.00 14.21 252 PHE C C 1
ATOM 6097 O O . PHE C 1 252 ? 21.093 14.685 -16.869 1.00 15.47 252 PHE C O 1
ATOM 6105 N N . ALA C 1 253 ? 20.199 16.620 -16.145 1.00 13.25 253 ALA C N 1
ATOM 6106 C CA . ALA C 1 253 ? 18.914 16.375 -16.785 1.00 15.05 253 ALA C CA 1
ATOM 6107 C C . ALA C 1 253 ? 18.619 17.534 -17.719 1.00 14.69 253 ALA C C 1
ATOM 6108 O O . ALA C 1 253 ? 18.356 18.659 -17.278 1.00 15.16 253 ALA C O 1
ATOM 6110 N N . ILE C 1 254 ? 18.698 17.244 -19.013 1.00 14.80 254 ILE C N 1
ATOM 6111 C CA . ILE C 1 254 ? 18.550 18.239 -20.067 1.00 15.87 254 ILE C CA 1
ATOM 6112 C C . ILE C 1 254 ? 17.119 18.171 -20.589 1.00 16.73 254 ILE C C 1
ATOM 6113 O O . ILE C 1 254 ? 16.758 17.204 -21.253 1.00 16.81 254 ILE C O 1
ATOM 6118 N N . PRO C 1 255 ? 16.292 19.180 -20.275 1.00 17.35 255 PRO C N 1
ATOM 6119 C CA . PRO C 1 255 ? 14.916 19.127 -20.785 1.00 19.30 255 PRO C CA 1
ATOM 6120 C C . PRO C 1 255 ? 14.873 19.022 -22.303 1.00 19.76 255 PRO C C 1
ATOM 6121 O O . PRO C 1 255 ? 15.620 19.732 -22.975 1.00 19.77 255 PRO C O 1
ATOM 6125 N N . ILE C 1 256 ? 14.031 18.140 -22.824 1.00 20.00 256 ILE C N 1
ATOM 6126 C CA . ILE C 1 256 ? 13.842 18.022 -24.265 1.00 21.26 256 ILE C CA 1
ATOM 6127 C C . ILE C 1 256 ? 13.497 19.402 -24.840 1.00 21.84 256 ILE C C 1
ATOM 6128 O O . ILE C 1 256 ? 12.754 20.159 -24.217 1.00 21.35 256 ILE C O 1
ATOM 6133 N N . PRO C 1 257 ? 14.084 19.756 -25.999 1.00 23.07 257 PRO C N 1
ATOM 6134 C CA . PRO C 1 257 ? 13.803 21.057 -26.621 1.00 26.00 257 PRO C CA 1
ATOM 6135 C C . PRO C 1 257 ? 12.310 21.286 -26.818 1.00 28.99 257 PRO C C 1
ATOM 6136 O O . PRO C 1 257 ? 11.604 20.336 -27.156 1.00 25.75 257 PRO C O 1
ATOM 6140 N N . LYS C 1 258 ? 11.847 22.521 -26.624 1.00 31.65 258 LYS C N 1
ATOM 6141 C CA . LYS C 1 258 ? 10.413 22.807 -26.657 1.00 36.18 258 LYS C CA 1
ATOM 6142 C C . LYS C 1 258 ? 9.767 22.460 -27.995 1.00 36.27 258 LYS C C 1
ATOM 6143 O O . LYS C 1 258 ? 8.615 22.025 -28.028 1.00 38.46 258 LYS C O 1
ATOM 6149 N N . HIS C 1 259 ? 10.508 22.621 -29.089 1.00 35.71 259 HIS C N 1
ATOM 6150 C CA . HIS C 1 259 ? 9.992 22.250 -30.408 1.00 39.01 259 HIS C CA 1
ATOM 6151 C C . HIS C 1 259 ? 9.893 20.743 -30.626 1.00 36.87 259 HIS C C 1
ATOM 6152 O O . HIS C 1 259 ? 9.184 20.298 -31.529 1.00 37.85 259 HIS C O 1
ATOM 6159 N N . HIS C 1 260 ? 10.601 19.954 -29.823 1.00 33.76 260 HIS C N 1
ATOM 6160 C CA . HIS C 1 260 ? 10.496 18.504 -29.960 1.00 34.77 260 HIS C CA 1
ATOM 6161 C C . HIS C 1 260 ? 9.738 17.812 -28.829 1.00 32.71 260 HIS C C 1
ATOM 6162 O O . HIS C 1 260 ? 9.553 16.597 -28.860 1.00 33.71 260 HIS C O 1
ATOM 6169 N N . SER C 1 261 ? 9.266 18.580 -27.853 1.00 32.76 261 SER C N 1
ATOM 6170 C CA . SER C 1 261 ? 8.623 17.995 -26.679 1.00 34.12 261 SER C CA 1
ATOM 6171 C C . SER C 1 261 ? 7.270 17.375 -27.021 1.00 35.81 261 SER C C 1
ATOM 6172 O O . SER C 1 261 ? 6.914 16.314 -26.503 1.00 32.94 261 SER C O 1
ATOM 6175 N N . SER C 1 269 ? -1.797 10.820 -20.508 1.00 44.56 269 SER C N 1
ATOM 6176 C CA . SER C 1 269 ? -2.902 9.905 -20.773 1.00 43.87 269 SER C CA 1
ATOM 6177 C C . SER C 1 269 ? -2.405 8.553 -21.269 1.00 42.79 269 SER C C 1
ATOM 6178 O O . SER C 1 269 ? -2.853 7.505 -20.804 1.00 41.85 269 SER C O 1
ATOM 6181 N N . ALA C 1 270 ? -1.480 8.583 -22.221 1.00 41.44 270 ALA C N 1
ATOM 6182 C CA . ALA C 1 270 ? -0.934 7.352 -22.782 1.00 40.97 270 ALA C CA 1
ATOM 6183 C C . ALA C 1 270 ? -0.187 6.523 -21.742 1.00 41.39 270 ALA C C 1
ATOM 6184 O O . ALA C 1 270 ? -0.292 5.298 -21.724 1.00 39.59 270 ALA C O 1
ATOM 6186 N N . THR C 1 271 ? 0.563 7.194 -20.874 1.00 39.57 271 THR C N 1
ATOM 6187 C CA . THR C 1 271 ? 1.309 6.502 -19.826 1.00 39.30 271 THR C CA 1
ATOM 6188 C C . THR C 1 271 ? 0.382 5.792 -18.837 1.00 39.66 271 THR C C 1
ATOM 6189 O O . THR C 1 271 ? 0.565 4.608 -18.546 1.00 39.96 271 THR C O 1
ATOM 6193 N N . GLN C 1 272 ? -0.622 6.516 -18.342 1.00 40.28 272 GLN C N 1
ATOM 6194 C CA . GLN C 1 272 ? -1.582 5.961 -17.384 1.00 41.60 272 GLN C CA 1
ATOM 6195 C C . GLN C 1 272 ? -2.349 4.767 -17.941 1.00 42.67 272 GLN C C 1
ATOM 6196 O O . GLN C 1 272 ? -2.527 3.764 -17.250 1.00 43.76 272 GLN C O 1
ATOM 6202 N N . ARG C 1 273 ? -2.804 4.872 -19.185 1.00 42.81 273 ARG C N 1
ATOM 6203 C CA . ARG C 1 273 ? -3.513 3.762 -19.814 1.00 43.86 273 ARG C CA 1
ATOM 6204 C C . ARG C 1 273 ? -2.580 2.580 -20.050 1.00 43.42 273 ARG C C 1
ATOM 6205 O O . ARG C 1 273 ? -2.971 1.430 -19.849 1.00 43.97 273 ARG C O 1
ATOM 6213 N N . ALA C 1 274 ? -1.348 2.856 -20.462 1.00 42.21 274 ALA C N 1
ATOM 6214 C CA . ALA C 1 274 ? -0.380 1.788 -20.686 1.00 41.76 274 ALA C CA 1
ATOM 6215 C C . ALA C 1 274 ? -0.086 1.064 -19.371 1.00 42.29 274 ALA C C 1
ATOM 6216 O O . ALA C 1 274 ? 0.046 -0.161 -19.335 1.00 41.45 274 ALA C O 1
ATOM 6218 N N . LEU C 1 275 ? 0.018 1.835 -18.292 1.00 41.70 275 LEU C N 1
ATOM 6219 C CA . LEU C 1 275 ? 0.249 1.277 -16.964 1.00 41.97 275 LEU C CA 1
ATOM 6220 C C . LEU C 1 275 ? -0.903 0.381 -16.504 1.00 43.06 275 LEU C C 1
ATOM 6221 O O . LEU C 1 275 ? -0.679 -0.722 -16.007 1.00 43.04 275 LEU C O 1
ATOM 6226 N N . THR C 1 276 ? -2.131 0.869 -16.662 1.00 44.15 276 THR C N 1
ATOM 6227 C CA . THR C 1 276 ? -3.324 0.116 -16.274 1.00 44.51 276 THR C CA 1
ATOM 6228 C C . THR C 1 276 ? -3.449 -1.191 -17.046 1.00 45.24 276 THR C C 1
ATOM 6229 O O . THR C 1 276 ? -3.721 -2.246 -16.468 1.00 46.78 276 THR C O 1
ATOM 6233 N N . GLU C 1 277 ? -3.233 -1.105 -18.354 1.00 44.93 277 GLU C N 1
ATOM 6234 C CA . GLU C 1 277 ? -3.285 -2.265 -19.229 1.00 45.54 277 GLU C CA 1
ATOM 6235 C C . GLU C 1 277 ? -2.230 -3.255 -18.779 1.00 45.60 277 GLU C C 1
ATOM 6236 O O . GLU C 1 277 ? -2.447 -4.465 -18.791 1.00 45.95 277 GLU C O 1
ATOM 6242 N N . ALA C 1 278 ? -1.083 -2.720 -18.380 1.00 44.22 278 ALA C N 1
ATOM 6243 C CA . ALA C 1 278 ? 0.025 -3.541 -17.932 1.00 43.93 278 ALA C CA 1
ATOM 6244 C C . ALA C 1 278 ? -0.331 -4.382 -16.703 1.00 45.18 278 ALA C C 1
ATOM 6245 O O . ALA C 1 278 ? 0.058 -5.551 -16.605 1.00 45.12 278 ALA C O 1
ATOM 6247 N N . ARG C 1 279 ? -1.074 -3.787 -15.773 1.00 44.63 279 ARG C N 1
ATOM 6248 C CA . ARG C 1 279 ? -1.489 -4.499 -14.571 1.00 46.81 279 ARG C CA 1
ATOM 6249 C C . ARG C 1 279 ? -2.586 -5.519 -14.872 1.00 47.69 279 ARG C C 1
ATOM 6250 O O . ARG C 1 279 ? -2.525 -6.666 -14.420 1.00 47.60 279 ARG C O 1
ATOM 6258 N N . GLU C 1 280 ? -3.593 -5.089 -15.631 1.00 47.16 280 GLU C N 1
ATOM 6259 C CA . GLU C 1 280 ? -4.757 -5.923 -15.915 1.00 47.15 280 GLU C CA 1
ATOM 6260 C C . GLU C 1 280 ? -4.405 -7.100 -16.822 1.00 47.98 280 GLU C C 1
ATOM 6261 O O . GLU C 1 280 ? -5.158 -8.070 -16.896 1.00 49.19 280 GLU C O 1
ATOM 6267 N N . GLN C 1 281 ? -3.274 -7.013 -17.517 1.00 47.11 281 GLN C N 1
ATOM 6268 C CA . GLN C 1 281 ? -2.826 -8.113 -18.364 1.00 46.20 281 GLN C CA 1
ATOM 6269 C C . GLN C 1 281 ? -1.651 -8.829 -17.703 1.00 46.52 281 GLN C C 1
ATOM 6270 O O . GLN C 1 281 ? -1.024 -9.700 -18.301 1.00 46.94 281 GLN C O 1
ATOM 6276 N N . ASN C 1 282 ? -1.386 -8.452 -16.454 1.00 47.50 282 ASN C N 1
ATOM 6277 C CA . ASN C 1 282 ? -0.274 -8.962 -15.649 1.00 47.24 282 ASN C CA 1
ATOM 6278 C C . ASN C 1 282 ? 1.044 -9.150 -16.403 1.00 45.52 282 ASN C C 1
ATOM 6279 O O . ASN C 1 282 ? 1.606 -10.243 -16.423 1.00 45.06 282 ASN C O 1
ATOM 6284 N N . VAL C 1 283 ? 1.530 -8.086 -17.030 1.00 44.87 283 VAL C N 1
ATOM 6285 C CA . VAL C 1 283 ? 2.849 -8.128 -17.647 1.00 42.74 283 VAL C CA 1
ATOM 6286 C C . VAL C 1 283 ? 3.905 -7.749 -16.600 1.00 41.02 283 VAL C C 1
ATOM 6287 O O . VAL C 1 283 ? 3.853 -6.681 -15.980 1.00 40.39 283 VAL C O 1
ATOM 6291 N N . THR C 1 284 ? 4.825 -8.674 -16.352 1.00 39.28 284 THR C N 1
ATOM 6292 C CA . THR C 1 284 ? 5.834 -8.488 -15.313 1.00 38.91 284 THR C CA 1
ATOM 6293 C C . THR C 1 284 ? 7.225 -8.867 -15.812 1.00 38.64 284 THR C C 1
ATOM 6294 O O . THR C 1 284 ? 7.395 -9.240 -16.973 1.00 38.79 284 THR C O 1
ATOM 6298 N N . GLY C 1 285 ? 8.214 -8.763 -14.927 1.00 36.32 285 GLY C N 1
ATOM 6299 C CA . GLY C 1 285 ? 9.574 -9.170 -15.232 1.00 35.83 285 GLY C CA 1
ATOM 6300 C C . GLY C 1 285 ? 10.182 -8.436 -16.409 1.00 36.03 285 GLY C C 1
ATOM 6301 O O . GLY C 1 285 ? 9.986 -7.232 -16.574 1.00 35.39 285 GLY C O 1
ATOM 6302 N N . ASN C 1 286 ? 10.914 -9.179 -17.233 1.00 37.06 286 ASN C N 1
ATOM 6303 C CA . ASN C 1 286 ? 11.613 -8.618 -18.384 1.00 36.72 286 ASN C CA 1
ATOM 6304 C C . ASN C 1 286 ? 10.669 -8.072 -19.452 1.00 36.75 286 ASN C C 1
ATOM 6305 O O . ASN C 1 286 ? 11.074 -7.275 -20.295 1.00 35.46 286 ASN C O 1
ATOM 6310 N N . ALA C 1 287 ? 9.414 -8.508 -19.416 1.00 36.58 287 ALA C N 1
ATOM 6311 C CA . ALA C 1 287 ? 8.434 -8.104 -20.419 1.00 35.42 287 ALA C CA 1
ATOM 6312 C C . ALA C 1 287 ? 7.839 -6.727 -20.123 1.00 35.72 287 ALA C C 1
ATOM 6313 O O . ALA C 1 287 ? 7.342 -6.049 -21.024 1.00 35.21 287 ALA C O 1
ATOM 6315 N N . GLU C 1 288 ? 7.902 -6.319 -18.859 1.00 33.94 288 GLU C N 1
ATOM 6316 C CA . GLU C 1 288 ? 7.168 -5.152 -18.373 1.00 33.49 288 GLU C CA 1
ATOM 6317 C C . GLU C 1 288 ? 7.578 -3.829 -19.026 1.00 33.66 288 GLU C C 1
ATOM 6318 O O . GLU C 1 288 ? 6.748 -3.141 -19.619 1.00 31.93 288 GLU C O 1
ATOM 6324 N N . THR C 1 289 ? 8.854 -3.474 -18.905 1.00 32.60 289 THR C N 1
ATOM 6325 C CA . THR C 1 289 ? 9.353 -2.207 -19.441 1.00 29.52 289 THR C CA 1
ATOM 6326 C C . THR C 1 289 ? 9.271 -2.096 -20.980 1.00 31.38 289 THR C C 1
ATOM 6327 O O . THR C 1 289 ? 8.846 -1.059 -21.491 1.00 29.38 289 THR C O 1
ATOM 6331 N N . PRO C 1 290 ? 9.670 -3.149 -21.724 1.00 31.66 290 PRO C N 1
ATOM 6332 C CA . PRO C 1 290 ? 9.472 -3.040 -23.178 1.00 31.84 290 PRO C CA 1
ATOM 6333 C C . PRO C 1 290 ? 8.003 -2.863 -23.563 1.00 33.53 290 PRO C C 1
ATOM 6334 O O . PRO C 1 290 ? 7.696 -2.164 -24.531 1.00 34.02 290 PRO C O 1
ATOM 6338 N N . PHE C 1 291 ? 7.110 -3.503 -22.814 1.00 34.69 291 PHE C N 1
ATOM 6339 C CA . PHE C 1 291 ? 5.678 -3.403 -23.076 1.00 35.28 291 PHE C CA 1
ATOM 6340 C C . PHE C 1 291 ? 5.187 -1.969 -22.919 1.00 35.58 291 PHE C C 1
ATOM 6341 O O . PHE C 1 291 ? 4.457 -1.460 -23.768 1.00 34.87 291 PHE C O 1
ATOM 6349 N N . LEU C 1 292 ? 5.584 -1.322 -21.828 1.00 32.43 292 LEU C N 1
ATOM 6350 C CA . LEU C 1 292 ? 5.126 0.031 -21.542 1.00 32.76 292 LEU C CA 1
ATOM 6351 C C . LEU C 1 292 ? 5.615 1.035 -22.586 1.00 34.20 292 LEU C C 1
ATOM 6352 O O . LEU C 1 292 ? 4.836 1.848 -23.076 1.00 33.39 292 LEU C O 1
ATOM 6357 N N . LEU C 1 293 ? 6.898 0.974 -22.934 1.00 33.74 293 LEU C N 1
ATOM 6358 C CA . LEU C 1 293 ? 7.441 1.871 -23.954 1.00 33.76 293 LEU C CA 1
ATOM 6359 C C . LEU C 1 293 ? 6.794 1.647 -25.319 1.00 34.30 293 LEU C C 1
ATOM 6360 O O . LEU C 1 293 ? 6.473 2.604 -26.024 1.00 33.87 293 LEU C O 1
ATOM 6365 N N . ALA C 1 294 ? 6.605 0.381 -25.685 1.00 34.16 294 ALA C N 1
ATOM 6366 C CA . ALA C 1 294 ? 5.976 0.038 -26.962 1.00 35.50 294 ALA C CA 1
ATOM 6367 C C . ALA C 1 294 ? 4.527 0.510 -26.994 1.00 37.64 294 ALA C C 1
ATOM 6368 O O . ALA C 1 294 ? 4.066 1.084 -27.982 1.00 38.08 294 ALA C O 1
ATOM 6370 N N . ARG C 1 295 ? 3.810 0.248 -25.910 1.00 37.77 295 ARG C N 1
ATOM 6371 C CA . ARG C 1 295 ? 2.423 0.667 -25.785 1.00 38.83 295 ARG C CA 1
ATOM 6372 C C . ARG C 1 295 ? 2.308 2.181 -25.882 1.00 38.07 295 ARG C C 1
ATOM 6373 O O . ARG C 1 295 ? 1.430 2.696 -26.570 1.00 39.27 295 ARG C O 1
ATOM 6381 N N . VAL C 1 296 ? 3.203 2.889 -25.196 1.00 37.09 296 VAL C N 1
ATOM 6382 C CA . VAL C 1 296 ? 3.211 4.352 -25.237 1.00 36.28 296 VAL C CA 1
ATOM 6383 C C . VAL C 1 296 ? 3.453 4.831 -26.675 1.00 35.97 296 VAL C C 1
ATOM 6384 O O . VAL C 1 296 ? 2.832 5.791 -27.124 1.00 38.55 296 VAL C O 1
ATOM 6388 N N . ASN C 1 297 ? 4.343 4.153 -27.394 1.00 35.08 297 ASN C N 1
ATOM 6389 C CA . ASN C 1 297 ? 4.620 4.501 -28.785 1.00 35.43 297 ASN C CA 1
ATOM 6390 C C . ASN C 1 297 ? 3.425 4.231 -29.687 1.00 38.48 297 ASN C C 1
ATOM 6391 O O . ASN C 1 297 ? 3.116 5.024 -30.575 1.00 38.26 297 ASN C O 1
ATOM 6396 N N . GLU C 1 298 ? 2.760 3.104 -29.453 1.00 37.53 298 GLU C N 1
ATOM 6397 C CA . GLU C 1 298 ? 1.570 2.747 -30.216 1.00 37.64 298 GLU C CA 1
ATOM 6398 C C . GLU C 1 298 ? 0.434 3.732 -29.953 1.00 40.07 298 GLU C C 1
ATOM 6399 O O . GLU C 1 298 ? -0.195 4.230 -30.891 1.00 39.92 298 GLU C O 1
ATOM 6405 N N . LEU C 1 299 ? 0.183 4.020 -28.678 1.00 39.93 299 LEU C N 1
ATOM 6406 C CA . LEU C 1 299 ? -0.890 4.939 -28.299 1.00 39.44 299 LEU C CA 1
ATOM 6407 C C . LEU C 1 299 ? -0.629 6.369 -28.766 1.00 41.62 299 LEU C C 1
ATOM 6408 O O . LEU C 1 299 ? -1.567 7.141 -28.973 1.00 43.76 299 LEU C O 1
ATOM 6413 N N . THR C 1 300 ? 0.639 6.734 -28.915 1.00 41.47 300 THR C N 1
ATOM 6414 C CA . THR C 1 300 ? 0.968 8.076 -29.381 1.00 41.32 300 THR C CA 1
ATOM 6415 C C . THR C 1 300 ? 1.285 8.090 -30.874 1.00 40.70 300 THR C C 1
ATOM 6416 O O . THR C 1 300 ? 1.657 9.126 -31.422 1.00 42.74 300 THR C O 1
ATOM 6420 N N . GLY C 1 301 ? 1.126 6.944 -31.530 1.00 40.30 301 GLY C N 1
ATOM 6421 C CA . GLY C 1 301 ? 1.323 6.854 -32.967 1.00 39.94 301 GLY C CA 1
ATOM 6422 C C . GLY C 1 301 ? 2.724 7.216 -33.421 1.00 41.07 301 GLY C C 1
ATOM 6423 O O . GLY C 1 301 ? 2.908 7.770 -34.506 1.00 40.77 301 GLY C O 1
ATOM 6424 N N . GLY C 1 302 ? 3.717 6.903 -32.594 1.00 39.21 302 GLY C N 1
ATOM 6425 C CA . GLY C 1 302 ? 5.099 7.190 -32.931 1.00 37.60 302 GLY C CA 1
ATOM 6426 C C . GLY C 1 302 ? 5.646 8.483 -32.348 1.00 37.15 302 GLY C C 1
ATOM 6427 O O . GLY C 1 302 ? 6.828 8.786 -32.502 1.00 36.02 302 GLY C O 1
ATOM 6428 N N . THR C 1 303 ? 4.788 9.247 -31.680 1.00 34.86 303 THR C N 1
ATOM 6429 C CA . THR C 1 303 ? 5.181 10.536 -31.118 1.00 36.72 303 THR C CA 1
ATOM 6430 C C . THR C 1 303 ? 6.196 10.393 -29.981 1.00 36.13 303 THR C C 1
ATOM 6431 O O . THR C 1 303 ? 7.122 11.201 -29.860 1.00 34.34 303 THR C O 1
ATOM 6435 N N . SER C 1 304 ? 6.025 9.373 -29.146 1.00 34.39 304 SER C N 1
ATOM 6436 C CA . SER C 1 304 ? 6.922 9.189 -28.010 1.00 33.04 304 SER C CA 1
ATOM 6437 C C . SER C 1 304 ? 8.308 8.751 -28.467 1.00 31.68 304 SER C C 1
ATOM 6438 O O . SER C 1 304 ? 9.315 9.208 -27.927 1.00 29.41 304 SER C O 1
ATOM 6441 N N . LEU C 1 305 ? 8.357 7.865 -29.458 1.00 30.23 305 LEU C N 1
ATOM 6442 C CA . LEU C 1 305 ? 9.630 7.428 -30.024 1.00 30.39 305 LEU C CA 1
ATOM 6443 C C . LEU C 1 305 ? 10.356 8.585 -30.690 1.00 30.15 305 LEU C C 1
ATOM 6444 O O . LEU C 1 305 ? 11.570 8.733 -30.545 1.00 27.56 305 LEU C O 1
ATOM 6449 N N . ALA C 1 306 ? 9.605 9.390 -31.436 1.00 30.12 306 ALA C N 1
ATOM 6450 C CA . ALA C 1 306 ? 10.167 10.556 -32.100 1.00 28.41 306 ALA C CA 1
ATOM 6451 C C . ALA C 1 306 ? 10.779 11.497 -31.075 1.00 27.10 306 ALA C C 1
ATOM 6452 O O . ALA C 1 306 ? 11.850 12.054 -31.300 1.00 26.35 306 ALA C O 1
ATOM 6454 N N . ALA C 1 307 ? 10.087 11.670 -29.953 1.00 28.58 307 ALA C N 1
ATOM 6455 C CA . ALA C 1 307 ? 10.585 12.494 -28.857 1.00 26.83 307 ALA C CA 1
ATOM 6456 C C . ALA C 1 307 ? 11.832 11.867 -28.245 1.00 26.10 307 ALA C C 1
ATOM 6457 O O . ALA C 1 307 ? 12.782 12.567 -27.894 1.00 23.92 307 ALA C O 1
ATOM 6459 N N . ASN C 1 308 ? 11.815 10.544 -28.118 1.00 24.48 308 ASN C N 1
ATOM 6460 C CA . ASN C 1 308 ? 12.949 9.808 -27.585 1.00 24.48 308 ASN C CA 1
ATOM 6461 C C . ASN C 1 308 ? 14.169 9.997 -28.479 1.00 24.36 308 ASN C C 1
ATOM 6462 O O . ASN C 1 308 ? 15.281 10.177 -27.997 1.00 22.09 308 ASN C O 1
ATOM 6467 N N . ILE C 1 309 ? 13.958 9.977 -29.790 1.00 23.87 309 ILE C N 1
ATOM 6468 C CA . ILE C 1 309 ? 15.052 10.193 -30.726 1.00 21.13 309 ILE C CA 1
ATOM 6469 C C . ILE C 1 309 ? 15.570 11.626 -30.622 1.00 22.19 309 ILE C C 1
ATOM 6470 O O . ILE C 1 309 ? 16.779 11.863 -30.603 1.00 20.10 309 ILE C O 1
ATOM 6475 N N . ALA C 1 310 ? 14.651 12.579 -30.537 1.00 22.34 310 ALA C N 1
ATOM 6476 C CA . ALA C 1 310 ? 15.017 13.983 -30.432 1.00 20.59 310 ALA C CA 1
ATOM 6477 C C . ALA C 1 310 ? 15.811 14.267 -29.155 1.00 19.25 310 ALA C C 1
ATOM 6478 O O . ALA C 1 310 ? 16.774 15.033 -29.173 1.00 18.07 310 ALA C O 1
ATOM 6480 N N . LEU C 1 311 ? 15.411 13.659 -28.041 1.00 18.47 311 LEU C N 1
ATOM 6481 C CA . LEU C 1 311 ? 16.073 13.968 -26.782 1.00 19.83 311 LEU C CA 1
ATOM 6482 C C . LEU C 1 311 ? 17.476 13.366 -26.724 1.00 18.37 311 LEU C C 1
ATOM 6483 O O . LEU C 1 311 ? 18.376 13.996 -26.174 1.00 16.80 311 LEU C O 1
ATOM 6488 N N . VAL C 1 312 ? 17.696 12.184 -27.295 1.00 17.62 312 VAL C N 1
ATOM 6489 C CA . VAL C 1 312 ? 19.036 11.609 -27.210 1.00 18.71 312 VAL C CA 1
ATOM 6490 C C . VAL C 1 312 ? 19.988 12.427 -28.083 1.00 17.54 312 VAL C C 1
ATOM 6491 O O . VAL C 1 312 ? 21.149 12.627 -27.738 1.00 16.85 312 VAL C O 1
ATOM 6495 N N . LYS C 1 313 ? 19.488 12.922 -29.212 1.00 16.60 313 LYS C N 1
ATOM 6496 C CA . LYS C 1 313 ? 20.280 13.813 -30.050 1.00 16.11 313 LYS C CA 1
ATOM 6497 C C . LYS C 1 313 ? 20.621 15.116 -29.336 1.00 15.19 313 LYS C C 1
ATOM 6498 O O . LYS C 1 313 ? 21.740 15.619 -29.448 1.00 15.08 313 LYS C O 1
ATOM 6504 N N . ASN C 1 314 ? 19.653 15.670 -28.617 1.00 15.49 314 ASN C N 1
ATOM 6505 C CA . ASN C 1 314 ? 19.918 16.872 -27.843 1.00 16.76 314 ASN C CA 1
ATOM 6506 C C . ASN C 1 314 ? 20.913 16.595 -26.713 1.00 15.48 314 ASN C C 1
ATOM 6507 O O . ASN C 1 314 ? 21.817 17.397 -26.475 1.00 15.21 314 ASN C O 1
ATOM 6512 N N . ASN C 1 315 ? 20.767 15.451 -26.046 1.00 14.25 315 ASN C N 1
ATOM 6513 C CA . ASN C 1 315 ? 21.705 15.074 -24.986 1.00 13.74 315 ASN C CA 1
ATOM 6514 C C . ASN C 1 315 ? 23.108 14.914 -25.547 1.00 13.22 315 ASN C C 1
ATOM 6515 O O . ASN C 1 315 ? 24.087 15.279 -24.900 1.00 14.08 315 ASN C O 1
ATOM 6520 N N . ALA C 1 316 ? 23.207 14.372 -26.761 1.00 13.59 316 ALA C N 1
ATOM 6521 C CA . ALA C 1 316 ? 24.503 14.199 -27.394 1.00 12.36 316 ALA C CA 1
ATOM 6522 C C . ALA C 1 316 ? 25.167 15.539 -27.678 1.00 13.23 316 ALA C C 1
ATOM 6523 O O . ALA C 1 316 ? 26.373 15.685 -27.526 1.00 12.92 316 ALA C O 1
ATOM 6525 N N . LEU C 1 317 ? 24.379 16.515 -28.118 1.00 13.78 317 LEU C N 1
ATOM 6526 C CA . LEU C 1 317 ? 24.885 17.854 -28.378 1.00 13.72 317 LEU C CA 1
ATOM 6527 C C . LEU C 1 317 ? 25.441 18.495 -27.108 1.00 14.29 317 LEU C C 1
ATOM 6528 O O . LEU C 1 317 ? 26.600 18.895 -27.059 1.00 13.98 317 LEU C O 1
ATOM 6533 N N . ILE C 1 318 ? 24.602 18.578 -26.083 1.00 14.10 318 ILE C N 1
ATOM 6534 C CA . ILE C 1 318 ? 25.005 19.225 -24.848 1.00 14.01 318 ILE C CA 1
ATOM 6535 C C . ILE C 1 318 ? 26.111 18.425 -24.159 1.00 12.77 318 ILE C C 1
ATOM 6536 O O . ILE C 1 318 ? 27.097 18.997 -23.690 1.00 13.02 318 ILE C O 1
ATOM 6541 N N . GLY C 1 319 ? 25.977 17.101 -24.152 1.00 13.13 319 GLY C N 1
ATOM 6542 C CA . GLY C 1 319 ? 26.988 16.249 -23.543 1.00 12.29 319 GLY C CA 1
ATOM 6543 C C . GLY C 1 319 ? 28.354 16.415 -24.185 1.00 11.97 319 GLY C C 1
ATOM 6544 O O . GLY C 1 319 ? 29.382 16.428 -23.506 1.00 12.42 319 GLY C O 1
ATOM 6545 N N . SER C 1 320 ? 28.369 16.539 -25.510 1.00 12.46 320 SER C N 1
ATOM 6546 C CA . SER C 1 320 ? 29.636 16.737 -26.196 1.00 12.61 320 SER C CA 1
ATOM 6547 C C . SER C 1 320 ? 30.256 18.082 -25.839 1.00 13.63 320 SER C C 1
ATOM 6548 O O . SER C 1 320 ? 31.459 18.185 -25.644 1.00 13.43 320 SER C O 1
ATOM 6551 N N . GLN C 1 321 ? 29.423 19.109 -25.744 1.00 12.99 321 GLN C N 1
ATOM 6552 C CA . GLN C 1 321 ? 29.916 20.421 -25.351 1.00 14.33 321 GLN C CA 1
ATOM 6553 C C . GLN C 1 321 ? 30.472 20.394 -23.924 1.00 13.44 321 GLN C C 1
ATOM 6554 O O . GLN C 1 321 ? 31.496 21.014 -23.636 1.00 13.98 321 GLN C O 1
ATOM 6560 N N . ILE C 1 322 ? 29.816 19.640 -23.041 1.00 12.74 322 ILE C N 1
ATOM 6561 C CA . ILE C 1 322 ? 30.313 19.486 -21.678 1.00 12.95 322 ILE C CA 1
ATOM 6562 C C . ILE C 1 322 ? 31.674 18.796 -21.695 1.00 13.68 322 ILE C C 1
ATOM 6563 O O . ILE C 1 322 ? 32.606 19.221 -21.013 1.00 13.69 322 ILE C O 1
ATOM 6568 N N . ALA C 1 323 ? 31.785 17.716 -22.467 1.00 12.63 323 ALA C N 1
ATOM 6569 C CA . ALA C 1 323 ? 33.023 16.950 -22.529 1.00 12.75 323 ALA C CA 1
ATOM 6570 C C . ALA C 1 323 ? 34.173 17.790 -23.068 1.00 12.77 323 ALA C C 1
ATOM 6571 O O . ALA C 1 323 ? 35.295 17.699 -22.586 1.00 13.94 323 ALA C O 1
ATOM 6573 N N . VAL C 1 324 ? 33.895 18.596 -24.087 1.00 12.99 324 VAL C N 1
ATOM 6574 C CA . VAL C 1 324 ? 34.926 19.465 -24.644 1.00 14.54 324 VAL C CA 1
ATOM 6575 C C . VAL C 1 324 ? 35.343 20.529 -23.620 1.00 15.69 324 VAL C C 1
ATOM 6576 O O . VAL C 1 324 ? 36.538 20.761 -23.411 1.00 16.08 324 VAL C O 1
ATOM 6580 N N . ALA C 1 325 ? 34.369 21.150 -22.966 1.00 14.06 325 ALA C N 1
ATOM 6581 C CA . ALA C 1 325 ? 34.692 22.128 -21.924 1.00 15.54 325 ALA C CA 1
ATOM 6582 C C . ALA C 1 325 ? 35.509 21.491 -20.804 1.00 15.83 325 ALA C C 1
ATOM 6583 O O . ALA C 1 325 ? 36.458 22.099 -20.307 1.00 17.56 325 ALA C O 1
ATOM 6585 N N . LEU C 1 326 ? 35.152 20.269 -20.413 1.00 13.92 326 LEU C N 1
ATOM 6586 C CA . LEU C 1 326 ? 35.883 19.567 -19.361 1.00 15.03 326 LEU C CA 1
ATOM 6587 C C . LEU C 1 326 ? 37.313 19.279 -19.803 1.00 17.74 326 LEU C C 1
ATOM 6588 O O . LEU C 1 326 ? 38.257 19.483 -19.043 1.00 19.69 326 LEU C O 1
ATOM 6593 N N . SER C 1 327 ? 37.475 18.813 -21.038 1.00 17.98 327 SER C N 1
ATOM 6594 C CA . SER C 1 327 ? 38.802 18.523 -21.573 1.00 20.29 327 SER C CA 1
ATOM 6595 C C . SER C 1 327 ? 39.688 19.771 -21.572 1.00 22.39 327 SER C C 1
ATOM 6596 O O . SER C 1 327 ? 40.888 19.693 -21.301 1.00 23.99 327 SER C O 1
ATOM 6599 N N . GLN C 1 328 ? 39.088 20.916 -21.868 1.00 20.60 328 GLN C N 1
ATOM 6600 C CA . GLN C 1 328 ? 39.818 22.178 -21.875 1.00 23.35 328 GLN C CA 1
ATOM 6601 C C . GLN C 1 328 ? 40.246 22.570 -20.461 1.00 27.07 328 GLN C C 1
ATOM 6602 O O . GLN C 1 328 ? 41.345 23.094 -20.264 1.00 29.88 328 GLN C O 1
ATOM 6608 N N . LEU C 1 329 ? 39.375 22.326 -19.484 1.00 24.22 329 LEU C N 1
ATOM 6609 C CA . LEU C 1 329 ? 39.695 22.579 -18.081 1.00 27.57 329 LEU C CA 1
ATOM 6610 C C . LEU C 1 329 ? 40.901 21.760 -17.642 1.00 29.17 329 LEU C C 1
ATOM 6611 O O . LEU C 1 329 ? 41.817 22.274 -16.997 1.00 32.92 329 LEU C O 1
ATOM 6616 N N . MET C 1 330 ? 40.886 20.478 -17.989 1.00 27.77 330 MET C N 1
ATOM 6617 C CA . MET C 1 330 ? 41.944 19.562 -17.592 1.00 29.23 330 MET C CA 1
ATOM 6618 C C . MET C 1 330 ? 43.214 19.795 -18.402 1.00 32.38 330 MET C C 1
ATOM 6619 O O . MET C 1 330 ? 44.202 20.309 -17.881 1.00 36.20 330 MET C O 1
#

Foldseek 3Di:
DQAAEDPQRVVCLVVLWFEEEEFFCCQQQVDAPPVSLVLVVLLQVLLVVLGYGYFYWWQAQLHTYTRDDNVVSCVSNVCHPVAAAAECVCSVVCNVVRGTYGYALRNSLVVCLVSPRAHYEYAEHFAAAPPCVPVVDGDCNLLSLLQRAHEYQYQAAAPNGDRVVRVVSNVVSVAAEEEECDQAGQHRLAGHDVHGTPHYDYALLSVLVVSVVCVVVVRRHYYYYHYHQDPVQCRVLLVVQLVVQSVVCVVVVQDDPRRPSSSSVSSCVSSVNSSVSSSSRRSSVSSNSRSNNSNSNSVVD/DLAAEDPQRVVQVVVLFFEEEEFFCCQQFVDAPPVSLVLVVLLQVLLVVLGYGYFYWWQAQLGTYTRDDSVVSVVSNVCRPVAAADACVCSVVCNVVRGIYTYALRNSLVVCLVSPHAHYEDAEHWAAAPPCVVVVDGDCNLLSLLQRAHEYQYQYAAPNGDRVVRVVSNVVSVAAEEEECDQAAQHRLAHHDVHGTPHYDYALLSVLVVSLVCVVVVRRHYYYYHYHQDPVSNVCVVLLVVQLVVQSVVCVVVVPDDPRNVSSSSVSSCVSSVNSSVVSSSRSSSVSSNSSSSNSRSNSVVD/DAAEDPQRVVCLVVLWFEEEEFFCCLQQLDAPPVSLVLVVLLQVLLVVLRYHYFYWWQAQLHTYTRDDSVRSNVSNNCHNVAAADECVCNVVCNVVRGIYGYALRNSLVVCLVSPRAHYFYEEHFAAAPPCVVPVDGDCNLLSLLQRAHEYQYQAAAPNGDRVVRVVSNVVSVAAEEEECDQAGQHRQAGHPPDGTPHYDYALLSVLVVSLVCVVVVRRHYYYYHYHQDPVLHVQSVVQSVVCVVVVPDDPRRVSSSSVSSCVVVVNSSSSSSSRRSSVSSNSSSSNSNSNSVVD

Sequence (899 aa):
SLVKISPQVSEALSNGRAVVALESTIISHGMPYPQNLQTAKEVESIVRENGAIPATIAILNGVPCIGLSEEELERLASLGKSVQKTAGRDIANVVATRGNGATTVSATLFFASMVGIQVFVTGGIGGVHRHANHSMDISSDLTALGRTPIAVISAGVASILDIPKTLEYLETQEVYVAAYKSDEFPAFFTEKSGCKAPSRVNSPEDCARVIDANMKLNRQAGILFAIPIPKHHAGNLIESATQRALTEAREQNVTGNAETPFLLARVNELTGGTSLAANIALVKNNALIGSQIAVALSQLMSLVKISPQVSEALSNGRAVVALESTIISHGMPYPQNLQTAKEVESIVRENGAIPATIAILNGVPCIGLSEEELERLASLGKSVQKTAGRDIANVVATRGNGATTVSATLFFASMVGIQVFVTGGIGGVHRHANHSMDISSDLTALGRTPIAVISAGVASILDIPKTLEYLETQEVYVAAYKSDEFPAFFTEKSGCKAPSRVNSPEDCARVIDANMKLNRQAGILFAIPIPKHHSAAGNLIESATQRALTEAREQNVTGNAETPFLLARVNELTGGTSLAANIALVKNNALIGSQIAVALSQLMLVKISPQVSEALSNGRAVVALESTIISHGMPYPQNLQTAKEVESIVRENGAIPATIAILNGVPCIGLSEEELERLASLGKSVQKTAGRDIANVVATRGNGATTVSATLFFASMVGIQVFVTGGIGGVHRHANHSMDISSDLTALGRTPIAVISAGVASILDIPKTLEYLETQEVYVAAYKSDEFPAFFTEKSGCKAPSRVNSPEDCARVIDANMKLNRQAGILFAIPIPKHHSSATQRALTEAREQNVTGNAETPFLLARVNELTGGTSLAANIALVKNNALIGSQIAVALSQLM

Solvent-accessible surface area: 33223 Å² total; per-residue (Å²): 154,104,21,91,58,13,119,80,1,52,112,3,57,93,108,55,124,6,13,0,0,11,13,0,19,33,6,0,44,24,3,51,116,65,67,2,11,93,6,12,84,78,8,6,61,40,0,96,145,36,26,0,19,5,0,3,0,0,0,12,98,8,63,4,1,0,1,13,54,123,132,28,7,61,111,0,0,61,58,11,123,97,6,97,88,0,17,0,26,26,0,3,26,6,34,20,92,194,22,36,0,0,0,13,3,2,0,0,0,36,0,0,45,66,32,41,3,39,2,0,1,3,3,22,5,21,0,0,28,83,81,5,37,126,42,26,30,23,22,10,12,0,4,2,0,0,66,18,43,4,1,0,0,0,0,0,0,11,12,12,20,18,8,76,27,0,22,49,21,0,67,2,14,16,0,4,1,0,0,16,124,29,81,32,0,0,0,15,10,12,63,126,28,73,20,149,8,59,22,105,5,73,28,19,87,41,0,0,99,2,5,20,5,6,65,134,6,114,11,117,3,0,2,0,0,0,2,24,7,24,187,154,102,76,18,138,79,0,47,75,7,1,86,137,0,13,73,21,7,142,126,104,116,28,80,63,133,57,46,44,63,45,6,62,47,50,0,40,107,47,8,73,28,36,3,24,60,6,10,32,13,0,6,58,24,1,0,64,18,0,0,64,0,4,31,8,4,32,138,87,119,162,55,27,98,61,18,115,93,1,47,92,0,48,92,93,45,100,9,9,0,0,10,16,0,18,44,2,4,41,17,9,66,126,58,65,4,19,88,6,11,84,75,12,18,50,40,0,116,144,40,55,2,31,9,0,3,0,0,0,8,97,5,58,0,2,0,5,20,52,116,123,29,0,62,84,1,2,62,79,14,164,92,3,89,90,0,17,0,21,24,0,2,29,6,17,20,91,187,22,35,0,0,0,14,4,2,0,0,0,47,0,0,39,81,30,37,3,39,2,0,4,6,8,20,6,20,0,0,35,87,129,1,45,122,40,26,32,15,23,11,12,0,4,2,0,1,65,19,43,4,1,0,0,0,0,0,0,13,13,18,18,19,9,78,37,0,24,50,30,0,66,6,16,18,0,2,1,0,0,16,122,28,82,34,0,0,0,22,13,11,38,128,27,74,18,156,7,63,23,103,5,68,28,20,87,41,0,0,99,2,5,24,4,6,71,127,7,112,10,109,6,0,2,0,0,0,4,24,5,34,138,164,55,56,102,16,3,133,78,0,41,66,6,2,84,134,0,35,67,22,8,176,114,100,117,29,88,60,136,56,51,44,55,48,4,59,64,59,2,37,121,57,8,72,28,40,3,19,49,1,12,31,20,0,10,63,26,0,0,63,18,0,0,64,0,4,36,8,3,24,142,87,120,102,43,89,60,13,119,84,0,52,104,2,51,96,94,49,150,9,10,0,0,11,13,0,22,32,4,2,57,24,12,93,95,67,67,1,18,97,6,10,80,78,8,13,41,27,0,109,130,38,57,2,32,7,0,2,0,0,0,6,78,0,42,0,1,0,1,18,54,100,97,16,5,63,72,0,0,52,72,12,176,91,7,99,88,0,18,0,20,26,0,1,27,6,8,20,90,141,22,43,0,0,0,12,4,2,0,0,0,45,0,0,42,78,31,40,2,37,1,0,1,2,3,24,5,22,0,0,33,79,107,3,43,149,41,31,32,23,23,10,12,0,2,2,0,2,62,18,43,5,1,0,0,0,0,0,0,11,41,15,21,19,10,77,30,0,24,50,23,0,68,4,14,14,0,6,1,0,0,17,123,28,85,44,0,0,4,15,27,66,42,147,28,74,21,149,6,60,22,102,5,71,28,18,87,42,0,0,101,2,4,19,6,12,67,134,12,109,14,107,8,2,3,0,0,0,4,26,3,40,161,181,109,52,131,19,20,98,146,0,26,69,23,8,162,123,113,114,27,86,60,143,56,47,44,61,52,7,62,48,59,5,43,115,66,43,71,27,86,8,26,59,6,13,26,15,0,7,60,30,0,0,59,17,0,0,66,0,4,37,8,4,29,144,85,127

Secondary structure (DSSP, 8-state):
--SEEPHHHHHHHHHT--EEEE-SHIIIIIS-TTHHHHHHHHHHHHHHHTT-EEEEEEEETTEEEES--HHHHHHHHHHGGGSEEE-GGGHHHHHHTT--EEE-HHHHHHHHHHHT--EEE-S----BBTTHHHH--B-HHHHHHHTS--EEEE-B--TTB-HHHHHHHHHHTT-EEEEES-SB--BTTBS--S-B-S-EE-SHHHHHHHHHHHHHTT-S--EEEE-PPPTT--HHHHHHHHHHHHHHHHHTT--GGGHHHHHHHHHHHHTTTHHHHHHHHHHHHHHHHHHHHHHHHHHH-/--PEEPHHHHHHHHTT--EEEE-SHIIIIIS-TTHHHHHHHHHHHHHHHTT-EEEEEEEETTEEEES--HHHHHHHHHHGGGSEEE-GGGHHHHHHTT--EEE-HHHHHHHHHHHT--EEE-S----BBTTHHHH--B-HHHHHHHTS--EEEE-B--TTB-HHHHHHHHHHTT-EEEEES-SB--BTTBS--S-B-SSEE-SHHHHHHHHHHHHHHT-S--EEEE-PPPGGGGGGHHHHHHHHHHHHHHHHHTT--GGGHHHHHHHHHHHHTTTHHHHHHHHHHHHHHHHHHHHHHHHHHH-/-PEEPHHHHHHHHTT--EEEE-SHHHHHSS-TTHHHHHHHHHHHHHHHTT-EEEEEEEETTEEEES--HHHHHHHHHTGGGSEEE-GGGHHHHHHTT--EEE-HHHHHHHHHHHT--EEE-S----BBTTHHHH--B-HHHHHHHTS--EEEE-B--TTB-HHHHHHHHHHTT-EEEEES-SB--BTTBS--S-B-S-EE-SHHHHHHHHHHHHHTT-S--EEEE-PPPTTT--HHHHHHHHHHHTT--GGGHHHHHHHHHHHHTTTHHHHHHHHHHHHHHHHHHHHHHHHHHH-

InterPro domains:
  IPR007342 Pseudouridine-5'-phosphate glycosidase [MF_01876] (34-328)
  IPR007342 Pseudouridine-5'-phosphate glycosidase [PF04227] (35-325)
  IPR022830 Indigoidine synthase A-like [G3DSA:3.40.1790.10] (26-330)
  IPR022830 Indigoidine synthase A-like [SSF110581] (28-327)